Protein AF-0000000080729561 (afdb_homodimer)

pLDDT: mean 84.24, std 13.9, range [23.64, 97.88]

Foldseek 3Di:
DPPPPDPPDQVVQLVVLLVVLVVLVVLLVVLLVVLLCLQPPVCVVVDVQSWFVPDDPDQHPLNVLVVSLVSNLVSLLVNLLQLLLQLLLLLFDFDPDPDFAFPQQSVLSQCLSPDLVSLCVCLVVNDAPLSNQLSVLSVVSVVLSVLQVVQKDKDKDKDKDKDWDAFPDAQCVLQDDPLLVCVPPQPGASVLLVVLLLCLLVVHFFAFAPPFAFQLKKKKWKGKFKFKAKDKDKDFPPQLWQAQARDDPPPDDWDKDWDAAPQDRVRIDIWTYHFWTWFKFKAKAWGCQQPPPPDDDPDSCRSQPDAFFFIKMKMKGAFCRAPHLAHSGMIMMMIMTITIFIWMWMDGHRDGIDTDSVRGDRDPDGCVVTPDVVVSNSVCRHDSNVCSDLRGDIWIDGNVGDICLVVRSSNCSQLPDRNRDHRVSSSVSVRVSRVSSRSNSCSVRVSNIIMMMMGIDITMTMRGDSVSSVSVVSSVSSSCSSNPVSSRGGGCLSRVRPDPVSVCQQDDEAPADPVCCVVPPVSVVVSRRWGKHWDWDFDQPPVVRHTDIGIHIYTHD/DPPPPDPPDLVVQLVVLLVLLVVLVVLLVVLLVVLLCLQPPVCVVVDVQSWFVPDDPDQHPLNVLVVSLVSNLVSLLVNLLQLLLQLLLLLFDFDPDPDFAFPQQSVLSQCLSPDLVSLCVCLVVNDAPLSNQLSVLSVVSVVLSVLQVVQKDKDKDKDKDKDWDAFPDAQCVLQDDPLLQCCPPLPGFSVLLVVLLLCLLVVHFFAFAPPFAFQLKKKKWKGKFKFKAKDKDKDFPPQLWQAQARDDPPPDDWDKDWDAAPQDRVRIDIWTYHFWTWFKFKAKAWGCQQVPPPDDDADSCRSQPDAFFQIKMKMKGAFCRAPHLAHSRMIMMMIMTITIFIWMWMDGHRDGIDTDSVRGDGGPDGCVVGPDVVVSNSVCRDDSNVCSDLRGDIWIDGNVDDICLVVRSSNCSQLPDRSRDHRVSSSVSVRSSRVSSRSNSCSVRVSNIIMMMMGIDITMTMRGDSVSSVSVVSSVSSSCSSNPVRSRGGGCLSRVRPDPVSVCQQDDEAPADPVCCVVPPVSVVVSRRWGKHWDWDFDQPPVVRDTDIGIHIYTHD

Nearest PDB structures (foldseek):
  7y1j-assembly1_A  TM=2.095E-01  e=8.546E+00  Rattus norvegicus

Radius of gyration: 50.87 Å; Cα contacts (8 Å, |Δi|>4): 2476; chains: 2; bounding box: 65×160×119 Å

Structure (mmCIF, N/CA/C/O backbone):
data_AF-0000000080729561-model_v1
#
loop_
_entity.id
_entity.type
_entity.pdbx_description
1 polymer 'Uncharacterized protein'
#
loop_
_atom_site.group_PDB
_atom_site.id
_atom_site.type_symbol
_atom_site.label_atom_id
_atom_site.label_alt_id
_atom_site.label_comp_id
_atom_site.label_asym_id
_atom_site.label_entity_id
_atom_site.label_seq_id
_atom_site.pdbx_PDB_ins_code
_atom_site.Cartn_x
_atom_site.Cartn_y
_atom_site.Cartn_z
_atom_site.occupancy
_atom_site.B_iso_or_equiv
_atom_site.auth_seq_id
_atom_site.auth_comp_id
_atom_site.auth_asym_id
_atom_site.auth_atom_id
_atom_site.pdbx_PDB_model_num
ATOM 1 N N . MET A 1 1 ? 15.859 -61.969 -61.75 1 23.81 1 MET A N 1
ATOM 2 C CA . MET A 1 1 ? 16.828 -61.875 -60.656 1 23.81 1 MET A CA 1
ATOM 3 C C . MET A 1 1 ? 16.547 -60.625 -59.812 1 23.81 1 MET A C 1
ATOM 5 O O . MET A 1 1 ? 16.953 -59.531 -60.188 1 23.81 1 MET A O 1
ATOM 9 N N . THR A 1 2 ? 15.344 -60.594 -59.281 1 28 2 THR A N 1
ATOM 10 C CA . THR A 1 2 ? 14.859 -59.438 -58.5 1 28 2 THR A CA 1
ATOM 11 C C . THR A 1 2 ? 15.773 -59.188 -57.312 1 28 2 THR A C 1
ATOM 13 O O . THR A 1 2 ? 16.109 -60.094 -56.562 1 28 2 THR A O 1
ATOM 16 N N . ALA A 1 3 ? 16.531 -58.125 -57.438 1 35.28 3 ALA A N 1
ATOM 17 C CA . ALA A 1 3 ? 17.5 -57.594 -56.469 1 35.28 3 ALA A CA 1
ATOM 18 C C . ALA A 1 3 ? 16.953 -57.656 -55.062 1 35.28 3 ALA A C 1
ATOM 20 O O . ALA A 1 3 ? 15.781 -57.344 -54.844 1 35.28 3 ALA A O 1
ATOM 21 N N . LEU A 1 4 ? 17.5 -58.562 -54.312 1 34.62 4 LEU A N 1
ATOM 22 C CA . LEU A 1 4 ? 17.25 -58.75 -52.906 1 34.62 4 LEU A CA 1
ATOM 23 C C . LEU A 1 4 ? 17.266 -57.406 -52.188 1 34.62 4 LEU A C 1
ATOM 25 O O . LEU A 1 4 ? 18.234 -56.656 -52.281 1 34.62 4 LEU A O 1
ATOM 29 N N . PRO A 1 5 ? 16.172 -56.719 -52.062 1 40.34 5 PRO A N 1
ATOM 30 C CA . PRO A 1 5 ? 16.094 -55.406 -51.438 1 40.34 5 PRO A CA 1
ATOM 31 C C . PRO A 1 5 ? 16.984 -55.281 -50.188 1 40.34 5 PRO A C 1
ATOM 33 O O . PRO A 1 5 ? 17.25 -56.281 -49.531 1 40.34 5 PRO A O 1
ATOM 36 N N . GLN A 1 6 ? 17.891 -54.375 -50.062 1 39.25 6 GLN A N 1
ATOM 37 C CA . GLN A 1 6 ? 18.969 -54.062 -49.125 1 39.25 6 GLN A CA 1
ATOM 38 C C . GLN A 1 6 ? 18.484 -54.094 -47.688 1 39.25 6 GLN A C 1
ATOM 40 O O . GLN A 1 6 ? 17.578 -53.344 -47.312 1 39.25 6 GLN A O 1
ATOM 45 N N . VAL A 1 7 ? 18.562 -55.219 -46.969 1 45.75 7 VAL A N 1
ATOM 46 C CA . VAL A 1 7 ? 18.453 -55.406 -45.531 1 45.75 7 VAL A CA 1
ATOM 47 C C . VAL A 1 7 ? 19.188 -54.281 -44.781 1 45.75 7 VAL A C 1
ATOM 49 O O . VAL A 1 7 ? 20.391 -54.125 -45 1 45.75 7 VAL A O 1
ATOM 52 N N . VAL A 1 8 ? 18.672 -53.156 -44.688 1 54.72 8 VAL A N 1
ATOM 53 C CA . VAL A 1 8 ? 19.328 -52.156 -43.812 1 54.72 8 VAL A CA 1
ATOM 54 C C . VAL A 1 8 ? 19.969 -52.844 -42.625 1 54.72 8 VAL A C 1
ATOM 56 O O . VAL A 1 8 ? 19.281 -53.562 -41.875 1 54.72 8 VAL A O 1
ATOM 59 N N . PRO A 1 9 ? 21.266 -52.812 -42.5 1 60.25 9 PRO A N 1
ATOM 60 C CA . PRO A 1 9 ? 21.984 -53.656 -41.531 1 60.25 9 PRO A CA 1
ATOM 61 C C . PRO A 1 9 ? 21.531 -53.406 -40.094 1 60.25 9 PRO A C 1
ATOM 63 O O . PRO A 1 9 ? 21.141 -52.281 -39.75 1 60.25 9 PRO A O 1
ATOM 66 N N . ALA A 1 10 ? 21.188 -54.375 -39.312 1 71.38 10 ALA A N 1
ATOM 67 C CA . ALA A 1 10 ? 20.875 -54.438 -37.906 1 71.38 10 ALA A CA 1
ATOM 68 C C . ALA A 1 10 ? 21.688 -53.406 -37.125 1 71.38 10 ALA A C 1
ATOM 70 O O . ALA A 1 10 ? 21.188 -52.844 -36.125 1 71.38 10 ALA A O 1
ATOM 71 N N . SER A 1 11 ? 22.719 -52.906 -37.719 1 76.38 11 SER A N 1
ATOM 72 C CA . SER A 1 11 ? 23.594 -52 -37 1 76.38 11 SER A CA 1
ATOM 73 C C . SER A 1 11 ? 23.078 -50.562 -37.062 1 76.38 11 SER A C 1
ATOM 75 O O . SER A 1 11 ? 23.156 -49.844 -36.094 1 76.38 11 SER A O 1
ATOM 77 N N . ARG A 1 12 ? 22.547 -50.188 -38.188 1 80.12 12 ARG A N 1
ATOM 78 C CA . ARG A 1 12 ? 22.031 -48.844 -38.312 1 80.12 12 ARG A CA 1
ATOM 79 C C . ARG A 1 12 ? 20.812 -48.625 -37.438 1 80.12 12 ARG A C 1
ATOM 81 O O . ARG A 1 12 ? 20.656 -47.562 -36.812 1 80.12 12 ARG A O 1
ATOM 88 N N . ARG A 1 13 ? 20.031 -49.5 -37.312 1 85.31 13 ARG A N 1
ATOM 89 C CA . ARG A 1 13 ? 18.828 -49.406 -36.5 1 85.31 13 ARG A CA 1
ATOM 90 C C . ARG A 1 13 ? 19.188 -49.375 -35.031 1 85.31 13 ARG A C 1
ATOM 92 O O . ARG A 1 13 ? 18.531 -48.688 -34.219 1 85.31 13 ARG A O 1
ATOM 99 N N . ARG A 1 14 ? 20.172 -50.031 -34.688 1 90.19 14 ARG A N 1
ATOM 100 C CA . ARG A 1 14 ? 20.656 -50 -33.312 1 90.19 14 ARG A CA 1
ATOM 101 C C . ARG A 1 14 ? 21.188 -48.625 -32.969 1 90.19 14 ARG A C 1
ATOM 103 O O . ARG A 1 14 ? 20.938 -48.125 -31.859 1 90.19 14 ARG A O 1
ATOM 110 N N . LEU A 1 15 ? 21.906 -48 -33.906 1 91.5 15 LEU A N 1
ATOM 111 C CA . LEU A 1 15 ? 22.453 -46.656 -33.656 1 91.5 15 LEU A CA 1
ATOM 112 C C . LEU A 1 15 ? 21.328 -45.656 -33.5 1 91.5 15 LEU A C 1
ATOM 114 O O . LEU A 1 15 ? 21.438 -44.719 -32.688 1 91.5 15 LEU A O 1
ATOM 118 N N . LEU A 1 16 ? 20.297 -45.719 -34.188 1 89.81 16 LEU A N 1
ATOM 119 C CA . LEU A 1 16 ? 19.172 -44.812 -34.062 1 89.81 16 LEU A CA 1
ATOM 120 C C . LEU A 1 16 ? 18.516 -44.969 -32.688 1 89.81 16 LEU A C 1
ATOM 122 O O . LEU A 1 16 ? 18.125 -43.969 -32.094 1 89.81 16 LEU A O 1
ATOM 126 N N . ASN A 1 17 ? 18.406 -46.125 -32.188 1 91.94 17 ASN A N 1
ATOM 127 C CA . ASN A 1 17 ? 17.844 -46.312 -30.859 1 91.94 17 ASN A CA 1
ATOM 128 C C . ASN A 1 17 ? 18.734 -45.781 -29.766 1 91.94 17 ASN A C 1
ATOM 130 O O . ASN A 1 17 ? 18.25 -45.25 -28.766 1 91.94 17 ASN A O 1
ATOM 134 N N . ILE A 1 18 ? 20 -45.812 -29.984 1 92.81 18 ILE A N 1
ATOM 135 C CA . ILE A 1 18 ? 20.938 -45.25 -29.031 1 92.81 18 ILE A CA 1
ATOM 136 C C . ILE A 1 18 ? 20.812 -43.719 -29.031 1 92.81 18 ILE A C 1
ATOM 138 O O . ILE A 1 18 ? 20.797 -43.094 -27.984 1 92.81 18 ILE A O 1
ATOM 142 N N . LEU A 1 19 ? 20.656 -43.188 -30.219 1 93.06 19 LEU A N 1
ATOM 143 C CA . LEU A 1 19 ? 20.516 -41.719 -30.344 1 93.06 19 LEU A CA 1
ATOM 144 C C . LEU A 1 19 ? 19.219 -41.25 -29.688 1 93.06 19 LEU A C 1
ATOM 146 O O . LEU A 1 19 ? 19.203 -40.188 -29.062 1 93.06 19 LEU A O 1
ATOM 150 N N . PHE A 1 20 ? 18.188 -41.969 -29.781 1 91.56 20 PHE A N 1
ATOM 151 C CA . PHE A 1 20 ? 16.922 -41.594 -29.141 1 91.56 20 PHE A CA 1
ATOM 152 C C . PHE A 1 20 ? 17.031 -41.625 -27.625 1 91.56 20 PHE A C 1
ATOM 154 O O . PHE A 1 20 ? 16.547 -40.75 -26.938 1 91.56 20 PHE A O 1
ATOM 161 N N . THR A 1 21 ? 17.719 -42.594 -27.156 1 92.69 21 THR A N 1
ATOM 162 C CA . THR A 1 21 ? 17.875 -42.719 -25.719 1 92.69 21 THR A CA 1
ATOM 163 C C . THR A 1 21 ? 18.781 -41.594 -25.172 1 92.69 21 THR A C 1
ATOM 165 O O . THR A 1 21 ? 18.516 -41.031 -24.125 1 92.69 21 THR A O 1
ATOM 168 N N . ALA A 1 22 ? 19.766 -41.312 -25.938 1 94.44 22 ALA A N 1
ATOM 169 C CA . ALA A 1 22 ? 20.656 -40.219 -25.547 1 94.44 22 ALA A CA 1
ATOM 170 C C . ALA A 1 22 ? 19.953 -38.875 -25.594 1 94.44 22 ALA A C 1
ATOM 172 O O . ALA A 1 22 ? 20.188 -38 -24.734 1 94.44 22 ALA A O 1
ATOM 173 N N . SER A 1 23 ? 19.141 -38.688 -26.562 1 95.12 23 SER A N 1
ATOM 174 C CA . SER A 1 23 ? 18.391 -37.438 -26.672 1 95.12 23 SER A CA 1
ATOM 175 C C . SER A 1 23 ? 17.438 -37.281 -25.484 1 95.12 23 SER A C 1
ATOM 177 O O . SER A 1 23 ? 17.266 -36.156 -24.984 1 95.12 23 SER A O 1
ATOM 179 N N . LEU A 1 24 ? 16.828 -38.281 -25.078 1 94.88 24 LEU A N 1
ATOM 180 C CA . LEU A 1 24 ? 15.938 -38.219 -23.938 1 94.88 24 LEU A CA 1
ATOM 181 C C . LEU A 1 24 ? 16.703 -37.906 -22.656 1 94.88 24 LEU A C 1
ATOM 183 O O . LEU A 1 24 ? 16.25 -37.094 -21.844 1 94.88 24 LEU A O 1
ATOM 187 N N . ALA A 1 25 ? 17.859 -38.438 -22.547 1 95.56 25 ALA A N 1
ATOM 188 C CA . ALA A 1 25 ? 18.703 -38.125 -21.391 1 95.56 25 ALA A CA 1
ATOM 189 C C . ALA A 1 25 ? 19.125 -36.656 -21.406 1 95.56 25 ALA A C 1
ATOM 191 O O . ALA A 1 25 ? 19.141 -36.031 -20.344 1 95.56 25 ALA A O 1
ATOM 192 N N . LEU A 1 26 ? 19.359 -36.156 -22.547 1 96.5 26 LEU A N 1
ATOM 193 C CA . LEU A 1 26 ? 19.75 -34.75 -22.672 1 96.5 26 LEU A CA 1
ATOM 194 C C . LEU A 1 26 ? 18.578 -33.844 -22.344 1 96.5 26 LEU A C 1
ATOM 196 O O . LEU A 1 26 ? 18.766 -32.781 -21.734 1 96.5 26 LEU A O 1
ATOM 200 N N . VAL A 1 27 ? 17.406 -34.188 -22.734 1 96.25 27 VAL A N 1
ATOM 201 C CA . VAL A 1 27 ? 16.219 -33.375 -22.438 1 96.25 27 VAL A CA 1
ATOM 202 C C . VAL A 1 27 ? 15.992 -33.344 -20.922 1 96.25 27 VAL A C 1
ATOM 204 O O . VAL A 1 27 ? 15.664 -32.312 -20.359 1 96.25 27 VAL A O 1
ATOM 207 N N . ILE A 1 28 ? 16.219 -34.469 -20.281 1 96.75 28 ILE A N 1
ATOM 208 C CA . ILE A 1 28 ? 16.078 -34.531 -18.828 1 96.75 28 ILE A CA 1
ATOM 209 C C . ILE A 1 28 ? 17.094 -33.625 -18.156 1 96.75 28 ILE A C 1
ATOM 211 O O . ILE A 1 28 ? 16.75 -32.844 -17.266 1 96.75 28 ILE A O 1
ATOM 215 N N . LEU A 1 29 ? 18.328 -33.656 -18.672 1 96.81 29 LEU A N 1
ATOM 216 C CA . LEU A 1 29 ? 19.375 -32.812 -18.094 1 96.81 29 LEU A CA 1
ATOM 217 C C . LEU A 1 29 ? 19.078 -31.344 -18.328 1 96.81 29 LEU A C 1
ATOM 219 O O . LEU A 1 29 ? 19.328 -30.516 -17.438 1 96.81 29 LEU A O 1
ATOM 223 N N . ALA A 1 30 ? 18.562 -31.031 -19.422 1 97.12 30 ALA A N 1
ATOM 224 C CA . ALA A 1 30 ? 18.203 -29.656 -19.719 1 97.12 30 ALA A CA 1
ATOM 225 C C . ALA A 1 30 ? 17.109 -29.156 -18.781 1 97.12 30 ALA A C 1
ATOM 227 O O . ALA A 1 30 ? 17.141 -28.016 -18.312 1 97.12 30 ALA A O 1
ATOM 228 N N . CYS A 1 31 ? 16.141 -30.016 -18.516 1 97.12 31 CYS A N 1
ATOM 229 C CA . CYS A 1 31 ? 15.047 -29.625 -17.625 1 97.12 31 CYS A CA 1
ATOM 230 C C . CYS A 1 31 ? 15.562 -29.406 -16.203 1 97.12 31 CYS A C 1
ATOM 232 O O . CYS A 1 31 ? 15.156 -28.453 -15.547 1 97.12 31 CYS A O 1
ATOM 234 N N . TYR A 1 32 ? 16.516 -30.219 -15.781 1 97.25 32 TYR A N 1
ATOM 235 C CA . TYR A 1 32 ? 17.109 -30.031 -14.469 1 97.25 32 TYR A CA 1
ATOM 236 C C . TYR A 1 32 ? 17.844 -28.703 -14.383 1 97.25 32 TYR A C 1
ATOM 238 O O . TYR A 1 32 ? 17.672 -27.953 -13.43 1 97.25 32 TYR A O 1
ATOM 246 N N . THR A 1 33 ? 18.516 -28.422 -15.383 1 96.88 33 THR A N 1
ATOM 247 C CA . THR A 1 33 ? 19.312 -27.188 -15.391 1 96.88 33 THR A CA 1
ATOM 248 C C . THR A 1 33 ? 18.391 -25.969 -15.398 1 96.88 33 THR A C 1
ATOM 250 O O . THR A 1 33 ? 18.641 -25 -14.68 1 96.88 33 THR A O 1
ATOM 253 N N . LEU A 1 34 ? 17.406 -26.031 -16.172 1 97.12 34 LEU A N 1
ATOM 254 C CA . LEU A 1 34 ? 16.484 -24.906 -16.25 1 97.12 34 LEU A CA 1
ATOM 255 C C . LEU A 1 34 ? 15.781 -24.688 -14.914 1 97.12 34 LEU A C 1
ATOM 257 O O . LEU A 1 34 ? 15.641 -23.547 -14.469 1 97.12 34 LEU A O 1
ATOM 261 N N . LEU A 1 35 ? 15.398 -25.75 -14.266 1 97.25 35 LEU A N 1
ATOM 262 C CA . LEU A 1 35 ? 14.695 -25.625 -12.992 1 97.25 35 LEU A CA 1
ATOM 263 C C . LEU A 1 35 ? 15.641 -25.125 -11.898 1 97.25 35 LEU A C 1
ATOM 265 O O . LEU A 1 35 ? 15.273 -24.266 -11.102 1 97.25 35 LEU A O 1
ATOM 269 N N . ILE A 1 36 ? 16.828 -25.656 -11.891 1 96.56 36 ILE A N 1
ATOM 270 C CA . ILE A 1 36 ? 17.797 -25.266 -10.867 1 96.56 36 ILE A CA 1
ATOM 271 C C . ILE A 1 36 ? 18.156 -23.797 -11.039 1 96.56 36 ILE A C 1
ATOM 273 O O . ILE A 1 36 ? 18.188 -23.047 -10.062 1 96.56 36 ILE A O 1
ATOM 277 N N . ILE A 1 37 ? 18.328 -23.391 -12.219 1 95.94 37 ILE A N 1
ATOM 278 C CA . ILE A 1 37 ? 18.672 -22 -12.461 1 95.94 37 ILE A CA 1
ATOM 279 C C . ILE A 1 37 ? 17.5 -21.109 -12.047 1 95.94 37 ILE A C 1
ATOM 281 O O . ILE A 1 37 ? 17.703 -20.047 -11.453 1 95.94 37 ILE A O 1
ATOM 285 N N . LEU A 1 38 ? 16.312 -21.484 -12.281 1 95.75 38 LEU A N 1
ATOM 286 C CA . LEU A 1 38 ? 15.133 -20.688 -11.969 1 95.75 38 LEU A CA 1
ATOM 287 C C . LEU A 1 38 ? 15 -20.484 -10.461 1 95.75 38 LEU A C 1
ATOM 289 O O . LEU A 1 38 ? 14.68 -19.391 -10 1 95.75 38 LEU A O 1
ATOM 293 N N . TYR A 1 39 ? 15.273 -21.5 -9.664 1 96.38 39 TYR A N 1
ATOM 294 C CA . TYR A 1 39 ? 15.047 -21.438 -8.219 1 96.38 39 TYR A CA 1
ATOM 295 C C . TYR A 1 39 ? 16.25 -20.844 -7.508 1 96.38 39 TYR A C 1
ATOM 297 O O . TYR A 1 39 ? 16.125 -20.297 -6.406 1 96.38 39 TYR A O 1
ATOM 305 N N . VAL A 1 40 ? 17.453 -20.891 -8.094 1 94.19 40 VAL A N 1
ATOM 306 C CA . VAL A 1 40 ? 18.656 -20.375 -7.43 1 94.19 40 VAL A CA 1
ATOM 307 C C . VAL A 1 40 ? 18.938 -18.953 -7.906 1 94.19 40 VAL A C 1
ATOM 309 O O . VAL A 1 40 ? 19.172 -18.062 -7.094 1 94.19 40 VAL A O 1
ATOM 312 N N . GLN A 1 41 ? 18.922 -18.781 -9.203 1 95.25 41 GLN A N 1
ATOM 313 C CA . GLN A 1 41 ? 19.219 -17.469 -9.758 1 95.25 41 GLN A CA 1
ATOM 314 C C . GLN A 1 41 ? 18.297 -17.141 -10.938 1 95.25 41 GLN A C 1
ATOM 316 O O . GLN A 1 41 ? 18.734 -17.156 -12.086 1 95.25 41 GLN A O 1
ATOM 321 N N . PRO A 1 42 ? 17.094 -16.734 -10.594 1 91.5 42 PRO A N 1
ATOM 322 C CA . PRO A 1 42 ? 16.156 -16.438 -11.672 1 91.5 42 PRO A CA 1
ATOM 323 C C . PRO A 1 42 ? 16.578 -15.242 -12.523 1 91.5 42 PRO A C 1
ATOM 325 O O . PRO A 1 42 ? 16.156 -15.125 -13.68 1 91.5 42 PRO A O 1
ATOM 328 N N . LYS A 1 43 ? 17.469 -14.406 -12.094 1 89.69 43 LYS A N 1
ATOM 329 C CA . LYS A 1 43 ? 17.891 -13.211 -12.812 1 89.69 43 LYS A CA 1
ATOM 330 C C . LYS A 1 43 ? 18.734 -13.578 -14.031 1 89.69 43 LYS A C 1
ATOM 332 O O . LYS A 1 43 ? 18.875 -12.773 -14.953 1 89.69 43 LYS A O 1
ATOM 337 N N . LEU A 1 44 ? 19.234 -14.727 -14.055 1 91.19 44 LEU A N 1
ATOM 338 C CA . LEU A 1 44 ? 20.078 -15.164 -15.148 1 91.19 44 LEU A CA 1
ATOM 339 C C . LEU A 1 44 ? 19.281 -15.305 -16.438 1 91.19 44 LEU A C 1
ATOM 341 O O . LEU A 1 44 ? 19.828 -15.172 -17.531 1 91.19 44 LEU A O 1
ATOM 345 N N . TYR A 1 45 ? 18 -15.539 -16.375 1 90 45 TYR A N 1
ATOM 346 C CA . TYR A 1 45 ? 17.156 -15.664 -17.562 1 90 45 TYR A CA 1
ATOM 347 C C . TYR A 1 45 ? 16.875 -14.305 -18.172 1 90 45 TYR A C 1
ATOM 349 O O . TYR A 1 45 ? 16.484 -14.203 -19.344 1 90 45 TYR A O 1
ATOM 357 N N . ARG A 1 46 ? 17 -13.141 -17.547 1 85.06 46 ARG A N 1
ATOM 358 C CA . ARG A 1 46 ? 16.75 -11.773 -17.984 1 85.06 46 ARG A CA 1
ATOM 359 C C . ARG A 1 46 ? 15.297 -11.578 -18.406 1 85.06 46 ARG A C 1
ATOM 361 O O . ARG A 1 46 ? 15.016 -10.914 -19.406 1 85.06 46 ARG A O 1
ATOM 368 N N . ILE A 1 47 ? 14.469 -12.359 -17.875 1 86.88 47 ILE A N 1
ATOM 369 C CA . ILE A 1 47 ? 13.031 -12.195 -18.047 1 86.88 47 ILE A CA 1
ATOM 370 C C . ILE A 1 47 ? 12.43 -11.594 -16.781 1 86.88 47 ILE A C 1
ATOM 372 O O . ILE A 1 47 ? 12.406 -12.234 -15.719 1 86.88 47 ILE A O 1
ATOM 376 N N . SER A 1 48 ? 11.875 -10.383 -16.828 1 87.44 48 SER A N 1
ATOM 377 C CA . SER A 1 48 ? 11.414 -9.633 -15.664 1 87.44 48 SER A CA 1
ATOM 378 C C . SER A 1 48 ? 10.172 -10.273 -15.039 1 87.44 48 SER A C 1
ATOM 380 O O . SER A 1 48 ? 9.945 -10.164 -13.836 1 87.44 48 SER A O 1
ATOM 382 N N . SER A 1 49 ? 9.445 -11.031 -15.875 1 87.44 49 SER A N 1
ATOM 383 C CA . SER A 1 49 ? 8.211 -11.625 -15.375 1 87.44 49 SER A CA 1
ATOM 384 C C . SER A 1 49 ? 8.5 -12.805 -14.445 1 87.44 49 SER A C 1
ATOM 386 O O . SER A 1 49 ? 7.621 -13.25 -13.703 1 87.44 49 SER A O 1
ATOM 388 N N . LEU A 1 50 ? 9.68 -13.273 -14.461 1 91.31 50 LEU A N 1
ATOM 389 C CA . LEU A 1 50 ? 10.047 -14.391 -13.602 1 91.31 50 LEU A CA 1
ATOM 390 C C . LEU A 1 50 ? 10.531 -13.891 -12.242 1 91.31 50 LEU A C 1
ATOM 392 O O . LEU A 1 50 ? 10.617 -14.664 -11.289 1 91.31 50 LEU A O 1
ATOM 396 N N . VAL A 1 51 ? 10.75 -12.562 -12.18 1 89.12 51 VAL A N 1
ATOM 397 C CA . VAL A 1 51 ? 11.297 -12 -10.953 1 89.12 51 VAL A CA 1
ATOM 398 C C . VAL A 1 51 ? 10.266 -11.086 -10.297 1 89.12 51 VAL A C 1
ATOM 400 O O . VAL A 1 51 ? 10.07 -11.133 -9.078 1 89.12 51 VAL A O 1
ATOM 403 N N . TYR A 1 52 ? 9.578 -10.297 -11.086 1 86.38 52 TYR A N 1
ATOM 404 C CA . TYR A 1 52 ? 8.656 -9.305 -10.547 1 86.38 52 TYR A CA 1
ATOM 405 C C . TYR A 1 52 ? 7.215 -9.648 -10.906 1 86.38 52 TYR A C 1
ATOM 407 O O . TYR A 1 52 ? 6.945 -10.133 -12.016 1 86.38 52 TYR A O 1
ATOM 415 N N . VAL A 1 53 ? 6.352 -9.398 -9.812 1 79.75 53 VAL A N 1
ATOM 416 C CA . VAL A 1 53 ? 4.938 -9.703 -10.008 1 79.75 53 VAL A CA 1
ATOM 417 C C . VAL A 1 53 ? 4.301 -8.672 -10.93 1 79.75 53 VAL A C 1
ATOM 419 O O . VAL A 1 53 ? 3.488 -9.008 -11.789 1 79.75 53 VAL A O 1
ATOM 422 N N . ASP A 1 54 ? 4.594 -7.285 -10.484 1 68.88 54 ASP A N 1
ATOM 423 C CA . ASP A 1 54 ? 3.955 -6.168 -11.18 1 68.88 54 ASP A CA 1
ATOM 424 C C . ASP A 1 54 ? 4.641 -5.891 -12.516 1 68.88 54 ASP A C 1
ATOM 426 O O . ASP A 1 54 ? 5.867 -5.898 -12.602 1 68.88 54 ASP A O 1
ATOM 430 N N . GLY A 1 55 ? 3.965 -6.082 -13.648 1 59.28 55 GLY A N 1
ATOM 431 C CA . GLY A 1 55 ? 4.473 -5.719 -14.961 1 59.28 55 GLY A CA 1
ATOM 432 C C . GLY A 1 55 ? 3.832 -6.508 -16.094 1 59.28 55 GLY A C 1
ATOM 433 O O . GLY A 1 55 ? 2.857 -7.23 -15.867 1 59.28 55 GLY A O 1
ATOM 434 N N . SER A 1 56 ? 4.836 -6.961 -17.078 1 56.12 56 SER A N 1
ATOM 435 C CA . SER A 1 56 ? 4.566 -7.309 -18.469 1 56.12 56 SER A CA 1
ATOM 436 C C . SER A 1 56 ? 3.904 -8.68 -18.578 1 56.12 56 SER A C 1
ATOM 438 O O . SER A 1 56 ? 3.945 -9.469 -17.641 1 56.12 56 SER A O 1
ATOM 440 N N . SER A 1 57 ? 3.049 -8.828 -19.578 1 61.75 57 SER A N 1
ATOM 441 C CA . SER A 1 57 ? 2.271 -9.844 -20.266 1 61.75 57 SER A CA 1
ATOM 442 C C . SER A 1 57 ? 3.098 -11.102 -20.516 1 61.75 57 SER A C 1
ATOM 444 O O . SER A 1 57 ? 2.641 -12.031 -21.188 1 61.75 57 SER A O 1
ATOM 446 N N . SER A 1 58 ? 4.219 -11.133 -19.688 1 72.81 58 SER A N 1
ATOM 447 C CA . SER A 1 58 ? 5.02 -12.266 -20.141 1 72.81 58 SER A CA 1
ATOM 448 C C . SER A 1 58 ? 4.73 -13.516 -19.328 1 72.81 58 SER A C 1
ATOM 450 O O . SER A 1 58 ? 3.713 -13.594 -18.641 1 72.81 58 SER A O 1
ATOM 452 N N . ILE A 1 59 ? 5.523 -14.633 -19.484 1 84.94 59 ILE A N 1
ATOM 453 C CA . ILE A 1 59 ? 5.375 -15.969 -18.922 1 84.94 59 ILE A CA 1
ATOM 454 C C . ILE A 1 59 ? 5.598 -15.914 -17.406 1 84.94 59 ILE A C 1
ATOM 456 O O . ILE A 1 59 ? 6.66 -15.484 -16.953 1 84.94 59 ILE A O 1
ATOM 460 N N . LYS A 1 60 ? 4.605 -16.234 -16.641 1 89.44 60 LYS A N 1
ATOM 461 C CA . LYS A 1 60 ? 4.676 -16.281 -15.18 1 89.44 60 LYS A CA 1
ATOM 462 C C . LYS A 1 60 ? 5.484 -17.5 -14.719 1 89.44 60 LYS A C 1
ATOM 464 O O . LYS A 1 60 ? 5.605 -18.484 -15.445 1 89.44 60 LYS A O 1
ATOM 469 N N . PRO A 1 61 ? 6.074 -17.422 -13.602 1 91.25 61 PRO A N 1
ATOM 470 C CA . PRO A 1 61 ? 6.855 -18.547 -13.102 1 91.25 61 PRO A CA 1
ATOM 471 C C . PRO A 1 61 ? 6.027 -19.828 -12.977 1 91.25 61 PRO A C 1
ATOM 473 O O . PRO A 1 61 ? 6.531 -20.922 -13.234 1 91.25 61 PRO A O 1
ATOM 476 N N . SER A 1 62 ? 4.734 -19.734 -12.609 1 91.06 62 SER A N 1
ATOM 477 C CA . SER A 1 62 ? 3.896 -20.922 -12.484 1 91.06 62 SER A CA 1
ATOM 478 C C . SER A 1 62 ? 3.707 -21.609 -13.828 1 91.06 62 SER A C 1
ATOM 480 O O . SER A 1 62 ? 3.697 -22.844 -13.906 1 91.06 62 SER A O 1
ATOM 482 N N . VAL A 1 63 ? 3.633 -20.844 -14.844 1 91.44 63 VAL A N 1
ATOM 483 C CA . VAL A 1 63 ? 3.48 -21.391 -16.188 1 91.44 63 VAL A CA 1
ATOM 484 C C . VAL A 1 63 ? 4.785 -22.047 -16.641 1 91.44 63 VAL A C 1
ATOM 486 O O . VAL A 1 63 ? 4.781 -23.156 -17.172 1 91.44 63 VAL A O 1
ATOM 489 N N . ALA A 1 64 ? 5.855 -21.391 -16.406 1 93.81 64 ALA A N 1
ATOM 490 C CA . ALA A 1 64 ? 7.168 -21.906 -16.797 1 93.81 64 ALA A CA 1
ATOM 49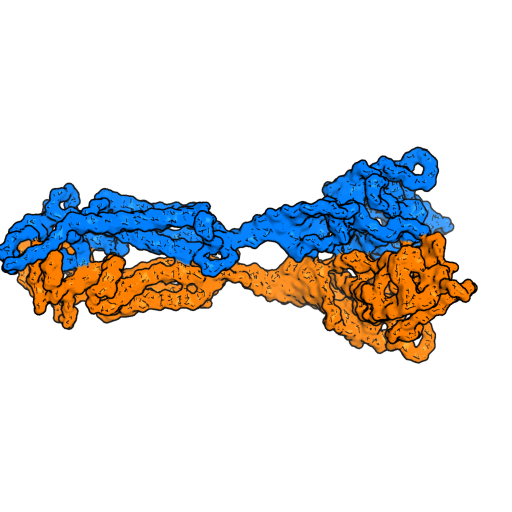1 C C . ALA A 1 64 ? 7.469 -23.219 -16.078 1 93.81 64 ALA A C 1
ATOM 493 O O . ALA A 1 64 ? 7.875 -24.203 -16.719 1 93.81 64 ALA A O 1
ATOM 494 N N . VAL A 1 65 ? 7.258 -23.25 -14.805 1 94.69 65 VAL A N 1
ATOM 495 C CA . VAL A 1 65 ? 7.539 -24.453 -14.016 1 94.69 65 VAL A CA 1
ATOM 496 C C . VAL A 1 65 ? 6.637 -25.594 -14.477 1 94.69 65 VAL A C 1
ATOM 498 O O . VAL A 1 65 ? 7.09 -26.734 -14.633 1 94.69 65 VAL A O 1
ATOM 501 N N . SER A 1 66 ? 5.371 -25.297 -14.734 1 93 66 SER A N 1
ATOM 502 C CA . SER A 1 66 ? 4.449 -26.328 -15.188 1 93 66 SER A CA 1
ATOM 503 C C . SER A 1 66 ? 4.859 -26.891 -16.547 1 93 66 SER A C 1
ATOM 505 O O . SER A 1 66 ? 4.801 -28.094 -16.766 1 93 66 SER A O 1
ATOM 507 N N . LEU A 1 67 ? 5.312 -26.078 -17.422 1 93.19 67 LEU A N 1
ATOM 508 C CA . LEU A 1 67 ? 5.746 -26.531 -18.75 1 93.19 67 LEU A CA 1
ATOM 509 C C . LEU A 1 67 ? 6.996 -27.391 -18.641 1 93.19 67 LEU A C 1
ATOM 511 O O . LEU A 1 67 ? 7.059 -28.469 -19.234 1 93.19 67 LEU A O 1
ATOM 515 N N . ILE A 1 68 ? 7.949 -26.984 -17.875 1 95.31 68 ILE A N 1
ATOM 516 C CA . ILE A 1 68 ? 9.219 -27.703 -17.766 1 95.31 68 ILE A CA 1
ATOM 517 C C . ILE A 1 68 ? 9.008 -29.031 -17.047 1 95.31 68 ILE A C 1
ATOM 519 O O . ILE A 1 68 ? 9.562 -30.062 -17.453 1 95.31 68 ILE A O 1
ATOM 523 N N . THR A 1 69 ? 8.18 -29 -16.031 1 94.75 69 THR A N 1
ATOM 524 C CA . THR A 1 69 ? 7.98 -30.234 -15.266 1 94.75 69 THR A CA 1
ATOM 525 C C . THR A 1 69 ? 7.172 -31.25 -16.078 1 94.75 69 THR A C 1
ATOM 527 O O . THR A 1 69 ? 7.348 -32.469 -15.914 1 94.75 69 THR A O 1
ATOM 530 N N . THR A 1 70 ? 6.305 -30.75 -16.891 1 91.56 70 THR A N 1
ATOM 531 C CA . THR A 1 70 ? 5.586 -31.656 -17.781 1 91.56 70 THR A CA 1
ATOM 532 C C . THR A 1 70 ? 6.543 -32.344 -18.734 1 91.56 70 THR A C 1
ATOM 534 O O . THR A 1 70 ? 6.449 -33.562 -18.953 1 91.56 70 THR A O 1
ATOM 537 N N . VAL A 1 71 ? 7.434 -31.641 -19.25 1 92.69 71 VAL A N 1
ATOM 538 C CA . VAL A 1 71 ? 8.422 -32.188 -20.172 1 92.69 71 VAL A CA 1
ATOM 539 C C . VAL A 1 71 ? 9.352 -33.125 -19.406 1 92.69 71 VAL A C 1
ATOM 541 O O . VAL A 1 71 ? 9.695 -34.219 -19.891 1 92.69 71 VAL A O 1
ATOM 544 N N . LEU A 1 72 ? 9.742 -32.75 -18.234 1 95.12 72 LEU A N 1
ATOM 545 C CA . LEU A 1 72 ? 10.617 -33.562 -17.406 1 95.12 72 LEU A CA 1
ATOM 546 C C . LEU A 1 72 ? 9.953 -34.906 -17.078 1 95.12 72 LEU A C 1
ATOM 548 O O . LEU A 1 72 ? 10.578 -35.969 -17.219 1 95.12 72 LEU A O 1
ATOM 552 N N . ALA A 1 73 ? 8.703 -34.844 -16.703 1 93.12 73 ALA A N 1
ATOM 553 C CA . ALA A 1 73 ? 7.977 -36.062 -16.359 1 93.12 73 ALA A CA 1
ATOM 554 C C . ALA A 1 73 ? 7.82 -36.969 -17.578 1 93.12 73 ALA A C 1
ATOM 556 O O . ALA A 1 73 ? 8.039 -38.188 -17.5 1 93.12 73 ALA A O 1
ATOM 557 N N . ALA A 1 74 ? 7.477 -36.375 -18.719 1 90.5 74 ALA A N 1
ATOM 558 C CA . ALA A 1 74 ? 7.297 -37.156 -19.953 1 90.5 74 ALA A CA 1
ATOM 559 C C . ALA A 1 74 ? 8.609 -37.781 -20.406 1 90.5 74 ALA A C 1
ATOM 561 O O . ALA A 1 74 ? 8.656 -38.938 -20.766 1 90.5 74 ALA A O 1
ATOM 562 N N . ALA A 1 75 ? 9.641 -37 -20.375 1 93.94 75 ALA A N 1
ATOM 563 C CA . ALA A 1 75 ? 10.945 -37.5 -20.828 1 93.94 75 ALA A CA 1
ATOM 564 C C . ALA A 1 75 ? 11.477 -38.562 -19.891 1 93.94 75 ALA A C 1
ATOM 566 O O . ALA A 1 75 ? 12.047 -39.562 -20.344 1 93.94 75 ALA A O 1
ATOM 567 N N . THR A 1 76 ? 11.344 -38.375 -18.594 1 95.06 76 THR A N 1
ATOM 568 C CA . THR A 1 76 ? 11.812 -39.375 -17.625 1 95.06 76 THR A CA 1
ATOM 569 C C . THR A 1 76 ? 11.07 -40.688 -17.797 1 95.06 76 THR A C 1
ATOM 571 O O . THR A 1 76 ? 11.68 -41.75 -17.812 1 95.06 76 THR A O 1
ATOM 574 N N . SER A 1 77 ? 9.773 -40.594 -17.922 1 92.69 77 SER A N 1
ATOM 575 C CA . SER A 1 77 ? 8.977 -41.812 -18.109 1 92.69 77 SER A CA 1
ATOM 576 C C . SER A 1 77 ? 9.367 -42.5 -19.406 1 92.69 77 SER A C 1
ATOM 578 O O . SER A 1 77 ? 9.562 -43.719 -19.406 1 92.69 77 SER A O 1
ATOM 580 N N . ALA A 1 78 ? 9.484 -41.781 -20.453 1 92.81 78 ALA A N 1
ATOM 581 C CA . ALA A 1 78 ? 9.852 -42.375 -21.734 1 92.81 78 ALA A CA 1
ATOM 582 C C . ALA A 1 78 ? 11.242 -43 -21.672 1 92.81 78 ALA A C 1
ATOM 584 O O . ALA A 1 78 ? 11.469 -44.094 -22.219 1 92.81 78 ALA A O 1
ATOM 585 N N . PHE A 1 79 ? 12.156 -42.406 -20.984 1 94.62 79 PHE A N 1
ATOM 586 C CA . PHE A 1 79 ? 13.539 -42.875 -20.859 1 94.62 79 PHE A CA 1
ATOM 587 C C . PHE A 1 79 ? 13.609 -44.188 -20.109 1 94.62 79 PHE A C 1
ATOM 589 O O . PHE A 1 79 ? 14.188 -45.156 -20.594 1 94.62 79 PHE A O 1
ATOM 596 N N . ILE A 1 80 ? 12.984 -44.219 -18.984 1 95.19 80 ILE A N 1
ATOM 597 C CA . ILE A 1 80 ? 13.055 -45.406 -18.125 1 95.19 80 ILE A CA 1
ATOM 598 C C . ILE A 1 80 ? 12.328 -46.562 -18.781 1 95.19 80 ILE A C 1
ATOM 600 O O . ILE A 1 80 ? 12.852 -47.688 -18.844 1 95.19 80 ILE A O 1
ATOM 604 N N . THR A 1 81 ? 11.117 -46.344 -19.281 1 94.12 81 THR A N 1
ATOM 605 C CA . THR A 1 81 ? 10.344 -47.406 -19.875 1 94.12 81 THR A CA 1
ATOM 606 C C . THR A 1 81 ? 11.047 -47.969 -21.109 1 94.12 81 THR A C 1
ATOM 608 O O . THR A 1 81 ? 11 -49.188 -21.375 1 94.12 81 THR A O 1
ATOM 611 N N . ARG A 1 82 ? 11.68 -47.125 -21.859 1 93.5 82 ARG A N 1
ATOM 612 C CA . ARG A 1 82 ? 12.43 -47.562 -23.016 1 93.5 82 ARG A CA 1
ATOM 613 C C . ARG A 1 82 ? 13.586 -48.469 -22.609 1 93.5 82 ARG A C 1
ATOM 615 O O . ARG A 1 82 ? 13.805 -49.531 -23.203 1 93.5 82 ARG A O 1
ATOM 622 N N . CYS A 1 83 ? 14.289 -48.094 -21.625 1 94.81 83 CYS A N 1
ATOM 623 C CA . CYS A 1 83 ? 15.422 -48.906 -21.156 1 94.81 83 CYS A CA 1
ATOM 624 C C . CYS A 1 83 ? 14.961 -50.25 -20.641 1 94.81 83 CYS A C 1
ATOM 626 O O . CYS A 1 83 ? 15.586 -51.281 -20.922 1 94.81 83 CYS A O 1
ATOM 628 N N . VAL A 1 84 ? 13.898 -50.281 -19.891 1 94.88 84 VAL A N 1
ATOM 629 C CA . VAL A 1 84 ? 13.391 -51.531 -19.344 1 94.88 84 VAL A CA 1
ATOM 630 C C . VAL A 1 84 ? 12.883 -52.438 -20.469 1 94.88 84 VAL A C 1
ATOM 632 O O . VAL A 1 84 ? 13.141 -53.656 -20.469 1 94.88 84 VAL A O 1
ATOM 635 N N . GLU A 1 85 ? 12.195 -51.844 -21.438 1 94.81 85 GLU A N 1
ATOM 636 C CA . GLU A 1 85 ? 11.68 -52.625 -22.562 1 94.81 85 GLU A CA 1
ATOM 637 C C . GLU A 1 85 ? 12.82 -53.219 -23.375 1 94.81 85 GLU A C 1
ATOM 639 O O . GLU A 1 85 ? 12.766 -54.406 -23.75 1 94.81 85 GLU A O 1
ATOM 644 N N . HIS A 1 86 ? 13.82 -52.469 -23.656 1 93.94 86 HIS A N 1
ATOM 645 C CA . HIS A 1 86 ? 14.969 -53 -24.391 1 93.94 86 HIS A CA 1
ATOM 646 C C . HIS A 1 86 ? 15.648 -54.125 -23.625 1 93.94 86 HIS A C 1
ATOM 648 O O . HIS A 1 86 ? 16.016 -55.156 -24.203 1 93.94 86 HIS A O 1
ATOM 654 N N . SER A 1 87 ? 15.789 -53.938 -22.328 1 92.94 87 SER A N 1
ATOM 655 C CA . SER A 1 87 ? 16.422 -54.969 -21.516 1 92.94 87 SER A CA 1
ATOM 656 C C . SER A 1 87 ? 15.594 -56.25 -21.516 1 92.94 87 SER A C 1
ATOM 658 O O . SER A 1 87 ? 16.156 -57.344 -21.562 1 92.94 87 SER A O 1
ATOM 660 N N . LEU A 1 88 ? 14.273 -56.094 -21.469 1 93.94 88 LEU A N 1
ATOM 661 C CA . LEU A 1 88 ? 13.375 -57.25 -21.5 1 93.94 88 LEU A CA 1
ATOM 662 C C . LEU A 1 88 ? 13.57 -58.062 -22.781 1 93.94 88 LEU A C 1
ATOM 664 O O . LEU A 1 88 ? 13.805 -59.25 -22.734 1 93.94 88 LEU A O 1
ATOM 668 N N . TRP A 1 89 ? 13.578 -57.438 -23.906 1 93.81 89 TRP A N 1
ATOM 669 C CA . TRP A 1 89 ? 13.641 -58.125 -25.188 1 93.81 89 TRP A CA 1
ATOM 670 C C . TRP A 1 89 ? 15.039 -58.656 -25.453 1 93.81 89 TRP A C 1
ATOM 672 O O . TRP A 1 89 ? 15.195 -59.719 -26.078 1 93.81 89 TRP A O 1
ATOM 682 N N . LEU A 1 90 ? 16.031 -58 -24.984 1 92.06 90 LEU A N 1
ATOM 683 C CA . LEU A 1 90 ? 17.391 -58.469 -25.188 1 92.06 90 LEU A CA 1
ATOM 684 C C . LEU A 1 90 ? 17.641 -59.75 -24.406 1 92.06 90 LEU A C 1
ATOM 686 O O . LEU A 1 90 ? 18.516 -60.562 -24.766 1 92.06 90 LEU A O 1
ATOM 690 N N . LYS A 1 91 ? 16.906 -60 -23.406 1 91.19 91 LYS A N 1
ATOM 691 C CA . LYS A 1 91 ? 17.031 -61.25 -22.625 1 91.19 91 LYS A CA 1
ATOM 692 C C . LYS A 1 91 ? 16.266 -62.375 -23.281 1 91.19 91 LYS A C 1
ATOM 694 O O . LYS A 1 91 ? 16.438 -63.562 -22.906 1 91.19 91 LYS A O 1
ATOM 699 N N . LEU A 1 92 ? 15.406 -62.062 -24.266 1 91.5 92 LEU A N 1
ATOM 700 C CA . LEU A 1 92 ? 14.617 -63.062 -24.953 1 91.5 92 LEU A CA 1
ATOM 701 C C . LEU A 1 92 ? 15.234 -63.438 -26.297 1 91.5 92 LEU A C 1
ATOM 703 O O . LEU A 1 92 ? 14.695 -64.25 -27.031 1 91.5 92 LEU A O 1
ATOM 707 N N . VAL A 1 93 ? 16.312 -62.812 -26.656 1 86.62 93 VAL A N 1
ATOM 708 C CA . VAL A 1 93 ? 17.031 -63.125 -27.891 1 86.62 93 VAL A CA 1
ATOM 709 C C . VAL A 1 93 ? 17.859 -64.375 -27.703 1 86.62 93 VAL A C 1
ATOM 711 O O . VAL A 1 93 ? 18.312 -64.688 -26.578 1 86.62 93 VAL A O 1
ATOM 714 N N . PRO A 1 94 ? 18.016 -65.062 -28.844 1 85.94 94 PRO A N 1
ATOM 715 C CA . PRO A 1 94 ? 18.781 -66.312 -28.734 1 85.94 94 PRO A CA 1
ATOM 716 C C . PRO A 1 94 ? 20.266 -66.062 -28.422 1 85.94 94 PRO A C 1
ATOM 718 O O . PRO A 1 94 ? 21.094 -66.062 -29.328 1 85.94 94 PRO A O 1
ATOM 721 N N . ARG A 1 95 ? 20.531 -65.75 -27.359 1 78.12 95 ARG A N 1
ATOM 722 C CA . ARG A 1 95 ? 21.906 -65.562 -26.906 1 78.12 95 ARG A CA 1
ATOM 723 C C . ARG A 1 95 ? 22.078 -66.062 -25.484 1 78.12 95 ARG A C 1
ATOM 725 O O . ARG A 1 95 ? 21.094 -66.375 -24.797 1 78.12 95 ARG A O 1
ATOM 732 N N . LEU A 1 96 ? 23.328 -66.375 -25.188 1 77.38 96 LEU A N 1
ATOM 733 C CA . LEU A 1 96 ? 23.625 -66.812 -23.844 1 77.38 96 LEU A CA 1
ATOM 734 C C . LEU A 1 96 ? 23.359 -65.688 -22.828 1 77.38 96 LEU A C 1
ATOM 736 O O . LEU A 1 96 ? 24.062 -64.688 -22.797 1 77.38 96 LEU A O 1
ATOM 740 N N . VAL A 1 97 ? 22.141 -65.812 -22.297 1 76.31 97 VAL A N 1
ATOM 741 C CA . VAL A 1 97 ? 21.781 -64.75 -21.328 1 76.31 97 VAL A CA 1
ATOM 742 C C . VAL A 1 97 ? 22.094 -65.25 -19.922 1 76.31 97 VAL A C 1
ATOM 744 O O . VAL A 1 97 ? 21.828 -66.438 -19.594 1 76.31 97 VAL A O 1
ATOM 747 N N . GLY A 1 98 ? 22.875 -64.625 -19.188 1 69.5 98 GLY A N 1
ATOM 748 C CA . GLY A 1 98 ? 23.266 -65 -17.844 1 69.5 98 GLY A CA 1
ATOM 749 C C . GLY A 1 98 ? 22.094 -65.25 -16.922 1 69.5 98 GLY A C 1
ATOM 750 O O . GLY A 1 98 ? 22.062 -66.188 -16.156 1 69.5 98 GLY A O 1
ATOM 751 N N . SER A 1 99 ? 21.109 -64.375 -16.922 1 80.75 99 SER A N 1
ATOM 752 C CA . SER A 1 99 ? 19.953 -64.5 -16.062 1 80.75 99 SER A CA 1
ATOM 753 C C . SER A 1 99 ? 18.656 -64.5 -16.859 1 80.75 99 SER A C 1
ATOM 755 O O . SER A 1 99 ? 18.078 -63.438 -17.109 1 80.75 99 SER A O 1
ATOM 757 N N . PRO A 1 100 ? 18.266 -65.688 -17.219 1 87.5 100 PRO A N 1
ATOM 758 C CA . PRO A 1 100 ? 17.047 -65.75 -18.016 1 87.5 100 PRO A CA 1
ATOM 759 C C . PRO A 1 100 ? 15.805 -65.312 -17.234 1 87.5 100 PRO A C 1
ATOM 761 O O . PRO A 1 100 ? 15.789 -65.438 -16 1 87.5 100 PRO A O 1
ATOM 764 N N . LEU A 1 101 ? 14.852 -64.812 -17.938 1 93.06 101 LEU A N 1
ATOM 765 C CA . LEU A 1 101 ? 13.609 -64.375 -17.328 1 93.06 101 LEU A CA 1
ATOM 766 C C . LEU A 1 101 ? 12.602 -65.5 -17.234 1 93.06 101 LEU A C 1
ATOM 768 O O . LEU A 1 101 ? 12.594 -66.438 -18.078 1 93.06 101 LEU A O 1
ATOM 772 N N . THR A 1 102 ? 11.883 -65.5 -16.188 1 93.81 102 THR A N 1
ATOM 773 C CA . THR A 1 102 ? 10.789 -66.438 -16.062 1 93.81 102 THR A CA 1
ATOM 774 C C . THR A 1 102 ? 9.57 -66 -16.859 1 93.81 102 THR A C 1
ATOM 776 O O . THR A 1 102 ? 9.5 -64.812 -17.266 1 93.81 102 THR A O 1
ATOM 779 N N . VAL A 1 103 ? 8.641 -66.875 -17.141 1 93.94 103 VAL A N 1
ATOM 780 C CA . VAL A 1 103 ? 7.41 -66.5 -17.859 1 93.94 103 VAL A CA 1
ATOM 781 C C . VAL A 1 103 ? 6.668 -65.438 -17.109 1 93.94 103 VAL A C 1
ATOM 783 O O . VAL A 1 103 ? 6.234 -64.438 -17.719 1 93.94 103 VAL A O 1
ATOM 786 N N . ARG A 1 104 ? 6.594 -65.5 -15.828 1 93.06 104 ARG A N 1
ATOM 787 C CA . ARG A 1 104 ? 5.918 -64.5 -15.008 1 93.06 104 ARG A CA 1
ATOM 788 C C . ARG A 1 104 ? 6.613 -63.156 -15.117 1 93.06 104 ARG A C 1
ATOM 790 O O . ARG A 1 104 ? 5.957 -62.125 -15.297 1 93.06 104 ARG A O 1
ATOM 797 N N . GLU A 1 105 ? 7.914 -63.125 -15.008 1 94.38 105 GLU A N 1
ATOM 798 C CA . GLU A 1 105 ? 8.68 -61.906 -15.039 1 94.38 105 GLU A CA 1
ATOM 799 C C . GLU A 1 105 ? 8.602 -61.25 -16.422 1 94.38 105 GLU A C 1
ATOM 801 O O . GLU A 1 105 ? 8.578 -60 -16.531 1 94.38 105 GLU A O 1
ATOM 806 N N . THR A 1 106 ? 8.547 -62.031 -17.422 1 94.81 106 THR A N 1
ATOM 807 C CA . THR A 1 106 ? 8.43 -61.5 -18.766 1 94.81 106 THR A CA 1
ATOM 808 C C . THR A 1 106 ? 7.082 -60.812 -18.953 1 94.81 106 THR A C 1
ATOM 810 O O . THR A 1 106 ? 7.023 -59.688 -19.469 1 94.81 106 THR A O 1
ATOM 813 N N . ARG A 1 107 ? 6.109 -61.375 -18.484 1 94 107 ARG A N 1
ATOM 814 C CA . ARG A 1 107 ? 4.773 -60.781 -18.578 1 94 107 ARG A CA 1
ATOM 815 C C . ARG A 1 107 ? 4.668 -59.5 -17.719 1 94 107 ARG A C 1
ATOM 817 O O . ARG A 1 107 ? 4.172 -58.5 -18.188 1 94 107 ARG A O 1
ATOM 824 N N . SER A 1 108 ? 5.145 -59.625 -16.547 1 94.12 108 SER A N 1
ATOM 825 C CA . SER A 1 108 ? 5.039 -58.5 -15.617 1 94.12 108 SER A CA 1
ATOM 826 C C . SER A 1 108 ? 5.875 -57.312 -16.078 1 94.12 108 SER A C 1
ATOM 828 O O . SER A 1 108 ? 5.441 -56.156 -15.961 1 94.12 108 SER A O 1
ATOM 830 N N . LEU A 1 109 ? 7.059 -57.562 -16.594 1 94.94 109 LEU A N 1
ATOM 831 C CA . LEU A 1 109 ? 7.926 -56.469 -17.047 1 94.94 109 LEU A CA 1
ATOM 832 C C . LEU A 1 109 ? 7.355 -55.781 -18.297 1 94.94 109 LEU A C 1
ATOM 834 O O . LEU A 1 109 ? 7.461 -54.562 -18.453 1 94.94 109 LEU A O 1
ATOM 838 N N . ALA A 1 110 ? 6.801 -56.562 -19.188 1 95.31 110 ALA A N 1
ATOM 839 C CA . ALA A 1 110 ? 6.172 -56 -20.375 1 95.31 110 ALA A CA 1
ATOM 840 C C . ALA A 1 110 ? 5.016 -55.094 -19.984 1 95.31 110 ALA A C 1
ATOM 842 O O . ALA A 1 110 ? 4.93 -53.938 -20.469 1 95.31 110 ALA A O 1
ATOM 843 N N . GLN A 1 111 ? 4.195 -55.531 -19.078 1 93.69 111 GLN A N 1
ATOM 844 C CA . GLN A 1 111 ? 3.074 -54.719 -18.625 1 93.69 111 GLN A CA 1
ATOM 845 C C . GLN A 1 111 ? 3.559 -53.5 -17.812 1 93.69 111 GLN A C 1
ATOM 847 O O . GLN A 1 111 ? 2.965 -52.438 -17.891 1 93.69 111 GLN A O 1
ATOM 852 N N . TRP A 1 112 ? 4.605 -53.688 -17.078 1 94.56 112 TRP A N 1
ATOM 853 C CA . TRP A 1 112 ? 5.203 -52.625 -16.297 1 94.56 112 TRP A CA 1
ATOM 854 C C . TRP A 1 112 ? 5.578 -51.438 -17.203 1 94.56 112 TRP A C 1
ATOM 856 O O . TRP A 1 112 ? 5.43 -50.281 -16.812 1 94.56 112 TRP A O 1
ATOM 866 N N . THR A 1 113 ? 5.98 -51.625 -18.406 1 93.81 113 THR A N 1
ATOM 867 C CA . THR A 1 113 ? 6.469 -50.562 -19.281 1 93.81 113 THR A CA 1
ATOM 868 C C . THR A 1 113 ? 5.309 -49.75 -19.875 1 93.81 113 THR A C 1
ATOM 870 O O . THR A 1 113 ? 5.492 -48.625 -20.328 1 93.81 113 THR A O 1
ATOM 873 N N . VAL A 1 114 ? 4.09 -50.281 -19.766 1 89.81 114 VAL A N 1
ATOM 874 C CA . VAL A 1 114 ? 3.033 -49.625 -20.516 1 89.81 114 VAL A CA 1
ATOM 875 C C . VAL A 1 114 ? 1.945 -49.125 -19.562 1 89.81 114 VAL A C 1
ATOM 877 O O . VAL A 1 114 ? 1.239 -48.156 -19.859 1 89.81 114 VAL A O 1
ATOM 880 N N . SER A 1 115 ? 1.747 -49.75 -18.391 1 88.62 115 SER A N 1
ATOM 881 C CA . SER A 1 115 ? 0.616 -49.438 -17.531 1 88.62 115 SER A CA 1
ATOM 882 C C . SER A 1 115 ? 1.084 -48.969 -16.141 1 88.62 115 SER A C 1
ATOM 884 O O . SER A 1 115 ? 1.859 -49.688 -15.492 1 88.62 115 SER A O 1
ATOM 886 N N . PRO A 1 116 ? 0.493 -47.844 -15.773 1 86.88 116 PRO A N 1
ATOM 887 C CA . PRO A 1 116 ? 0.812 -47.406 -14.414 1 86.88 116 PRO A CA 1
ATOM 888 C C . PRO A 1 116 ? 0.275 -48.375 -13.344 1 86.88 116 PRO A C 1
ATOM 890 O O . PRO A 1 116 ? 0.908 -48.562 -12.305 1 86.88 116 PRO A O 1
ATOM 893 N N . LEU A 1 117 ? -0.845 -48.969 -13.57 1 86.38 117 LEU A N 1
ATOM 894 C CA . LEU A 1 117 ? -1.388 -49.906 -12.617 1 86.38 117 LEU A CA 1
ATOM 895 C C . LEU A 1 117 ? -0.481 -51.125 -12.5 1 86.38 117 LEU A C 1
ATOM 897 O O . LEU A 1 117 ? -0.309 -51.688 -11.414 1 86.38 117 LEU A O 1
ATOM 901 N N . ALA A 1 118 ? 0.031 -51.562 -13.641 1 91.88 118 ALA A N 1
ATOM 902 C CA . ALA A 1 118 ? 0.956 -52.688 -13.625 1 91.88 118 ALA A CA 1
ATOM 903 C C . ALA A 1 118 ? 2.229 -52.344 -12.852 1 91.88 118 ALA A C 1
ATOM 905 O O . ALA A 1 118 ? 2.844 -53.219 -12.234 1 91.88 118 ALA A O 1
ATOM 906 N N . ARG A 1 119 ? 2.568 -51.125 -12.836 1 93.19 119 ARG A N 1
ATOM 907 C CA . ARG A 1 119 ? 3.729 -50.688 -12.07 1 93.19 119 ARG A CA 1
ATOM 908 C C . ARG A 1 119 ? 3.465 -50.781 -10.57 1 93.19 119 ARG A C 1
ATOM 910 O O . ARG A 1 119 ? 4.355 -51.156 -9.805 1 93.19 119 ARG A O 1
ATOM 917 N N . LEU A 1 120 ? 2.23 -50.469 -10.203 1 90.94 120 LEU A N 1
ATOM 918 C CA . LEU A 1 120 ? 1.854 -50.625 -8.797 1 90.94 120 LEU A CA 1
ATOM 919 C C . LEU A 1 120 ? 1.805 -52.094 -8.398 1 90.94 120 LEU A C 1
ATOM 921 O O . LEU A 1 120 ? 2.264 -52.469 -7.316 1 90.94 120 LEU A O 1
ATOM 925 N N . ALA A 1 121 ? 1.279 -52.906 -9.312 1 91.62 121 ALA A N 1
ATOM 926 C CA . ALA A 1 121 ? 1.188 -54.344 -9.039 1 91.62 121 ALA A CA 1
ATOM 927 C C . ALA A 1 121 ? 2.574 -54.969 -8.969 1 91.62 121 ALA A C 1
ATOM 929 O O . ALA A 1 121 ? 2.812 -55.875 -8.164 1 91.62 121 ALA A O 1
ATOM 930 N N . TYR A 1 122 ? 3.455 -54.469 -9.836 1 94.5 122 TYR A N 1
ATOM 931 C CA . TYR A 1 122 ? 4.812 -55 -9.852 1 94.5 122 TYR A CA 1
ATOM 932 C C . TYR A 1 122 ? 5.535 -54.688 -8.547 1 94.5 122 TYR A C 1
ATOM 934 O O . TYR A 1 122 ? 6.438 -55.438 -8.148 1 94.5 122 TYR A O 1
ATOM 942 N N . ALA A 1 123 ? 5.16 -53.656 -7.867 1 92.94 123 ALA A N 1
ATOM 943 C CA . ALA A 1 123 ? 5.785 -53.312 -6.598 1 92.94 123 ALA A CA 1
ATOM 944 C C . ALA A 1 123 ? 5.535 -54.375 -5.539 1 92.94 123 ALA A C 1
ATOM 946 O O . ALA A 1 123 ? 6.359 -54.562 -4.645 1 92.94 123 ALA A O 1
ATOM 947 N N . VAL A 1 124 ? 4.449 -55.094 -5.613 1 90.56 124 VAL A N 1
ATOM 948 C CA . VAL A 1 124 ? 4.078 -56.094 -4.613 1 90.56 124 VAL A CA 1
ATOM 949 C C . VAL A 1 124 ? 4.617 -57.469 -5.027 1 90.56 124 VAL A C 1
ATOM 951 O O . VAL A 1 124 ? 5.152 -58.188 -4.195 1 90.56 124 VAL A O 1
ATOM 954 N N . SER A 1 125 ? 4.598 -57.844 -6.414 1 86.88 125 SER A N 1
ATOM 955 C CA . SER A 1 125 ? 4.855 -59.188 -6.832 1 86.88 125 SER A CA 1
ATOM 956 C C . SER A 1 125 ? 6.059 -59.281 -7.77 1 86.88 125 SER A C 1
ATOM 958 O O . SER A 1 125 ? 6.438 -60.375 -8.211 1 86.88 125 SER A O 1
ATOM 960 N N . GLY A 1 126 ? 6.75 -58.219 -7.961 1 88.56 126 GLY A N 1
ATOM 961 C CA . GLY A 1 126 ? 7.809 -58.25 -8.961 1 88.56 126 GLY A CA 1
ATOM 962 C C . GLY A 1 126 ? 9.102 -58.844 -8.438 1 88.56 126 GLY A C 1
ATOM 963 O O . GLY A 1 126 ? 9.328 -58.906 -7.23 1 88.56 126 GLY A O 1
ATOM 964 N N . GLY A 1 127 ? 9.883 -59.375 -9.305 1 89.12 127 GLY A N 1
ATOM 965 C CA . GLY A 1 127 ? 11.102 -60.062 -8.938 1 89.12 127 GLY A CA 1
ATOM 966 C C . GLY A 1 127 ? 12.297 -59.156 -8.812 1 89.12 127 GLY A C 1
ATOM 967 O O . GLY A 1 127 ? 13.227 -59.406 -8.047 1 89.12 127 GLY A O 1
ATOM 968 N N . PHE A 1 128 ? 12.375 -58.062 -9.531 1 92.31 128 PHE A N 1
ATOM 969 C CA . PHE A 1 128 ? 13.516 -57.156 -9.508 1 92.31 128 PHE A CA 1
ATOM 970 C C . PHE A 1 128 ? 13.258 -56 -8.562 1 92.31 128 PHE A C 1
ATOM 972 O O . PHE A 1 128 ? 12.414 -55.125 -8.844 1 92.31 128 PHE A O 1
ATOM 979 N N . TRP A 1 129 ? 14.016 -55.875 -7.586 1 93.44 129 TRP A N 1
ATOM 980 C CA . TRP A 1 129 ? 13.797 -54.875 -6.547 1 93.44 129 TRP A CA 1
ATOM 981 C C . TRP A 1 129 ? 14 -53.469 -7.09 1 93.44 129 TRP A C 1
ATOM 983 O O . TRP A 1 129 ? 13.242 -52.562 -6.758 1 93.44 129 TRP A O 1
ATOM 993 N N . LEU A 1 130 ? 14.953 -53.188 -7.945 1 95 130 LEU A N 1
ATOM 994 C CA . LEU A 1 130 ? 15.227 -51.875 -8.477 1 95 130 LEU A CA 1
ATOM 995 C C . LEU A 1 130 ? 14.078 -51.375 -9.367 1 95 130 LEU A C 1
ATOM 997 O O . LEU A 1 130 ? 13.719 -50.219 -9.344 1 95 130 LEU A O 1
ATOM 1001 N N . ILE A 1 131 ? 13.469 -52.281 -10.055 1 95.62 131 ILE A N 1
ATOM 1002 C CA . ILE A 1 131 ? 12.359 -51.938 -10.93 1 95.62 131 ILE A CA 1
ATOM 1003 C C . ILE A 1 131 ? 11.102 -51.688 -10.102 1 95.62 131 ILE A C 1
ATOM 1005 O O . ILE A 1 131 ? 10.273 -50.844 -10.453 1 95.62 131 ILE A O 1
ATOM 1009 N N . ARG A 1 132 ? 11.008 -52.375 -8.953 1 95.94 132 ARG A N 1
ATOM 1010 C CA . ARG A 1 132 ? 9.906 -52.125 -8.031 1 95.94 132 ARG A CA 1
ATOM 1011 C C . ARG A 1 132 ? 9.945 -50.688 -7.531 1 95.94 132 ARG A C 1
ATOM 1013 O O . ARG A 1 132 ? 8.93 -49.969 -7.578 1 95.94 132 ARG A O 1
ATOM 1020 N N . MET A 1 133 ? 11.062 -50.312 -7.191 1 95.12 133 MET A N 1
ATOM 1021 C CA . MET A 1 133 ? 11.242 -48.938 -6.668 1 95.12 133 MET A CA 1
ATOM 1022 C C . MET A 1 133 ? 11.07 -47.906 -7.773 1 95.12 133 MET A C 1
ATOM 1024 O O . MET A 1 133 ? 10.422 -46.875 -7.57 1 95.12 133 MET A O 1
ATOM 1028 N N . SER A 1 134 ? 11.57 -48.188 -8.867 1 95.94 134 SER A N 1
ATOM 1029 C CA . SER A 1 134 ? 11.469 -47.25 -9.977 1 95.94 134 SER A CA 1
ATOM 1030 C C . SER A 1 134 ? 10.016 -47.062 -10.391 1 95.94 134 SER A C 1
ATOM 1032 O O . SER A 1 134 ? 9.617 -45.938 -10.727 1 95.94 134 SER A O 1
ATOM 1034 N N . GLY A 1 135 ? 9.266 -48.125 -10.375 1 94.88 135 GLY A N 1
ATOM 1035 C CA . GLY A 1 135 ? 7.855 -47.969 -10.711 1 94.88 135 GLY A CA 1
ATOM 1036 C C . GLY A 1 135 ? 7.105 -47.062 -9.773 1 94.88 135 GLY A C 1
ATOM 1037 O O . GLY A 1 135 ? 6.32 -46.219 -10.219 1 94.88 135 GLY A O 1
ATOM 1038 N N . LEU A 1 136 ? 7.379 -47.125 -8.539 1 94.62 136 LEU A N 1
ATOM 1039 C CA . LEU A 1 136 ? 6.75 -46.25 -7.559 1 94.62 136 LEU A CA 1
ATOM 1040 C C . LEU A 1 136 ? 7.234 -44.812 -7.723 1 94.62 136 LEU A C 1
ATOM 1042 O O . LEU A 1 136 ? 6.438 -43.875 -7.648 1 94.62 136 LEU A O 1
ATOM 1046 N N . LEU A 1 137 ? 8.445 -44.688 -8.008 1 95.56 137 LEU A N 1
ATOM 1047 C CA . LEU A 1 137 ? 9.016 -43.344 -8.172 1 95.56 137 LEU A CA 1
ATOM 1048 C C . LEU A 1 137 ? 8.5 -42.688 -9.445 1 95.56 137 LEU A C 1
ATOM 1050 O O . LEU A 1 137 ? 8.328 -41.469 -9.484 1 95.56 137 LEU A O 1
ATOM 1054 N N . LEU A 1 138 ? 8.258 -43.469 -10.406 1 94.56 138 LEU A N 1
ATOM 1055 C CA . LEU A 1 138 ? 7.715 -42.938 -11.648 1 94.56 138 LEU A CA 1
ATOM 1056 C C . LEU A 1 138 ? 6.324 -42.344 -11.422 1 94.56 138 LEU A C 1
ATOM 1058 O O . LEU A 1 138 ? 5.961 -41.344 -12.047 1 94.56 138 LEU A O 1
ATOM 1062 N N . LEU A 1 139 ? 5.605 -42.938 -10.508 1 91.19 139 LEU A N 1
ATOM 1063 C CA . LEU A 1 139 ? 4.309 -42.375 -10.148 1 91.19 139 LEU A CA 1
ATOM 1064 C C . LEU A 1 139 ? 4.473 -41.062 -9.344 1 91.19 139 LEU A C 1
ATOM 1066 O O . LEU A 1 139 ? 3.709 -40.125 -9.523 1 91.19 139 LEU A O 1
ATOM 1070 N N . ALA A 1 140 ? 5.496 -41.031 -8.641 1 92.88 140 ALA A N 1
ATOM 1071 C CA . ALA A 1 140 ? 5.758 -39.875 -7.781 1 92.88 140 ALA A CA 1
ATOM 1072 C C . ALA A 1 140 ? 6.293 -38.719 -8.586 1 92.88 140 ALA A C 1
ATOM 1074 O O . ALA A 1 140 ? 6.254 -37.562 -8.125 1 92.88 140 ALA A O 1
ATOM 1075 N N . VAL A 1 141 ? 6.754 -38.875 -9.789 1 92.81 141 VAL A N 1
ATOM 1076 C CA . VAL A 1 141 ? 7.305 -37.812 -10.625 1 92.81 141 VAL A CA 1
ATOM 1077 C C . VAL A 1 141 ? 6.219 -36.781 -10.922 1 92.81 141 VAL A C 1
ATOM 1079 O O . VAL A 1 141 ? 6.512 -35.594 -11.086 1 92.81 141 VAL A O 1
ATOM 1082 N N . TYR A 1 142 ? 5.012 -37.219 -10.859 1 88.5 142 TYR A N 1
ATOM 1083 C CA . TYR A 1 142 ? 3.926 -36.312 -11.211 1 88.5 142 TYR A CA 1
ATOM 1084 C C . TYR A 1 142 ? 3.613 -35.344 -10.062 1 88.5 142 TYR A C 1
ATOM 1086 O O . TYR A 1 142 ? 2.902 -34.375 -10.242 1 88.5 142 TYR A O 1
ATOM 1094 N N . ILE A 1 143 ? 4.207 -35.562 -8.938 1 89.94 143 ILE A N 1
ATOM 1095 C CA . ILE A 1 143 ? 4.02 -34.688 -7.793 1 89.94 143 ILE A CA 1
ATOM 1096 C C . ILE A 1 143 ? 5.086 -33.594 -7.805 1 89.94 143 ILE A C 1
ATOM 1098 O O . ILE A 1 143 ? 4.984 -32.594 -7.059 1 89.94 143 ILE A O 1
ATOM 1102 N N . VAL A 1 144 ? 6.004 -33.656 -8.68 1 93.5 144 VAL A N 1
ATOM 1103 C CA . VAL A 1 144 ? 7.098 -32.688 -8.734 1 93.5 144 VAL A CA 1
ATOM 1104 C C . VAL A 1 144 ? 6.551 -31.297 -9.07 1 93.5 144 VAL A C 1
ATOM 1106 O O . VAL A 1 144 ? 6.941 -30.312 -8.445 1 93.5 144 VAL A O 1
ATOM 1109 N N . SER A 1 145 ? 5.57 -31.266 -9.891 1 92.81 145 SER A N 1
ATOM 1110 C CA . SER A 1 145 ? 5.047 -29.969 -10.32 1 92.81 145 SER A CA 1
ATOM 1111 C C . SER A 1 145 ? 4.344 -29.25 -9.18 1 92.81 145 SER A C 1
ATOM 1113 O O . SER A 1 145 ? 4.688 -28.109 -8.859 1 92.81 145 SER A O 1
ATOM 1115 N N . PRO A 1 146 ? 3.416 -29.891 -8.469 1 91.31 146 PRO A N 1
ATOM 1116 C CA . PRO A 1 146 ? 2.762 -29.188 -7.367 1 91.31 146 PRO A CA 1
ATOM 1117 C C . PRO A 1 146 ? 3.73 -28.812 -6.25 1 91.31 146 PRO A C 1
ATOM 1119 O O . PRO A 1 146 ? 3.576 -27.766 -5.617 1 91.31 146 PRO A O 1
ATOM 1122 N N . VAL A 1 147 ? 4.715 -29.594 -6.02 1 93.44 147 VAL A N 1
ATOM 1123 C CA . VAL A 1 147 ? 5.652 -29.312 -4.941 1 93.44 147 VAL A CA 1
ATOM 1124 C C . VAL A 1 147 ? 6.512 -28.094 -5.32 1 93.44 147 VAL A C 1
ATOM 1126 O O . VAL A 1 147 ? 6.746 -27.219 -4.496 1 93.44 147 VAL A O 1
ATOM 1129 N N . LEU A 1 148 ? 6.949 -28.094 -6.539 1 95.75 148 LEU A N 1
ATOM 1130 C CA . LEU A 1 148 ? 7.75 -26.953 -6.98 1 95.75 148 LEU A CA 1
ATOM 1131 C C . LEU A 1 148 ? 6.914 -25.672 -6.996 1 95.75 148 LEU A C 1
ATOM 1133 O O . LEU A 1 148 ? 7.41 -24.594 -6.656 1 95.75 148 LEU A O 1
ATOM 1137 N N . LEU A 1 149 ? 5.684 -25.766 -7.328 1 93.56 149 LEU A N 1
ATOM 1138 C CA . LEU A 1 149 ? 4.805 -24.609 -7.367 1 93.56 149 LEU A CA 1
ATOM 1139 C C . LEU A 1 149 ? 4.5 -24.109 -5.957 1 93.56 149 LEU A C 1
ATOM 1141 O O . LEU A 1 149 ? 4.316 -22.906 -5.746 1 93.56 149 LEU A O 1
ATOM 1145 N N . ALA A 1 150 ? 4.477 -25.016 -5.051 1 90.75 150 ALA A N 1
ATOM 1146 C CA . ALA A 1 150 ? 4.266 -24.641 -3.656 1 90.75 150 ALA A CA 1
ATOM 1147 C C . ALA A 1 150 ? 5.43 -23.797 -3.131 1 90.75 150 ALA A C 1
ATOM 1149 O O . ALA A 1 150 ? 5.273 -23.047 -2.172 1 90.75 150 ALA A O 1
ATOM 1150 N N . GLY A 1 151 ? 6.551 -23.891 -3.787 1 92.06 151 GLY A N 1
ATOM 1151 C CA . GLY A 1 151 ? 7.734 -23.172 -3.338 1 92.06 151 GLY A CA 1
ATOM 1152 C C . GLY A 1 151 ? 7.812 -21.75 -3.881 1 92.06 151 GLY A C 1
ATOM 1153 O O . GLY A 1 151 ? 8.758 -21.016 -3.586 1 92.06 151 GLY A O 1
ATOM 1154 N N . ILE A 1 152 ? 6.902 -21.391 -4.621 1 90.25 152 ILE A N 1
ATOM 1155 C CA . ILE A 1 152 ? 6.91 -20.031 -5.18 1 90.25 152 ILE A CA 1
ATOM 1156 C C . ILE A 1 152 ? 5.977 -19.141 -4.371 1 90.25 152 ILE A C 1
ATOM 1158 O O . ILE A 1 152 ? 4.789 -19.422 -4.234 1 90.25 152 ILE A O 1
ATOM 1162 N N . SER A 1 153 ? 6.57 -18.156 -3.752 1 86.56 153 SER A N 1
ATOM 1163 C CA . SER A 1 153 ? 5.805 -17.172 -2.99 1 86.56 153 SER A CA 1
ATOM 1164 C C . SER A 1 153 ? 6.125 -15.758 -3.445 1 86.56 153 SER A C 1
ATOM 1166 O O . SER A 1 153 ? 6.891 -15.562 -4.391 1 86.56 153 SER A O 1
ATOM 1168 N N . GLN A 1 154 ? 5.43 -14.812 -2.906 1 82.75 154 GLN A N 1
ATOM 1169 C CA . GLN A 1 154 ? 5.656 -13.414 -3.254 1 82.75 154 GLN A CA 1
ATOM 1170 C C . GLN A 1 154 ? 6 -12.594 -2.018 1 82.75 154 GLN A C 1
ATOM 1172 O O . GLN A 1 154 ? 5.535 -12.891 -0.915 1 82.75 154 GLN A O 1
ATOM 1177 N N . THR A 1 155 ? 6.984 -11.688 -2.23 1 80.62 155 THR A N 1
ATOM 1178 C CA . THR A 1 155 ? 7.344 -10.773 -1.154 1 80.62 155 THR A CA 1
ATOM 1179 C C . THR A 1 155 ? 7.5 -9.352 -1.685 1 80.62 155 THR A C 1
ATOM 1181 O O . THR A 1 155 ? 7.68 -9.148 -2.887 1 80.62 155 THR A O 1
ATOM 1184 N N . ASP A 1 156 ? 7.266 -8.469 -0.782 1 79.38 156 ASP A N 1
ATOM 1185 C CA . ASP A 1 156 ? 7.484 -7.07 -1.146 1 79.38 156 ASP A CA 1
ATOM 1186 C C . ASP A 1 156 ? 8.93 -6.656 -0.89 1 79.38 156 ASP A C 1
ATOM 1188 O O . ASP A 1 156 ? 9.438 -6.801 0.226 1 79.38 156 ASP A O 1
ATOM 1192 N N . LEU A 1 157 ? 9.633 -6.309 -1.978 1 81.12 157 LEU A N 1
ATOM 1193 C CA . LEU A 1 157 ? 10.984 -5.777 -1.866 1 81.12 157 LEU A CA 1
ATOM 1194 C C . LEU A 1 157 ? 10.969 -4.254 -1.777 1 81.12 157 LEU A C 1
ATOM 1196 O O . LEU A 1 157 ? 10.398 -3.584 -2.641 1 81.12 157 LEU A O 1
ATOM 1200 N N . VAL A 1 158 ? 11.555 -3.785 -0.65 1 82.19 158 VAL A N 1
ATOM 1201 C CA . VAL A 1 158 ? 11.586 -2.34 -0.442 1 82.19 158 VAL A CA 1
ATOM 1202 C C . VAL A 1 158 ? 12.969 -1.795 -0.804 1 82.19 158 VAL A C 1
ATOM 1204 O O . VAL A 1 158 ? 13.977 -2.229 -0.249 1 82.19 158 VAL A O 1
ATOM 1207 N N . LYS A 1 159 ? 13.07 -1.116 -1.86 1 80.5 159 LYS A N 1
ATOM 1208 C CA . LYS A 1 159 ? 14.297 -0.401 -2.205 1 80.5 159 LYS A CA 1
ATOM 1209 C C . LYS A 1 159 ? 14.305 1.003 -1.608 1 80.5 159 LYS A C 1
ATOM 1211 O O . LYS A 1 159 ? 13.352 1.767 -1.799 1 80.5 159 LYS A O 1
ATOM 1216 N N . VAL A 1 160 ? 15.391 1.337 -0.795 1 86.31 160 VAL A N 1
ATOM 1217 C CA . VAL A 1 160 ? 15.516 2.637 -0.146 1 86.31 160 VAL A CA 1
ATOM 1218 C C . VAL A 1 160 ? 16.594 3.465 -0.846 1 86.31 160 VAL A C 1
ATOM 1220 O O . VAL A 1 160 ? 17.703 2.982 -1.069 1 86.31 160 VAL A O 1
ATOM 1223 N N . SER A 1 161 ? 16.281 4.426 -1.498 1 85.94 161 SER A N 1
ATOM 1224 C CA . SER A 1 161 ? 17.234 5.379 -2.055 1 85.94 161 SER A CA 1
ATOM 1225 C C . SER A 1 161 ? 17.25 6.676 -1.255 1 85.94 161 SER A C 1
ATOM 1227 O O . SER A 1 161 ? 16.203 7.152 -0.813 1 85.94 161 SER A O 1
ATOM 1229 N N . SER A 1 162 ? 18.531 7.137 -0.895 1 89.31 162 SER A N 1
ATOM 1230 C CA . SER A 1 162 ? 18.656 8.375 -0.126 1 89.31 162 SER A CA 1
ATOM 1231 C C . SER A 1 162 ? 19.375 9.453 -0.931 1 89.31 162 SER A C 1
ATOM 1233 O O . SER A 1 162 ? 20.344 9.164 -1.641 1 89.31 162 SER A O 1
ATOM 1235 N N . THR A 1 163 ? 18.844 10.562 -1.014 1 88.19 163 THR A N 1
ATOM 1236 C CA . THR A 1 163 ? 19.484 11.727 -1.626 1 88.19 163 THR A CA 1
ATOM 1237 C C . THR A 1 163 ? 19.688 12.828 -0.596 1 88.19 163 THR A C 1
ATOM 1239 O O . THR A 1 163 ? 18.828 13.07 0.25 1 88.19 163 THR A O 1
ATOM 1242 N N . THR A 1 164 ? 20.969 13.438 -0.607 1 88.88 164 THR A N 1
ATOM 1243 C CA . THR A 1 164 ? 21.281 14.523 0.311 1 88.88 164 THR A CA 1
ATOM 1244 C C . THR A 1 164 ? 21.359 15.859 -0.433 1 88.88 164 THR A C 1
ATOM 1246 O O . THR A 1 164 ? 22.016 15.953 -1.478 1 88.88 164 THR A O 1
ATOM 1249 N N . SER A 1 165 ? 20.609 16.75 -0.018 1 86.38 165 SER A N 1
ATOM 1250 C CA . SER A 1 165 ? 20.703 18.109 -0.535 1 86.38 165 SER A CA 1
ATOM 1251 C C . SER A 1 165 ? 21.234 19.062 0.523 1 86.38 165 SER A C 1
ATOM 1253 O O . SER A 1 165 ? 20.75 19.078 1.659 1 86.38 165 SER A O 1
ATOM 1255 N N . SER A 1 166 ? 22.25 19.812 0.145 1 88.81 166 SER A N 1
ATOM 1256 C CA . SER A 1 166 ? 22.828 20.781 1.07 1 88.81 166 SER A CA 1
ATOM 1257 C C . SER A 1 166 ? 22.016 22.078 1.088 1 88.81 166 SER A C 1
ATOM 1259 O O . SER A 1 166 ? 21.344 22.406 0.111 1 88.81 166 SER A O 1
ATOM 1261 N N . HIS A 1 167 ? 22.203 22.766 2.238 1 89.62 167 HIS A N 1
ATOM 1262 C CA . HIS A 1 167 ? 21.469 24.031 2.383 1 89.62 167 HIS A CA 1
ATOM 1263 C C . HIS A 1 167 ? 21.906 25.047 1.339 1 89.62 167 HIS A C 1
ATOM 1265 O O . HIS A 1 167 ? 23.094 25.109 0.994 1 89.62 167 HIS A O 1
ATOM 1271 N N . ALA A 1 168 ? 20.938 25.75 0.861 1 85 168 ALA A N 1
ATOM 1272 C CA . ALA A 1 168 ? 21.188 26.797 -0.127 1 85 168 ALA A CA 1
ATOM 1273 C C . ALA A 1 168 ? 21.031 28.188 0.486 1 85 168 ALA A C 1
ATOM 1275 O O . ALA A 1 168 ? 21.562 29.172 -0.035 1 85 168 ALA A O 1
ATOM 1276 N N . ALA A 1 169 ? 20.312 28.297 1.589 1 82.94 169 ALA A N 1
ATOM 1277 C CA . ALA A 1 169 ? 20.078 29.562 2.295 1 82.94 169 ALA A CA 1
ATOM 1278 C C . ALA A 1 169 ? 20.688 29.531 3.689 1 82.94 169 ALA A C 1
ATOM 1280 O O . ALA A 1 169 ? 21.094 28.469 4.172 1 82.94 169 ALA A O 1
ATOM 1281 N N . ASP A 1 170 ? 20.766 30.766 4.234 1 86.94 170 ASP A N 1
ATOM 1282 C CA . ASP A 1 170 ? 21.281 30.859 5.594 1 86.94 170 ASP A CA 1
ATOM 1283 C C . ASP A 1 170 ? 20.422 30.047 6.562 1 86.94 170 ASP A C 1
ATOM 1285 O O . ASP A 1 170 ? 19.188 30.047 6.449 1 86.94 170 ASP A O 1
ATOM 1289 N N . TYR A 1 171 ? 21.078 29.438 7.574 1 88.38 171 TYR A N 1
ATOM 1290 C CA . TYR A 1 171 ? 20.422 28.531 8.516 1 88.38 171 TYR A CA 1
ATOM 1291 C C . TYR A 1 171 ? 19.312 29.25 9.281 1 88.38 171 TYR A C 1
ATOM 1293 O O . TYR A 1 171 ? 18.344 28.625 9.703 1 88.38 171 TYR A O 1
ATOM 1301 N N . TRP A 1 172 ? 19.453 30.5 9.477 1 90.12 172 TRP A N 1
ATOM 1302 C CA . TRP A 1 172 ? 18.516 31.219 10.336 1 90.12 172 TRP A CA 1
ATOM 1303 C C . TRP A 1 172 ? 17.562 32.062 9.5 1 90.12 172 TRP A C 1
ATOM 1305 O O . TRP A 1 172 ? 16.703 32.781 10.047 1 90.12 172 TRP A O 1
ATOM 1315 N N . ALA A 1 173 ? 17.641 32 8.18 1 84.12 173 ALA A N 1
ATOM 1316 C CA . ALA A 1 173 ? 16.812 32.812 7.281 1 84.12 173 ALA A CA 1
ATOM 1317 C C . ALA A 1 173 ? 15.328 32.562 7.539 1 84.12 173 ALA A C 1
ATOM 1319 O O . ALA A 1 173 ? 14.523 33.5 7.488 1 84.12 173 ALA A O 1
ATOM 1320 N N . PRO A 1 174 ? 14.984 31.312 7.891 1 86.06 174 PRO A N 1
ATOM 1321 C CA . PRO A 1 174 ? 13.547 31.062 8.07 1 86.06 174 PRO A CA 1
ATOM 1322 C C . PRO A 1 174 ? 12.984 31.734 9.312 1 86.06 174 PRO A C 1
ATOM 1324 O O . PRO A 1 174 ? 11.766 31.906 9.438 1 86.06 174 PRO A O 1
ATOM 1327 N N . TRP A 1 175 ? 13.789 32.125 10.25 1 85 175 TRP A N 1
ATOM 1328 C CA . TRP A 1 175 ? 13.359 32.75 11.492 1 85 175 TRP A CA 1
ATOM 1329 C C . TRP A 1 175 ? 13.227 34.25 11.328 1 85 175 TRP A C 1
ATOM 1331 O O . TRP A 1 175 ? 12.75 34.938 12.234 1 85 175 TRP A O 1
ATOM 1341 N N . ILE A 1 176 ? 13.711 34.719 10.234 1 74.44 176 ILE A N 1
ATOM 1342 C CA . ILE A 1 176 ? 13.789 36.156 10.031 1 74.44 176 ILE A CA 1
ATOM 1343 C C . ILE A 1 176 ? 12.727 36.594 9.023 1 74.44 176 ILE A C 1
ATOM 1345 O O . ILE A 1 176 ? 12.508 35.938 8.008 1 74.44 176 ILE A O 1
ATOM 1349 N N . ASN A 1 177 ? 12.031 37.531 9.5 1 65.38 177 ASN A N 1
ATOM 1350 C CA . ASN A 1 177 ? 11.133 38.219 8.586 1 65.38 177 ASN A CA 1
ATOM 1351 C C . ASN A 1 177 ? 11.469 39.688 8.5 1 65.38 177 ASN A C 1
ATOM 1353 O O . ASN A 1 177 ? 12.391 40.188 9.164 1 65.38 177 ASN A O 1
ATOM 1357 N N . ARG A 1 178 ? 10.945 40.375 7.684 1 56.16 178 ARG A N 1
ATOM 1358 C CA . ARG A 1 178 ? 11.273 41.781 7.488 1 56.16 178 ARG A CA 1
ATOM 1359 C C . ARG A 1 178 ? 10.969 42.594 8.742 1 56.16 178 ARG A C 1
ATOM 1361 O O . ARG A 1 178 ? 11.641 43.594 9.023 1 56.16 178 ARG A O 1
ATOM 1368 N N . GLY A 1 179 ? 9.961 42.156 9.445 1 59.06 179 GLY A N 1
ATOM 1369 C CA . GLY A 1 179 ? 9.641 42.875 10.68 1 59.06 179 GLY A CA 1
ATOM 1370 C C . GLY A 1 179 ? 10.742 42.781 11.711 1 59.06 179 GLY A C 1
ATOM 1371 O O . GLY A 1 179 ? 11.086 43.812 12.336 1 59.06 179 GLY A O 1
ATOM 1372 N N . ASN A 1 180 ? 11.227 41.625 11.812 1 64.38 180 ASN A N 1
ATOM 1373 C CA . ASN A 1 180 ? 12.234 41.5 12.859 1 64.38 180 ASN A CA 1
ATOM 1374 C C . ASN A 1 180 ? 13.625 41.844 12.344 1 64.38 180 ASN A C 1
ATOM 1376 O O . ASN A 1 180 ? 14.562 42 13.125 1 64.38 180 ASN A O 1
ATOM 1380 N N . TYR A 1 181 ? 13.719 41.969 11.055 1 61.5 181 TYR A N 1
ATOM 1381 C CA . TYR A 1 181 ? 15.008 42.375 10.516 1 61.5 181 TYR A CA 1
ATOM 1382 C C . TYR A 1 181 ? 15.234 43.875 10.742 1 61.5 181 TYR A C 1
ATOM 1384 O O . TYR A 1 181 ? 16.328 44.281 11.109 1 61.5 181 TYR A O 1
ATOM 1392 N N . ARG A 1 182 ? 14.383 44.594 10.352 1 54.78 182 ARG A N 1
ATOM 1393 C CA . ARG A 1 182 ? 14.641 46.031 10.32 1 54.78 182 ARG A CA 1
ATOM 1394 C C . ARG A 1 182 ? 14.281 46.656 11.656 1 54.78 182 ARG A C 1
ATOM 1396 O O . ARG A 1 182 ? 14.68 47.812 11.93 1 54.78 182 ARG A O 1
ATOM 1403 N N . SER A 1 183 ? 14.391 45.906 12.758 1 52.41 183 SER A N 1
ATOM 1404 C CA . SER A 1 183 ? 14.07 46.562 14.031 1 52.41 183 SER A CA 1
ATOM 1405 C C . SER A 1 183 ? 13.656 48 13.844 1 52.41 183 SER A C 1
ATOM 1407 O O . SER A 1 183 ? 14.492 48.906 13.961 1 52.41 183 SER A O 1
ATOM 1409 N N . ARG A 1 184 ? 12.984 48.344 12.812 1 49.25 184 ARG A N 1
ATOM 1410 C CA . ARG A 1 184 ? 12.742 49.781 12.602 1 49.25 184 ARG A CA 1
ATOM 1411 C C . ARG A 1 184 ? 11.914 50.344 13.742 1 49.25 184 ARG A C 1
ATOM 1413 O O . ARG A 1 184 ? 10.688 50.219 13.758 1 49.25 184 ARG A O 1
ATOM 1420 N N . GLY A 1 185 ? 12.469 51.031 14.703 1 46.66 185 GLY A N 1
ATOM 1421 C CA . GLY A 1 185 ? 11.914 52 15.617 1 46.66 185 GLY A CA 1
ATOM 1422 C C . GLY A 1 185 ? 11.008 51.406 16.672 1 46.66 185 GLY A C 1
ATOM 1423 O O . GLY A 1 185 ? 10.133 52.094 17.203 1 46.66 185 GLY A O 1
ATOM 1424 N N . GLY A 1 186 ? 11.266 50.344 17.219 1 50.12 186 GLY A N 1
ATOM 1425 C CA . GLY A 1 186 ? 10.672 49.969 18.484 1 50.12 186 GLY A CA 1
ATOM 1426 C C . GLY A 1 186 ? 9.453 49.062 18.344 1 50.12 186 GLY A C 1
ATOM 1427 O O . GLY A 1 186 ? 8.969 48.5 19.312 1 50.12 186 GLY A O 1
ATOM 1428 N N . SER A 1 187 ? 8.758 49.344 17.203 1 51.81 187 SER A N 1
ATOM 1429 C CA . SER A 1 187 ? 7.457 48.656 17.234 1 51.81 187 SER A CA 1
ATOM 1430 C C . SER A 1 187 ? 7.527 47.312 16.547 1 51.81 187 SER A C 1
ATOM 1432 O O . SER A 1 187 ? 6.5 46.656 16.359 1 51.81 187 SER A O 1
ATOM 1434 N N . ALA A 1 188 ? 8.734 46.875 16.312 1 59.41 188 ALA A N 1
ATOM 1435 C CA . ALA A 1 188 ? 8.789 45.625 15.602 1 59.41 188 ALA A CA 1
ATOM 1436 C C . ALA A 1 188 ? 8.688 44.438 16.562 1 59.41 188 ALA A C 1
ATOM 1438 O O . ALA A 1 188 ? 9.023 44.562 17.75 1 59.41 188 ALA A O 1
ATOM 1439 N N . GLY A 1 189 ? 7.918 43.5 16.359 1 65.69 189 GLY A N 1
ATOM 1440 C CA . GLY A 1 189 ? 7.832 42.25 17.125 1 65.69 189 GLY A CA 1
ATOM 1441 C C . GLY A 1 189 ? 8.18 41.031 16.312 1 65.69 189 GLY A C 1
ATOM 1442 O O . GLY A 1 189 ? 8.398 41.125 15.102 1 65.69 189 GLY A O 1
ATOM 1443 N N . ASP A 1 190 ? 8.516 40.031 16.984 1 72.88 190 ASP A N 1
ATOM 1444 C CA . ASP A 1 190 ? 8.781 38.781 16.328 1 72.88 190 ASP A CA 1
ATOM 1445 C C . ASP A 1 190 ? 7.48 38.125 15.859 1 72.88 190 ASP A C 1
ATOM 1447 O O . ASP A 1 190 ? 6.941 37.25 16.547 1 72.88 190 ASP A O 1
ATOM 1451 N N . LEU A 1 191 ? 7.117 38.5 14.742 1 69.88 191 LEU A N 1
ATOM 1452 C CA . LEU A 1 191 ? 5.836 38.062 14.211 1 69.88 191 LEU A CA 1
ATOM 1453 C C . LEU A 1 191 ? 5.883 36.562 13.875 1 69.88 191 LEU A C 1
ATOM 1455 O O . LEU A 1 191 ? 4.891 35.844 14.047 1 69.88 191 LEU A O 1
ATOM 1459 N N . VAL A 1 192 ? 7.039 36.125 13.383 1 73.94 192 VAL A N 1
ATOM 1460 C CA . VAL A 1 192 ? 7.18 34.75 12.984 1 73.94 192 VAL A CA 1
ATOM 1461 C C . VAL A 1 192 ? 6.996 33.844 14.203 1 73.94 192 VAL A C 1
ATOM 1463 O O . VAL A 1 192 ? 6.238 32.844 14.156 1 73.94 192 VAL A O 1
ATOM 1466 N N . PHE A 1 193 ? 7.566 34.188 15.219 1 81.12 193 PHE A N 1
ATOM 1467 C CA . PHE A 1 193 ? 7.449 33.375 16.438 1 81.12 193 PHE A CA 1
ATOM 1468 C C . PHE A 1 193 ? 6.059 33.531 17.047 1 81.12 193 PHE A C 1
ATOM 1470 O O . PHE A 1 193 ? 5.488 32.562 17.547 1 81.12 193 PHE A O 1
ATOM 1477 N N . GLY A 1 194 ? 5.582 34.688 17.016 1 79.06 194 GLY A N 1
ATOM 1478 C CA . GLY A 1 194 ? 4.238 34.906 17.516 1 79.06 194 GLY A CA 1
ATOM 1479 C C . GLY A 1 194 ? 3.188 34.062 16.828 1 79.06 194 GLY A C 1
ATOM 1480 O O . GLY A 1 194 ? 2.297 33.531 17.484 1 79.06 194 GLY A O 1
ATOM 1481 N N . MET A 1 195 ? 3.395 34.031 15.609 1 73.38 195 MET A N 1
ATOM 1482 C CA . MET A 1 195 ? 2.457 33.188 14.844 1 73.38 195 MET A CA 1
ATOM 1483 C C . MET A 1 195 ? 2.59 31.734 15.227 1 73.38 195 MET A C 1
ATOM 1485 O O . MET A 1 195 ? 1.589 31.016 15.336 1 73.38 195 MET A O 1
ATOM 1489 N N . ALA A 1 196 ? 3.771 31.297 15.32 1 80.69 196 ALA A N 1
ATOM 1490 C CA . ALA A 1 196 ? 4.012 29.906 15.688 1 80.69 196 ALA A CA 1
ATOM 1491 C C . ALA A 1 196 ? 3.414 29.578 17.062 1 80.69 196 ALA A C 1
ATOM 1493 O O . ALA A 1 196 ? 2.824 28.516 17.25 1 80.69 196 ALA A O 1
ATOM 1494 N N . VAL A 1 197 ? 3.557 30.5 17.953 1 84.44 197 VAL A N 1
ATOM 1495 C CA . VAL A 1 197 ? 3.049 30.312 19.312 1 84.44 197 VAL A CA 1
ATOM 1496 C C . VAL A 1 197 ? 1.524 30.203 19.281 1 84.44 197 VAL A C 1
ATOM 1498 O O . VAL A 1 197 ? 0.94 29.344 19.922 1 84.44 197 VAL A O 1
ATOM 1501 N N . GLN A 1 198 ? 1 31.016 18.609 1 76.88 198 GLN A N 1
ATOM 1502 C CA . GLN A 1 198 ? -0.458 31.016 18.547 1 76.88 198 GLN A CA 1
ATOM 1503 C C . GLN A 1 198 ? -0.975 29.734 17.906 1 76.88 198 GLN A C 1
ATOM 1505 O O . GLN A 1 198 ? -1.979 29.172 18.344 1 76.88 198 GLN A O 1
ATOM 1510 N N . ALA A 1 199 ? -0.308 29.375 16.906 1 73.5 199 ALA A N 1
ATOM 1511 C CA . ALA A 1 199 ? -0.708 28.141 16.234 1 73.5 199 ALA A CA 1
ATOM 1512 C C . ALA A 1 199 ? -0.553 26.938 17.156 1 73.5 199 ALA A C 1
ATOM 1514 O O . ALA A 1 199 ? -1.431 26.078 17.219 1 73.5 199 ALA A O 1
ATOM 1515 N N . SER A 1 200 ? 0.49 26.859 17.797 1 83.44 200 SER A N 1
ATOM 1516 C CA . SER A 1 200 ? 0.748 25.766 18.734 1 83.44 200 SER A CA 1
ATOM 1517 C C . SER A 1 200 ? -0.271 25.75 19.875 1 83.44 200 SER A C 1
ATOM 1519 O O . SER A 1 200 ? -0.786 24.688 20.234 1 83.44 200 SER A O 1
ATOM 1521 N N . ASN A 1 201 ? -0.53 26.953 20.375 1 80.06 201 ASN A N 1
ATOM 1522 C CA . ASN A 1 201 ? -1.517 27.062 21.453 1 80.06 201 ASN A CA 1
ATOM 1523 C C . ASN A 1 201 ? -2.895 26.594 20.984 1 80.06 201 ASN A C 1
ATOM 1525 O O . ASN A 1 201 ? -3.705 26.141 21.797 1 80.06 201 ASN A O 1
ATOM 1529 N N . GLY A 1 202 ? -3.09 26.812 19.797 1 70.69 202 GLY A N 1
ATOM 1530 C CA . GLY A 1 202 ? -4.352 26.375 19.219 1 70.69 202 GLY A CA 1
ATOM 1531 C C . GLY A 1 202 ? -4.359 24.891 18.875 1 70.69 202 GLY A C 1
ATOM 1532 O O . GLY A 1 202 ? -5.332 24.391 18.328 1 70.69 202 GLY A O 1
ATOM 1533 N N . ASN A 1 203 ? -3.268 24.203 19.156 1 71.12 203 ASN A N 1
ATOM 1534 C CA . ASN A 1 203 ? -3.104 22.766 18.938 1 71.12 203 ASN A CA 1
ATOM 1535 C C . ASN A 1 203 ? -3.129 22.422 17.453 1 71.12 203 ASN A C 1
ATOM 1537 O O . ASN A 1 203 ? -3.711 21.422 17.047 1 71.12 203 ASN A O 1
ATOM 1541 N N . PHE A 1 204 ? -2.564 23.312 16.781 1 68.94 204 PHE A N 1
ATOM 1542 C CA . PHE A 1 204 ? -2.43 23.031 15.359 1 68.94 204 PHE A CA 1
ATOM 1543 C C . PHE A 1 204 ? -1.207 22.156 15.094 1 68.94 204 PHE A C 1
ATOM 1545 O O . PHE A 1 204 ? -0.186 22.297 15.773 1 68.94 204 PHE A O 1
ATOM 1552 N N . ALA A 1 205 ? -1.402 21.344 14.07 1 71.75 205 ALA A N 1
ATOM 1553 C CA . ALA A 1 205 ? -0.226 20.594 13.641 1 71.75 205 ALA A CA 1
ATOM 1554 C C . ALA A 1 205 ? 0.762 21.484 12.906 1 71.75 205 ALA A C 1
ATOM 1556 O O . ALA A 1 205 ? 0.363 22.453 12.258 1 71.75 205 ALA A O 1
ATOM 1557 N N . PRO A 1 206 ? 1.969 21.172 13.117 1 80.88 206 PRO A N 1
ATOM 1558 C CA . PRO A 1 206 ? 2.947 21.953 12.352 1 80.88 206 PRO A CA 1
ATOM 1559 C C . PRO A 1 206 ? 2.746 21.828 10.844 1 80.88 206 PRO A C 1
ATOM 1561 O O . PRO A 1 206 ? 2.275 20.797 10.359 1 80.88 206 PRO A O 1
ATOM 1564 N N . PRO A 1 207 ? 3.104 22.875 10.164 1 77.5 207 PRO A N 1
ATOM 1565 C CA . PRO A 1 207 ? 2.969 22.828 8.711 1 77.5 207 PRO A CA 1
ATOM 1566 C C . PRO A 1 207 ? 3.92 21.812 8.07 1 77.5 207 PRO A C 1
ATOM 1568 O O . PRO A 1 207 ? 5.035 21.609 8.555 1 77.5 207 PRO A O 1
ATOM 1571 N N . VAL A 1 208 ? 3.451 21.312 6.926 1 80.38 208 VAL A N 1
ATOM 1572 C CA . VAL A 1 208 ? 4.23 20.328 6.199 1 80.38 208 VAL A CA 1
ATOM 1573 C C . VAL A 1 208 ? 5.203 21.016 5.246 1 80.38 208 VAL A C 1
ATOM 1575 O O . VAL A 1 208 ? 4.84 22 4.586 1 80.38 208 VAL A O 1
ATOM 1578 N N . ALA A 1 209 ? 6.383 20.562 5.316 1 86.75 209 ALA A N 1
ATOM 1579 C CA . ALA A 1 209 ? 7.355 21.078 4.355 1 86.75 209 ALA A CA 1
ATOM 1580 C C . ALA A 1 209 ? 7.129 20.469 2.973 1 86.75 209 ALA A C 1
ATOM 1582 O O . ALA A 1 209 ? 6.859 19.266 2.85 1 86.75 209 ALA A O 1
ATOM 1583 N N . PRO A 1 210 ? 7.16 21.25 1.978 1 84.06 210 PRO A N 1
ATOM 1584 C CA . PRO A 1 210 ? 6.941 20.734 0.623 1 84.06 210 PRO A CA 1
ATOM 1585 C C . PRO A 1 210 ? 8.172 20.031 0.054 1 84.06 210 PRO A C 1
ATOM 1587 O O . PRO A 1 210 ? 8.688 20.422 -0.996 1 84.06 210 PRO A O 1
ATOM 1590 N N . VAL A 1 211 ? 8.594 19.062 0.668 1 85.81 211 VAL A N 1
ATOM 1591 C CA . VAL A 1 211 ? 9.773 18.328 0.225 1 85.81 211 VAL A CA 1
ATOM 1592 C C . VAL A 1 211 ? 9.352 16.969 -0.316 1 85.81 211 VAL A C 1
ATOM 1594 O O . VAL A 1 211 ? 9.945 16.469 -1.276 1 85.81 211 VAL A O 1
ATOM 1597 N N . CYS A 1 212 ? 8.383 16.375 0.335 1 85.88 212 CYS A N 1
ATOM 1598 C CA . CYS A 1 212 ? 7.895 15.055 -0.072 1 85.88 212 CYS A CA 1
ATOM 1599 C C . CYS A 1 212 ? 6.523 15.156 -0.729 1 85.88 212 CYS A C 1
ATOM 1601 O O . CYS A 1 212 ? 5.664 15.914 -0.268 1 85.88 212 CYS A O 1
ATOM 1603 N N . ALA A 1 213 ? 6.352 14.383 -1.826 1 74.56 213 ALA A N 1
ATOM 1604 C CA . ALA A 1 213 ? 5.09 14.422 -2.562 1 74.56 213 ALA A CA 1
ATOM 1605 C C . ALA A 1 213 ? 4.152 13.305 -2.111 1 74.56 213 ALA A C 1
ATOM 1607 O O . ALA A 1 213 ? 2.934 13.406 -2.279 1 74.56 213 ALA A O 1
ATOM 1608 N N . ASP A 1 214 ? 4.793 12.203 -1.714 1 76.31 214 ASP A N 1
ATOM 1609 C CA . ASP A 1 214 ? 3.955 11.07 -1.329 1 76.31 214 ASP A CA 1
ATOM 1610 C C . ASP A 1 214 ? 4.543 10.336 -0.126 1 76.31 214 ASP A C 1
ATOM 1612 O O . ASP A 1 214 ? 5.602 10.711 0.379 1 76.31 214 ASP A O 1
ATOM 1616 N N . ASP A 1 215 ? 3.801 9.328 0.305 1 76.06 215 ASP A N 1
ATOM 1617 C CA . ASP A 1 215 ? 4.148 8.625 1.534 1 76.06 215 ASP A CA 1
ATOM 1618 C C . ASP A 1 215 ? 5.391 7.758 1.34 1 76.06 215 ASP A C 1
ATOM 1620 O O . ASP A 1 215 ? 5.992 7.297 2.312 1 76.06 215 ASP A O 1
ATOM 1624 N N . SER A 1 216 ? 5.781 7.621 0.175 1 81.62 216 SER A N 1
ATOM 1625 C CA . SER A 1 216 ? 6.988 6.844 -0.079 1 81.62 216 SER A CA 1
ATOM 1626 C C . SER A 1 216 ? 8.242 7.664 0.189 1 81.62 216 SER A C 1
ATOM 1628 O O . SER A 1 216 ? 9.344 7.117 0.265 1 81.62 216 SER A O 1
ATOM 1630 N N . CYS A 1 217 ? 7.965 8.945 0.426 1 88.31 217 CYS A N 1
ATOM 1631 C CA . CYS A 1 217 ? 9.062 9.875 0.669 1 88.31 217 CYS A CA 1
ATOM 1632 C C . CYS A 1 217 ? 9.133 10.258 2.143 1 88.31 217 CYS A C 1
ATOM 1634 O O . CYS A 1 217 ? 8.102 10.461 2.789 1 88.31 217 CYS A O 1
ATOM 1636 N N . SER A 1 218 ? 10.383 10.125 2.699 1 89.56 218 SER A N 1
ATOM 1637 C CA . SER A 1 218 ? 10.633 10.625 4.047 1 89.56 218 SER A CA 1
ATOM 1638 C C . SER A 1 218 ? 11.82 11.578 4.066 1 89.56 218 SER A C 1
ATOM 1640 O O . SER A 1 218 ? 12.758 11.43 3.281 1 89.56 218 SER A O 1
ATOM 1642 N N . VAL A 1 219 ? 11.711 12.516 4.906 1 92.38 219 VAL A N 1
ATOM 1643 C CA . VAL A 1 219 ? 12.766 13.516 5.004 1 92.38 219 VAL A CA 1
ATOM 1644 C C . VAL A 1 219 ? 13.328 13.539 6.426 1 92.38 219 VAL A C 1
ATOM 1646 O O . VAL A 1 219 ? 12.578 13.398 7.395 1 92.38 219 VAL A O 1
ATOM 1649 N N . SER A 1 220 ? 14.68 13.555 6.516 1 92.31 220 SER A N 1
ATOM 1650 C CA . SER A 1 220 ? 15.398 13.812 7.762 1 92.31 220 SER A CA 1
ATOM 1651 C C . SER A 1 220 ? 16.375 14.977 7.609 1 92.31 220 SER A C 1
ATOM 1653 O O . SER A 1 220 ? 17.141 15.023 6.652 1 92.31 220 SER A O 1
ATOM 1655 N N . THR A 1 221 ? 16.203 15.93 8.477 1 94.19 221 THR A N 1
ATOM 1656 C CA . THR A 1 221 ? 17.047 17.109 8.344 1 94.19 221 THR A CA 1
ATOM 1657 C C . THR A 1 221 ? 17.531 17.578 9.711 1 94.19 221 THR A C 1
ATOM 1659 O O . THR A 1 221 ? 16.922 17.266 10.734 1 94.19 221 THR A O 1
ATOM 1662 N N . THR A 1 222 ? 18.719 18.234 9.688 1 91.75 222 THR A N 1
ATOM 1663 C CA . THR A 1 222 ? 19.219 19.016 10.82 1 91.75 222 THR A CA 1
ATOM 1664 C C . THR A 1 222 ? 18.969 20.5 10.609 1 91.75 222 THR A C 1
ATOM 1666 O O . THR A 1 222 ? 19.547 21.109 9.703 1 91.75 222 THR A O 1
ATOM 1669 N N . SER A 1 223 ? 18.062 20.969 11.414 1 92.94 223 SER A N 1
ATOM 1670 C CA . SER A 1 223 ? 17.656 22.359 11.234 1 92.94 223 SER A CA 1
ATOM 1671 C C . SER A 1 223 ? 18.031 23.203 12.445 1 92.94 223 SER A C 1
ATOM 1673 O O . SER A 1 223 ? 18.219 22.688 13.539 1 92.94 223 SER A O 1
ATOM 1675 N N . SER A 1 224 ? 18.266 24.547 12.125 1 93.25 224 SER A N 1
ATOM 1676 C CA . SER A 1 224 ? 18.422 25.5 13.227 1 93.25 224 SER A CA 1
ATOM 1677 C C . SER A 1 224 ? 17.156 25.562 14.07 1 93.25 224 SER A C 1
ATOM 1679 O O . SER A 1 224 ? 16.047 25.547 13.539 1 93.25 224 SER A O 1
ATOM 1681 N N . ALA A 1 225 ? 17.422 25.547 15.359 1 94.94 225 ALA A N 1
ATOM 1682 C CA . ALA A 1 225 ? 16.266 25.438 16.234 1 94.94 225 ALA A CA 1
ATOM 1683 C C . ALA A 1 225 ? 16.453 26.266 17.5 1 94.94 225 ALA A C 1
ATOM 1685 O O . ALA A 1 225 ? 17.578 26.516 17.922 1 94.94 225 ALA A O 1
ATOM 1686 N N . LEU A 1 226 ? 15.352 26.797 17.953 1 94.19 226 LEU A N 1
ATOM 1687 C CA . LEU A 1 226 ? 15.234 27.281 19.312 1 94.19 226 LEU A CA 1
ATOM 1688 C C . LEU A 1 226 ? 14.562 26.25 20.219 1 94.19 226 LEU A C 1
ATOM 1690 O O . LEU A 1 226 ? 13.469 25.766 19.906 1 94.19 226 LEU A O 1
ATOM 1694 N N . LEU A 1 227 ? 15.281 25.859 21.266 1 95.88 227 LEU A N 1
ATOM 1695 C CA . LEU A 1 227 ? 14.758 24.828 22.156 1 95.88 227 LEU A CA 1
ATOM 1696 C C . LEU A 1 227 ? 14.523 25.391 23.547 1 95.88 227 LEU A C 1
ATOM 1698 O O . LEU A 1 227 ? 15.438 25.953 24.156 1 95.88 227 LEU A O 1
ATOM 1702 N N . ALA A 1 228 ? 13.297 25.219 23.984 1 96.38 228 ALA A N 1
ATOM 1703 C CA . ALA A 1 228 ? 12.961 25.641 25.344 1 96.38 228 ALA A CA 1
ATOM 1704 C C . ALA A 1 228 ? 12.875 24.438 26.281 1 96.38 228 ALA A C 1
ATOM 1706 O O . ALA A 1 228 ? 12.32 23.391 25.922 1 96.38 228 ALA A O 1
ATOM 1707 N N . THR A 1 229 ? 13.555 24.469 27.344 1 95.44 229 THR A N 1
ATOM 1708 C CA . THR A 1 229 ? 13.398 23.516 28.453 1 95.44 229 THR A CA 1
ATOM 1709 C C . THR A 1 229 ? 12.812 24.203 29.672 1 95.44 229 THR A C 1
ATOM 1711 O O . THR A 1 229 ? 13.375 25.203 30.156 1 95.44 229 THR A O 1
ATOM 1714 N N . CYS A 1 230 ? 11.68 23.703 30.125 1 96.56 230 CYS A N 1
ATOM 1715 C CA . CYS A 1 230 ? 10.953 24.438 31.156 1 96.56 230 CYS A CA 1
ATOM 1716 C C . CYS A 1 230 ? 10.828 23.594 32.406 1 96.56 230 CYS A C 1
ATOM 1718 O O . CYS A 1 230 ? 10.711 22.375 32.344 1 96.56 230 CYS A O 1
ATOM 1720 N N . ASP A 1 231 ? 10.898 24.25 33.5 1 95.38 231 ASP A N 1
ATOM 1721 C CA . ASP A 1 231 ? 10.625 23.688 34.812 1 95.38 231 ASP A CA 1
ATOM 1722 C C . ASP A 1 231 ? 9.352 24.281 35.406 1 95.38 231 ASP A C 1
ATOM 1724 O O . ASP A 1 231 ? 9.164 25.5 35.406 1 95.38 231 ASP A O 1
ATOM 1728 N N . ALA A 1 232 ? 8.461 23.375 35.781 1 96.69 232 ALA A N 1
ATOM 1729 C CA . ALA A 1 232 ? 7.184 23.781 36.344 1 96.69 232 ALA A CA 1
ATOM 1730 C C . ALA A 1 232 ? 7.164 23.578 37.875 1 96.69 232 ALA A C 1
ATOM 1732 O O . ALA A 1 232 ? 7.672 22.562 38.344 1 96.69 232 ALA A O 1
ATOM 1733 N N . ARG A 1 233 ? 6.633 24.578 38.594 1 96.25 233 ARG A N 1
ATOM 1734 C CA . ARG A 1 233 ? 6.488 24.469 40.062 1 96.25 233 ARG A CA 1
ATOM 1735 C C . ARG A 1 233 ? 5.141 25.016 40.531 1 96.25 233 ARG A C 1
ATOM 1737 O O . ARG A 1 233 ? 4.555 25.875 39.844 1 96.25 233 ARG A O 1
ATOM 1744 N N . THR A 1 234 ? 4.672 24.422 41.531 1 95.81 234 THR A N 1
ATOM 1745 C CA . THR A 1 234 ? 3.443 24.891 42.156 1 95.81 234 THR A CA 1
ATOM 1746 C C . THR A 1 234 ? 3.656 25.125 43.656 1 95.81 234 THR A C 1
ATOM 1748 O O . THR A 1 234 ? 4.414 24.406 44.312 1 95.81 234 THR A O 1
ATOM 1751 N N . MET A 1 235 ? 3.088 26.188 44.219 1 94.88 235 MET A N 1
ATOM 1752 C CA . MET A 1 235 ? 3.133 26.469 45.625 1 94.88 235 MET A CA 1
ATOM 1753 C C . MET A 1 235 ? 1.763 26.906 46.156 1 94.88 235 MET A C 1
ATOM 1755 O O . MET A 1 235 ? 0.901 27.297 45.375 1 94.88 235 MET A O 1
ATOM 1759 N N . ALA A 1 236 ? 1.571 26.766 47.469 1 94.88 236 ALA A N 1
ATOM 1760 C CA . ALA A 1 236 ? 0.296 27.141 48.062 1 94.88 236 ALA A CA 1
ATOM 1761 C C . ALA A 1 236 ? 0.11 28.656 48.031 1 94.88 236 ALA A C 1
ATOM 1763 O O . ALA A 1 236 ? 1.057 29.406 48.281 1 94.88 236 ALA A O 1
ATOM 1764 N N . ASN A 1 237 ? -1.051 29.078 47.594 1 94.31 237 ASN A N 1
ATOM 1765 C CA . ASN A 1 237 ? -1.406 30.484 47.625 1 94.31 237 ASN A CA 1
ATOM 1766 C C . ASN A 1 237 ? -1.993 30.906 48.969 1 94.31 237 ASN A C 1
ATOM 1768 O O . ASN A 1 237 ? -3.17 31.266 49.031 1 94.31 237 ASN A O 1
ATOM 1772 N N . THR A 1 238 ? -1.24 31.109 49.906 1 88.81 238 THR A N 1
ATOM 1773 C CA . THR A 1 238 ? -1.7 31.359 51.25 1 88.81 238 THR A CA 1
ATOM 1774 C C . THR A 1 238 ? -2.098 32.812 51.438 1 88.81 238 THR A C 1
ATOM 1776 O O . THR A 1 238 ? -2.85 33.156 52.344 1 88.81 238 THR A O 1
ATOM 1779 N N . LYS A 1 239 ? -1.66 33.719 50.594 1 88.62 239 LYS A N 1
ATOM 1780 C CA . LYS A 1 239 ? -1.905 35.125 50.781 1 88.62 239 LYS A CA 1
ATOM 1781 C C . LYS A 1 239 ? -2.947 35.625 49.781 1 88.62 239 LYS A C 1
ATOM 1783 O O . LYS A 1 239 ? -3.059 36.844 49.531 1 88.62 239 LYS A O 1
ATOM 1788 N N . ASN A 1 240 ? -3.627 34.781 49.094 1 91.5 240 ASN A N 1
ATOM 1789 C CA . ASN A 1 240 ? -4.699 35.094 48.156 1 91.5 240 ASN A CA 1
ATOM 1790 C C . ASN A 1 240 ? -4.207 35.969 47.031 1 91.5 240 ASN A C 1
ATOM 1792 O O . ASN A 1 240 ? -4.898 36.906 46.625 1 91.5 240 ASN A O 1
ATOM 1796 N N . MET A 1 241 ? -2.992 35.656 46.594 1 92.44 241 MET A N 1
ATOM 1797 C CA . MET A 1 241 ? -2.449 36.406 45.469 1 92.44 241 MET A CA 1
ATOM 1798 C C . MET A 1 241 ? -3.256 36.156 44.219 1 92.44 241 MET A C 1
ATOM 1800 O O . MET A 1 241 ? -3.729 35.031 44 1 92.44 241 MET A O 1
ATOM 1804 N N . GLY A 1 242 ? -3.395 37.188 43.375 1 92.5 242 GLY A N 1
ATOM 1805 C CA . GLY A 1 242 ? -4.098 37.094 42.094 1 92.5 242 GLY A CA 1
ATOM 1806 C C . GLY A 1 242 ? -5.605 37.188 42.25 1 92.5 242 GLY A C 1
ATOM 1807 O O . GLY A 1 242 ? -6.324 37.188 41.25 1 92.5 242 GLY A O 1
ATOM 1808 N N . LEU A 1 243 ? -6.055 37.344 43.5 1 90.19 243 LEU A N 1
ATOM 1809 C CA . LEU A 1 243 ? -7.496 37.406 43.719 1 90.19 243 LEU A CA 1
ATOM 1810 C C . LEU A 1 243 ? -7.93 38.812 44.062 1 90.19 243 LEU A C 1
ATOM 1812 O O . LEU A 1 243 ? -7.172 39.562 44.656 1 90.19 243 LEU A O 1
ATOM 1816 N N . PRO A 1 244 ? -9.109 39.094 43.625 1 85.62 244 PRO A N 1
ATOM 1817 C CA . PRO A 1 244 ? -9.586 40.469 43.875 1 85.62 244 PRO A CA 1
ATOM 1818 C C . PRO A 1 244 ? -9.797 40.75 45.344 1 85.62 244 PRO A C 1
ATOM 1820 O O . PRO A 1 244 ? -9.797 41.906 45.781 1 85.62 244 PRO A O 1
ATOM 1823 N N . SER A 1 245 ? -9.977 39.719 46.156 1 84.12 245 SER A N 1
ATOM 1824 C CA . SER A 1 245 ? -10.125 39.875 47.594 1 84.12 245 SER A CA 1
ATOM 1825 C C . SER A 1 245 ? -8.93 39.281 48.344 1 84.12 245 SER A C 1
ATOM 1827 O O . SER A 1 245 ? -8.609 38.125 48.188 1 84.12 245 SER A O 1
ATOM 1829 N N . CYS A 1 246 ? -8.234 40.125 49.125 1 84.12 246 CYS A N 1
ATOM 1830 C CA . CYS A 1 246 ? -7.043 39.688 49.844 1 84.12 246 CYS A CA 1
ATOM 1831 C C . CYS A 1 246 ? -7.414 38.906 51.094 1 84.12 246 CYS A C 1
ATOM 1833 O O . CYS A 1 246 ? -6.539 38.375 51.75 1 84.12 246 CYS A O 1
ATOM 1835 N N . GLY A 1 247 ? -8.664 38.375 51.375 1 71.06 247 GLY A N 1
ATOM 1836 C CA . GLY A 1 247 ? -9.141 37.688 52.562 1 71.06 247 GLY A CA 1
ATOM 1837 C C . GLY A 1 247 ? -9.328 38.594 53.75 1 71.06 247 GLY A C 1
ATOM 1838 O O . GLY A 1 247 ? -8.969 39.781 53.719 1 71.06 247 GLY A O 1
ATOM 1839 N N . ALA A 1 248 ? -10.039 37.906 54.875 1 59.19 248 ALA A N 1
ATOM 1840 C CA . ALA A 1 248 ? -10.414 38.531 56.125 1 59.19 248 ALA A CA 1
ATOM 1841 C C . ALA A 1 248 ? -9.172 38.906 56.938 1 59.19 248 ALA A C 1
ATOM 1843 O O . ALA A 1 248 ? -8.25 38.125 57.094 1 59.19 248 ALA A O 1
ATOM 1844 N N . GLY A 1 249 ? -8.859 40.25 57.219 1 55.56 249 GLY A N 1
ATOM 1845 C CA . GLY A 1 249 ? -7.926 40.906 58.125 1 55.56 249 GLY A CA 1
ATOM 1846 C C . GLY A 1 249 ? -6.93 41.781 57.406 1 55.56 249 GLY A C 1
ATOM 1847 O O . GLY A 1 249 ? -6.078 42.406 58.031 1 55.56 249 GLY A O 1
ATOM 1848 N N . THR A 1 250 ? -6.676 41.344 56.219 1 54 250 THR A N 1
ATOM 1849 C CA . THR A 1 250 ? -5.719 42.219 55.594 1 54 250 THR A CA 1
ATOM 1850 C C . THR A 1 250 ? -6.414 43.469 55.062 1 54 250 THR A C 1
ATOM 1852 O O . THR A 1 250 ? -7.27 43.375 54.188 1 54 250 THR A O 1
ATOM 1855 N N . THR A 1 251 ? -6.855 44.375 56 1 47.41 251 THR A N 1
ATOM 1856 C CA . THR A 1 251 ? -7.422 45.625 55.594 1 47.41 251 THR A CA 1
ATOM 1857 C C . THR A 1 251 ? -6.93 46 54.188 1 47.41 251 THR A C 1
ATOM 1859 O O . THR A 1 251 ? -7.73 46.281 53.312 1 47.41 251 THR A O 1
ATOM 1862 N N . GLY A 1 252 ? -6.215 47.25 54.188 1 43.16 252 GLY A N 1
ATOM 1863 C CA . GLY A 1 252 ? -5.895 48.219 53.156 1 43.16 252 GLY A CA 1
ATOM 1864 C C . GLY A 1 252 ? -5.199 47.625 51.938 1 43.16 252 GLY A C 1
ATOM 1865 O O . GLY A 1 252 ? -5.672 47.75 50.812 1 43.16 252 GLY A O 1
ATOM 1866 N N . SER A 1 253 ? -3.777 47.688 51.969 1 48.22 253 SER A N 1
ATOM 1867 C CA . SER A 1 253 ? -2.832 47.875 50.875 1 48.22 253 SER A CA 1
ATOM 1868 C C . SER A 1 253 ? -2.676 46.625 50.062 1 48.22 253 SER A C 1
ATOM 1870 O O . SER A 1 253 ? -2.688 45.5 50.594 1 48.22 253 SER A O 1
ATOM 1872 N N . ALA A 1 254 ? -2.879 46.625 48.781 1 61.28 254 ALA A N 1
ATOM 1873 C CA . ALA A 1 254 ? -2.562 45.75 47.656 1 61.28 254 ALA A CA 1
ATOM 1874 C C . ALA A 1 254 ? -1.278 44.969 47.906 1 61.28 254 ALA A C 1
ATOM 1876 O O . ALA A 1 254 ? -0.226 45.562 48.188 1 61.28 254 ALA A O 1
ATOM 1877 N N . GLY A 1 255 ? -1.411 43.688 48.625 1 79.5 255 GLY A N 1
ATOM 1878 C CA . GLY A 1 255 ? -0.215 42.875 48.812 1 79.5 255 GLY A CA 1
ATOM 1879 C C . GLY A 1 255 ? 0.452 42.5 47.5 1 79.5 255 GLY A C 1
ATOM 1880 O O . GLY A 1 255 ? -0.222 42.312 46.5 1 79.5 255 GLY A O 1
ATOM 1881 N N . VAL A 1 256 ? 1.724 42.75 47.5 1 88.56 256 VAL A N 1
ATOM 1882 C CA . VAL A 1 256 ? 2.545 42.375 46.375 1 88.56 256 VAL A CA 1
ATOM 1883 C C . VAL A 1 256 ? 3.486 41.25 46.781 1 88.56 256 VAL A C 1
ATOM 1885 O O . VAL A 1 256 ? 4.094 41.281 47.844 1 88.56 256 VAL A O 1
ATOM 1888 N N . THR A 1 257 ? 3.441 40.094 46.125 1 91.94 257 THR A N 1
ATOM 1889 C CA . THR A 1 257 ? 4.406 39 46.312 1 91.94 257 THR A CA 1
ATOM 1890 C C . THR A 1 257 ? 5.289 38.875 45.062 1 91.94 257 THR A C 1
ATOM 1892 O O . THR A 1 257 ? 4.781 38.781 43.938 1 91.94 257 THR A O 1
ATOM 1895 N N . ASP A 1 258 ? 6.578 38.875 45.312 1 94.12 258 ASP A N 1
ATOM 1896 C CA . ASP A 1 258 ? 7.527 38.688 44.25 1 94.12 258 ASP A CA 1
ATOM 1897 C C . ASP A 1 258 ? 7.945 37.219 44.125 1 94.12 258 ASP A C 1
ATOM 1899 O O . ASP A 1 258 ? 8.273 36.594 45.125 1 94.12 258 ASP A O 1
ATOM 1903 N N . LEU A 1 259 ? 7.758 36.75 43 1 95.25 259 LEU A N 1
ATOM 1904 C CA . LEU A 1 259 ? 8.227 35.406 42.656 1 95.25 259 LEU A CA 1
ATOM 1905 C C . LEU A 1 259 ? 9.375 35.469 41.656 1 95.25 259 LEU A C 1
ATOM 1907 O O . LEU A 1 259 ? 9.312 36.188 40.688 1 95.25 259 LEU A O 1
ATOM 1911 N N . CYS A 1 260 ? 10.398 34.688 41.906 1 91.81 260 CYS A N 1
ATOM 1912 C CA . CYS A 1 260 ? 11.586 34.781 41.062 1 91.81 260 CYS A CA 1
ATOM 1913 C C . CYS A 1 260 ? 11.922 33.438 40.438 1 91.81 260 CYS A C 1
ATOM 1915 O O . CYS A 1 260 ? 11.562 32.406 41 1 91.81 260 CYS A O 1
ATOM 1917 N N . SER A 1 261 ? 12.594 33.5 39.312 1 90.38 261 SER A N 1
ATOM 1918 C CA . SER A 1 261 ? 12.977 32.344 38.531 1 90.38 261 SER A CA 1
ATOM 1919 C C . SER A 1 261 ? 14.07 31.547 39.25 1 90.38 261 SER A C 1
ATOM 1921 O O . SER A 1 261 ? 14.945 32.125 39.906 1 90.38 261 SER A O 1
ATOM 1923 N N . ASN A 1 262 ? 14.047 30.25 39.094 1 81.5 262 ASN A N 1
ATOM 1924 C CA . ASN A 1 262 ? 15.094 29.391 39.656 1 81.5 262 ASN A CA 1
ATOM 1925 C C . ASN A 1 262 ? 16.312 29.344 38.75 1 81.5 262 ASN A C 1
ATOM 1927 O O . ASN A 1 262 ? 17.406 29 39.188 1 81.5 262 ASN A O 1
ATOM 1931 N N . ILE A 1 263 ? 16.156 29.656 37.469 1 81.75 263 ILE A N 1
ATOM 1932 C CA . ILE A 1 263 ? 17.234 29.641 36.5 1 81.75 263 ILE A CA 1
ATOM 1933 C C . ILE A 1 263 ? 18.031 30.938 36.594 1 81.75 263 ILE A C 1
ATOM 1935 O O . ILE A 1 263 ? 19.25 30.922 36.656 1 81.75 263 ILE A O 1
ATOM 1939 N N . VAL A 1 264 ? 17.234 32.031 36.562 1 83.25 264 VAL A N 1
ATOM 1940 C CA . VAL A 1 264 ? 17.812 33.375 36.719 1 83.25 264 VAL A CA 1
ATOM 1941 C C . VAL A 1 264 ? 17.172 34.062 37.906 1 83.25 264 VAL A C 1
ATOM 1943 O O . VAL A 1 264 ? 16.188 34.781 37.781 1 83.25 264 VAL A O 1
ATOM 1946 N N . PRO A 1 265 ? 17.781 34.062 39.031 1 83.88 265 PRO A N 1
ATOM 1947 C CA . PRO A 1 265 ? 17.172 34.562 40.25 1 83.88 265 PRO A CA 1
ATOM 1948 C C . PRO A 1 265 ? 16.859 36.062 40.188 1 83.88 265 PRO A C 1
ATOM 1950 O O . PRO A 1 265 ? 16.047 36.562 40.969 1 83.88 265 PRO A O 1
ATOM 1953 N N . SER A 1 266 ? 17.5 36.781 39.312 1 80.75 266 SER A N 1
ATOM 1954 C CA . SER A 1 266 ? 17.25 38.219 39.188 1 80.75 266 SER A CA 1
ATOM 1955 C C . SER A 1 266 ? 15.953 38.5 38.438 1 80.75 266 SER A C 1
ATOM 1957 O O . SER A 1 266 ? 15.414 39.594 38.5 1 80.75 266 SER A O 1
ATOM 1959 N N . MET A 1 267 ? 15.461 37.531 37.75 1 87.19 267 MET A N 1
ATOM 1960 C CA . MET A 1 267 ? 14.211 37.688 37 1 87.19 267 MET A CA 1
ATOM 1961 C C . MET A 1 267 ? 13.016 37.344 37.906 1 87.19 267 MET A C 1
ATOM 1963 O O . MET A 1 267 ? 12.734 36.156 38.156 1 87.19 267 MET A O 1
ATOM 1967 N N . CYS A 1 268 ? 12.344 38.438 38.25 1 91.62 268 CYS A N 1
ATOM 1968 C CA . CYS A 1 268 ? 11.211 38.25 39.156 1 91.62 268 CYS A CA 1
ATOM 1969 C C . CYS A 1 268 ? 9.938 38.844 38.562 1 91.62 268 CYS A C 1
ATOM 1971 O O . CYS A 1 268 ? 10.008 39.75 37.75 1 91.62 268 CYS A O 1
ATOM 1973 N N . VAL A 1 269 ? 8.852 38.25 38.875 1 94.81 269 VAL A N 1
ATOM 1974 C CA . VAL A 1 269 ? 7.535 38.781 38.531 1 94.81 269 VAL A CA 1
ATOM 1975 C C . VAL A 1 269 ? 6.684 38.906 39.781 1 94.81 269 VAL A C 1
ATOM 1977 O O . VAL A 1 269 ? 6.969 38.281 40.812 1 94.81 269 VAL A O 1
ATOM 1980 N N . ASN A 1 270 ? 5.699 39.781 39.656 1 94.69 270 ASN A N 1
ATOM 1981 C CA . ASN A 1 270 ? 4.898 40 40.844 1 94.69 270 ASN A CA 1
ATOM 1982 C C . ASN A 1 270 ? 3.436 39.625 40.625 1 94.69 270 ASN A C 1
ATOM 1984 O O . ASN A 1 270 ? 2.922 39.75 39.531 1 94.69 270 ASN A O 1
ATOM 1988 N N . LEU A 1 271 ? 2.861 39.156 41.688 1 95.88 271 LEU A N 1
ATOM 1989 C CA . LEU A 1 271 ? 1.417 38.969 41.781 1 95.88 271 LEU A CA 1
ATOM 1990 C C . LEU A 1 271 ? 0.844 39.844 42.906 1 95.88 271 LEU A C 1
ATOM 1992 O O . LEU A 1 271 ? 1.518 40.094 43.906 1 95.88 271 LEU A O 1
ATOM 1996 N N . THR A 1 272 ? -0.318 40.312 42.625 1 94.19 272 THR A N 1
ATOM 1997 C CA . THR A 1 272 ? -0.919 41.188 43.625 1 94.19 272 THR A CA 1
ATOM 1998 C C . THR A 1 272 ? -2.312 40.719 44 1 94.19 272 THR A C 1
ATOM 2000 O O . THR A 1 272 ? -2.979 40.031 43.188 1 94.19 272 THR A O 1
ATOM 2003 N N . CYS A 1 273 ? -2.643 41 45.281 1 90.5 273 CYS A N 1
ATOM 2004 C CA . CYS A 1 273 ? -4.02 40.781 45.719 1 90.5 273 CYS A CA 1
ATOM 2005 C C . CYS A 1 273 ? -4.77 42.125 45.781 1 90.5 273 CYS A C 1
ATOM 2007 O O . CYS A 1 273 ? -4.152 43.156 45.938 1 90.5 273 CYS A O 1
ATOM 2009 N N . GLY A 1 274 ? -6.098 42.094 45.438 1 86 274 GLY A N 1
ATOM 2010 C CA . GLY A 1 274 ? -6.914 43.312 45.469 1 86 274 GLY A CA 1
ATOM 2011 C C . GLY A 1 274 ? -7.449 43.688 44.125 1 86 274 GLY A C 1
ATOM 2012 O O . GLY A 1 274 ? -7.016 43.156 43.094 1 86 274 GLY A O 1
ATOM 2013 N N . ALA A 1 275 ? -8.406 44.625 44.188 1 77.06 275 ALA A N 1
ATOM 2014 C CA . ALA A 1 275 ? -9.016 45.062 42.906 1 77.06 275 ALA A CA 1
ATOM 2015 C C . ALA A 1 275 ? -8.367 46.344 42.406 1 77.06 275 ALA A C 1
ATOM 2017 O O . ALA A 1 275 ? -8.461 47.375 43.062 1 77.06 275 ALA A O 1
ATOM 2018 N N . PRO A 1 276 ? -7.523 46.281 41.312 1 84.56 276 PRO A N 1
ATOM 2019 C CA . PRO A 1 276 ? -7.234 45.188 40.406 1 84.56 276 PRO A CA 1
ATOM 2020 C C . PRO A 1 276 ? -6.125 44.25 40.906 1 84.56 276 PRO A C 1
ATOM 2022 O O . PRO A 1 276 ? -5.18 44.719 41.562 1 84.56 276 PRO A O 1
ATOM 2025 N N . SER A 1 277 ? -6.355 43.031 40.75 1 90.44 277 SER A N 1
ATOM 2026 C CA . SER A 1 277 ? -5.336 42.062 41.125 1 90.44 277 SER A CA 1
ATOM 2027 C C . SER A 1 277 ? -4.566 41.562 39.906 1 90.44 277 SER A C 1
ATOM 2029 O O . SER A 1 277 ? -5.148 41.344 38.844 1 90.44 277 SER A O 1
ATOM 2031 N N . VAL A 1 278 ? -3.256 41.469 40.031 1 93.88 278 VAL A N 1
ATOM 2032 C CA . VAL A 1 278 ? -2.43 40.812 39.031 1 93.88 278 VAL A CA 1
ATOM 2033 C C . VAL A 1 278 ? -2.383 39.312 39.281 1 93.88 278 VAL A C 1
ATOM 2035 O O . VAL A 1 278 ? -1.724 38.875 40.219 1 93.88 278 VAL A O 1
ATOM 2038 N N . TYR A 1 279 ? -3.045 38.531 38.469 1 94.25 279 TYR A N 1
ATOM 2039 C CA . TYR A 1 279 ? -3.129 37.094 38.75 1 94.25 279 TYR A CA 1
ATOM 2040 C C . TYR A 1 279 ? -2.189 36.312 37.844 1 94.25 279 TYR A C 1
ATOM 2042 O O . TYR A 1 279 ? -1.993 35.094 38.031 1 94.25 279 TYR A O 1
ATOM 2050 N N . ALA A 1 280 ? -1.672 36.938 36.844 1 96.06 280 ALA A N 1
ATOM 2051 C CA . ALA A 1 280 ? -0.653 36.312 36 1 96.06 280 ALA A CA 1
ATOM 2052 C C . ALA A 1 280 ? 0.378 37.344 35.531 1 96.06 280 ALA A C 1
ATOM 2054 O O . ALA A 1 280 ? 0.03 38.5 35.219 1 96.06 280 ALA A O 1
ATOM 2055 N N . ASN A 1 281 ? 1.567 37 35.5 1 96.75 281 ASN A N 1
ATOM 2056 C CA . ASN A 1 281 ? 2.68 37.844 35.094 1 96.75 281 ASN A CA 1
ATOM 2057 C C . ASN A 1 281 ? 3.809 37.031 34.469 1 96.75 281 ASN A C 1
ATOM 2059 O O . ASN A 1 281 ? 4.352 36.125 35.125 1 96.75 281 ASN A O 1
ATOM 2063 N N . PHE A 1 282 ? 4.039 37.281 33.219 1 95.62 282 PHE A N 1
ATOM 2064 C CA . PHE A 1 282 ? 5.098 36.594 32.5 1 95.62 282 PHE A CA 1
ATOM 2065 C C . PHE A 1 282 ? 6.129 37.625 32 1 95.62 282 PHE A C 1
ATOM 2067 O O . PHE A 1 282 ? 5.777 38.719 31.578 1 95.62 282 PHE A O 1
ATOM 2074 N N . LYS A 1 283 ? 7.324 37.219 32 1 91.62 283 LYS A N 1
ATOM 2075 C CA . LYS A 1 283 ? 8.422 38.062 31.531 1 91.62 283 LYS A CA 1
ATOM 2076 C C . LYS A 1 283 ? 9.477 37.219 30.797 1 91.62 283 LYS A C 1
ATOM 2078 O O . LYS A 1 283 ? 9.656 36.031 31.094 1 91.62 283 LYS A O 1
ATOM 2083 N N . THR A 1 284 ? 10.047 37.844 29.812 1 89.88 284 THR A N 1
ATOM 2084 C CA . THR A 1 284 ? 11.195 37.281 29.141 1 89.88 284 THR A CA 1
ATOM 2085 C C . THR A 1 284 ? 12.445 38.094 29.375 1 89.88 284 THR A C 1
ATOM 2087 O O . THR A 1 284 ? 12.359 39.312 29.594 1 89.88 284 THR A O 1
ATOM 2090 N N . GLY A 1 285 ? 13.508 37.438 29.469 1 82.69 285 GLY A N 1
ATOM 2091 C CA . GLY A 1 285 ? 14.781 38.125 29.672 1 82.69 285 GLY A CA 1
ATOM 2092 C C . GLY A 1 285 ? 15.961 37.312 29.188 1 82.69 285 GLY A C 1
ATOM 2093 O O . GLY A 1 285 ? 15.789 36.25 28.578 1 82.69 285 GLY A O 1
ATOM 2094 N N . LEU A 1 286 ? 17.094 37.906 29.359 1 77.38 286 LEU A N 1
ATOM 2095 C CA . LEU A 1 286 ? 18.312 37.219 28.922 1 77.38 286 LEU A CA 1
ATOM 2096 C C . LEU A 1 286 ? 18.766 36.219 29.969 1 77.38 286 LEU A C 1
ATOM 2098 O O . LEU A 1 286 ? 18.484 36.375 31.156 1 77.38 286 LEU A O 1
ATOM 2102 N N . ASP A 1 287 ? 19.375 35.094 29.484 1 66.75 287 ASP A N 1
ATOM 2103 C CA . ASP A 1 287 ? 19.922 34.062 30.375 1 66.75 287 ASP A CA 1
ATOM 2104 C C . ASP A 1 287 ? 21.062 34.625 31.219 1 66.75 287 ASP A C 1
ATOM 2106 O O . ASP A 1 287 ? 21.625 35.656 30.906 1 66.75 287 ASP A O 1
ATOM 2110 N N . TYR A 1 288 ? 21.25 33.938 32.469 1 55.53 288 TYR A N 1
ATOM 2111 C CA . TYR A 1 288 ? 22.234 34.344 33.469 1 55.53 288 TYR A CA 1
ATOM 2112 C C . TYR A 1 288 ? 23.594 34.562 32.844 1 55.53 288 TYR A C 1
ATOM 2114 O O . TYR A 1 288 ? 24.297 35.531 33.188 1 55.53 288 TYR A O 1
ATOM 2122 N N . ASN A 1 289 ? 23.922 33.562 32.125 1 52.31 289 ASN A N 1
ATOM 2123 C CA . ASN A 1 289 ? 25.281 33.688 31.625 1 52.31 289 ASN A CA 1
ATOM 2124 C C . ASN A 1 289 ? 25.438 34.938 30.734 1 52.31 289 ASN A C 1
ATOM 2126 O O . ASN A 1 289 ? 26.562 35.312 30.391 1 52.31 289 ASN A O 1
ATOM 2130 N N . CYS A 1 290 ? 24.344 35.344 30.25 1 52.41 290 CYS A N 1
ATOM 2131 C CA . CYS A 1 290 ? 24.328 36.594 29.5 1 52.41 290 CYS A CA 1
ATOM 2132 C C . CYS A 1 290 ? 24.328 37.781 30.453 1 52.41 290 CYS A C 1
ATOM 2134 O O . CYS A 1 290 ? 24.922 38.812 30.156 1 52.41 290 CYS A O 1
ATOM 2136 N N . GLU A 1 291 ? 23.422 37.688 31.5 1 46.25 291 GLU A N 1
ATOM 2137 C CA . GLU A 1 291 ? 23.281 38.812 32.406 1 46.25 291 GLU A CA 1
ATOM 2138 C C . GLU A 1 291 ? 24.516 38.969 33.281 1 46.25 291 GLU A C 1
ATOM 2140 O O . GLU A 1 291 ? 24.859 40.062 33.719 1 46.25 291 GLU A O 1
ATOM 2145 N N . SER A 1 292 ? 25.062 37.875 33.75 1 39.47 292 SER A N 1
ATOM 2146 C CA . SER A 1 292 ? 26.047 38.031 34.812 1 39.47 292 SER A CA 1
ATOM 2147 C C . SER A 1 292 ? 27.281 38.812 34.312 1 39.47 292 SER A C 1
ATOM 2149 O O . SER A 1 292 ? 28.297 38.875 35 1 39.47 292 SER A O 1
ATOM 2151 N N . GLY A 1 293 ? 27.672 38.938 33.094 1 36.59 293 GLY A N 1
ATOM 2152 C CA . GLY A 1 293 ? 28.953 39.625 33.188 1 36.59 293 GLY A CA 1
ATOM 2153 C C . GLY A 1 293 ? 28.875 40.875 34.031 1 36.59 293 GLY A C 1
ATOM 2154 O O . GLY A 1 293 ? 27.797 41.438 34.219 1 36.59 293 GLY A O 1
ATOM 2155 N N . SER A 1 294 ? 29.75 41.062 35.094 1 35.94 294 SER A N 1
ATOM 2156 C CA . SER A 1 294 ? 30.031 42.156 36.031 1 35.94 294 SER A CA 1
ATOM 2157 C C . SER A 1 294 ? 29.688 43.5 35.438 1 35.94 294 SER A C 1
ATOM 2159 O O . SER A 1 294 ? 29.75 44.531 36.125 1 35.94 294 SER A O 1
ATOM 2161 N N . ASP A 1 295 ? 30.266 43.875 34.25 1 35.34 295 ASP A N 1
ATOM 2162 C CA . ASP A 1 295 ? 30.234 45.312 34.031 1 35.34 295 ASP A CA 1
ATOM 2163 C C . ASP A 1 295 ? 28.812 45.844 34.031 1 35.34 295 ASP A C 1
ATOM 2165 O O . ASP A 1 295 ? 27.891 45.125 33.594 1 35.34 295 ASP A O 1
ATOM 2169 N N . SER A 1 296 ? 28.531 46.906 34.75 1 34.12 296 SER A N 1
ATOM 2170 C CA . SER A 1 296 ? 27.375 47.719 35.062 1 34.12 296 SER A CA 1
ATOM 2171 C C . SER A 1 296 ? 26.344 47.688 33.938 1 34.12 296 SER A C 1
ATOM 2173 O O . SER A 1 296 ? 25.203 48.125 34.125 1 34.12 296 SER A O 1
ATOM 2175 N N . SER A 1 297 ? 26.828 48.375 32.75 1 33.66 297 SER A N 1
ATOM 2176 C CA . SER A 1 297 ? 25.984 49.188 31.875 1 33.66 297 SER A CA 1
ATOM 2177 C C . SER A 1 297 ? 24.875 48.375 31.234 1 33.66 297 SER A C 1
ATOM 2179 O O . SER A 1 297 ? 25 47.156 31.094 1 33.66 297 SER A O 1
ATOM 2181 N N . SER A 1 298 ? 23.641 48.906 30.766 1 36.28 298 SER A N 1
ATOM 2182 C CA . SER A 1 298 ? 22.391 49 30.016 1 36.28 298 SER A CA 1
ATOM 2183 C C . SER A 1 298 ? 22.469 48.219 28.719 1 36.28 298 SER A C 1
ATOM 2185 O O . SER A 1 298 ? 21.516 48.219 27.922 1 36.28 298 SER A O 1
ATOM 2187 N N . LYS A 1 299 ? 23.688 47.969 28.094 1 41.22 299 LYS A N 1
ATOM 2188 C CA . LYS A 1 299 ? 23.75 47.562 26.688 1 41.22 299 LYS A CA 1
ATOM 2189 C C . LYS A 1 299 ? 23.672 46.062 26.531 1 41.22 299 LYS A C 1
ATOM 2191 O O . LYS A 1 299 ? 24.359 45.312 27.234 1 41.22 299 LYS A O 1
ATOM 2196 N N . PRO A 1 300 ? 22.703 45.406 25.844 1 43 300 PRO A N 1
ATOM 2197 C CA . PRO A 1 300 ? 22.391 44.062 25.391 1 43 300 PRO A CA 1
ATOM 2198 C C . PRO A 1 300 ? 23.656 43.25 25.047 1 43 300 PRO A C 1
ATOM 2200 O O . PRO A 1 300 ? 23.578 42.281 24.281 1 43 300 PRO A O 1
ATOM 2203 N N . THR A 1 301 ? 24.891 43.688 25.312 1 41.62 301 THR A N 1
ATOM 2204 C CA . THR A 1 301 ? 26.094 43.062 24.766 1 41.62 301 THR A CA 1
ATOM 2205 C C . THR A 1 301 ? 26.359 41.75 25.453 1 41.62 301 THR A C 1
ATOM 2207 O O . THR A 1 301 ? 27.266 41 25.062 1 41.62 301 THR A O 1
ATOM 2210 N N . ALA A 1 302 ? 26 41.469 26.562 1 42.53 302 ALA A N 1
ATOM 2211 C CA . ALA A 1 302 ? 26.484 40.344 27.375 1 42.53 302 ALA A CA 1
ATOM 2212 C C . ALA A 1 302 ? 26.031 39 26.812 1 42.53 302 ALA A C 1
ATOM 2214 O O . ALA A 1 302 ? 26.766 38.031 26.875 1 42.53 302 ALA A O 1
ATOM 2215 N N . CYS A 1 303 ? 24.734 38.844 26.547 1 50.44 303 CYS A N 1
ATOM 2216 C CA . CYS A 1 303 ? 24.312 37.562 25.984 1 50.44 303 CYS A CA 1
ATOM 2217 C C . CYS A 1 303 ? 25.203 37.156 24.828 1 50.44 303 CYS A C 1
ATOM 2219 O O . CYS A 1 303 ? 25.109 36.031 24.328 1 50.44 303 CYS A O 1
ATOM 2221 N N . ILE A 1 304 ? 26.141 38.031 24.422 1 51.88 304 ILE A N 1
ATOM 2222 C CA . ILE A 1 304 ? 26.984 37.906 23.234 1 51.88 304 ILE A CA 1
ATOM 2223 C C . ILE A 1 304 ? 28.156 36.969 23.516 1 51.88 304 ILE A C 1
ATOM 2225 O O . ILE A 1 304 ? 28.766 36.469 22.578 1 51.88 304 ILE A O 1
ATOM 2229 N N . LYS A 1 305 ? 28.297 36.562 24.859 1 58.03 305 LYS A N 1
ATOM 2230 C CA . LYS A 1 305 ? 29.547 35.812 24.984 1 58.03 305 LYS A CA 1
ATOM 2231 C C . LYS A 1 305 ? 29.266 34.312 25.219 1 58.03 305 LYS A C 1
ATOM 2233 O O . LYS A 1 305 ? 30.203 33.531 25.359 1 58.03 305 LYS A O 1
ATOM 2238 N N . SER A 1 306 ? 28.016 33.875 25.422 1 73.19 306 SER A N 1
ATOM 2239 C CA . SER A 1 306 ? 27.75 32.469 25.594 1 73.19 306 SER A CA 1
ATOM 2240 C C . SER A 1 306 ? 27.047 31.891 24.359 1 73.19 306 SER A C 1
ATOM 2242 O O . SER A 1 306 ? 25.844 32.062 24.188 1 73.19 306 SER A O 1
ATOM 2244 N N . PRO A 1 307 ? 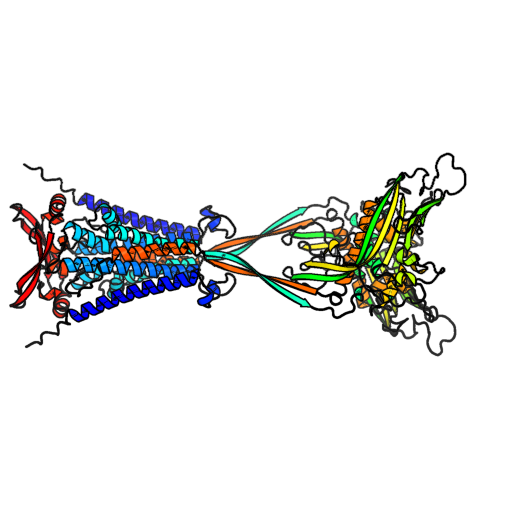27.812 31.141 23.703 1 83.56 307 PRO A N 1
ATOM 2245 C CA . PRO A 1 307 ? 27.188 30.562 22.5 1 83.56 307 PRO A CA 1
ATOM 2246 C C . PRO A 1 307 ? 26.062 29.609 22.828 1 83.56 307 PRO A C 1
ATOM 2248 O O . PRO A 1 307 ? 26.141 28.844 23.797 1 83.56 307 PRO A O 1
ATOM 2251 N N . GLY A 1 308 ? 24.953 29.75 22.219 1 88.31 308 GLY A N 1
ATOM 2252 C CA . GLY A 1 308 ? 23.828 28.828 22.359 1 88.31 308 GLY A CA 1
ATOM 2253 C C . GLY A 1 308 ? 22.75 29.344 23.281 1 88.31 308 GLY A C 1
ATOM 2254 O O . GLY A 1 308 ? 21.672 28.734 23.391 1 88.31 308 GLY A O 1
ATOM 2255 N N . SER A 1 309 ? 23.031 30.422 24 1 84.62 309 SER A N 1
ATOM 2256 C CA . SER A 1 309 ? 22.047 31 24.891 1 84.62 309 SER A CA 1
ATOM 2257 C C . SER A 1 309 ? 21.125 31.969 24.156 1 84.62 309 SER A C 1
ATOM 2259 O O . SER A 1 309 ? 21.594 32.781 23.344 1 84.62 309 SER A O 1
ATOM 2261 N N . TRP A 1 310 ? 19.812 31.828 24.406 1 88.12 310 TRP A N 1
ATOM 2262 C CA . TRP A 1 310 ? 18.859 32.719 23.719 1 88.12 310 TRP A CA 1
ATOM 2263 C C . TRP A 1 310 ? 18.125 33.594 24.703 1 88.12 310 TRP A C 1
ATOM 2265 O O . TRP A 1 310 ? 18.391 34.812 24.781 1 88.12 310 TRP A O 1
ATOM 2275 N N . SER A 1 311 ? 17.234 33 25.484 1 87.94 311 SER A N 1
ATOM 2276 C CA . SER A 1 311 ? 16.453 33.781 26.438 1 87.94 311 SER A CA 1
ATOM 2277 C C . SER A 1 311 ? 15.914 32.906 27.562 1 87.94 311 SER A C 1
ATOM 2279 O O . SER A 1 311 ? 16.062 31.688 27.547 1 87.94 311 SER A O 1
ATOM 2281 N N . VAL A 1 312 ? 15.438 33.625 28.578 1 90 312 VAL A N 1
ATOM 2282 C CA . VAL A 1 312 ? 14.742 32.969 29.688 1 90 312 VAL A CA 1
ATOM 2283 C C . VAL A 1 312 ? 13.312 33.5 29.781 1 90 312 VAL A C 1
ATOM 2285 O O . VAL A 1 312 ? 13.062 34.688 29.578 1 90 312 VAL A O 1
ATOM 2288 N N . ILE A 1 313 ? 12.445 32.594 29.984 1 92.75 313 ILE A N 1
ATOM 2289 C CA . ILE A 1 313 ? 11.039 32.938 30.172 1 92.75 313 ILE A CA 1
ATOM 2290 C C . ILE A 1 313 ? 10.617 32.531 31.594 1 92.75 313 ILE A C 1
ATOM 2292 O O . ILE A 1 313 ? 10.883 31.422 32.062 1 92.75 313 ILE A O 1
ATOM 2296 N N . PHE A 1 314 ? 10.07 33.5 32.312 1 95 314 PHE A N 1
ATOM 2297 C CA . PHE A 1 314 ? 9.539 33.219 33.656 1 95 314 PHE A CA 1
ATOM 2298 C C . PHE A 1 314 ? 8.109 33.75 33.781 1 95 314 PHE A C 1
ATOM 2300 O O . PHE A 1 314 ? 7.801 34.844 33.344 1 95 314 PHE A O 1
ATOM 2307 N N . GLY A 1 315 ? 7.293 32.906 34.281 1 97.31 315 GLY A N 1
ATOM 2308 C CA . GLY A 1 315 ? 5.906 33.281 34.469 1 97.31 315 GLY A CA 1
ATOM 2309 C C . GLY A 1 315 ? 5.312 32.719 35.75 1 97.31 315 GLY A C 1
ATOM 2310 O O . GLY A 1 315 ? 5.723 31.656 36.219 1 97.31 315 GLY A O 1
ATOM 2311 N N . ALA A 1 316 ? 4.438 33.5 36.344 1 97.81 316 ALA A N 1
ATOM 2312 C CA . ALA A 1 316 ? 3.645 33.094 37.5 1 97.81 316 ALA A CA 1
ATOM 2313 C C . ALA A 1 316 ? 2.17 33.438 37.312 1 97.81 316 ALA A C 1
ATOM 2315 O O . ALA A 1 316 ? 1.837 34.469 36.75 1 97.81 316 ALA A O 1
ATOM 2316 N N . TRP A 1 317 ? 1.332 32.531 37.781 1 97.56 317 TRP A N 1
ATOM 2317 C CA . TRP A 1 317 ? -0.089 32.844 37.625 1 97.56 317 TRP A CA 1
ATOM 2318 C C . TRP A 1 317 ? -0.922 32.062 38.656 1 97.56 317 TRP A C 1
ATOM 2320 O O . TRP A 1 317 ? -0.429 31.109 39.281 1 97.56 317 TRP A O 1
ATOM 2330 N N . VAL A 1 318 ? -2.113 32.469 38.875 1 95.81 318 VAL A N 1
ATOM 2331 C CA . VAL A 1 318 ? -3.131 31.844 39.688 1 95.81 318 VAL A CA 1
ATOM 2332 C C . VAL A 1 318 ? -4.395 31.594 38.875 1 95.81 318 VAL A C 1
ATOM 2334 O O . VAL A 1 318 ? -4.883 32.5 38.188 1 95.81 318 VAL A O 1
ATOM 2337 N N . GLY A 1 319 ? -4.773 30.359 38.906 1 92.25 319 GLY A N 1
ATOM 2338 C CA . GLY A 1 319 ? -5.98 30.016 38.156 1 92.25 319 GLY A CA 1
ATOM 2339 C C . GLY A 1 319 ? -7.25 30.297 38.938 1 92.25 319 GLY A C 1
ATOM 2340 O O . GLY A 1 319 ? -7.242 30.312 40.156 1 92.25 319 GLY A O 1
ATOM 2341 N N . GLY A 1 320 ? -8.375 30.609 38.156 1 87.5 320 GLY A N 1
ATOM 2342 C CA . GLY A 1 320 ? -9.695 30.75 38.75 1 87.5 320 GLY A CA 1
ATOM 2343 C C . GLY A 1 320 ? -9.93 32.094 39.406 1 87.5 320 GLY A C 1
ATOM 2344 O O . GLY A 1 320 ? -10.75 32.25 40.312 1 87.5 320 GLY A O 1
ATOM 2345 N N . ALA A 1 321 ? -9.203 33 39.031 1 84.06 321 ALA A N 1
ATOM 2346 C CA . ALA A 1 321 ? -9.297 34.344 39.656 1 84.06 321 ALA A CA 1
ATOM 2347 C C . ALA A 1 321 ? -10.594 35.031 39.25 1 84.06 321 ALA A C 1
ATOM 2349 O O . ALA A 1 321 ? -11.102 35.875 39.969 1 84.06 321 ALA A O 1
ATOM 2350 N N . ASP A 1 322 ? -11.117 34.594 38.156 1 79.69 322 ASP A N 1
ATOM 2351 C CA . ASP A 1 322 ? -12.297 35.312 37.656 1 79.69 322 ASP A CA 1
ATOM 2352 C C . ASP A 1 322 ? -13.57 34.5 37.906 1 79.69 322 ASP A C 1
ATOM 2354 O O . ASP A 1 322 ? -14.43 34.906 38.688 1 79.69 322 ASP A O 1
ATOM 2358 N N . PHE A 1 323 ? -13.641 33.25 37.312 1 75.19 323 PHE A N 1
ATOM 2359 C CA . PHE A 1 323 ? -14.867 32.469 37.344 1 75.19 323 PHE A CA 1
ATOM 2360 C C . PHE A 1 323 ? -14.695 31.234 38.219 1 75.19 323 PHE A C 1
ATOM 2362 O O . PHE A 1 323 ? -15.641 30.484 38.469 1 75.19 323 PHE A O 1
ATOM 2369 N N . GLY A 1 324 ? -13.617 31.141 38.625 1 77.62 324 GLY A N 1
ATOM 2370 C CA . GLY A 1 324 ? -13.406 30.016 39.531 1 77.62 324 GLY A CA 1
ATOM 2371 C C . GLY A 1 324 ? -13.117 28.719 38.812 1 77.62 324 GLY A C 1
ATOM 2372 O O . GLY A 1 324 ? -13.32 27.641 39.375 1 77.62 324 GLY A O 1
ATOM 2373 N N . VAL A 1 325 ? -12.805 28.891 37.5 1 79.38 325 VAL A N 1
ATOM 2374 C CA . VAL A 1 325 ? -12.414 27.703 36.75 1 79.38 325 VAL A CA 1
ATOM 2375 C C . VAL A 1 325 ? -10.914 27.469 36.906 1 79.38 325 VAL A C 1
ATOM 2377 O O . VAL A 1 325 ? -10.094 28.219 36.375 1 79.38 325 VAL A O 1
ATOM 2380 N N . GLY A 1 326 ? -10.359 27.062 37.844 1 85.44 326 GLY A N 1
ATOM 2381 C CA . GLY A 1 326 ? -8.977 26.797 38.219 1 85.44 326 GLY A CA 1
ATOM 2382 C C . GLY A 1 326 ? -8.758 26.719 39.719 1 85.44 326 GLY A C 1
ATOM 2383 O O . GLY A 1 326 ? -9.711 26.781 40.469 1 85.44 326 GLY A O 1
ATOM 2384 N N . ASN A 1 327 ? -7.609 26.547 40 1 89.81 327 ASN A N 1
ATOM 2385 C CA . ASN A 1 327 ? -7.293 26.406 41.406 1 89.81 327 ASN A CA 1
ATOM 2386 C C . ASN A 1 327 ? -6.695 27.688 42 1 89.81 327 ASN A C 1
ATOM 2388 O O . ASN A 1 327 ? -5.5 27.938 41.844 1 89.81 327 ASN A O 1
ATOM 2392 N N . LYS A 1 328 ? -7.516 28.375 42.656 1 91.81 328 LYS A N 1
ATOM 2393 C CA . LYS A 1 328 ? -7.102 29.656 43.219 1 91.81 328 LYS A CA 1
ATOM 2394 C C . LYS A 1 328 ? -6.164 29.484 44.406 1 91.81 328 LYS A C 1
ATOM 2396 O O . LYS A 1 328 ? -5.492 30.422 44.812 1 91.81 328 LYS A O 1
ATOM 2401 N N . ASN A 1 329 ? -6.094 28.328 44.906 1 92.56 329 ASN A N 1
ATOM 2402 C CA . ASN A 1 329 ? -5.312 28.078 46.094 1 92.56 329 ASN A CA 1
ATOM 2403 C C . ASN A 1 329 ? -3.859 27.75 45.781 1 92.56 329 ASN A C 1
ATOM 2405 O O . ASN A 1 329 ? -3.043 27.547 46.688 1 92.56 329 ASN A O 1
ATOM 2409 N N . LEU A 1 330 ? -3.566 27.719 44.531 1 95.5 330 LEU A N 1
ATOM 2410 C CA . LEU A 1 330 ? -2.207 27.375 44.125 1 95.5 330 LEU A CA 1
ATOM 2411 C C . LEU A 1 330 ? -1.615 28.469 43.25 1 95.5 330 LEU A C 1
ATOM 2413 O O . LEU A 1 330 ? -2.314 29.062 42.438 1 95.5 330 LEU A O 1
ATOM 2417 N N . ILE A 1 331 ? -0.363 28.797 43.5 1 96.38 331 ILE A N 1
ATOM 2418 C CA . ILE A 1 331 ? 0.417 29.641 42.594 1 96.38 331 ILE A CA 1
ATOM 2419 C C . ILE A 1 331 ? 1.281 28.766 41.688 1 96.38 331 ILE A C 1
ATOM 2421 O O . ILE A 1 331 ? 2.027 27.922 42.188 1 96.38 331 ILE A O 1
ATOM 2425 N N . ASN A 1 332 ? 1.102 28.938 40.469 1 97.56 332 ASN A N 1
ATOM 2426 C CA . ASN A 1 332 ? 1.895 28.203 39.469 1 97.56 332 ASN A CA 1
ATOM 2427 C C . ASN A 1 332 ? 3.057 29.047 38.969 1 97.56 332 ASN A C 1
ATOM 2429 O O . ASN A 1 332 ? 2.91 30.25 38.75 1 97.56 332 ASN A O 1
ATOM 2433 N N . THR A 1 333 ? 4.23 28.531 38.812 1 97.5 333 THR A N 1
ATOM 2434 C CA . THR A 1 333 ? 5.367 29.219 38.188 1 97.5 333 THR A CA 1
ATOM 2435 C C . THR A 1 333 ? 6.016 28.312 37.125 1 97.5 333 THR A C 1
ATOM 2437 O O . THR A 1 333 ? 5.949 27.094 37.219 1 97.5 333 THR A O 1
ATOM 2440 N N . VAL A 1 334 ? 6.484 28.891 36.125 1 97.5 334 VAL A N 1
ATOM 2441 C CA . VAL A 1 334 ? 7.23 28.203 35.094 1 97.5 334 VAL A CA 1
ATOM 2442 C C . VAL A 1 334 ? 8.516 28.969 34.781 1 97.5 334 VAL A C 1
ATOM 2444 O O . VAL A 1 334 ? 8.508 30.203 34.719 1 97.5 334 VAL A O 1
ATOM 2447 N N . SER A 1 335 ? 9.594 28.297 34.719 1 95.19 335 SER A N 1
ATOM 2448 C CA . SER A 1 335 ? 10.891 28.844 34.312 1 95.19 335 SER A CA 1
ATOM 2449 C C . SER A 1 335 ? 11.469 28.062 33.156 1 95.19 335 SER A C 1
ATOM 2451 O O . SER A 1 335 ? 11.672 26.859 33.219 1 95.19 335 SER A O 1
ATOM 2453 N N . CYS A 1 336 ? 11.648 28.812 32.062 1 95.25 336 CYS A N 1
ATOM 2454 C CA . CYS A 1 336 ? 12.117 28.156 30.844 1 95.25 336 CYS A CA 1
ATOM 2455 C C . CYS A 1 336 ? 13.461 28.734 30.406 1 95.25 336 CYS A C 1
ATOM 2457 O O . CYS A 1 336 ? 13.695 29.938 30.516 1 95.25 336 CYS A O 1
ATOM 2459 N N . LEU A 1 337 ? 14.336 27.906 29.984 1 92.31 337 LEU A N 1
ATOM 2460 C CA . LEU A 1 337 ? 15.586 28.266 29.328 1 92.31 337 LEU A CA 1
ATOM 2461 C C . LEU A 1 337 ? 15.516 27.969 27.844 1 92.31 337 LEU A C 1
ATOM 2463 O O . LEU A 1 337 ? 15.234 26.844 27.422 1 92.31 337 LEU A O 1
ATOM 2467 N N . VAL A 1 338 ? 15.672 29.047 27.078 1 92.75 338 VAL A N 1
ATOM 2468 C CA . VAL A 1 338 ? 15.641 28.891 25.625 1 92.75 338 VAL A CA 1
ATOM 2469 C C . VAL A 1 338 ? 17.062 28.938 25.062 1 92.75 338 VAL A C 1
ATOM 2471 O O . VAL A 1 338 ? 17.828 29.875 25.359 1 92.75 338 VAL A O 1
ATOM 2474 N N . GLN A 1 339 ? 17.391 27.984 24.312 1 91.56 339 GLN A N 1
ATOM 2475 C CA . GLN A 1 339 ? 18.703 27.891 23.688 1 91.56 339 GLN A CA 1
ATOM 2476 C C . GLN A 1 339 ? 18.578 27.734 22.172 1 91.56 339 GLN A C 1
ATOM 2478 O O . GLN A 1 339 ? 17.516 27.344 21.656 1 91.56 339 GLN A O 1
ATOM 2483 N N . TYR A 1 340 ? 19.625 28.219 21.5 1 92.44 340 TYR A N 1
ATOM 2484 C CA . TYR A 1 340 ? 19.609 28.031 20.047 1 92.44 340 TYR A CA 1
ATOM 2485 C C . TYR A 1 340 ? 20.672 27.016 19.625 1 92.44 340 TYR A C 1
ATOM 2487 O O . TYR A 1 340 ? 21.719 26.891 20.281 1 92.44 340 TYR A O 1
ATOM 2495 N N . GLY A 1 341 ? 20.391 26.266 18.625 1 94.25 341 GLY A N 1
ATOM 2496 C CA . GLY A 1 341 ? 21.234 25.203 18.094 1 94.25 341 GLY A CA 1
ATOM 2497 C C . GLY A 1 341 ? 20.609 24.484 16.906 1 94.25 341 GLY A C 1
ATOM 2498 O O . GLY A 1 341 ? 19.984 25.125 16.062 1 94.25 341 GLY A O 1
ATOM 2499 N N . ASN A 1 342 ? 21.016 23.234 16.875 1 94.69 342 ASN A N 1
ATOM 2500 C CA . ASN A 1 342 ? 20.469 22.406 15.805 1 94.69 342 ASN A CA 1
ATOM 2501 C C . ASN A 1 342 ? 19.656 21.234 16.359 1 94.69 342 ASN A C 1
ATOM 2503 O O . ASN A 1 342 ? 19.953 20.734 17.453 1 94.69 342 ASN A O 1
ATOM 2507 N N . VAL A 1 343 ? 18.641 20.906 15.633 1 96.06 343 VAL A N 1
ATOM 2508 C CA . VAL A 1 343 ? 17.781 19.781 16.016 1 96.06 343 VAL A CA 1
ATOM 2509 C C . VAL A 1 343 ? 17.438 18.953 14.789 1 96.06 343 VAL A C 1
ATOM 2511 O O . VAL A 1 343 ? 17.531 19.438 13.656 1 96.06 343 VAL A O 1
ATOM 2514 N N . THR A 1 344 ? 17.109 17.734 15.031 1 95.75 344 THR A N 1
ATOM 2515 C CA . THR A 1 344 ? 16.734 16.875 13.922 1 95.75 344 THR A CA 1
ATOM 2516 C C . THR A 1 344 ? 15.219 16.875 13.734 1 95.75 344 THR A C 1
ATOM 2518 O O . THR A 1 344 ? 14.469 16.734 14.695 1 95.75 344 THR A O 1
ATOM 2521 N N . ILE A 1 345 ? 14.789 17.094 12.555 1 95.12 345 ILE A N 1
ATOM 2522 C CA . ILE A 1 345 ? 13.383 17.047 12.156 1 95.12 345 ILE A CA 1
ATOM 2523 C C . ILE A 1 345 ? 13.18 15.922 11.141 1 95.12 345 ILE A C 1
ATOM 2525 O O . ILE A 1 345 ? 14.016 15.719 10.258 1 95.12 345 ILE A O 1
ATOM 2529 N N . THR A 1 346 ? 12.148 15.148 11.352 1 93.62 346 THR A N 1
ATOM 2530 C CA . THR A 1 346 ? 11.781 14.109 10.391 1 93.62 346 THR A CA 1
ATOM 2531 C C . THR A 1 346 ? 10.359 14.32 9.883 1 93.62 346 THR A C 1
ATOM 2533 O O . THR A 1 346 ? 9.492 14.781 10.625 1 93.62 346 THR A O 1
ATOM 2536 N N . GLN A 1 347 ? 10.141 14.094 8.617 1 89.75 347 GLN A N 1
ATOM 2537 C CA . GLN A 1 347 ? 8.836 14.195 7.977 1 89.75 347 GLN A CA 1
ATOM 2538 C C . GLN A 1 347 ? 8.609 13.031 7.012 1 89.75 347 GLN A C 1
ATOM 2540 O O . GLN A 1 347 ? 9.5 12.688 6.23 1 89.75 347 GLN A O 1
ATOM 2545 N N . ARG A 1 348 ? 7.414 12.422 7.09 1 84.31 348 ARG A N 1
ATOM 2546 C CA . ARG A 1 348 ? 7.043 11.344 6.18 1 84.31 348 ARG A CA 1
ATOM 2547 C C . ARG A 1 348 ? 5.902 11.766 5.266 1 84.31 348 ARG A C 1
ATOM 2549 O O . ARG A 1 348 ? 4.785 12.016 5.727 1 84.31 348 ARG A O 1
ATOM 2556 N N . GLY A 1 349 ? 6.23 11.719 4.027 1 81.75 349 GLY A N 1
ATOM 2557 C CA . GLY A 1 349 ? 5.191 12.102 3.082 1 81.75 349 GLY A CA 1
ATOM 2558 C C . GLY A 1 349 ? 4.637 13.492 3.342 1 81.75 349 GLY A C 1
ATOM 2559 O O . GLY A 1 349 ? 5.395 14.453 3.492 1 81.75 349 GLY A O 1
ATOM 2560 N N . GLU A 1 350 ? 3.275 13.523 3.393 1 75.06 350 GLU A N 1
ATOM 2561 C CA . GLU A 1 350 ? 2.609 14.805 3.613 1 75.06 350 GLU A CA 1
ATOM 2562 C C . GLU A 1 350 ? 2.123 14.93 5.055 1 75.06 350 GLU A C 1
ATOM 2564 O O . GLU A 1 350 ? 1.239 15.734 5.348 1 75.06 350 GLU A O 1
ATOM 2569 N N . ASN A 1 351 ? 2.764 14.086 5.875 1 75.62 351 ASN A N 1
ATOM 2570 C CA . ASN A 1 351 ? 2.477 14.203 7.301 1 75.62 351 ASN A CA 1
ATOM 2571 C C . ASN A 1 351 ? 3.252 15.352 7.938 1 75.62 351 ASN A C 1
ATOM 2573 O O . ASN A 1 351 ? 4.316 15.734 7.449 1 75.62 351 ASN A O 1
ATOM 2577 N N . PRO A 1 352 ? 2.697 15.844 8.977 1 80.81 352 PRO A N 1
ATOM 2578 C CA . PRO A 1 352 ? 3.432 16.906 9.672 1 80.81 352 PRO A CA 1
ATOM 2579 C C . PRO A 1 352 ? 4.785 16.438 10.203 1 80.81 352 PRO A C 1
ATOM 2581 O O . PRO A 1 352 ? 4.926 15.281 10.617 1 80.81 352 PRO A O 1
ATOM 2584 N N . PRO A 1 353 ? 5.707 17.297 10.125 1 89.12 353 PRO A N 1
ATOM 2585 C CA . PRO A 1 353 ? 7.031 16.938 10.633 1 89.12 353 PRO A CA 1
ATOM 2586 C C . PRO A 1 353 ? 7.039 16.688 12.141 1 89.12 353 PRO A C 1
ATOM 2588 O O . PRO A 1 353 ? 6.148 17.141 12.852 1 89.12 353 PRO A O 1
ATOM 2591 N N . GLN A 1 354 ? 8.055 15.883 12.508 1 90.5 354 GLN A N 1
ATOM 2592 C CA . GLN A 1 354 ? 8.281 15.578 13.922 1 90.5 354 GLN A CA 1
ATOM 2593 C C . GLN A 1 354 ? 9.688 15.984 14.352 1 90.5 354 GLN A C 1
ATOM 2595 O O . GLN A 1 354 ? 10.641 15.812 13.594 1 90.5 354 GLN A O 1
ATOM 2600 N N . LEU A 1 355 ? 9.648 16.641 15.469 1 95.19 355 LEU A N 1
ATOM 2601 C CA . LEU A 1 355 ? 10.914 17.109 16.016 1 95.19 355 LEU A CA 1
ATOM 2602 C C . LEU A 1 355 ? 11.391 16.188 17.141 1 95.19 355 LEU A C 1
ATOM 2604 O O . LEU A 1 355 ? 10.602 15.828 18.031 1 95.19 355 LEU A O 1
ATOM 2608 N N . ASP A 1 356 ? 12.711 15.766 17.062 1 94.88 356 ASP A N 1
ATOM 2609 C CA . ASP A 1 356 ? 13.336 14.984 18.125 1 94.88 356 ASP A CA 1
ATOM 2610 C C . ASP A 1 356 ? 14.102 15.883 19.094 1 94.88 356 ASP A C 1
ATOM 2612 O O . ASP A 1 356 ? 15.266 16.219 18.844 1 94.88 356 ASP A O 1
ATOM 2616 N N . ARG A 1 357 ? 13.516 16.156 20.188 1 95.12 357 ARG A N 1
ATOM 2617 C CA . ARG A 1 357 ? 14.102 17.078 21.156 1 95.12 357 ARG A CA 1
ATOM 2618 C C . ARG A 1 357 ? 15.422 16.547 21.703 1 95.12 357 ARG A C 1
ATOM 2620 O O . ARG A 1 357 ? 16.312 17.328 22.047 1 95.12 357 ARG A O 1
ATOM 2627 N N . SER A 1 358 ? 15.578 15.25 21.719 1 93.69 358 SER A N 1
ATOM 2628 C CA . SER A 1 358 ? 16.781 14.633 22.297 1 93.69 358 SER A CA 1
ATOM 2629 C C . SER A 1 358 ? 17.984 14.812 21.375 1 93.69 358 SER A C 1
ATOM 2631 O O . SER A 1 358 ? 19.125 14.672 21.812 1 93.69 358 SER A O 1
ATOM 2633 N N . SER A 1 359 ? 17.797 15.172 20.172 1 94.69 359 SER A N 1
ATOM 2634 C CA . SER A 1 359 ? 18.891 15.328 19.219 1 94.69 359 SER A CA 1
ATOM 2635 C C . SER A 1 359 ? 19.469 16.734 19.266 1 94.69 359 SER A C 1
ATOM 2637 O O . SER A 1 359 ? 20.422 17.047 18.547 1 94.69 359 SER A O 1
ATOM 2639 N N . PHE A 1 360 ? 18.875 17.594 20.125 1 96.56 360 PHE A N 1
ATOM 2640 C CA . PHE A 1 360 ? 19.281 19 20.141 1 96.56 360 PHE A CA 1
ATOM 2641 C C . PHE A 1 360 ? 20.75 19.125 20.516 1 96.56 360 PHE A C 1
ATOM 2643 O O . PHE A 1 360 ? 21.203 18.516 21.484 1 96.56 360 PHE A O 1
ATOM 2650 N N . LYS A 1 361 ? 21.453 19.922 19.688 1 94.69 361 LYS A N 1
ATOM 2651 C CA . LYS A 1 361 ? 22.828 20.297 19.969 1 94.69 361 LYS A CA 1
ATOM 2652 C C . LYS A 1 361 ? 23 21.812 20.047 1 94.69 361 LYS A C 1
ATOM 2654 O O . LYS A 1 361 ? 22.812 22.516 19.047 1 94.69 361 LYS A O 1
ATOM 2659 N N . ARG A 1 362 ? 23.328 22.281 21.219 1 93.75 362 ARG A N 1
ATOM 2660 C CA . ARG A 1 362 ? 23.547 23.703 21.453 1 93.75 362 ARG A CA 1
ATOM 2661 C C . ARG A 1 362 ? 24.625 24.234 20.531 1 93.75 362 ARG A C 1
ATOM 2663 O O . ARG A 1 362 ? 25.641 23.562 20.281 1 93.75 362 ARG A O 1
ATOM 2670 N N . SER A 1 363 ? 24.297 25.422 20.016 1 91.12 363 SER A N 1
ATOM 2671 C CA . SER A 1 363 ? 25.266 26 19.078 1 91.12 363 SER A CA 1
ATOM 2672 C C . SER A 1 363 ? 26.562 26.359 19.797 1 91.12 363 SER A C 1
ATOM 2674 O O . SER A 1 363 ? 26.547 26.828 20.938 1 91.12 363 SER A O 1
ATOM 2676 N N . ARG A 1 364 ? 27.719 26.156 19.062 1 87.19 364 ARG A N 1
ATOM 2677 C CA . ARG A 1 364 ? 29.031 26.531 19.578 1 87.19 364 ARG A CA 1
ATOM 2678 C C . ARG A 1 364 ? 29.453 27.906 19.062 1 87.19 364 ARG A C 1
ATOM 2680 O O . ARG A 1 364 ? 30.5 28.438 19.484 1 87.19 364 ARG A O 1
ATOM 2687 N N . TYR A 1 365 ? 28.609 28.484 18.297 1 84.56 365 TYR A N 1
ATOM 2688 C CA . TYR A 1 365 ? 28.938 29.766 17.688 1 84.56 365 TYR A CA 1
ATOM 2689 C C . TYR A 1 365 ? 28.094 30.875 18.281 1 84.56 365 TYR A C 1
ATOM 2691 O O . TYR A 1 365 ? 26.922 30.672 18.625 1 84.56 365 TYR A O 1
ATOM 2699 N N . LEU A 1 366 ? 28.703 32.031 18.297 1 82 366 LEU A N 1
ATOM 2700 C CA . LEU A 1 366 ? 27.969 33.219 18.734 1 82 366 LEU A CA 1
ATOM 2701 C C . LEU A 1 366 ? 26.984 33.656 17.656 1 82 366 LEU A C 1
ATOM 2703 O O . LEU A 1 366 ? 27.234 33.469 16.469 1 82 366 LEU A O 1
ATOM 2707 N N . LEU A 1 367 ? 25.875 34.344 18.031 1 80.56 367 LEU A N 1
ATOM 2708 C CA . LEU A 1 367 ? 24.844 34.781 17.094 1 80.56 367 LEU A CA 1
ATOM 2709 C C . LEU A 1 367 ? 25.422 35.719 16.047 1 80.56 367 LEU A C 1
ATOM 2711 O O . LEU A 1 367 ? 24.953 35.75 14.914 1 80.56 367 LEU A O 1
ATOM 2715 N N . GLY A 1 368 ? 26.406 36.5 16.5 1 73.44 368 GLY A N 1
ATOM 2716 C CA . GLY A 1 368 ? 27.031 37.438 15.578 1 73.44 368 GLY A CA 1
ATOM 2717 C C . GLY A 1 368 ? 27.812 36.781 14.477 1 73.44 368 GLY A C 1
ATOM 2718 O O . GLY A 1 368 ? 28.125 37.406 13.461 1 73.44 368 GLY A O 1
ATOM 2719 N N . ASN A 1 369 ? 28.047 35.562 14.656 1 78.31 369 ASN A N 1
ATOM 2720 C CA . ASN A 1 369 ? 28.859 34.844 13.672 1 78.31 369 ASN A CA 1
ATOM 2721 C C . ASN A 1 369 ? 28.016 34.375 12.492 1 78.31 369 ASN A C 1
ATOM 2723 O O . ASN A 1 369 ? 28.547 33.969 11.461 1 78.31 369 ASN A O 1
ATOM 2727 N N . TYR A 1 370 ? 26.781 34.469 12.656 1 79.75 370 TYR A N 1
ATOM 2728 C CA . TYR A 1 370 ? 25.906 34.031 11.562 1 79.75 370 TYR A CA 1
ATOM 2729 C C . TYR A 1 370 ? 25.688 35.188 10.57 1 79.75 370 TYR A C 1
ATOM 2731 O O . TYR A 1 370 ? 25.672 36.344 10.953 1 79.75 370 TYR A O 1
ATOM 2739 N N . SER A 1 371 ? 25.594 34.875 9.312 1 77.69 371 SER A N 1
ATOM 2740 C CA . SER A 1 371 ? 25.375 35.844 8.266 1 77.69 371 SER A CA 1
ATOM 2741 C C . SER A 1 371 ? 23.984 36.469 8.359 1 77.69 371 SER A C 1
ATOM 2743 O O . SER A 1 371 ? 23.781 37.625 8.039 1 77.69 371 SER A O 1
ATOM 2745 N N . SER A 1 372 ? 23.109 35.656 8.828 1 76.94 372 SER A N 1
ATOM 2746 C CA . SER A 1 372 ? 21.734 36.125 8.984 1 76.94 372 SER A CA 1
ATOM 2747 C C . SER A 1 372 ? 21.594 37.031 10.219 1 76.94 372 SER A C 1
ATOM 2749 O O . SER A 1 372 ? 22.266 36.781 11.234 1 76.94 372 SER A O 1
ATOM 2751 N N . PRO A 1 373 ? 20.812 38.062 10.086 1 74.44 373 PRO A N 1
ATOM 2752 C CA . PRO A 1 373 ? 20.656 38.969 11.227 1 74.44 373 PRO A CA 1
ATOM 2753 C C . PRO A 1 373 ? 19.781 38.375 12.328 1 74.44 373 PRO A C 1
ATOM 2755 O O . PRO A 1 373 ? 18.922 39.062 12.867 1 74.44 373 PRO A O 1
ATOM 2758 N N . ILE A 1 374 ? 20.125 37.156 12.781 1 78.25 374 ILE A N 1
ATOM 2759 C CA . ILE A 1 374 ? 19.328 36.469 13.789 1 78.25 374 ILE A CA 1
ATOM 2760 C C . ILE A 1 374 ? 19.516 37.125 15.148 1 78.25 374 ILE A C 1
ATOM 2762 O O . ILE A 1 374 ? 18.625 37.062 16 1 78.25 374 ILE A O 1
ATOM 2766 N N . SER A 1 375 ? 20.547 37.906 15.234 1 74.12 375 SER A N 1
ATOM 2767 C CA . SER A 1 375 ? 20.766 38.656 16.469 1 74.12 375 SER A CA 1
ATOM 2768 C C . SER A 1 375 ? 19.703 39.719 16.672 1 74.12 375 SER A C 1
ATOM 2770 O O . SER A 1 375 ? 19.328 40.031 17.812 1 74.12 375 SER A O 1
ATOM 2772 N N . GLY A 1 376 ? 19.188 40.156 15.633 1 72.31 376 GLY A N 1
ATOM 2773 C CA . GLY A 1 376 ? 18.141 41.188 15.703 1 72.31 376 GLY A CA 1
ATOM 2774 C C . GLY A 1 376 ? 16.812 40.625 16.188 1 72.31 376 GLY A C 1
ATOM 2775 O O . GLY A 1 376 ? 16.016 41.344 16.797 1 72.31 376 GLY A O 1
ATOM 2776 N N . VAL A 1 377 ? 16.672 39.375 15.977 1 76.19 377 VAL A N 1
ATOM 2777 C CA . VAL A 1 377 ? 15.422 38.719 16.391 1 76.19 377 VAL A CA 1
ATOM 2778 C C . VAL A 1 377 ? 15.422 38.531 17.906 1 76.19 377 VAL A C 1
ATOM 2780 O O . VAL A 1 377 ? 14.375 38.625 18.547 1 76.19 377 VAL A O 1
ATOM 2783 N N . ARG A 1 378 ? 16.531 38.312 18.422 1 76.5 378 ARG A N 1
ATOM 2784 C CA . ARG A 1 378 ? 16.641 38.094 19.859 1 76.5 378 ARG A CA 1
ATOM 2785 C C . ARG A 1 378 ? 16.312 39.344 20.641 1 76.5 378 ARG A C 1
ATOM 2787 O O . ARG A 1 378 ? 15.953 39.281 21.812 1 76.5 378 ARG A O 1
ATOM 2794 N N . THR A 1 379 ? 16.391 40.469 19.969 1 67.75 379 THR A N 1
ATOM 2795 C CA . THR A 1 379 ? 16.172 41.719 20.672 1 67.75 379 THR A CA 1
ATOM 2796 C C . THR A 1 379 ? 14.758 41.812 21.219 1 67.75 379 THR A C 1
ATOM 2798 O O . THR A 1 379 ? 14.484 42.562 22.141 1 67.75 379 THR A O 1
ATOM 2801 N N . TYR A 1 380 ? 13.977 40.938 20.734 1 71.12 380 TYR A N 1
ATOM 2802 C CA . TYR A 1 380 ? 12.578 41 21.156 1 71.12 380 TYR A CA 1
ATOM 2803 C C . TYR A 1 380 ? 12.359 40.219 22.438 1 71.12 380 TYR A C 1
ATOM 2805 O O . TYR A 1 380 ? 11.258 40.188 22.984 1 71.12 380 TYR A O 1
ATOM 2813 N N . THR A 1 381 ? 13.445 39.75 22.969 1 74 381 THR A N 1
ATOM 2814 C CA . THR A 1 381 ? 13.297 38.938 24.156 1 74 381 THR A CA 1
ATOM 2815 C C . THR A 1 381 ? 13.781 39.688 25.391 1 74 381 THR A C 1
ATOM 2817 O O . THR A 1 381 ? 13.711 39.188 26.516 1 74 381 THR A O 1
ATOM 2820 N N . TRP A 1 382 ? 14.289 40.938 25.156 1 69.06 382 TRP A N 1
ATOM 2821 C CA . TRP A 1 382 ? 14.766 41.625 26.344 1 69.06 382 TRP A CA 1
ATOM 2822 C C . TRP A 1 382 ? 14.664 43.156 26.156 1 69.06 382 TRP A C 1
ATOM 2824 O O . TRP A 1 382 ? 14.438 43.625 25.047 1 69.06 382 TRP A O 1
ATOM 2834 N N . GLY A 1 383 ? 14.812 43.75 27.234 1 64.94 383 GLY A N 1
ATOM 2835 C CA . GLY A 1 383 ? 14.836 45.188 27.219 1 64.94 383 GLY A CA 1
ATOM 2836 C C . GLY A 1 383 ? 13.484 45.812 26.922 1 64.94 383 GLY A C 1
ATOM 2837 O O . GLY A 1 383 ? 12.453 45.344 27.422 1 64.94 383 GLY A O 1
ATOM 2838 N N . GLU A 1 384 ? 13.555 46.875 26.141 1 63.62 384 GLU A N 1
ATOM 2839 C CA . GLU A 1 384 ? 12.344 47.656 25.828 1 63.62 384 GLU A CA 1
ATOM 2840 C C . GLU A 1 384 ? 11.461 46.875 24.844 1 63.62 384 GLU A C 1
ATOM 2842 O O . GLU A 1 384 ? 10.242 47.031 24.844 1 63.62 384 GLU A O 1
ATOM 2847 N N . ASN A 1 385 ? 12.164 46 24.203 1 70.19 385 ASN A N 1
ATOM 2848 C CA . ASN A 1 385 ? 11.422 45.281 23.172 1 70.19 385 ASN A CA 1
ATOM 2849 C C . ASN A 1 385 ? 10.766 44.031 23.719 1 70.19 385 ASN A C 1
ATOM 2851 O O . ASN A 1 385 ? 10.055 43.312 22.984 1 70.19 385 ASN A O 1
ATOM 2855 N N . ASN A 1 386 ? 11.008 43.781 24.984 1 73.75 386 ASN A N 1
ATOM 2856 C CA . ASN A 1 386 ? 10.445 42.594 25.594 1 73.75 386 ASN A CA 1
ATOM 2857 C C . ASN A 1 386 ? 8.914 42.625 25.609 1 73.75 386 ASN A C 1
ATOM 2859 O O . ASN A 1 386 ? 8.258 41.594 25.672 1 73.75 386 ASN A O 1
ATOM 2863 N N . ALA A 1 387 ? 8.438 43.844 25.5 1 72.19 387 ALA A N 1
ATOM 2864 C CA . ALA A 1 387 ? 6.992 44 25.578 1 72.19 387 ALA A CA 1
ATOM 2865 C C . ALA A 1 387 ? 6.309 43.406 24.359 1 72.19 387 ALA A C 1
ATOM 2867 O O . ALA A 1 387 ? 5.121 43.062 24.406 1 72.19 387 ALA A O 1
ATOM 2868 N N . THR A 1 388 ? 7.105 43.156 23.359 1 72.25 388 THR A N 1
ATOM 2869 C CA . THR A 1 388 ? 6.508 42.625 22.141 1 72.25 388 THR A CA 1
ATOM 2870 C C . THR A 1 388 ? 6.645 41.094 22.062 1 72.25 388 THR A C 1
ATOM 2872 O O . THR A 1 388 ? 6.156 40.469 21.125 1 72.25 388 THR A O 1
ATOM 2875 N N . SER A 1 389 ? 7.266 40.531 23.062 1 80.81 389 SER A N 1
ATOM 2876 C CA . SER A 1 389 ? 7.348 39.094 23.141 1 80.81 389 SER A CA 1
ATOM 2877 C C . SER A 1 389 ? 6.012 38.469 23.547 1 80.81 389 SER A C 1
ATOM 2879 O O . SER A 1 389 ? 5.312 39.031 24.406 1 80.81 389 SER A O 1
ATOM 2881 N N . PRO A 1 390 ? 5.672 37.406 22.938 1 83.19 390 PRO A N 1
ATOM 2882 C CA . PRO A 1 390 ? 4.426 36.75 23.328 1 83.19 390 PRO A CA 1
ATOM 2883 C C . PRO A 1 390 ? 4.426 36.344 24.797 1 83.19 390 PRO A C 1
ATOM 2885 O O . PRO A 1 390 ? 3.363 36.094 25.375 1 83.19 390 PRO A O 1
ATOM 2888 N N . TYR A 1 391 ? 5.605 36.219 25.312 1 91.12 391 TYR A N 1
ATOM 2889 C CA . TYR A 1 391 ? 5.684 35.781 26.703 1 91.12 391 TYR A CA 1
ATOM 2890 C C . TYR A 1 391 ? 5.941 36.938 27.641 1 91.12 391 TYR A C 1
ATOM 2892 O O . TYR A 1 391 ? 6.52 36.75 28.719 1 91.12 391 TYR A O 1
ATOM 2900 N N . SER A 1 392 ? 5.609 38.062 27.203 1 89.25 392 SER A N 1
ATOM 2901 C CA . SER A 1 392 ? 5.625 39.25 28.062 1 89.25 392 SER A CA 1
ATOM 2902 C C . SER A 1 392 ? 4.23 39.844 28.219 1 89.25 392 SER A C 1
ATOM 2904 O O . SER A 1 392 ? 3.803 40.656 27.406 1 89.25 392 SER A O 1
ATOM 2906 N N . PHE A 1 393 ? 3.619 39.469 29.375 1 89.44 393 PHE A N 1
ATOM 2907 C CA . PHE A 1 393 ? 2.277 40 29.609 1 89.44 393 PHE A CA 1
ATOM 2908 C C . PHE A 1 393 ? 1.946 40 31.094 1 89.44 393 PHE A C 1
ATOM 2910 O O . PHE A 1 393 ? 2.543 39.281 31.875 1 89.44 393 PHE A O 1
ATOM 2917 N N . THR A 1 394 ? 1.104 40.906 31.422 1 91.94 394 THR A N 1
ATOM 2918 C CA . THR A 1 394 ? 0.516 41 32.75 1 91.94 394 THR A CA 1
ATOM 2919 C C . THR A 1 394 ? -1.008 40.969 32.656 1 91.94 394 THR A C 1
ATOM 2921 O O . THR A 1 394 ? -1.611 41.75 31.922 1 91.94 394 THR A O 1
ATOM 2924 N N . LEU A 1 395 ? -1.551 40.094 33.469 1 91.31 395 LEU A N 1
ATOM 2925 C CA . LEU A 1 395 ? -3.006 39.969 33.438 1 91.31 395 LEU A CA 1
ATOM 2926 C C . LEU A 1 395 ? -3.596 40.406 34.781 1 91.31 395 LEU A C 1
ATOM 2928 O O . LEU A 1 395 ? -3.189 39.938 35.844 1 91.31 395 LEU A O 1
ATOM 2932 N N . ARG A 1 396 ? -4.57 41.25 34.656 1 90.81 396 ARG A N 1
ATOM 2933 C CA . ARG A 1 396 ? -5.25 41.781 35.844 1 90.81 396 ARG A CA 1
ATOM 2934 C C . ARG A 1 396 ? -6.746 41.5 35.781 1 90.81 396 ARG A C 1
ATOM 2936 O O . ARG A 1 396 ? -7.324 41.375 34.719 1 90.81 396 ARG A O 1
ATOM 2943 N N . VAL A 1 397 ? -7.254 41.281 36.906 1 85.19 397 VAL A N 1
ATOM 2944 C CA . VAL A 1 397 ? -8.703 41.125 37 1 85.19 397 VAL A CA 1
ATOM 2945 C C . VAL A 1 397 ? -9.273 42.094 38.031 1 85.19 397 VAL A C 1
ATOM 2947 O O . VAL A 1 397 ? -8.648 42.344 39.062 1 85.19 397 VAL A O 1
ATOM 2950 N N . VAL A 1 398 ? -10.383 42.75 37.438 1 78.38 398 VAL A N 1
ATOM 2951 C CA . VAL A 1 398 ? -11.094 43.656 38.344 1 78.38 398 VAL A CA 1
ATOM 2952 C C . VAL A 1 398 ? -12.414 43 38.781 1 78.38 398 VAL A C 1
ATOM 2954 O O . VAL A 1 398 ? -12.984 42.188 38.031 1 78.38 398 VAL A O 1
ATOM 2957 N N . GLY A 1 399 ? -12.75 42.969 40.125 1 62.5 399 GLY A N 1
ATOM 2958 C CA . GLY A 1 399 ? -13.977 42.406 40.656 1 62.5 399 GLY A CA 1
ATOM 2959 C C . GLY A 1 399 ? -15.195 42.75 39.812 1 62.5 399 GLY A C 1
ATOM 2960 O O . GLY A 1 399 ? -16.172 42 39.781 1 62.5 399 GLY A O 1
ATOM 2961 N N . THR A 1 400 ? -15.219 43.875 39.031 1 62.25 400 THR A N 1
ATOM 2962 C CA . THR A 1 400 ? -16.422 44.312 38.344 1 62.25 400 THR A CA 1
ATOM 2963 C C . THR A 1 400 ? -16.406 43.875 36.875 1 62.25 400 THR A C 1
ATOM 2965 O O . THR A 1 400 ? -17.109 44.438 36.062 1 62.25 400 THR A O 1
ATOM 2968 N N . GLY A 1 401 ? -15.523 42.906 36.625 1 64.88 401 GLY A N 1
ATOM 2969 C CA . GLY A 1 401 ? -15.742 42.281 35.312 1 64.88 401 GLY A CA 1
ATOM 2970 C C . GLY A 1 401 ? -14.586 42.469 34.375 1 64.88 401 GLY A C 1
ATOM 2971 O O . GLY A 1 401 ? -14.547 41.875 33.281 1 64.88 401 GLY A O 1
ATOM 2972 N N . PHE A 1 402 ? -13.727 43.406 34.594 1 71.31 402 PHE A N 1
ATOM 2973 C CA . PHE A 1 402 ? -12.609 43.594 33.688 1 71.31 402 PHE A CA 1
ATOM 2974 C C . PHE A 1 402 ? -11.547 42.531 33.906 1 71.31 402 PHE A C 1
ATOM 2976 O O . PHE A 1 402 ? -11.227 42.156 35.031 1 71.31 402 PHE A O 1
ATOM 2983 N N . ASN A 1 403 ? -11.102 41.906 32.719 1 79.62 403 ASN A N 1
ATOM 2984 C CA . ASN A 1 403 ? -10.039 40.906 32.75 1 79.62 403 ASN A CA 1
ATOM 2985 C C . ASN A 1 403 ? -9.141 41 31.516 1 79.62 403 ASN A C 1
ATOM 2987 O O . ASN A 1 403 ? -9.609 40.906 30.391 1 79.62 403 ASN A O 1
ATOM 2991 N N . ASP A 1 404 ? -7.809 41.188 31.734 1 78.06 404 ASP A N 1
ATOM 2992 C CA . ASP A 1 404 ? -6.828 41.406 30.672 1 78.06 404 ASP A CA 1
ATOM 2993 C C . ASP A 1 404 ? -6.676 40.156 29.812 1 78.06 404 ASP A C 1
ATOM 2995 O O . ASP A 1 404 ? -6.203 40.219 28.672 1 78.06 404 ASP A O 1
ATOM 2999 N N . MET A 1 405 ? -7.012 39 30.25 1 78.5 405 MET A N 1
ATOM 3000 C CA . MET A 1 405 ? -6.773 37.75 29.562 1 78.5 405 MET A CA 1
ATOM 3001 C C . MET A 1 405 ? -7.449 37.75 28.188 1 78.5 405 MET A C 1
ATOM 3003 O O . MET A 1 405 ? -6.914 37.188 27.234 1 78.5 405 MET A O 1
ATOM 3007 N N . TYR A 1 406 ? -8.453 38.406 28.078 1 67.69 406 TYR A N 1
ATOM 3008 C CA . TYR A 1 406 ? -9.273 38.344 26.875 1 67.69 406 TYR A CA 1
ATOM 3009 C C . TYR A 1 406 ? -8.797 39.312 25.812 1 67.69 406 TYR A C 1
ATOM 3011 O O . TYR A 1 406 ? -9.289 39.312 24.688 1 67.69 406 TYR A O 1
ATOM 3019 N N . ARG A 1 407 ? -7.758 40.062 26.156 1 68.94 407 ARG A N 1
ATOM 3020 C CA . ARG A 1 407 ? -7.121 40.938 25.203 1 68.94 407 ARG A CA 1
ATOM 3021 C C . ARG A 1 407 ? -5.758 40.406 24.781 1 68.94 407 ARG A C 1
ATOM 3023 O O . ARG A 1 407 ? -5.113 40.969 23.891 1 68.94 407 ARG A O 1
ATOM 3030 N N . GLU A 1 408 ? -5.41 39.438 25.438 1 74.12 408 GLU A N 1
ATOM 3031 C CA . GLU A 1 408 ? -4.102 38.844 25.172 1 74.12 408 GLU A CA 1
ATOM 3032 C C . GLU A 1 408 ? -4.234 37.406 24.625 1 74.12 408 GLU A C 1
ATOM 3034 O O . GLU A 1 408 ? -4.156 36.438 25.375 1 74.12 408 GLU A O 1
ATOM 3039 N N . PRO A 1 409 ? -4.25 37.344 23.297 1 70.94 409 PRO A N 1
ATOM 3040 C CA . PRO A 1 409 ? -4.496 36.031 22.719 1 70.94 409 PRO A CA 1
ATOM 3041 C C . PRO A 1 409 ? -3.414 35 23.078 1 70.94 409 PRO A C 1
ATOM 3043 O O . PRO A 1 409 ? -3.709 33.844 23.266 1 70.94 409 PRO A O 1
ATOM 3046 N N . PHE A 1 410 ? -2.23 35.406 23.234 1 79.31 410 PHE A N 1
ATOM 3047 C CA . PHE A 1 410 ? -1.15 34.5 23.547 1 79.31 410 PHE A CA 1
ATOM 3048 C C . PHE A 1 410 ? -1.318 33.938 24.953 1 79.31 410 PHE A C 1
ATOM 3050 O O . PHE A 1 410 ? -1.149 32.719 25.172 1 79.31 410 PHE A O 1
ATOM 3057 N N . ALA A 1 411 ? -1.712 34.812 25.797 1 85.56 411 ALA A N 1
ATOM 3058 C CA . ALA A 1 411 ? -1.896 34.375 27.188 1 85.56 411 ALA A CA 1
ATOM 3059 C C . ALA A 1 411 ? -3.09 33.438 27.312 1 85.56 411 ALA A C 1
ATOM 3061 O O . ALA A 1 411 ? -3.037 32.469 28.062 1 85.56 411 ALA A O 1
ATOM 3062 N N . SER A 1 412 ? -4.062 33.781 26.672 1 78.19 412 SER A N 1
ATOM 3063 C CA . SER A 1 412 ? -5.25 32.938 26.734 1 78.19 412 SER A CA 1
ATOM 3064 C C . SER A 1 412 ? -4.965 31.531 26.172 1 78.19 412 SER A C 1
ATOM 3066 O O . SER A 1 412 ? -5.484 30.531 26.688 1 78.19 412 SER A O 1
ATOM 3068 N N . GLY A 1 413 ? -4.246 31.516 25.125 1 79.06 413 GLY A N 1
ATOM 3069 C CA . GLY A 1 413 ? -3.895 30.234 24.531 1 79.06 413 GLY A CA 1
ATOM 3070 C C . GLY A 1 413 ? -2.969 29.406 25.422 1 79.06 413 GLY A C 1
ATOM 3071 O O . GLY A 1 413 ? -3.051 28.188 25.438 1 79.06 413 GLY A O 1
ATOM 3072 N N . LEU A 1 414 ? -2.201 30.062 26.094 1 89.62 414 LEU A N 1
ATOM 3073 C CA . LEU A 1 414 ? -1.196 29.406 26.922 1 89.62 414 LEU A CA 1
ATOM 3074 C C . LEU A 1 414 ? -1.799 28.938 28.25 1 89.62 414 LEU A C 1
ATOM 3076 O O . LEU A 1 414 ? -1.563 27.797 28.672 1 89.62 414 LEU A O 1
ATOM 3080 N N . LEU A 1 415 ? -2.613 29.844 28.891 1 91 415 LEU A N 1
ATOM 3081 C CA . LEU A 1 415 ? -3.062 29.594 30.25 1 91 415 LEU A CA 1
ATOM 3082 C C . LEU A 1 415 ? -4.445 28.953 30.266 1 91 415 LEU A C 1
ATOM 3084 O O . LEU A 1 415 ? -4.871 28.391 31.281 1 91 415 LEU A O 1
ATOM 3088 N N . GLY A 1 416 ? -5.051 28.984 29.125 1 79.25 416 GLY A N 1
ATOM 3089 C CA . GLY A 1 416 ? -6.379 28.391 29.062 1 79.25 416 GLY A CA 1
ATOM 3090 C C . GLY A 1 416 ? -7.457 29.281 29.656 1 79.25 416 GLY A C 1
ATOM 3091 O O . GLY A 1 416 ? -7.172 30.391 30.109 1 79.25 416 GLY A O 1
ATOM 3092 N N . ASP A 1 417 ? -8.609 28.688 29.812 1 73.62 417 ASP A N 1
ATOM 3093 C CA . ASP A 1 417 ? -9.758 29.422 30.328 1 73.62 417 ASP A CA 1
ATOM 3094 C C . ASP A 1 417 ? -9.586 29.734 31.812 1 73.62 417 ASP A C 1
ATOM 3096 O O . ASP A 1 417 ? -9.352 28.844 32.625 1 73.62 417 ASP A O 1
ATOM 3100 N N . ASP A 1 418 ? -9.625 31 32.156 1 80.12 418 ASP A N 1
ATOM 3101 C CA . ASP A 1 418 ? -9.461 31.469 33.531 1 80.12 418 ASP A CA 1
ATOM 3102 C C . ASP A 1 418 ? -8.125 31 34.094 1 80.12 418 ASP A C 1
ATOM 3104 O O . ASP A 1 418 ? -8.039 30.656 35.281 1 80.12 418 ASP A O 1
ATOM 3108 N N . ALA A 1 419 ? -7.184 30.891 33.156 1 89.31 419 ALA A N 1
ATOM 3109 C CA . ALA A 1 419 ? -5.84 30.469 33.531 1 89.31 419 ALA A CA 1
ATOM 3110 C C . ALA A 1 419 ? -5.875 29.141 34.312 1 89.31 419 ALA A C 1
ATOM 3112 O O . ALA A 1 419 ? -5.23 28.984 35.344 1 89.31 419 ALA A O 1
ATOM 3113 N N . SER A 1 420 ? -6.645 28.266 33.875 1 90.12 420 SER A N 1
ATOM 3114 C CA . SER A 1 420 ? -6.875 27.016 34.594 1 90.12 420 SER A CA 1
ATOM 3115 C C . SER A 1 420 ? -5.762 26.016 34.312 1 90.12 420 SER A C 1
ATOM 3117 O O . SER A 1 420 ? -5.629 25.016 35.031 1 90.12 420 SER A O 1
ATOM 3119 N N . ASN A 1 421 ? -4.953 26.234 33.312 1 92.25 421 ASN A N 1
ATOM 3120 C CA . ASN A 1 421 ? -3.887 25.281 33.031 1 92.25 421 ASN A CA 1
ATOM 3121 C C . ASN A 1 421 ? -2.863 25.219 34.156 1 92.25 421 ASN A C 1
ATOM 3123 O O . ASN A 1 421 ? -2.49 26.25 34.719 1 92.25 421 ASN A O 1
ATOM 3127 N N . ASP A 1 422 ? -2.48 24.078 34.469 1 94.5 422 ASP A N 1
ATOM 3128 C CA . ASP A 1 422 ? -1.516 23.922 35.562 1 94.5 422 ASP A CA 1
ATOM 3129 C C . ASP A 1 422 ? -0.096 24.219 35.062 1 94.5 422 ASP A C 1
ATOM 3131 O O . ASP A 1 422 ? 0.127 24.438 33.875 1 94.5 422 ASP A O 1
ATOM 3135 N N . ALA A 1 423 ? 0.799 24.219 36 1 96.62 423 ALA A N 1
ATOM 3136 C CA . ALA A 1 423 ? 2.178 24.609 35.688 1 96.62 423 ALA A CA 1
ATOM 3137 C C . ALA A 1 423 ? 2.826 23.641 34.719 1 96.62 423 ALA A C 1
ATOM 3139 O O . ALA A 1 423 ? 3.555 24.062 33.812 1 96.62 423 ALA A O 1
ATOM 3140 N N . GLN A 1 424 ? 2.541 22.375 34.906 1 96.5 424 GLN A N 1
ATOM 3141 C CA . GLN A 1 424 ? 3.15 21.375 34.031 1 96.5 424 GLN A CA 1
ATOM 3142 C C . GLN A 1 424 ? 2.637 21.516 32.625 1 96.5 424 GLN A C 1
ATOM 3144 O O . GLN A 1 424 ? 3.412 21.422 31.656 1 96.5 424 GLN A O 1
ATOM 3149 N N . HIS A 1 425 ? 1.406 21.703 32.5 1 95.62 425 HIS A N 1
ATOM 3150 C CA . HIS A 1 425 ? 0.821 21.891 31.188 1 95.62 425 HIS A CA 1
ATOM 3151 C C . HIS A 1 425 ? 1.408 23.109 30.484 1 95.62 425 HIS A C 1
ATOM 3153 O O . HIS A 1 425 ? 1.754 23.031 29.297 1 95.62 425 HIS A O 1
ATOM 3159 N N . VAL A 1 426 ? 1.466 24.188 31.188 1 96.56 426 VAL A N 1
ATOM 3160 C CA . VAL A 1 426 ? 1.988 25.422 30.609 1 96.56 426 VAL A CA 1
ATOM 3161 C C . VAL A 1 426 ? 3.459 25.234 30.234 1 96.56 426 VAL A C 1
ATOM 3163 O O . VAL A 1 426 ? 3.904 25.703 29.188 1 96.56 426 VAL A O 1
ATOM 3166 N N . ALA A 1 427 ? 4.195 24.578 31.031 1 97.5 427 ALA A N 1
ATOM 3167 C CA . ALA A 1 427 ? 5.598 24.312 30.734 1 97.5 427 ALA A CA 1
ATOM 3168 C C . ALA A 1 427 ? 5.746 23.531 29.438 1 97.5 427 ALA A C 1
ATOM 3170 O O . ALA A 1 427 ? 6.551 23.891 28.578 1 97.5 427 ALA A O 1
ATOM 3171 N N . ARG A 1 428 ? 4.996 22.516 29.375 1 96.25 428 ARG A N 1
ATOM 3172 C CA . ARG A 1 428 ? 5.062 21.672 28.172 1 96.25 428 ARG A CA 1
ATOM 3173 C C . ARG A 1 428 ? 4.566 22.438 26.953 1 96.25 428 ARG A C 1
ATOM 3175 O O . ARG A 1 428 ? 5.086 22.266 25.844 1 96.25 428 ARG A O 1
ATOM 3182 N N . GLN A 1 429 ? 3.605 23.25 27.188 1 95.06 429 GLN A N 1
ATOM 3183 C CA . GLN A 1 429 ? 3.092 24.047 26.062 1 95.06 429 GLN A CA 1
ATOM 3184 C C . GLN A 1 429 ? 4.148 25.016 25.547 1 95.06 429 GLN A C 1
ATOM 3186 O O . GLN A 1 429 ? 4.262 25.234 24.344 1 95.06 429 GLN A O 1
ATOM 3191 N N . ILE A 1 430 ? 4.82 25.656 26.406 1 96.19 430 ILE A N 1
ATOM 3192 C CA . ILE A 1 430 ? 5.875 26.562 25.984 1 96.19 430 ILE A CA 1
ATOM 3193 C C . ILE A 1 430 ? 6.938 25.797 25.188 1 96.19 430 ILE A C 1
ATOM 3195 O O . ILE A 1 430 ? 7.426 26.281 24.172 1 96.19 430 ILE A O 1
ATOM 3199 N N . GLU A 1 431 ? 7.285 24.641 25.719 1 97 431 GLU A N 1
ATOM 3200 C CA . GLU A 1 431 ? 8.234 23.797 24.984 1 97 431 GLU A CA 1
ATOM 3201 C C . GLU A 1 431 ? 7.711 23.469 23.594 1 97 431 GLU A C 1
ATOM 3203 O O . GLU A 1 431 ? 8.438 23.578 22.594 1 97 431 GLU A O 1
ATOM 3208 N N . GLN A 1 432 ? 6.523 23.141 23.547 1 94.38 432 GLN A N 1
ATOM 3209 C CA . GLN A 1 432 ? 5.902 22.781 22.281 1 94.38 432 GLN A CA 1
ATOM 3210 C C . GLN A 1 432 ? 5.84 23.984 21.344 1 94.38 432 GLN A C 1
ATOM 3212 O O . GLN A 1 432 ? 5.93 23.828 20.125 1 94.38 432 GLN A O 1
ATOM 3217 N N . ASN A 1 433 ? 5.594 25.141 21.906 1 93.62 433 ASN A N 1
ATOM 3218 C CA . ASN A 1 433 ? 5.566 26.344 21.078 1 93.62 433 ASN A CA 1
ATOM 3219 C C . ASN A 1 433 ? 6.875 26.531 20.328 1 93.62 433 ASN A C 1
ATOM 3221 O O . ASN A 1 433 ? 6.867 26.875 19.141 1 93.62 433 ASN A O 1
ATOM 3225 N N . PHE A 1 434 ? 7.922 26.344 21.016 1 95.69 434 PHE A N 1
ATOM 3226 C CA . PHE A 1 434 ? 9.219 26.516 20.375 1 95.69 434 PHE A CA 1
ATOM 3227 C C . PHE A 1 434 ? 9.484 25.391 19.375 1 95.69 434 PHE A C 1
ATOM 3229 O O . PHE A 1 434 ? 10.109 25.609 18.328 1 95.69 434 PHE A O 1
ATOM 3236 N N . ASP A 1 435 ? 9.078 24.188 19.75 1 95.38 435 ASP A N 1
ATOM 3237 C CA . ASP A 1 435 ? 9.18 23.094 18.797 1 95.38 435 ASP A CA 1
ATOM 3238 C C . ASP A 1 435 ? 8.398 23.391 17.516 1 95.38 435 ASP A C 1
ATOM 3240 O O . ASP A 1 435 ? 8.898 23.188 16.406 1 95.38 435 ASP A O 1
ATOM 3244 N N . TRP A 1 436 ? 7.207 23.828 17.75 1 90.56 436 TRP A N 1
ATOM 3245 C CA . TRP A 1 436 ? 6.355 24.203 16.625 1 90.56 436 TRP A CA 1
ATOM 3246 C C . TRP A 1 436 ? 7.023 25.266 15.766 1 90.56 436 TRP A C 1
ATOM 3248 O O . TRP A 1 436 ? 6.953 25.234 14.539 1 90.56 436 TRP A O 1
ATOM 3258 N N . ALA A 1 437 ? 7.566 26.266 16.391 1 91.25 437 ALA A N 1
ATOM 3259 C CA . ALA A 1 437 ? 8.227 27.359 15.664 1 91.25 437 ALA A CA 1
ATOM 3260 C C . ALA A 1 437 ? 9.383 26.812 14.812 1 91.25 437 ALA A C 1
ATOM 3262 O O . ALA A 1 437 ? 9.602 27.281 13.695 1 91.25 437 ALA A O 1
ATOM 3263 N N . THR A 1 438 ? 10.102 25.906 15.367 1 93.94 438 THR A N 1
ATOM 3264 C CA . THR A 1 438 ? 11.203 25.297 14.633 1 93.94 438 THR A CA 1
ATOM 3265 C C . THR A 1 438 ? 10.688 24.516 13.43 1 93.94 438 THR A C 1
ATOM 3267 O O . THR A 1 438 ? 11.227 24.641 12.328 1 93.94 438 THR A O 1
ATOM 3270 N N . MET A 1 439 ? 9.734 23.75 13.695 1 91.5 439 MET A N 1
ATOM 3271 C CA . MET A 1 439 ? 9.148 22.984 12.594 1 91.5 439 MET A CA 1
ATOM 3272 C C . MET A 1 439 ? 8.531 23.922 11.555 1 91.5 439 MET A C 1
ATOM 3274 O O . MET A 1 439 ? 8.602 23.641 10.359 1 91.5 439 MET A O 1
ATOM 3278 N N . GLY A 1 440 ? 7.91 24.953 12.055 1 87.06 440 GLY A N 1
ATOM 3279 C CA . GLY A 1 440 ? 7.383 25.953 11.133 1 87.06 440 GLY A CA 1
ATOM 3280 C C . GLY A 1 440 ? 8.453 26.609 10.297 1 87.06 440 GLY A C 1
ATOM 3281 O O . GLY A 1 440 ? 8.242 26.891 9.117 1 87.06 440 GLY A O 1
ATOM 3282 N N . ALA A 1 441 ? 9.508 26.922 10.93 1 88.81 441 ALA A N 1
ATOM 3283 C CA . ALA A 1 441 ? 10.625 27.516 10.203 1 88.81 441 ALA A CA 1
ATOM 3284 C C . ALA A 1 441 ? 11.133 26.578 9.109 1 88.81 441 ALA A C 1
ATOM 3286 O O . ALA A 1 441 ? 11.422 27.016 7.996 1 88.81 441 ALA A O 1
ATOM 3287 N N . PHE A 1 442 ? 11.242 25.297 9.438 1 90.69 442 PHE A N 1
ATOM 3288 C CA . PHE A 1 442 ? 11.656 24.312 8.453 1 90.69 442 PHE A CA 1
ATOM 3289 C C . PHE A 1 442 ? 10.68 24.266 7.285 1 90.69 442 PHE A C 1
ATOM 3291 O O . PHE A 1 442 ? 11.094 24.203 6.125 1 90.69 442 PHE A O 1
ATOM 3298 N N . ALA A 1 443 ? 9.492 24.203 7.633 1 86 443 ALA A N 1
ATOM 3299 C CA . ALA A 1 443 ? 8.469 24.094 6.598 1 86 443 ALA A CA 1
ATOM 3300 C C . ALA A 1 443 ? 8.492 25.312 5.676 1 86 443 ALA A C 1
ATOM 3302 O O . ALA A 1 443 ? 8.211 25.203 4.48 1 86 443 ALA A O 1
ATOM 3303 N N . ARG A 1 444 ? 8.789 26.438 6.18 1 81.12 444 ARG A N 1
ATOM 3304 C CA . ARG A 1 444 ? 8.797 27.672 5.41 1 81.12 444 ARG A CA 1
ATOM 3305 C C . ARG A 1 444 ? 9.953 27.688 4.414 1 81.12 444 ARG A C 1
ATOM 3307 O O . ARG A 1 444 ? 9.805 28.188 3.293 1 81.12 444 ARG A O 1
ATOM 3314 N N . MET A 1 445 ? 11.039 27.281 4.883 1 86.5 445 MET A N 1
ATOM 3315 C CA . MET A 1 445 ? 12.227 27.297 4.027 1 86.5 445 MET A CA 1
ATOM 3316 C C . MET A 1 445 ? 13.07 26.047 4.258 1 86.5 445 MET A C 1
ATOM 3318 O O . MET A 1 445 ? 14.172 26.141 4.801 1 86.5 445 MET A O 1
ATOM 3322 N N . PRO A 1 446 ? 12.648 25 3.602 1 88.94 446 PRO A N 1
ATOM 3323 C CA . PRO A 1 446 ? 13.398 23.75 3.809 1 88.94 446 PRO A CA 1
ATOM 3324 C C . PRO A 1 446 ? 14.812 23.812 3.238 1 88.94 446 PRO A C 1
ATOM 3326 O O . PRO A 1 446 ? 15.695 23.078 3.678 1 88.94 446 PRO A O 1
ATOM 3329 N N . ASN A 1 447 ? 15.062 24.703 2.342 1 89.25 447 ASN A N 1
ATOM 3330 C CA . ASN A 1 447 ? 16.359 24.781 1.7 1 89.25 447 ASN A CA 1
ATOM 3331 C C . ASN A 1 447 ? 17.391 25.469 2.607 1 89.25 447 ASN A C 1
ATOM 3333 O O . ASN A 1 447 ? 18.562 25.609 2.229 1 89.25 447 ASN A O 1
ATOM 3337 N N . ALA A 1 448 ? 16.984 25.922 3.803 1 90.94 448 ALA A N 1
ATOM 3338 C CA . ALA A 1 448 ? 17.906 26.484 4.777 1 90.94 448 ALA A CA 1
ATOM 3339 C C . ALA A 1 448 ? 18.531 25.406 5.648 1 90.94 448 ALA A C 1
ATOM 3341 O O . ALA A 1 448 ? 19.344 25.688 6.527 1 90.94 448 ALA A O 1
ATOM 3342 N N . SER A 1 449 ? 18.125 24.219 5.41 1 90.56 449 SER A N 1
ATOM 3343 C CA . SER A 1 449 ? 18.672 23.062 6.145 1 90.56 449 SER A CA 1
ATOM 3344 C C . SER A 1 449 ? 19.203 22.016 5.191 1 90.56 449 SER A C 1
ATOM 3346 O O . SER A 1 449 ? 18.891 22.016 4 1 90.56 449 SER A O 1
ATOM 3348 N N . ASP A 1 450 ? 20.109 21.188 5.742 1 89.19 450 ASP A N 1
ATOM 3349 C CA . ASP A 1 450 ? 20.531 20 5 1 89.19 450 ASP A CA 1
ATOM 3350 C C . ASP A 1 450 ? 19.469 18.906 5.047 1 89.19 450 ASP A C 1
ATOM 3352 O O . ASP A 1 450 ? 19.109 18.438 6.125 1 89.19 450 ASP A O 1
ATOM 3356 N N . VAL A 1 451 ? 19 18.656 3.908 1 91.75 451 VAL A N 1
ATOM 3357 C CA . VAL A 1 451 ? 17.859 17.75 3.861 1 91.75 451 VAL A CA 1
ATOM 3358 C C . VAL A 1 451 ? 18.297 16.406 3.264 1 91.75 451 VAL A C 1
ATOM 3360 O O . VAL A 1 451 ? 18.969 16.375 2.234 1 91.75 451 VAL A O 1
ATOM 3363 N N . VAL A 1 452 ? 18.062 15.359 3.996 1 91.69 452 VAL A N 1
ATOM 3364 C CA . VAL A 1 452 ? 18.234 14.008 3.488 1 91.69 452 VAL A CA 1
ATOM 3365 C C . VAL A 1 452 ? 16.875 13.398 3.154 1 91.69 452 VAL A C 1
ATOM 3367 O O . VAL A 1 452 ? 16.031 13.219 4.039 1 91.69 452 VAL A O 1
ATOM 3370 N N . THR A 1 453 ? 16.609 13.188 1.973 1 90.75 453 THR A N 1
ATOM 3371 C CA . THR A 1 453 ? 15.359 12.586 1.521 1 90.75 453 THR A CA 1
ATOM 3372 C C . THR A 1 453 ? 15.547 11.094 1.241 1 90.75 453 THR A C 1
ATOM 3374 O O . THR A 1 453 ? 16.5 10.703 0.557 1 90.75 453 THR A O 1
ATOM 3377 N N . THR A 1 454 ? 14.719 10.32 1.857 1 90.19 454 THR A N 1
ATOM 3378 C CA . THR A 1 454 ? 14.734 8.875 1.641 1 90.19 454 THR A CA 1
ATOM 3379 C C . THR A 1 454 ? 13.469 8.422 0.925 1 90.19 454 THR A C 1
ATOM 3381 O O . THR A 1 454 ? 12.359 8.695 1.384 1 90.19 454 THR A O 1
ATOM 3384 N N . ASN A 1 455 ? 13.547 7.84 -0.162 1 88.75 455 ASN A N 1
ATOM 3385 C CA . ASN A 1 455 ? 12.43 7.293 -0.925 1 88.75 455 ASN A CA 1
ATOM 3386 C C . ASN A 1 455 ? 12.391 5.77 -0.846 1 88.75 455 ASN A C 1
ATOM 3388 O O . ASN A 1 455 ? 13.414 5.105 -1.04 1 88.75 455 ASN A O 1
ATOM 3392 N N . ARG A 1 456 ? 11.164 5.289 -0.507 1 84 456 ARG A N 1
ATOM 3393 C CA . ARG A 1 456 ? 10.961 3.85 -0.418 1 84 456 ARG A CA 1
ATOM 3394 C C . ARG A 1 456 ? 10.07 3.352 -1.554 1 84 456 ARG A C 1
ATOM 3396 O O . ARG A 1 456 ? 8.898 3.725 -1.642 1 84 456 ARG A O 1
ATOM 3403 N N . THR A 1 457 ? 10.586 2.604 -2.457 1 80.12 457 THR A N 1
ATOM 3404 C CA . THR A 1 457 ? 9.812 1.976 -3.521 1 80.12 457 THR A CA 1
ATOM 3405 C C . THR A 1 457 ? 9.602 0.491 -3.234 1 80.12 457 THR A C 1
ATOM 3407 O O . THR A 1 457 ? 10.562 -0.242 -2.992 1 80.12 457 THR A O 1
ATOM 3410 N N . THR A 1 458 ? 8.305 0.175 -3.117 1 78.38 458 THR A N 1
ATOM 3411 C CA . THR A 1 458 ? 7.984 -1.224 -2.854 1 78.38 458 THR A CA 1
ATOM 3412 C C . THR A 1 458 ? 7.668 -1.961 -4.152 1 78.38 458 THR A C 1
ATOM 3414 O O . THR A 1 458 ? 6.816 -1.523 -4.926 1 78.38 458 THR A O 1
ATOM 3417 N N . THR A 1 459 ? 8.508 -2.904 -4.547 1 78.62 459 THR A N 1
ATOM 3418 C CA . THR A 1 459 ? 8.258 -3.77 -5.695 1 78.62 459 THR A CA 1
ATOM 3419 C C . THR A 1 459 ? 7.984 -5.203 -5.246 1 78.62 459 THR A C 1
ATOM 3421 O O . THR A 1 459 ? 8.672 -5.719 -4.359 1 78.62 459 THR A O 1
ATOM 3424 N N . ARG A 1 460 ? 6.93 -5.812 -5.875 1 84.5 460 ARG A N 1
ATOM 3425 C CA . ARG A 1 460 ? 6.613 -7.195 -5.535 1 84.5 460 ARG A CA 1
ATOM 3426 C C . ARG A 1 460 ? 7.445 -8.164 -6.363 1 84.5 460 ARG A C 1
ATOM 3428 O O . ARG A 1 460 ? 7.473 -8.078 -7.594 1 84.5 460 ARG A O 1
ATOM 3435 N N . ALA A 1 461 ? 8.125 -8.922 -5.621 1 85.44 461 ALA A N 1
ATOM 3436 C CA . ALA A 1 461 ? 9 -9.883 -6.289 1 85.44 461 ALA A CA 1
ATOM 3437 C C . ALA A 1 461 ? 8.648 -11.312 -5.887 1 85.44 461 ALA A C 1
ATOM 3439 O O . ALA A 1 461 ? 8.078 -11.547 -4.82 1 85.44 461 ALA A O 1
ATOM 3440 N N . TYR A 1 462 ? 8.93 -12.32 -6.852 1 89.06 462 TYR A N 1
ATOM 3441 C CA . TYR A 1 462 ? 8.766 -13.742 -6.555 1 89.06 462 TYR A CA 1
ATOM 3442 C C . TYR A 1 462 ? 9.93 -14.258 -5.715 1 89.06 462 TYR A C 1
ATOM 3444 O O . TYR A 1 462 ? 11.07 -13.836 -5.898 1 89.06 462 TYR A O 1
ATOM 3452 N N . VAL A 1 463 ? 9.586 -15.055 -4.746 1 89.5 463 VAL A N 1
ATOM 3453 C CA . VAL A 1 463 ? 10.602 -15.711 -3.932 1 89.5 463 VAL A CA 1
ATOM 3454 C C . VAL A 1 463 ? 10.539 -17.219 -4.148 1 89.5 463 VAL A C 1
ATOM 3456 O O . VAL A 1 463 ? 9.469 -17.828 -4.023 1 89.5 463 VAL A O 1
ATOM 3459 N N . TYR A 1 464 ? 11.711 -17.844 -4.492 1 93.5 464 TYR A N 1
ATOM 3460 C CA . TYR A 1 464 ? 11.805 -19.281 -4.754 1 93.5 464 TYR A CA 1
ATOM 3461 C C . TYR A 1 464 ? 12.445 -20 -3.578 1 93.5 464 TYR A C 1
ATOM 3463 O O . TYR A 1 464 ? 13.586 -19.719 -3.209 1 93.5 464 TYR A O 1
ATOM 3471 N N . ASN A 1 465 ? 11.672 -20.859 -3.004 1 93.44 465 ASN A N 1
ATOM 3472 C CA . ASN A 1 465 ? 12.227 -21.688 -1.946 1 93.44 465 ASN A CA 1
ATOM 3473 C C . ASN A 1 465 ? 13.125 -22.781 -2.512 1 93.44 465 ASN A C 1
ATOM 3475 O O . ASN A 1 465 ? 12.633 -23.734 -3.135 1 93.44 465 ASN A O 1
ATOM 3479 N N . GLN A 1 466 ? 14.383 -22.828 -2.219 1 94.06 466 GLN A N 1
ATOM 3480 C CA . GLN A 1 466 ? 15.359 -23.766 -2.791 1 94.06 466 GLN A CA 1
ATOM 3481 C C . GLN A 1 466 ? 15.203 -25.156 -2.195 1 94.06 466 GLN A C 1
ATOM 3483 O O . GLN A 1 466 ? 15.625 -26.141 -2.799 1 94.06 466 GLN A O 1
ATOM 3488 N N . LEU A 1 467 ? 14.586 -25.25 -1.068 1 94.44 467 LEU A N 1
ATOM 3489 C CA . LEU A 1 467 ? 14.422 -26.531 -0.408 1 94.44 467 LEU A CA 1
ATOM 3490 C C . LEU A 1 467 ? 13.516 -27.453 -1.226 1 94.44 467 LEU A C 1
ATOM 3492 O O . LEU A 1 467 ? 13.672 -28.672 -1.188 1 94.44 467 LEU A O 1
ATOM 3496 N N . VAL A 1 468 ? 12.617 -26.828 -1.954 1 94.94 468 VAL A N 1
ATOM 3497 C CA . VAL A 1 468 ? 11.664 -27.625 -2.711 1 94.94 468 VAL A CA 1
ATOM 3498 C C . VAL A 1 468 ? 12.375 -28.328 -3.867 1 94.94 468 VAL A C 1
ATOM 3500 O O . VAL A 1 468 ? 11.844 -29.281 -4.445 1 94.94 468 VAL A O 1
ATOM 3503 N N . LEU A 1 469 ? 13.602 -27.875 -4.207 1 95.75 469 LEU A N 1
ATOM 3504 C CA . LEU A 1 469 ? 14.375 -28.5 -5.277 1 95.75 469 LEU A CA 1
ATOM 3505 C C . LEU A 1 469 ? 14.773 -29.922 -4.902 1 95.75 469 LEU A C 1
ATOM 3507 O O . LEU A 1 469 ? 15.125 -30.719 -5.773 1 95.75 469 LEU A O 1
ATOM 3511 N N . LEU A 1 470 ? 14.641 -30.312 -3.676 1 96.06 470 LEU A N 1
ATOM 3512 C CA . LEU A 1 470 ? 14.945 -31.672 -3.23 1 96.06 470 LEU A CA 1
ATOM 3513 C C . LEU A 1 470 ? 14.016 -32.688 -3.889 1 96.06 470 LEU A C 1
ATOM 3515 O O . LEU A 1 470 ? 14.367 -33.844 -4.039 1 96.06 470 LEU A O 1
ATOM 3519 N N . ILE A 1 471 ? 12.867 -32.188 -4.312 1 95.56 471 ILE A N 1
ATOM 3520 C CA . ILE A 1 471 ? 11.891 -33.062 -4.93 1 95.56 471 ILE A CA 1
ATOM 3521 C C . ILE A 1 471 ? 12.43 -33.594 -6.266 1 95.56 471 ILE A C 1
ATOM 3523 O O . ILE A 1 471 ? 11.961 -34.594 -6.789 1 95.56 471 ILE A O 1
ATOM 3527 N N . LEU A 1 472 ? 13.422 -32.844 -6.805 1 96.25 472 LEU A N 1
ATOM 3528 C CA . LEU A 1 472 ? 14.008 -33.25 -8.078 1 96.25 472 LEU A CA 1
ATOM 3529 C C . LEU A 1 472 ? 14.805 -34.562 -7.914 1 96.25 472 LEU A C 1
ATOM 3531 O O . LEU A 1 472 ? 15.148 -35.188 -8.906 1 96.25 472 LEU A O 1
ATOM 3535 N N . LEU A 1 473 ? 15.008 -34.969 -6.734 1 96.69 473 LEU A N 1
ATOM 3536 C CA . LEU A 1 473 ? 15.672 -36.25 -6.477 1 96.69 473 LEU A CA 1
ATOM 3537 C C . LEU A 1 473 ? 14.781 -37.406 -6.855 1 96.69 473 LEU A C 1
ATOM 3539 O O . LEU A 1 473 ? 15.266 -38.5 -7.16 1 96.69 473 LEU A O 1
ATOM 3543 N N . VAL A 1 474 ? 13.508 -37.156 -6.887 1 96 474 VAL A N 1
ATOM 3544 C CA . VAL A 1 474 ? 12.555 -38.25 -7.191 1 96 474 VAL A CA 1
ATOM 3545 C C . VAL A 1 474 ? 12.75 -38.719 -8.625 1 96 474 VAL A C 1
ATOM 3547 O O . VAL A 1 474 ? 13.023 -39.906 -8.867 1 96 474 VAL A O 1
ATOM 3550 N N . PRO A 1 475 ? 12.656 -37.844 -9.617 1 96.44 475 PRO A N 1
ATOM 3551 C CA . PRO A 1 475 ? 12.906 -38.312 -10.977 1 96.44 475 PRO A CA 1
ATOM 3552 C C . PRO A 1 475 ? 14.344 -38.812 -11.172 1 96.44 475 PRO A C 1
ATOM 3554 O O . PRO A 1 475 ? 14.578 -39.75 -11.953 1 96.44 475 PRO A O 1
ATOM 3557 N N . LEU A 1 476 ? 15.32 -38.281 -10.461 1 96.44 476 LEU A N 1
ATOM 3558 C CA . LEU A 1 476 ? 16.703 -38.719 -10.562 1 96.44 476 LEU A CA 1
ATOM 3559 C C . LEU A 1 476 ? 16.844 -40.156 -10.047 1 96.44 476 LEU A C 1
ATOM 3561 O O . LEU A 1 476 ? 17.438 -41 -10.711 1 96.44 476 LEU A O 1
ATOM 3565 N N . LEU A 1 477 ? 16.25 -40.406 -8.914 1 96.81 477 LEU A N 1
ATOM 3566 C CA . LEU A 1 477 ? 16.312 -41.719 -8.336 1 96.81 477 LEU A CA 1
ATOM 3567 C C . LEU A 1 477 ? 15.547 -42.719 -9.195 1 96.81 477 LEU A C 1
ATOM 3569 O O . LEU A 1 477 ? 15.953 -43.875 -9.344 1 96.81 477 LEU A O 1
ATOM 3573 N N . ALA A 1 478 ? 14.43 -42.25 -9.664 1 96.69 478 ALA A N 1
ATOM 3574 C CA . ALA A 1 478 ? 13.672 -43.125 -10.57 1 96.69 478 ALA A CA 1
ATOM 3575 C C . ALA A 1 478 ? 14.516 -43.531 -11.773 1 96.69 478 ALA A C 1
ATOM 3577 O O . ALA A 1 478 ? 14.531 -44.688 -12.156 1 96.69 478 ALA A O 1
ATOM 3578 N N . SER A 1 479 ? 15.234 -42.594 -12.312 1 95.62 479 SER A N 1
ATOM 3579 C CA . SER A 1 479 ? 16.078 -42.844 -13.477 1 95.62 479 SER A CA 1
ATOM 3580 C C . SER A 1 479 ? 17.234 -43.781 -13.125 1 95.62 479 SER A C 1
ATOM 3582 O O . SER A 1 479 ? 17.562 -44.719 -13.867 1 95.62 479 SER A O 1
ATOM 3584 N N . MET A 1 480 ? 17.781 -43.625 -12.039 1 95.19 480 MET A N 1
ATOM 3585 C CA . MET A 1 480 ? 18.938 -44.406 -11.625 1 95.19 480 MET A CA 1
ATOM 3586 C C . MET A 1 480 ? 18.516 -45.844 -11.352 1 95.19 480 MET A C 1
ATOM 3588 O O . MET A 1 480 ? 19.188 -46.781 -11.797 1 95.19 480 MET A O 1
ATOM 3592 N N . THR A 1 481 ? 17.453 -46 -10.695 1 96.06 481 THR A N 1
ATOM 3593 C CA . THR A 1 481 ? 17.016 -47.344 -10.344 1 96.06 481 THR A CA 1
ATOM 3594 C C . THR A 1 481 ? 16.438 -48.062 -11.562 1 96.06 481 THR A C 1
ATOM 3596 O O . THR A 1 481 ? 16.625 -49.281 -11.727 1 96.06 481 THR A O 1
ATOM 3599 N N . GLY A 1 482 ? 15.789 -47.344 -12.367 1 94.38 482 GLY A N 1
ATOM 3600 C CA . GLY A 1 482 ? 15.148 -47.969 -13.523 1 94.38 482 GLY A CA 1
ATOM 3601 C C . GLY A 1 482 ? 16.125 -48.344 -14.617 1 94.38 482 GLY A C 1
ATOM 3602 O O . GLY A 1 482 ? 15.898 -49.281 -15.359 1 94.38 482 GLY A O 1
ATOM 3603 N N . THR A 1 483 ? 17.203 -47.625 -14.75 1 94.31 483 THR A N 1
ATOM 3604 C CA . THR A 1 483 ? 18.125 -47.875 -15.859 1 94.31 483 THR A CA 1
ATOM 3605 C C . THR A 1 483 ? 19.375 -48.594 -15.375 1 94.31 483 THR A C 1
ATOM 3607 O O . THR A 1 483 ? 20.266 -48.906 -16.172 1 94.31 483 THR A O 1
ATOM 3610 N N . TRP A 1 484 ? 19.344 -48.938 -14.148 1 93.31 484 TRP A N 1
ATOM 3611 C CA . TRP A 1 484 ? 20.531 -49.562 -13.602 1 93.31 484 TRP A CA 1
ATOM 3612 C C . TRP A 1 484 ? 20.859 -50.844 -14.367 1 93.31 484 TRP A C 1
ATOM 3614 O O . TRP A 1 484 ? 20.062 -51.781 -14.406 1 93.31 484 TRP A O 1
ATOM 3624 N N . ARG A 1 485 ? 21.938 -50.969 -15.07 1 89.25 485 ARG A N 1
ATOM 3625 C CA . ARG A 1 485 ? 22.453 -52.094 -15.852 1 89.25 485 ARG A CA 1
ATOM 3626 C C . ARG A 1 485 ? 21.547 -52.375 -17.047 1 89.25 485 ARG A C 1
ATOM 3628 O O . ARG A 1 485 ? 21.422 -53.531 -17.484 1 89.25 485 ARG A O 1
ATOM 3635 N N . ARG A 1 486 ? 20.859 -51.469 -17.438 1 92.19 486 ARG A N 1
ATOM 3636 C CA . ARG A 1 486 ? 19.938 -51.656 -18.562 1 92.19 486 ARG A CA 1
ATOM 3637 C C . ARG A 1 486 ? 20.141 -50.594 -19.641 1 92.19 486 ARG A C 1
ATOM 3639 O O . ARG A 1 486 ? 19.172 -50.094 -20.203 1 92.19 486 ARG A O 1
ATOM 3646 N N . TRP A 1 487 ? 21.297 -50.281 -19.953 1 90.06 487 TRP A N 1
ATOM 3647 C CA . TRP A 1 487 ? 21.625 -49.219 -20.891 1 90.06 487 TRP A CA 1
ATOM 3648 C C . TRP A 1 487 ? 21.844 -49.75 -22.297 1 90.06 487 TRP A C 1
ATOM 3650 O O . TRP A 1 487 ? 21.969 -49 -23.25 1 90.06 487 TRP A O 1
ATOM 3660 N N . LYS A 1 488 ? 21.812 -51.062 -22.406 1 88.12 488 LYS A N 1
ATOM 3661 C CA . LYS A 1 488 ? 22.078 -51.625 -23.719 1 88.12 488 LYS A CA 1
ATOM 3662 C C . LYS A 1 488 ? 20.859 -51.5 -24.641 1 88.12 488 LYS A C 1
ATOM 3664 O O . LYS A 1 488 ? 19.734 -51.781 -24.219 1 88.12 488 LYS A O 1
ATOM 3669 N N . ALA A 1 489 ? 21.047 -50.938 -25.766 1 89.81 489 ALA A N 1
ATOM 3670 C CA . ALA A 1 489 ? 20 -50.781 -26.766 1 89.81 489 ALA A CA 1
ATOM 3671 C C . ALA A 1 489 ? 20.125 -51.844 -27.875 1 89.81 489 ALA A C 1
ATOM 3673 O O . ALA A 1 489 ? 21.234 -52.156 -28.312 1 89.81 489 ALA A O 1
ATOM 3674 N N . GLY A 1 490 ? 19.016 -52.5 -28.156 1 89.44 490 GLY A N 1
ATOM 3675 C CA . GLY A 1 490 ? 19 -53.469 -29.219 1 89.44 490 GLY A CA 1
ATOM 3676 C C . GLY A 1 490 ? 18.5 -52.938 -30.547 1 89.44 490 GLY A C 1
ATOM 3677 O O . GLY A 1 490 ? 18.047 -51.781 -30.609 1 89.44 490 GLY A O 1
ATOM 3678 N N . SER A 1 491 ? 18.75 -53.75 -31.531 1 88.38 491 SER A N 1
ATOM 3679 C CA . SER A 1 491 ? 18.219 -53.406 -32.844 1 88.38 491 SER A CA 1
ATOM 3680 C C . SER A 1 491 ? 16.719 -53.719 -32.938 1 88.38 491 SER A C 1
ATOM 3682 O O . SER A 1 491 ? 16.156 -54.344 -32.031 1 88.38 491 SER A O 1
ATOM 3684 N N . ASP A 1 492 ? 16 -53.281 -33.969 1 84.88 492 ASP A N 1
ATOM 3685 C CA . ASP A 1 492 ? 14.57 -53.469 -34.125 1 84.88 492 ASP A CA 1
ATOM 3686 C C . ASP A 1 492 ? 14.242 -54.969 -34.312 1 84.88 492 ASP A C 1
ATOM 3688 O O . ASP A 1 492 ? 13.109 -55.375 -34.062 1 84.88 492 ASP A O 1
ATOM 3692 N N . ASP A 1 493 ? 15.234 -55.75 -34.625 1 83.75 493 ASP A N 1
ATOM 3693 C CA . ASP A 1 493 ? 15.031 -57.188 -34.781 1 83.75 493 ASP A CA 1
ATOM 3694 C C . ASP A 1 493 ? 15.062 -57.875 -33.438 1 83.75 493 ASP A C 1
ATOM 3696 O O . ASP A 1 493 ? 14.43 -58.938 -33.25 1 83.75 493 ASP A O 1
ATOM 3700 N N . ASP A 1 494 ? 15.797 -57.281 -32.531 1 87.38 494 ASP A N 1
ATOM 3701 C CA . ASP A 1 494 ? 15.93 -57.844 -31.203 1 87.38 494 ASP A CA 1
ATOM 3702 C C . ASP A 1 494 ? 14.805 -57.375 -30.281 1 87.38 494 ASP A C 1
ATOM 3704 O O . ASP A 1 494 ? 14.32 -58.125 -29.438 1 87.38 494 ASP A O 1
ATOM 3708 N N . VAL A 1 495 ? 14.43 -56.125 -30.516 1 91.19 495 VAL A N 1
ATOM 3709 C CA . VAL A 1 495 ? 13.43 -55.5 -29.656 1 91.19 495 VAL A CA 1
ATOM 3710 C C . VAL A 1 495 ? 12.125 -55.312 -30.438 1 91.19 495 VAL A C 1
ATOM 3712 O O . VAL A 1 495 ? 11.945 -54.312 -31.109 1 91.19 495 VAL A O 1
ATOM 3715 N N . LEU A 1 496 ? 11.242 -56.188 -30.312 1 90.94 496 LEU A N 1
ATOM 3716 C CA . LEU A 1 496 ? 10.008 -56.188 -31.094 1 90.94 496 LEU A CA 1
ATOM 3717 C C . LEU A 1 496 ? 9.023 -55.156 -30.562 1 90.94 496 LEU A C 1
ATOM 3719 O O . LEU A 1 496 ? 8.195 -54.656 -31.312 1 90.94 496 LEU A O 1
ATOM 3723 N N . GLY A 1 497 ? 9.133 -54.844 -29.266 1 91.44 497 GLY A N 1
ATOM 3724 C CA . GLY A 1 497 ? 8.133 -53.969 -28.688 1 91.44 497 GLY A CA 1
ATOM 3725 C C . GLY A 1 497 ? 6.734 -54.562 -28.688 1 91.44 497 GLY A C 1
ATOM 3726 O O . GLY A 1 497 ? 6.578 -55.781 -28.812 1 91.44 497 GLY A O 1
ATOM 3727 N N . TYR A 1 498 ? 5.758 -53.719 -28.438 1 93.25 498 TYR A N 1
ATOM 3728 C CA . TYR A 1 498 ? 4.375 -54.188 -28.422 1 93.25 498 TYR A CA 1
ATOM 3729 C C . TYR A 1 498 ? 3.834 -54.344 -29.844 1 93.25 498 TYR A C 1
ATOM 3731 O O . TYR A 1 498 ? 3.018 -53.531 -30.297 1 93.25 498 TYR A O 1
ATOM 3739 N N . ASP A 1 499 ? 4.305 -55.281 -30.484 1 93.31 499 ASP A N 1
ATOM 3740 C CA . ASP A 1 499 ? 3.871 -55.688 -31.812 1 93.31 499 ASP A CA 1
ATOM 3741 C C . ASP A 1 499 ? 3.293 -57.094 -31.797 1 93.31 499 ASP A C 1
ATOM 3743 O O . ASP A 1 499 ? 4.027 -58.094 -31.938 1 93.31 499 ASP A O 1
ATOM 3747 N N . PRO A 1 500 ? 1.981 -57.219 -31.75 1 93.69 500 PRO A N 1
ATOM 3748 C CA . PRO A 1 500 ? 1.347 -58.531 -31.594 1 93.69 500 PRO A CA 1
ATOM 3749 C C . PRO A 1 500 ? 1.693 -59.469 -32.719 1 93.69 500 PRO A C 1
ATOM 3751 O O . PRO A 1 500 ? 1.85 -60.688 -32.5 1 93.69 500 PRO A O 1
ATOM 3754 N N . VAL A 1 501 ? 1.914 -59.031 -33.938 1 93 501 VAL A N 1
ATOM 3755 C CA . VAL A 1 501 ? 2.193 -59.906 -35.062 1 93 501 VAL A CA 1
ATOM 3756 C C . VAL A 1 501 ? 3.617 -60.438 -34.969 1 93 501 VAL A C 1
ATOM 3758 O O . VAL A 1 501 ? 3.838 -61.656 -35.094 1 93 501 VAL A O 1
ATOM 3761 N N . ALA A 1 502 ? 4.48 -59.562 -34.75 1 92.25 502 ALA A N 1
ATOM 3762 C CA . ALA A 1 502 ? 5.875 -59.969 -34.625 1 92.25 502 ALA A CA 1
ATOM 3763 C C . ALA A 1 502 ? 6.07 -60.938 -33.469 1 92.25 502 ALA A C 1
ATOM 3765 O O . ALA A 1 502 ? 6.832 -61.906 -33.562 1 92.25 502 ALA A O 1
ATOM 3766 N N . ILE A 1 503 ? 5.395 -60.688 -32.375 1 93.5 503 ILE A N 1
ATOM 3767 C CA . ILE A 1 503 ? 5.527 -61.531 -31.188 1 93.5 503 ILE A CA 1
ATOM 3768 C C . ILE A 1 503 ? 4.918 -62.906 -31.469 1 93.5 503 ILE A C 1
ATOM 3770 O O . ILE A 1 503 ? 5.488 -63.938 -31.094 1 93.5 503 ILE A O 1
ATOM 3774 N N . ALA A 1 504 ? 3.832 -62.906 -32.156 1 93.25 504 ALA A N 1
ATOM 3775 C CA . ALA A 1 504 ? 3.145 -64.188 -32.469 1 93.25 504 ALA A CA 1
ATOM 3776 C C . ALA A 1 504 ? 3.973 -65 -33.438 1 93.25 504 ALA A C 1
ATOM 3778 O O . ALA A 1 504 ? 3.875 -66.25 -33.406 1 93.25 504 ALA A O 1
ATOM 3779 N N . THR A 1 505 ? 4.781 -64.438 -34.25 1 90.69 505 THR A N 1
ATOM 3780 C CA . THR A 1 505 ? 5.605 -65.188 -35.188 1 90.69 505 THR A CA 1
ATOM 3781 C C . THR A 1 505 ? 6.68 -66 -34.438 1 90.69 505 THR A C 1
ATOM 3783 O O . THR A 1 505 ? 7.285 -66.875 -35 1 90.69 505 THR A O 1
ATOM 3786 N N . ARG A 1 506 ? 6.852 -65.688 -33.25 1 89.75 506 ARG A N 1
ATOM 3787 C CA . ARG A 1 506 ? 7.84 -66.375 -32.438 1 89.75 506 ARG A CA 1
ATOM 3788 C C . ARG A 1 506 ? 7.203 -67.562 -31.688 1 89.75 506 ARG A C 1
ATOM 3790 O O . ARG A 1 506 ? 7.844 -68.188 -30.844 1 89.75 506 ARG A O 1
ATOM 3797 N N . GLY A 1 507 ? 5.969 -67.75 -31.969 1 87.38 507 GLY A N 1
ATOM 3798 C CA . GLY A 1 507 ? 5.238 -68.812 -31.344 1 87.38 507 GLY A CA 1
ATOM 3799 C C . GLY A 1 507 ? 5.121 -70.062 -32.219 1 87.38 507 GLY A C 1
ATOM 3800 O O . GLY A 1 507 ? 5.562 -70.062 -33.375 1 87.38 507 GLY A O 1
ATOM 3801 N N . PRO A 1 508 ? 4.613 -71.188 -31.828 1 87.06 508 PRO A N 1
ATOM 3802 C CA . PRO A 1 508 ? 4.117 -71.438 -30.484 1 87.06 508 PRO A CA 1
ATOM 3803 C C . PRO A 1 508 ? 5.242 -71.5 -29.453 1 87.06 508 PRO A C 1
ATOM 3805 O O . PRO A 1 508 ? 6.395 -71.75 -29.812 1 87.06 508 PRO A O 1
ATOM 3808 N N . VAL A 1 509 ? 4.871 -71.312 -28.266 1 90.31 509 VAL A N 1
ATOM 3809 C CA . VAL A 1 509 ? 5.852 -71.375 -27.188 1 90.31 509 VAL A CA 1
ATOM 3810 C C . VAL A 1 509 ? 6.023 -72.875 -26.75 1 90.31 509 VAL A C 1
ATOM 3812 O O . VAL A 1 509 ? 5.078 -73.5 -26.266 1 90.31 509 VAL A O 1
ATOM 3815 N N . GLU A 1 510 ? 7.223 -73.312 -26.984 1 88.81 510 GLU A N 1
ATOM 3816 C CA . GLU A 1 510 ? 7.488 -74.688 -26.594 1 88.81 510 GLU A CA 1
ATOM 3817 C C . GLU A 1 510 ? 7.496 -74.812 -25.078 1 88.81 510 GLU A C 1
ATOM 3819 O O . GLU A 1 510 ? 8.102 -74.062 -24.375 1 88.81 510 GLU A O 1
ATOM 3824 N N . GLY A 1 511 ? 6.742 -75.812 -24.562 1 86.56 511 GLY A N 1
ATOM 3825 C CA . GLY A 1 511 ? 6.711 -76.062 -23.125 1 86.56 511 GLY A CA 1
ATOM 3826 C C . GLY A 1 511 ? 5.449 -75.562 -22.453 1 86.56 511 GLY A C 1
ATOM 3827 O O . GLY A 1 511 ? 5.23 -75.812 -21.266 1 86.56 511 GLY A O 1
ATOM 3828 N N . VAL A 1 512 ? 4.676 -74.812 -23.203 1 89.25 512 VAL A N 1
ATOM 3829 C CA . VAL A 1 512 ? 3.438 -74.25 -22.656 1 89.25 512 VAL A CA 1
ATOM 3830 C C . VAL A 1 512 ? 2.264 -74.625 -23.547 1 89.25 512 VAL A C 1
ATOM 3832 O O . VAL A 1 512 ? 2.385 -74.625 -24.781 1 89.25 512 VAL A O 1
ATOM 3835 N N . SER A 1 513 ? 1.191 -75.062 -22.891 1 85.5 513 SER A N 1
ATOM 3836 C CA . SER A 1 513 ? -0.016 -75.375 -23.656 1 85.5 513 SER A CA 1
ATOM 3837 C C . SER A 1 513 ? -0.691 -74.125 -24.172 1 85.5 513 SER A C 1
ATOM 3839 O O . SER A 1 513 ? -1.076 -73.25 -23.375 1 85.5 513 SER A O 1
ATOM 3841 N N . PRO A 1 514 ? -0.81 -74 -25.453 1 82.44 514 PRO A N 1
ATOM 3842 C CA . PRO A 1 514 ? -1.409 -72.75 -26 1 82.44 514 PRO A CA 1
ATOM 3843 C C . PRO A 1 514 ? -2.871 -72.562 -25.594 1 82.44 514 PRO A C 1
ATOM 3845 O O . PRO A 1 514 ? -3.365 -71.438 -25.516 1 82.44 514 PRO A O 1
ATOM 3848 N N . THR A 1 515 ? -3.574 -73.625 -25.328 1 78.62 515 THR A N 1
ATOM 3849 C CA . THR A 1 515 ? -4.988 -73.562 -24.984 1 78.62 515 THR A CA 1
ATOM 3850 C C . THR A 1 515 ? -5.168 -73.25 -23.5 1 78.62 515 THR A C 1
ATOM 3852 O O . THR A 1 515 ? -5.98 -72.438 -23.141 1 78.62 515 THR A O 1
ATOM 3855 N N . ALA A 1 516 ? -4.344 -73.812 -22.766 1 80.56 516 ALA A N 1
ATOM 3856 C CA . ALA A 1 516 ? -4.535 -73.688 -21.328 1 80.56 516 ALA A CA 1
ATOM 3857 C C . ALA A 1 516 ? -3.91 -72.438 -20.766 1 80.56 516 ALA A C 1
ATOM 3859 O O . ALA A 1 516 ? -4.367 -71.875 -19.75 1 80.56 516 ALA A O 1
ATOM 3860 N N . PHE A 1 517 ? -2.949 -71.875 -21.438 1 84.88 517 PHE A N 1
ATOM 3861 C CA . PHE A 1 517 ? -2.203 -70.75 -20.906 1 84.88 517 PHE A CA 1
ATOM 3862 C C . PHE A 1 517 ? -3.086 -69.5 -20.812 1 84.88 517 PHE A C 1
ATOM 3864 O O . PHE A 1 517 ? -3.006 -68.75 -19.859 1 84.88 517 PHE A O 1
ATOM 3871 N N . VAL A 1 518 ? -3.93 -69.312 -21.812 1 81.12 518 VAL A N 1
ATOM 3872 C CA . VAL A 1 518 ? -4.734 -68.062 -21.859 1 81.12 518 VAL A CA 1
ATOM 3873 C C . VAL A 1 518 ? -6.039 -68.312 -21.094 1 81.12 518 VAL A C 1
ATOM 3875 O O . VAL A 1 518 ? -6.484 -67.438 -20.359 1 81.12 518 VAL A O 1
ATOM 3878 N N . ALA A 1 519 ? -6.625 -69.5 -21.156 1 77.94 519 ALA A N 1
ATOM 3879 C CA . ALA A 1 519 ? -7.969 -69.75 -20.656 1 77.94 519 ALA A CA 1
ATOM 3880 C C . ALA A 1 519 ? -7.934 -70.125 -19.172 1 77.94 519 ALA A C 1
ATOM 3882 O O . ALA A 1 519 ? -8.852 -69.812 -18.422 1 77.94 519 ALA A O 1
ATOM 3883 N N . ASP A 1 520 ? -6.84 -70.75 -18.766 1 80.81 520 ASP A N 1
ATOM 3884 C CA . ASP A 1 520 ? -6.801 -71.312 -17.406 1 80.81 520 ASP A CA 1
ATOM 3885 C C . ASP A 1 520 ? -5.797 -70.562 -16.547 1 80.81 520 ASP A C 1
ATOM 3887 O O . ASP A 1 520 ? -4.582 -70.688 -16.719 1 80.81 520 ASP A O 1
ATOM 3891 N N . HIS A 1 521 ? -6.293 -70 -15.555 1 83.19 521 HIS A N 1
ATOM 3892 C CA . HIS A 1 521 ? -5.465 -69.188 -14.672 1 83.19 521 HIS A CA 1
ATOM 3893 C C . HIS A 1 521 ? -4.555 -70 -13.812 1 83.19 521 HIS A C 1
ATOM 3895 O O . HIS A 1 521 ? -3.414 -69.625 -13.531 1 83.19 521 HIS A O 1
ATOM 3901 N N . GLU A 1 522 ? -5.086 -71.188 -13.398 1 83.19 522 GLU A N 1
ATOM 3902 C CA . GLU A 1 522 ? -4.289 -72.062 -12.547 1 83.19 522 GLU A CA 1
ATOM 3903 C C . GLU A 1 522 ? -3.123 -72.688 -13.328 1 83.19 522 GLU A C 1
ATOM 3905 O O . GLU A 1 522 ? -2.016 -72.812 -12.797 1 83.19 522 GLU A O 1
ATOM 3910 N N . TYR A 1 523 ? -3.416 -73 -14.508 1 86.25 523 TYR A N 1
ATOM 3911 C CA . TYR A 1 523 ? -2.334 -73.5 -15.352 1 86.25 523 TYR A CA 1
ATOM 3912 C C . TYR A 1 523 ? -1.282 -72.438 -15.578 1 86.25 523 TYR A C 1
ATOM 3914 O O . TYR A 1 523 ? -0.081 -72.688 -15.516 1 86.25 523 TYR A O 1
ATOM 3922 N N . ARG A 1 524 ? -1.717 -71.312 -15.852 1 87.5 524 ARG A N 1
ATOM 3923 C CA . ARG A 1 524 ? -0.804 -70.188 -16.062 1 87.5 524 ARG A CA 1
ATOM 3924 C C . ARG A 1 524 ? 0.082 -69.938 -14.844 1 87.5 524 ARG A C 1
ATOM 3926 O O . ARG A 1 524 ? 1.275 -69.688 -14.977 1 87.5 524 ARG A O 1
ATOM 3933 N N . LYS A 1 525 ? -0.518 -70.062 -13.719 1 86.75 525 LYS A N 1
ATOM 3934 C CA . LYS A 1 525 ? 0.247 -69.875 -12.484 1 86.75 525 LYS A CA 1
ATOM 3935 C C . LYS A 1 525 ? 1.32 -71 -12.367 1 86.75 525 LYS A C 1
ATOM 3937 O O . LYS A 1 525 ? 2.418 -70.688 -11.867 1 86.75 525 LYS A O 1
ATOM 3942 N N . GLY A 1 526 ? 0.982 -72.062 -12.797 1 86.62 526 GLY A N 1
ATOM 3943 C CA . GLY A 1 526 ? 1.955 -73.188 -12.797 1 86.62 526 GLY A CA 1
ATOM 3944 C C . GLY A 1 526 ? 3.113 -72.938 -13.742 1 86.62 526 GLY A C 1
ATOM 3945 O O . GLY A 1 526 ? 4.242 -73.375 -13.477 1 86.62 526 GLY A O 1
ATOM 3946 N N . CYS A 1 527 ? 2.855 -72.188 -14.82 1 91.06 527 CYS A N 1
ATOM 3947 C CA . CYS A 1 527 ? 3.877 -71.875 -15.828 1 91.06 527 CYS A CA 1
ATOM 3948 C C . CYS A 1 527 ? 4.727 -70.688 -15.43 1 91.06 527 CYS A C 1
ATOM 3950 O O . CYS A 1 527 ? 5.73 -70.375 -16.078 1 91.06 527 CYS A O 1
ATOM 3952 N N . ASP A 1 528 ? 4.43 -70.125 -14.383 1 90.5 528 ASP A N 1
ATOM 3953 C CA . ASP A 1 528 ? 5.051 -68.812 -14 1 90.5 528 ASP A CA 1
ATOM 3954 C C . ASP A 1 528 ? 6.523 -69 -13.648 1 90.5 528 ASP A C 1
ATOM 3956 O O . ASP A 1 528 ? 7.344 -68.125 -13.891 1 90.5 528 ASP A O 1
ATOM 3960 N N . LYS A 1 529 ? 6.859 -70.188 -13.258 1 90.69 529 LYS A N 1
ATOM 3961 C CA . LYS A 1 529 ? 8.227 -70.375 -12.781 1 90.69 529 LYS A CA 1
ATOM 3962 C C . LYS A 1 529 ? 9.117 -70.938 -13.906 1 90.69 529 LYS A C 1
ATOM 3964 O O . LYS A 1 529 ? 10.336 -71 -13.758 1 90.69 529 LYS A O 1
ATOM 3969 N N . LEU A 1 530 ? 8.562 -71.125 -15.016 1 94.31 530 LEU A N 1
ATOM 3970 C CA . LEU A 1 530 ? 9.359 -71.625 -16.141 1 94.31 530 LEU A CA 1
ATOM 3971 C C . LEU A 1 530 ? 10.219 -70.5 -16.719 1 94.31 530 LEU A C 1
ATOM 3973 O O . LEU A 1 530 ? 9.805 -69.375 -16.75 1 94.31 530 LEU A O 1
ATOM 3977 N N . ARG A 1 531 ? 11.43 -70.938 -17.141 1 93.31 531 ARG A N 1
ATOM 3978 C CA . ARG A 1 531 ? 12.32 -70 -17.781 1 93.31 531 ARG A CA 1
ATOM 3979 C C . ARG A 1 531 ? 12.016 -69.875 -19.266 1 93.31 531 ARG A C 1
ATOM 3981 O O . ARG A 1 531 ? 11.828 -70.875 -19.953 1 93.31 531 ARG A O 1
ATOM 3988 N N . LEU A 1 532 ? 11.836 -68.562 -19.703 1 93.5 532 LEU A N 1
ATOM 3989 C CA . LEU A 1 532 ? 11.547 -68.312 -21.109 1 93.5 532 LEU A CA 1
ATOM 3990 C C . LEU A 1 532 ? 12.805 -67.938 -21.859 1 93.5 532 LEU A C 1
ATOM 3992 O O . LEU A 1 532 ? 13.484 -66.938 -21.453 1 93.5 532 LEU A O 1
ATOM 3996 N N . THR A 1 533 ? 13.195 -68.625 -22.906 1 90.69 533 THR A N 1
ATOM 3997 C CA . THR A 1 533 ? 14.367 -68.312 -23.703 1 90.69 533 THR A CA 1
ATOM 3998 C C . THR A 1 533 ? 14.039 -68.312 -25.203 1 90.69 533 THR A C 1
ATOM 4000 O O . THR A 1 533 ? 13.055 -68.938 -25.609 1 90.69 533 THR A O 1
ATOM 4003 N N . GLY A 1 534 ? 14.789 -67.5 -25.922 1 89.56 534 GLY A N 1
ATOM 4004 C CA . GLY A 1 534 ? 14.688 -67.562 -27.375 1 89.56 534 GLY A CA 1
ATOM 4005 C C . GLY A 1 534 ? 15.672 -68.5 -28 1 89.56 534 GLY A C 1
ATOM 4006 O O . GLY A 1 534 ? 16.844 -68.562 -27.625 1 89.56 534 GLY A O 1
ATOM 4007 N N . LEU A 1 535 ? 15.125 -69.438 -28.859 1 89.06 535 LEU A N 1
ATOM 4008 C CA . LEU A 1 535 ? 15.953 -70.375 -29.562 1 89.06 535 LEU A CA 1
ATOM 4009 C C . LEU A 1 535 ? 15.945 -70.125 -31.078 1 89.06 535 LEU A C 1
ATOM 4011 O O . LEU A 1 535 ? 14.891 -69.875 -31.641 1 89.06 535 LEU A O 1
ATOM 4015 N N . GLU A 1 536 ? 17.109 -70.188 -31.562 1 88.25 536 GLU A N 1
ATOM 4016 C CA . GLU A 1 536 ? 17.219 -70 -33 1 88.25 536 GLU A CA 1
ATOM 4017 C C . GLU A 1 536 ? 17.109 -71.312 -33.719 1 88.25 536 GLU A C 1
ATOM 4019 O O . GLU A 1 536 ? 17.75 -72.312 -33.344 1 88.25 536 GLU A O 1
ATOM 4024 N N . GLU A 1 537 ? 16.125 -71.375 -34.562 1 84.56 537 GLU A N 1
ATOM 4025 C CA . GLU A 1 537 ? 15.93 -72.625 -35.344 1 84.56 537 GLU A CA 1
ATOM 4026 C C . GLU A 1 537 ? 15.977 -72.312 -36.844 1 84.56 537 GLU A C 1
ATOM 4028 O O . GLU A 1 537 ? 15.531 -71.25 -37.281 1 84.56 537 GLU A O 1
ATOM 4033 N N . SER A 1 538 ? 16.672 -73.188 -37.562 1 81 538 SER A N 1
ATOM 4034 C CA . SER A 1 538 ? 16.719 -73.062 -39 1 81 538 SER A CA 1
ATOM 4035 C C . SER A 1 538 ? 15.477 -73.625 -39.656 1 81 538 SER A C 1
ATOM 4037 O O . SER A 1 538 ? 15.094 -74.812 -39.375 1 81 538 SER A O 1
ATOM 4039 N N . VAL A 1 539 ? 14.703 -72.812 -40.188 1 77.38 539 VAL A N 1
ATOM 4040 C CA . VAL A 1 539 ? 13.484 -73.25 -40.844 1 77.38 539 VAL A CA 1
ATOM 4041 C C . VAL A 1 539 ? 13.5 -72.938 -42.312 1 77.38 539 VAL A C 1
ATOM 4043 O O . VAL A 1 539 ? 14.094 -71.938 -42.719 1 77.38 539 VAL A O 1
ATOM 4046 N N . VAL A 1 540 ? 13.117 -73.875 -43.125 1 74.69 540 VAL A N 1
ATOM 4047 C CA . VAL A 1 540 ? 12.93 -73.625 -44.531 1 74.69 540 VAL A CA 1
ATOM 4048 C C . VAL A 1 540 ? 11.586 -72.875 -44.75 1 74.69 540 VAL A C 1
ATOM 4050 O O . VAL A 1 540 ? 10.539 -73.438 -44.344 1 74.69 540 VAL A O 1
ATOM 4053 N N . ASP A 1 541 ? 11.555 -71.688 -45.094 1 66.56 541 ASP A N 1
ATOM 4054 C CA . ASP A 1 541 ? 10.352 -70.875 -45.312 1 66.56 541 ASP A CA 1
ATOM 4055 C C . ASP A 1 541 ? 9.516 -71.5 -46.469 1 66.56 541 ASP A C 1
ATOM 4057 O O . ASP A 1 541 ? 9.992 -71.562 -47.594 1 66.56 541 ASP A O 1
ATOM 4061 N N . PRO A 1 542 ? 8.406 -72 -46.125 1 62.66 542 PRO A N 1
ATOM 4062 C CA . PRO A 1 542 ? 7.633 -72.625 -47.188 1 62.66 542 PRO A CA 1
ATOM 4063 C C . PRO A 1 542 ? 7.223 -71.688 -48.281 1 62.66 542 PRO A C 1
ATOM 4065 O O . PRO A 1 542 ? 6.914 -72.062 -49.406 1 62.66 542 PRO A O 1
ATOM 4068 N N . TYR A 1 543 ? 7.227 -70.375 -48.031 1 61.12 543 TYR A N 1
ATOM 4069 C CA . TYR A 1 543 ? 6.738 -69.438 -49 1 61.12 543 TYR A CA 1
ATOM 4070 C C . TYR A 1 543 ? 7.863 -68.938 -49.906 1 61.12 543 TYR A C 1
ATOM 4072 O O . TYR A 1 543 ? 7.672 -68.812 -51.125 1 61.12 543 TYR A O 1
ATOM 4080 N N . THR A 1 544 ? 9.055 -68.812 -49.312 1 62.56 544 THR A N 1
ATOM 4081 C CA . THR A 1 544 ? 10.148 -68.312 -50.156 1 62.56 544 THR A CA 1
ATOM 4082 C C . THR A 1 544 ? 11.117 -69.438 -50.5 1 62.56 544 THR A C 1
ATOM 4084 O O . THR A 1 544 ? 11.906 -69.25 -51.438 1 62.56 544 THR A O 1
ATOM 4087 N N . GLY A 1 545 ? 10.953 -70.562 -50 1 63.69 545 GLY A N 1
ATOM 4088 C CA . GLY A 1 545 ? 11.844 -71.688 -50.25 1 63.69 545 GLY A CA 1
ATOM 4089 C C . GLY A 1 545 ? 13.242 -71.5 -49.719 1 63.69 545 GLY A C 1
ATOM 4090 O O . GLY A 1 545 ? 14.117 -72.375 -49.875 1 63.69 545 GLY A O 1
ATOM 4091 N N . GLN A 1 546 ? 13.477 -70.438 -49.156 1 65.62 546 GLN A N 1
ATOM 4092 C CA . GLN A 1 546 ? 14.828 -70.125 -48.688 1 65.62 546 GLN A CA 1
ATOM 4093 C C . GLN A 1 546 ? 14.992 -70.5 -47.219 1 65.62 546 GLN A C 1
ATOM 4095 O O . GLN A 1 546 ? 14.031 -70.438 -46.438 1 65.62 546 GLN A O 1
ATOM 4100 N N . SER A 1 547 ? 16.125 -71.062 -46.875 1 72.69 547 SER A N 1
ATOM 4101 C CA . SER A 1 547 ? 16.438 -71.438 -45.5 1 72.69 547 SER A CA 1
ATOM 4102 C C . SER A 1 547 ? 16.75 -70.188 -44.656 1 72.69 547 SER A C 1
ATOM 4104 O O . SER A 1 547 ? 17.484 -69.312 -45.094 1 72.69 547 SER A O 1
ATOM 4106 N N . GLY A 1 548 ? 15.844 -69.875 -43.719 1 74.25 548 GLY A N 1
ATOM 4107 C CA . GLY A 1 548 ? 16.125 -68.75 -42.844 1 74.25 548 GLY A CA 1
ATOM 4108 C C . GLY A 1 548 ? 16.094 -69.125 -41.375 1 74.25 548 GLY A C 1
ATOM 4109 O O . GLY A 1 548 ? 15.891 -70.312 -41.031 1 74.25 548 GLY A O 1
ATOM 4110 N N . THR A 1 549 ? 16.625 -68.25 -40.531 1 79.25 549 THR A N 1
ATOM 4111 C CA . THR A 1 549 ? 16.672 -68.5 -39.125 1 79.25 549 THR A CA 1
ATOM 4112 C C . THR A 1 549 ? 15.5 -67.812 -38.406 1 79.25 549 THR A C 1
ATOM 4114 O O . THR A 1 549 ? 15.164 -66.688 -38.688 1 79.25 549 THR A O 1
ATOM 4117 N N . ARG A 1 550 ? 14.688 -68.625 -37.75 1 83.12 550 ARG A N 1
ATOM 4118 C CA . ARG A 1 550 ? 13.602 -68.062 -36.969 1 83.12 550 ARG A CA 1
ATOM 4119 C C . ARG A 1 550 ? 13.875 -68.188 -35.469 1 83.12 550 ARG A C 1
ATOM 4121 O O . ARG A 1 550 ? 14.555 -69.125 -35.031 1 83.12 550 ARG A O 1
ATOM 4128 N N . VAL A 1 551 ? 13.445 -67.188 -34.719 1 86.5 551 VAL A N 1
ATOM 4129 C CA . VAL A 1 551 ? 13.555 -67.25 -33.281 1 86.5 551 VAL A CA 1
ATOM 4130 C C . VAL A 1 551 ? 12.242 -67.75 -32.688 1 86.5 551 VAL A C 1
ATOM 4132 O O . VAL A 1 551 ? 11.172 -67.25 -33 1 86.5 551 VAL A O 1
ATOM 4135 N N . ARG A 1 552 ? 12.281 -68.812 -31.953 1 90.38 552 ARG A N 1
ATOM 4136 C CA . ARG A 1 552 ? 11.109 -69.375 -31.281 1 90.38 552 ARG A CA 1
ATOM 4137 C C . ARG A 1 552 ? 11.281 -69.312 -29.766 1 90.38 552 ARG A C 1
ATOM 4139 O O . ARG A 1 552 ? 12.391 -69.5 -29.266 1 90.38 552 ARG A O 1
ATOM 4146 N N . PHE A 1 553 ? 10.18 -69.125 -29.047 1 91.88 553 PHE A N 1
ATOM 4147 C CA . PHE A 1 553 ? 10.219 -69.062 -27.594 1 91.88 553 PHE A CA 1
ATOM 4148 C C . PHE A 1 553 ? 10.117 -70.5 -27.031 1 91.88 553 PHE A C 1
ATOM 4150 O O . PHE A 1 553 ? 9.352 -71.312 -27.531 1 91.88 553 PHE A O 1
ATOM 4157 N N . VAL A 1 554 ? 10.93 -70.688 -26.062 1 91.69 554 VAL A N 1
ATOM 4158 C CA . VAL A 1 554 ? 10.922 -72 -25.375 1 91.69 554 VAL A CA 1
ATOM 4159 C C . VAL A 1 554 ? 10.836 -71.75 -23.875 1 91.69 554 VAL A C 1
ATOM 4161 O O . VAL A 1 554 ? 11.602 -71 -23.312 1 91.69 554 VAL A O 1
ATOM 4164 N N . ALA A 1 555 ? 9.812 -72.375 -23.266 1 92.31 555 ALA A N 1
ATOM 4165 C CA . ALA A 1 555 ? 9.664 -72.312 -21.812 1 92.31 555 ALA A CA 1
ATOM 4166 C C . ALA A 1 555 ? 10.164 -73.625 -21.188 1 92.31 555 ALA A C 1
ATOM 4168 O O . ALA A 1 555 ? 9.664 -74.75 -21.484 1 92.31 555 ALA A O 1
ATOM 4169 N N . GLN A 1 556 ? 11.203 -73.562 -20.359 1 89.94 556 GLN A N 1
ATOM 4170 C CA . GLN A 1 556 ? 11.789 -74.75 -19.766 1 89.94 556 GLN A CA 1
ATOM 4171 C C . GLN A 1 556 ? 12.039 -74.562 -18.281 1 89.94 556 GLN A C 1
ATOM 4173 O O . GLN A 1 556 ? 12.094 -73.375 -17.797 1 89.94 556 GLN A O 1
ATOM 4178 N N . GLN A 1 557 ? 12.141 -75.75 -17.5 1 85.25 557 GLN A N 1
ATOM 4179 C CA . GLN A 1 557 ? 12.414 -75.688 -16.062 1 85.25 557 GLN A CA 1
ATOM 4180 C C . GLN A 1 557 ? 13.875 -75.312 -15.797 1 85.25 557 GLN A C 1
ATOM 4182 O O . GLN A 1 557 ? 14.773 -75.75 -16.516 1 85.25 557 GLN A O 1
ATOM 4187 N N . MET B 1 1 ? -8.484 -87.875 -8.836 1 23.64 1 MET B N 1
ATOM 4188 C CA . MET B 1 1 ? -9.461 -87.062 -9.562 1 23.64 1 MET B CA 1
ATOM 4189 C C . MET B 1 1 ? -9.383 -85.625 -9.141 1 23.64 1 MET B C 1
ATOM 4191 O O . MET B 1 1 ? -9.93 -85.188 -8.109 1 23.64 1 MET B O 1
ATOM 4195 N N . THR B 1 2 ? -8.188 -85 -9.352 1 28.8 2 THR B N 1
ATOM 4196 C CA . THR B 1 2 ? -7.867 -83.688 -8.93 1 28.8 2 THR B CA 1
ATOM 4197 C C . THR B 1 2 ? -8.82 -82.625 -9.562 1 28.8 2 THR B C 1
ATOM 4199 O O . THR B 1 2 ? -9.039 -82.688 -10.773 1 28.8 2 THR B O 1
ATOM 4202 N N . ALA B 1 3 ? -9.727 -82.188 -8.758 1 35.16 3 ALA B N 1
ATOM 4203 C CA . ALA B 1 3 ? -10.773 -81.25 -9.047 1 35.16 3 ALA B CA 1
ATOM 4204 C C . ALA B 1 3 ? -10.227 -80.125 -9.914 1 35.16 3 ALA B C 1
ATOM 4206 O O . ALA B 1 3 ? -9.117 -79.625 -9.688 1 35.16 3 ALA B O 1
ATOM 4207 N N . LEU B 1 4 ? -10.641 -80.125 -11.133 1 35.5 4 LEU B N 1
ATOM 4208 C CA . LEU B 1 4 ? -10.375 -79.062 -12.117 1 35.5 4 LEU B CA 1
ATOM 4209 C C . LEU B 1 4 ? -10.609 -77.688 -11.516 1 35.5 4 LEU B C 1
ATOM 4211 O O . LEU B 1 4 ? -11.68 -77.438 -10.977 1 35.5 4 LEU B O 1
ATOM 4215 N N . PRO B 1 5 ? -9.617 -77.125 -10.891 1 40.16 5 PRO B N 1
ATOM 4216 C CA . PRO B 1 5 ? -9.758 -75.812 -10.25 1 40.16 5 PRO B CA 1
ATOM 4217 C C . PRO B 1 5 ? -10.648 -74.875 -11.047 1 40.16 5 PRO B C 1
ATOM 4219 O O . PRO B 1 5 ? -10.758 -75 -12.266 1 40.16 5 PRO B O 1
ATOM 4222 N N . GLN B 1 6 ? -11.656 -74.188 -10.508 1 39.38 6 GLN B N 1
ATOM 4223 C CA . GLN B 1 6 ? -12.773 -73.375 -10.961 1 39.38 6 GLN B CA 1
ATOM 4224 C C . GLN B 1 6 ? -12.305 -72.25 -11.867 1 39.38 6 GLN B C 1
ATOM 4226 O O . GLN B 1 6 ? -11.477 -71.438 -11.469 1 39.38 6 GLN B O 1
ATOM 4231 N N . VAL B 1 7 ? -12.297 -72.438 -13.211 1 45.75 7 VAL B N 1
ATOM 4232 C CA . VAL B 1 7 ? -12.195 -71.438 -14.273 1 45.75 7 VAL B CA 1
ATOM 4233 C C . VAL B 1 7 ? -13.039 -70.188 -13.906 1 45.75 7 VAL B C 1
ATOM 4235 O O . VAL B 1 7 ? -14.25 -70.312 -13.719 1 45.75 7 VAL B O 1
ATOM 4238 N N . VAL B 1 8 ? -12.602 -69.312 -13.094 1 54.72 8 VAL B N 1
ATOM 4239 C CA . VAL B 1 8 ? -13.359 -68.125 -12.914 1 54.72 8 VAL B CA 1
ATOM 4240 C C . VAL B 1 8 ? -13.969 -67.688 -14.242 1 54.72 8 VAL B C 1
ATOM 4242 O O . VAL B 1 8 ? -13.25 -67.5 -15.234 1 54.72 8 VAL B O 1
ATOM 4245 N N . PRO B 1 9 ? -15.273 -67.625 -14.336 1 59.91 9 PRO B N 1
ATOM 4246 C CA . PRO B 1 9 ? -15.953 -67.5 -15.625 1 59.91 9 PRO B CA 1
ATOM 4247 C C . PRO B 1 9 ? -15.578 -66.188 -16.344 1 59.91 9 PRO B C 1
ATOM 4249 O O . PRO B 1 9 ? -15.281 -65.188 -15.695 1 59.91 9 PRO B O 1
ATOM 4252 N N . ALA B 1 10 ? -15.172 -66.188 -17.578 1 71.06 10 ALA B N 1
ATOM 4253 C CA . ALA B 1 10 ? -14.914 -65.125 -18.531 1 71.06 10 ALA B CA 1
ATOM 4254 C C . ALA B 1 10 ? -15.82 -63.906 -18.266 1 71.06 10 ALA B C 1
ATOM 4256 O O . ALA B 1 10 ? -15.414 -62.75 -18.453 1 71.06 10 ALA B O 1
ATOM 4257 N N . SER B 1 11 ? -16.859 -64.125 -17.516 1 75.69 11 SER B N 1
ATOM 4258 C CA . SER B 1 11 ? -17.844 -63.094 -17.312 1 75.69 11 SER B CA 1
ATOM 4259 C C . SER B 1 11 ? -17.422 -62.188 -16.156 1 75.69 11 SER B C 1
ATOM 4261 O O . SER B 1 11 ? -17.609 -60.969 -16.234 1 75.69 11 SER B O 1
ATOM 4263 N N . ARG B 1 12 ? -16.875 -62.75 -15.141 1 79.69 12 ARG B N 1
ATOM 4264 C CA . ARG B 1 12 ? -16.469 -61.938 -14 1 79.69 12 ARG B CA 1
ATOM 4265 C C . ARG B 1 12 ? -15.297 -61.031 -14.352 1 79.69 12 ARG B C 1
ATOM 4267 O O . ARG B 1 12 ? -15.258 -59.844 -13.938 1 79.69 12 ARG B O 1
ATOM 4274 N N . ARG B 1 13 ? -14.438 -61.438 -15.086 1 85.31 13 ARG B N 1
ATOM 4275 C CA . ARG B 1 13 ? -13.281 -60.625 -15.484 1 85.31 13 ARG B CA 1
ATOM 4276 C C . ARG B 1 13 ? -13.703 -59.531 -16.438 1 85.31 13 ARG B C 1
ATOM 4278 O O . ARG B 1 13 ? -13.133 -58.406 -16.406 1 85.31 13 ARG B O 1
ATOM 4285 N N . ARG B 1 14 ? -14.656 -59.781 -17.203 1 90.06 14 ARG B N 1
ATOM 4286 C CA . ARG B 1 14 ? -15.188 -58.75 -18.078 1 90.06 14 ARG B CA 1
ATOM 4287 C C . ARG B 1 14 ? -15.844 -57.625 -17.266 1 90.06 14 ARG B C 1
ATOM 4289 O O . ARG B 1 14 ? -15.672 -56.438 -17.562 1 90.06 14 ARG B O 1
ATOM 4296 N N . LEU B 1 15 ? -16.578 -58.031 -16.203 1 91.44 15 LEU B N 1
ATOM 4297 C CA . LEU B 1 15 ? -17.234 -57.031 -15.344 1 91.44 15 LEU B CA 1
ATOM 4298 C C . LEU B 1 15 ? -16.203 -56.156 -14.641 1 91.44 15 LEU B C 1
ATOM 4300 O O . LEU B 1 15 ? -16.406 -54.969 -14.469 1 91.44 15 LEU B O 1
ATOM 4304 N N . LEU B 1 16 ? -15.133 -56.656 -14.219 1 90.06 16 LEU B N 1
ATOM 4305 C CA . LEU B 1 16 ? -14.07 -55.906 -13.57 1 90.06 16 LEU B CA 1
ATOM 4306 C C . LEU B 1 16 ? -13.477 -54.875 -14.531 1 90.06 16 LEU B C 1
ATOM 4308 O O . LEU B 1 16 ? -13.188 -53.75 -14.148 1 90.06 16 LEU B O 1
ATOM 4312 N N . ASN B 1 17 ? -13.297 -55.25 -15.75 1 91.94 17 ASN B N 1
ATOM 4313 C CA . ASN B 1 17 ? -12.766 -54.312 -16.734 1 91.94 17 ASN B CA 1
ATOM 4314 C C . ASN B 1 17 ? -13.742 -53.188 -17.047 1 91.94 17 ASN B C 1
ATOM 4316 O O . ASN B 1 17 ? -13.336 -52.031 -17.266 1 91.94 17 ASN B O 1
ATOM 4320 N N . ILE B 1 18 ? -14.992 -53.469 -16.984 1 92.88 18 ILE B N 1
ATOM 4321 C CA . ILE B 1 18 ? -16.016 -52.469 -17.188 1 92.88 18 ILE B CA 1
ATOM 4322 C C . ILE B 1 18 ? -16 -51.469 -16.016 1 92.88 18 ILE B C 1
ATOM 4324 O O . ILE B 1 18 ? -16.078 -50.25 -16.203 1 92.88 18 ILE B O 1
ATOM 4328 N N . LEU B 1 19 ? -15.844 -52.031 -14.844 1 93.12 19 LEU B N 1
ATOM 4329 C CA . LEU B 1 19 ? -15.812 -51.188 -13.648 1 93.12 19 LEU B CA 1
ATOM 4330 C C . LEU B 1 19 ? -14.586 -50.281 -13.656 1 93.12 19 LEU B C 1
ATOM 4332 O O . LEU B 1 19 ? -14.664 -49.125 -13.25 1 93.12 19 LEU B O 1
ATOM 4336 N N . PHE B 1 20 ? -13.484 -50.719 -14.117 1 91.69 20 PHE B N 1
ATOM 4337 C CA . PHE B 1 20 ? -12.273 -49.906 -14.195 1 91.69 20 PHE B CA 1
ATOM 4338 C C . PHE B 1 20 ? -12.445 -48.781 -15.211 1 91.69 20 PHE B C 1
ATOM 4340 O O . PHE B 1 20 ? -12.055 -47.625 -14.961 1 91.69 20 PHE B O 1
ATOM 4347 N N . THR B 1 21 ? -13.062 -49.062 -16.266 1 92.56 21 THR B N 1
ATOM 4348 C CA . THR B 1 21 ? -13.281 -48.062 -17.297 1 92.56 21 THR B CA 1
ATOM 4349 C C . THR B 1 21 ? -14.281 -47 -16.828 1 92.56 21 THR B C 1
ATOM 4351 O O . THR B 1 21 ? -14.086 -45.812 -17.031 1 92.56 21 THR B O 1
ATOM 4354 N N . ALA B 1 22 ? -15.242 -47.469 -16.125 1 94.5 22 ALA B N 1
ATOM 4355 C CA . ALA B 1 22 ? -16.234 -46.562 -15.578 1 94.5 22 ALA B CA 1
ATOM 4356 C C . ALA B 1 22 ? -15.625 -45.656 -14.492 1 94.5 22 ALA B C 1
ATOM 4358 O O . ALA B 1 22 ? -15.953 -44.5 -14.391 1 94.5 22 ALA B O 1
ATOM 4359 N N . SER B 1 23 ? -14.812 -46.25 -13.703 1 95.12 23 SER B N 1
ATOM 4360 C CA . SER B 1 23 ? -14.148 -45.469 -12.656 1 95.12 23 SER B CA 1
ATOM 4361 C C . SER B 1 23 ? -13.258 -44.375 -13.25 1 95.12 23 SER B C 1
ATOM 4363 O O . SER B 1 23 ? -13.18 -43.281 -12.719 1 95.12 23 SER B O 1
ATOM 4365 N N . LEU B 1 24 ? -12.578 -44.688 -14.281 1 94.94 24 LEU B N 1
ATOM 4366 C CA . LEU B 1 24 ? -11.727 -43.688 -14.93 1 94.94 24 LEU B CA 1
ATOM 4367 C C . LEU B 1 24 ? -12.562 -42.562 -15.516 1 94.94 24 LEU B C 1
ATOM 4369 O O . LEU B 1 24 ? -12.195 -41.406 -15.414 1 94.94 24 LEU B O 1
ATOM 4373 N N . ALA B 1 25 ? -13.68 -42.906 -16.062 1 95.44 25 ALA B N 1
ATOM 4374 C CA . ALA B 1 25 ? -14.586 -41.875 -16.594 1 95.44 25 ALA B CA 1
ATOM 4375 C C . ALA B 1 25 ? -15.109 -40.969 -15.477 1 95.44 25 ALA B C 1
ATOM 4377 O O . ALA B 1 25 ? -15.227 -39.75 -15.656 1 95.44 25 ALA B O 1
ATOM 4378 N N . LEU B 1 26 ? -15.336 -41.562 -14.359 1 96.5 26 LEU B N 1
ATOM 4379 C CA . LEU B 1 26 ? -15.828 -40.781 -13.227 1 96.5 26 LEU B CA 1
ATOM 4380 C C . LEU B 1 26 ? -14.75 -39.875 -12.688 1 96.5 26 LEU B C 1
ATOM 4382 O O . LEU B 1 26 ? -15.039 -38.75 -12.273 1 96.5 26 LEU B O 1
ATOM 4386 N N . VAL B 1 27 ? -13.531 -40.312 -12.648 1 96.38 27 VAL B N 1
ATOM 4387 C CA . VAL B 1 27 ? -12.422 -39.469 -12.195 1 96.38 27 VAL B CA 1
ATOM 4388 C C . VAL B 1 27 ? -12.25 -38.281 -13.141 1 96.38 27 VAL B C 1
ATOM 4390 O O . VAL B 1 27 ? -12.016 -37.156 -12.695 1 96.38 27 VAL B O 1
ATOM 4393 N N . ILE B 1 28 ? -12.414 -38.5 -14.406 1 96.88 28 ILE B N 1
ATOM 4394 C CA . ILE B 1 28 ? -12.305 -37.438 -15.383 1 96.88 28 ILE B CA 1
ATOM 4395 C C . ILE B 1 28 ? -13.422 -36.406 -15.156 1 96.88 28 ILE B C 1
ATOM 4397 O O . ILE B 1 28 ? -13.164 -35.188 -15.109 1 96.88 28 ILE B O 1
ATOM 4401 N N . LEU B 1 29 ? -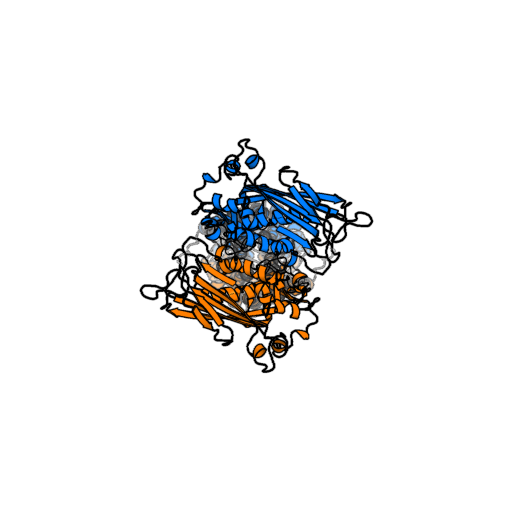14.625 -36.906 -14.898 1 96.94 29 LEU B N 1
ATOM 4402 C CA . LEU B 1 29 ? -15.758 -36.031 -14.664 1 96.94 29 LEU B CA 1
ATOM 4403 C C . LEU B 1 29 ? -15.562 -35.25 -13.375 1 96.94 29 LEU B C 1
ATOM 4405 O O . LEU B 1 29 ? -15.906 -34.062 -13.312 1 96.94 29 LEU B O 1
ATOM 4409 N N . ALA B 1 30 ? -15.055 -35.875 -12.414 1 97.19 30 ALA B N 1
ATOM 4410 C CA . ALA B 1 30 ? -14.789 -35.188 -11.148 1 97.19 30 ALA B CA 1
ATOM 4411 C C . ALA B 1 30 ? -13.758 -34.062 -11.328 1 97.19 30 ALA B C 1
ATOM 4413 O O . ALA B 1 30 ? -13.898 -33 -10.758 1 97.19 30 ALA B O 1
ATOM 4414 N N . CYS B 1 31 ? -12.719 -34.312 -12.109 1 97.19 31 CYS B N 1
ATOM 4415 C CA . CYS B 1 31 ? -11.695 -33.312 -12.352 1 97.19 31 CYS B CA 1
ATOM 4416 C C . CYS B 1 31 ? -12.273 -32.125 -13.102 1 97.19 31 CYS B C 1
ATOM 4418 O O . CYS B 1 31 ? -11.961 -30.969 -12.781 1 97.19 31 CYS B O 1
ATOM 4420 N N . TYR B 1 32 ? -13.172 -32.375 -14.039 1 97.19 32 TYR B N 1
ATOM 4421 C CA . TYR B 1 32 ? -13.836 -31.297 -14.758 1 97.19 32 TYR B CA 1
ATOM 4422 C C . TYR B 1 32 ? -14.664 -30.438 -13.812 1 97.19 32 TYR B C 1
ATOM 4424 O O . TYR B 1 32 ? -14.578 -29.219 -13.836 1 97.19 32 TYR B O 1
ATOM 4432 N N . THR B 1 33 ? -15.344 -31.094 -12.977 1 97 33 THR B N 1
ATOM 4433 C CA . THR B 1 33 ? -16.219 -30.375 -12.055 1 97 33 THR B CA 1
ATOM 4434 C C . THR B 1 33 ? -15.398 -29.531 -11.078 1 97 33 THR B C 1
ATOM 4436 O O . THR B 1 33 ? -15.742 -28.375 -10.805 1 97 33 THR B O 1
ATOM 4439 N N . LEU B 1 34 ? -14.383 -30.094 -10.602 1 97.19 34 LEU B N 1
ATOM 4440 C CA . LEU B 1 34 ? -13.539 -29.359 -9.656 1 97.19 34 LEU B CA 1
ATOM 4441 C C . LEU B 1 34 ? -12.906 -28.141 -10.312 1 97.19 34 LEU B C 1
ATOM 4443 O O . LEU B 1 34 ? -12.859 -27.062 -9.711 1 97.19 34 LEU B O 1
ATOM 4447 N N . LEU B 1 35 ? -12.469 -28.281 -11.539 1 97.25 35 LEU B N 1
ATOM 4448 C CA . LEU B 1 35 ? -11.82 -27.172 -12.227 1 97.25 35 LEU B CA 1
ATOM 4449 C C . LEU B 1 35 ? -12.836 -26.094 -12.586 1 97.25 35 LEU B C 1
ATOM 4451 O O . LEU B 1 35 ? -12.562 -24.906 -12.414 1 97.25 35 LEU B O 1
ATOM 4455 N N . ILE B 1 36 ? -13.977 -26.516 -13.055 1 96.62 36 ILE B N 1
ATOM 4456 C CA . ILE B 1 36 ? -15 -25.562 -13.438 1 96.62 36 ILE B CA 1
ATOM 4457 C C . ILE B 1 36 ? -15.469 -24.781 -12.211 1 96.62 36 ILE B C 1
ATOM 4459 O O . ILE B 1 36 ? -15.594 -23.562 -12.25 1 96.62 36 ILE B O 1
ATOM 4463 N N . ILE B 1 37 ? -15.633 -25.438 -11.141 1 95.88 37 ILE B N 1
ATOM 4464 C CA . ILE B 1 37 ? -16.062 -24.75 -9.922 1 95.88 37 ILE B CA 1
ATOM 4465 C C . ILE B 1 37 ? -14.977 -23.781 -9.461 1 95.88 37 ILE B C 1
ATOM 4467 O O . ILE B 1 37 ? -15.273 -22.672 -9.031 1 95.88 37 ILE B O 1
ATOM 4471 N N . LEU B 1 38 ? -13.766 -24.125 -9.555 1 95.75 38 LEU B N 1
ATOM 4472 C CA . LEU B 1 38 ? -12.664 -23.281 -9.102 1 95.75 38 LEU B CA 1
ATOM 4473 C C . LEU B 1 38 ? -12.602 -21.984 -9.914 1 95.75 38 LEU B C 1
ATOM 4475 O O . LEU B 1 38 ? -12.367 -20.906 -9.352 1 95.75 38 LEU B O 1
ATOM 4479 N N . TYR B 1 39 ? -12.828 -22.047 -11.211 1 96.44 39 TYR B N 1
ATOM 4480 C CA . TYR B 1 39 ? -12.664 -20.875 -12.07 1 96.44 39 TYR B CA 1
ATOM 4481 C C . TYR B 1 39 ? -13.938 -20.047 -12.102 1 96.44 39 TYR B C 1
ATOM 4483 O O . TYR B 1 39 ? -13.898 -18.844 -12.391 1 96.44 39 TYR B O 1
ATOM 4491 N N . VAL B 1 40 ? -15.102 -20.625 -11.805 1 94.12 40 VAL B N 1
ATOM 4492 C CA . VAL B 1 40 ? -16.359 -19.875 -11.867 1 94.12 40 VAL B CA 1
ATOM 4493 C C . VAL B 1 40 ? -16.734 -19.359 -10.484 1 94.12 40 VAL B C 1
ATOM 4495 O O . VAL B 1 40 ? -17.062 -18.188 -10.32 1 94.12 40 VAL B O 1
ATOM 4498 N N . GLN B 1 41 ? -16.688 -20.266 -9.531 1 95.38 41 GLN B N 1
ATOM 4499 C CA . GLN B 1 41 ? -17.062 -19.875 -8.172 1 95.38 41 GLN B CA 1
ATOM 4500 C C . GLN B 1 41 ? -16.125 -20.516 -7.141 1 95.38 41 GLN B C 1
ATOM 4502 O O . GLN B 1 41 ? -16.531 -21.438 -6.426 1 95.38 41 GLN B O 1
ATOM 4507 N N . PRO B 1 42 ? -14.977 -19.891 -6.996 1 91.44 42 PRO B N 1
ATOM 4508 C CA . PRO B 1 42 ? -14.023 -20.469 -6.051 1 91.44 42 PRO B CA 1
ATOM 4509 C C . PRO B 1 42 ? -14.508 -20.391 -4.605 1 91.44 42 PRO B C 1
ATOM 4511 O O . PRO B 1 42 ? -14.062 -21.172 -3.76 1 91.44 42 PRO B O 1
ATOM 4514 N N . LYS B 1 43 ? -15.469 -19.609 -4.27 1 89.56 43 LYS B N 1
ATOM 4515 C CA . LYS B 1 43 ? -15.961 -19.438 -2.906 1 89.56 43 LYS B CA 1
ATOM 4516 C C . LYS B 1 43 ? -16.719 -20.688 -2.438 1 89.56 43 LYS B C 1
ATOM 4518 O O . LYS B 1 43 ? -16.906 -20.891 -1.235 1 89.56 43 LYS B O 1
ATOM 4523 N N . LEU B 1 44 ? -17.125 -21.453 -3.324 1 91.19 44 LEU B N 1
ATOM 4524 C CA . LEU B 1 44 ? -17.906 -22.641 -2.988 1 91.19 44 LEU B CA 1
ATOM 4525 C C . LEU B 1 44 ? -17.047 -23.656 -2.242 1 91.19 44 LEU B C 1
ATOM 4527 O O . LEU B 1 44 ? -17.578 -24.469 -1.467 1 91.19 44 LEU B O 1
ATOM 4531 N N . TYR B 1 45 ? -15.75 -23.656 -2.422 1 89.94 45 TYR B N 1
ATOM 4532 C CA . TYR B 1 45 ? -14.859 -24.594 -1.731 1 89.94 45 TYR B CA 1
ATOM 4533 C C . TYR B 1 45 ? -14.656 -24.172 -0.281 1 89.94 45 TYR B C 1
ATOM 4535 O O . TYR B 1 45 ? -14.234 -24.969 0.552 1 89.94 45 TYR B O 1
ATOM 4543 N N . ARG B 1 46 ? -14.891 -22.953 0.186 1 85.31 46 ARG B N 1
ATOM 4544 C CA . ARG B 1 46 ? -14.742 -22.406 1.53 1 85.31 46 ARG B CA 1
ATOM 4545 C C . ARG B 1 46 ? -13.289 -22.5 1.991 1 85.31 46 ARG B C 1
ATOM 4547 O O . ARG B 1 46 ? -13.016 -22.828 3.148 1 85.31 46 ARG B O 1
ATOM 4554 N N . ILE B 1 47 ? -12.414 -22.5 1.078 1 86.75 47 ILE B N 1
ATOM 4555 C CA . ILE B 1 47 ? -10.984 -22.406 1.354 1 86.75 47 ILE B CA 1
ATOM 4556 C C . ILE B 1 47 ? -10.477 -21.016 1.031 1 86.75 47 ILE B C 1
ATOM 4558 O O . ILE B 1 47 ? -10.445 -20.609 -0.134 1 86.75 47 ILE B O 1
ATOM 4562 N N . SER B 1 48 ? -10.016 -20.234 2.012 1 87.44 48 SER B N 1
ATOM 4563 C CA . SER B 1 48 ? -9.656 -18.828 1.865 1 87.44 48 SER B CA 1
ATOM 4564 C C . SER B 1 48 ? -8.391 -18.656 1.021 1 87.44 48 SER B C 1
ATOM 4566 O O . SER B 1 48 ? -8.219 -17.641 0.348 1 87.44 48 SER B O 1
ATOM 4568 N N . SER B 1 49 ? -7.578 -19.734 0.98 1 87.31 49 SER B N 1
ATOM 4569 C CA . SER B 1 49 ? -6.32 -19.625 0.246 1 87.31 49 SER B CA 1
ATOM 4570 C C . SER B 1 49 ? -6.555 -19.672 -1.261 1 87.31 49 SER B C 1
ATOM 4572 O O . SER B 1 49 ? -5.672 -19.328 -2.043 1 87.31 49 SER B O 1
ATOM 4574 N N . LEU B 1 50 ? -7.699 -20.062 -1.65 1 91.25 50 LEU B N 1
ATOM 4575 C CA . LEU B 1 50 ? -8.008 -20.125 -3.074 1 91.25 50 LEU B CA 1
ATOM 4576 C C . LEU B 1 50 ? -8.578 -18.812 -3.566 1 91.25 50 LEU B C 1
ATOM 4578 O O . LEU B 1 50 ? -8.641 -18.562 -4.773 1 91.25 50 LEU B O 1
ATOM 4582 N N . VAL B 1 51 ? -8.914 -17.938 -2.582 1 89.31 51 VAL B N 1
ATOM 4583 C CA . VAL B 1 51 ? -9.547 -16.672 -2.949 1 89.31 51 VAL B CA 1
ATOM 4584 C C . VAL B 1 51 ? -8.602 -15.516 -2.623 1 89.31 51 VAL B C 1
ATOM 4586 O O . VAL B 1 51 ? -8.438 -14.602 -3.428 1 89.31 51 VAL B O 1
ATOM 4589 N N . TYR B 1 52 ? -7.965 -15.586 -1.49 1 86.38 52 TYR B N 1
ATOM 4590 C CA . TYR B 1 52 ? -7.133 -14.477 -1.032 1 86.38 52 TYR B CA 1
ATOM 4591 C C . TYR B 1 52 ? -5.66 -14.867 -1.021 1 86.38 52 TYR B C 1
ATOM 4593 O O . TYR B 1 52 ? -5.316 -16 -0.682 1 86.38 52 TYR B O 1
ATOM 4601 N N . VAL B 1 53 ? -4.844 -13.805 -1.498 1 79.62 53 VAL B N 1
ATOM 4602 C CA . VAL B 1 53 ? -3.406 -14.055 -1.569 1 79.62 53 VAL B CA 1
ATOM 4603 C C . VAL B 1 53 ? -2.812 -14.062 -0.162 1 79.62 53 VAL B C 1
ATOM 4605 O O . VAL B 1 53 ? -1.952 -14.883 0.152 1 79.62 53 VAL B O 1
ATOM 4608 N N . ASP B 1 54 ? -3.209 -12.867 0.613 1 68.94 54 ASP B N 1
ATOM 4609 C CA . ASP B 1 54 ? -2.619 -12.641 1.928 1 68.94 54 ASP B CA 1
ATOM 4610 C C . ASP B 1 54 ? -3.273 -13.523 2.984 1 68.94 54 ASP B C 1
ATOM 4612 O O . ASP B 1 54 ? -4.496 -13.68 3.004 1 68.94 54 ASP B O 1
ATOM 4616 N N . GLY B 1 55 ? -2.549 -14.461 3.578 1 59.31 55 GLY B N 1
ATOM 4617 C CA . GLY B 1 55 ? -3.027 -15.25 4.699 1 59.31 55 GLY B CA 1
ATOM 4618 C C . GLY B 1 55 ? -2.316 -16.594 4.836 1 59.31 55 GLY B C 1
ATOM 4619 O O . GLY B 1 55 ? -1.29 -16.812 4.195 1 59.31 55 GLY B O 1
ATOM 4620 N N . SER B 1 56 ? -3.266 -17.719 4.961 1 56 56 SER B N 1
ATOM 4621 C CA . SER B 1 56 ? -2.969 -19 5.598 1 56 56 SER B CA 1
ATOM 4622 C C . SER B 1 56 ? -2.158 -19.906 4.676 1 56 56 SER B C 1
ATOM 4624 O O . SER B 1 56 ? -2.125 -19.688 3.461 1 56 56 SER B O 1
ATOM 4626 N N . SER B 1 57 ? -1.248 -20.641 5.266 1 61.62 57 SER B N 1
ATOM 4627 C CA . SER B 1 57 ? -0.373 -21.766 4.957 1 61.62 57 SER B CA 1
ATOM 4628 C C . SER B 1 57 ? -1.1 -22.828 4.129 1 61.62 57 SER B C 1
ATOM 4630 O O . SER B 1 57 ? -0.546 -23.891 3.848 1 61.62 57 SER B O 1
ATOM 4632 N N . SER B 1 58 ? -2.238 -22.312 3.545 1 73.12 58 SER B N 1
ATOM 4633 C CA . SER B 1 58 ? -2.955 -23.422 2.939 1 73.12 58 SER B CA 1
ATOM 4634 C C . SER B 1 58 ? -2.592 -23.578 1.466 1 73.12 58 SER B C 1
ATOM 4636 O O . SER B 1 58 ? -1.58 -23.047 1.011 1 73.12 58 SER B O 1
ATOM 4638 N N . ILE B 1 59 ? -3.275 -24.484 0.7 1 85.25 59 ILE B N 1
ATOM 4639 C CA . ILE B 1 59 ? -3.041 -24.891 -0.682 1 85.25 59 ILE B CA 1
ATOM 4640 C C . ILE B 1 59 ? -3.318 -23.719 -1.618 1 85.25 59 ILE B C 1
ATOM 4642 O O . ILE B 1 59 ? -4.422 -23.156 -1.621 1 85.25 59 ILE B O 1
ATOM 4646 N N . LYS B 1 60 ? -2.324 -23.266 -2.328 1 89.19 60 LYS B N 1
ATOM 4647 C CA . LYS B 1 60 ? -2.438 -22.188 -3.309 1 89.19 60 LYS B CA 1
ATOM 4648 C C . LYS B 1 60 ? -3.172 -22.656 -4.562 1 89.19 60 LYS B C 1
ATOM 4650 O O . LYS B 1 60 ? -3.195 -23.859 -4.855 1 89.19 60 LYS B O 1
ATOM 4655 N N . PRO B 1 61 ? -3.795 -21.781 -5.238 1 91.31 61 PRO B N 1
ATOM 4656 C CA . PRO B 1 61 ? -4.508 -22.188 -6.457 1 91.31 61 PRO B CA 1
ATOM 4657 C C . PRO B 1 61 ? -3.596 -22.844 -7.484 1 91.31 61 PRO B C 1
ATOM 4659 O O . PRO B 1 61 ? -4.012 -23.781 -8.18 1 91.31 61 PRO B O 1
ATOM 4662 N N . SER B 1 62 ? -2.334 -22.406 -7.598 1 91 62 SER B N 1
ATOM 4663 C CA . SER B 1 62 ? -1.415 -23 -8.562 1 91 62 SER B CA 1
ATOM 4664 C C . SER B 1 62 ? -1.132 -24.453 -8.227 1 91 62 SER B C 1
ATOM 4666 O O . SER B 1 62 ? -1.03 -25.297 -9.125 1 91 62 SER B O 1
ATOM 4668 N N . VAL B 1 63 ? -1.078 -24.75 -6.98 1 91.5 63 VAL B N 1
ATOM 4669 C CA . VAL B 1 63 ? -0.841 -26.125 -6.539 1 91.5 63 VAL B CA 1
ATOM 4670 C C . VAL B 1 63 ? -2.082 -26.969 -6.801 1 91.5 63 VAL B C 1
ATOM 4672 O O . VAL B 1 63 ? -1.98 -28.078 -7.316 1 91.5 63 VAL B O 1
ATOM 4675 N N . ALA B 1 64 ? -3.209 -26.469 -6.477 1 93.81 64 ALA B N 1
ATOM 4676 C CA . ALA B 1 64 ? -4.465 -27.172 -6.672 1 93.81 64 ALA B CA 1
ATOM 4677 C C . ALA B 1 64 ? -4.691 -27.484 -8.1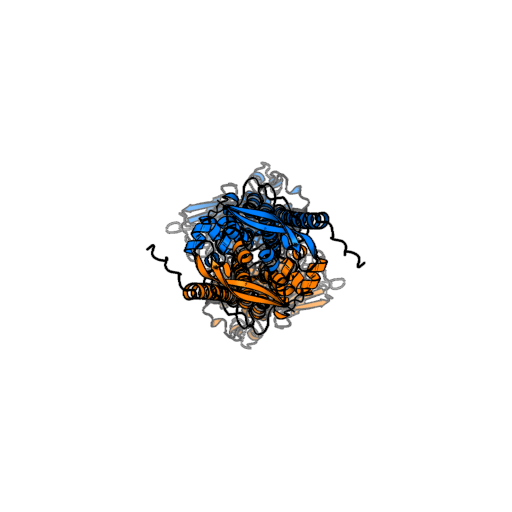48 1 93.81 64 ALA B C 1
ATOM 4679 O O . ALA B 1 64 ? -5.004 -28.625 -8.508 1 93.81 64 ALA B O 1
ATOM 4680 N N . VAL B 1 65 ? -4.523 -26.516 -8.984 1 94.62 65 VAL B N 1
ATOM 4681 C CA . VAL B 1 65 ? -4.738 -26.688 -10.422 1 94.62 65 VAL B CA 1
ATOM 4682 C C . VAL B 1 65 ? -3.742 -27.703 -10.969 1 94.62 65 VAL B C 1
ATOM 4684 O O . VAL B 1 65 ? -4.109 -28.578 -11.758 1 94.62 65 VAL B O 1
ATOM 4687 N N . SER B 1 66 ? -2.49 -27.625 -10.531 1 92.94 66 SER B N 1
ATOM 4688 C CA . SER B 1 66 ? -1.477 -28.562 -11 1 92.94 66 SER B CA 1
ATOM 4689 C C . SER B 1 66 ? -1.802 -29.984 -10.578 1 92.94 66 SER B C 1
ATOM 4691 O O . SER B 1 66 ? -1.642 -30.922 -11.359 1 92.94 66 SER B O 1
ATOM 4693 N N . LEU B 1 67 ? -2.283 -30.172 -9.414 1 93.25 67 LEU B N 1
ATOM 4694 C CA . LEU B 1 67 ? -2.637 -31.5 -8.93 1 93.25 67 LEU B CA 1
ATOM 4695 C C . LEU B 1 67 ? -3.824 -32.062 -9.695 1 93.25 67 LEU B C 1
ATOM 4697 O O . LEU B 1 67 ? -3.787 -33.219 -10.148 1 93.25 67 LEU B O 1
ATOM 4701 N N . ILE B 1 68 ? -4.828 -31.297 -9.906 1 95.31 68 ILE B N 1
ATOM 4702 C CA . ILE B 1 68 ? -6.043 -31.75 -10.57 1 95.31 68 ILE B CA 1
ATOM 4703 C C . ILE B 1 68 ? -5.754 -32.031 -12.047 1 95.31 68 ILE B C 1
ATOM 4705 O O . ILE B 1 68 ? -6.219 -33.031 -12.594 1 95.31 68 ILE B O 1
ATOM 4709 N N . THR B 1 69 ? -4.961 -31.188 -12.648 1 94.69 69 THR B N 1
ATOM 4710 C CA . THR B 1 69 ? -4.695 -31.375 -14.07 1 94.69 69 THR B CA 1
ATOM 4711 C C . THR B 1 69 ? -3.787 -32.562 -14.297 1 94.69 69 THR B C 1
ATOM 4713 O O . THR B 1 69 ? -3.871 -33.25 -15.336 1 94.69 69 THR B O 1
ATOM 4716 N N . THR B 1 70 ? -2.924 -32.844 -13.359 1 91.5 70 THR B N 1
ATOM 4717 C CA . THR B 1 70 ? -2.107 -34.031 -13.461 1 91.5 70 THR B CA 1
ATOM 4718 C C . THR B 1 70 ? -2.98 -35.281 -13.414 1 91.5 70 THR B C 1
ATOM 4720 O O . THR B 1 70 ? -2.785 -36.219 -14.203 1 91.5 70 THR B O 1
ATOM 4723 N N . VAL B 1 71 ? -3.912 -35.281 -12.562 1 92.88 71 VAL B N 1
ATOM 4724 C CA . VAL B 1 71 ? -4.828 -36.406 -12.445 1 92.88 71 VAL B CA 1
ATOM 4725 C C . VAL B 1 71 ? -5.707 -36.5 -13.695 1 92.88 71 VAL B C 1
ATOM 4727 O O . VAL B 1 71 ? -5.949 -37.594 -14.219 1 92.88 71 VAL B O 1
ATOM 4730 N N . LEU B 1 72 ? -6.152 -35.375 -14.164 1 95.12 72 LEU B N 1
ATOM 4731 C CA . LEU B 1 72 ? -6.988 -35.344 -15.359 1 95.12 72 LEU B CA 1
ATOM 4732 C C . LEU B 1 72 ? -6.238 -35.906 -16.562 1 95.12 72 LEU B C 1
ATOM 4734 O O . LEU B 1 72 ? -6.773 -36.719 -17.312 1 95.12 72 LEU B O 1
ATOM 4738 N N . ALA B 1 73 ? -5.02 -35.469 -16.703 1 93 73 ALA B N 1
ATOM 4739 C CA . ALA B 1 73 ? -4.215 -35.938 -17.844 1 93 73 ALA B CA 1
ATOM 4740 C C . ALA B 1 73 ? -3.955 -37.438 -17.75 1 93 73 ALA B C 1
ATOM 4742 O O . ALA B 1 73 ? -4.082 -38.156 -18.734 1 93 73 ALA B O 1
ATOM 4743 N N . ALA B 1 74 ? -3.615 -37.906 -16.547 1 90.44 74 ALA B N 1
ATOM 4744 C CA . ALA B 1 74 ? -3.34 -39.344 -16.344 1 90.44 74 ALA B CA 1
ATOM 4745 C C . ALA B 1 74 ? -4.59 -40.188 -16.578 1 90.44 74 ALA B C 1
ATOM 4747 O O . ALA B 1 74 ? -4.539 -41.219 -17.25 1 90.44 74 ALA B O 1
ATOM 4748 N N . ALA B 1 75 ? -5.668 -39.719 -16.047 1 94 75 ALA B N 1
ATOM 4749 C CA . ALA B 1 75 ? -6.922 -40.469 -16.172 1 94 75 ALA B CA 1
ATOM 4750 C C . ALA B 1 75 ? -7.402 -40.5 -17.625 1 94 75 ALA B C 1
ATOM 4752 O O . ALA B 1 75 ? -7.875 -41.5 -18.109 1 94 75 ALA B O 1
ATOM 4753 N N . THR B 1 76 ? -7.328 -39.344 -18.297 1 95.06 76 THR B N 1
ATOM 4754 C CA . THR B 1 76 ? -7.754 -39.281 -19.688 1 95.06 76 THR B CA 1
ATOM 4755 C C . THR B 1 76 ? -6.906 -40.219 -20.562 1 95.06 76 THR B C 1
ATOM 4757 O O . THR B 1 76 ? -7.438 -40.938 -21.391 1 95.06 76 THR B O 1
ATOM 4760 N N . SER B 1 77 ? -5.617 -40.156 -20.359 1 92.81 77 SER B N 1
ATOM 4761 C CA . SER B 1 77 ? -4.73 -41 -21.125 1 92.81 77 SER B CA 1
ATOM 4762 C C . SER B 1 77 ? -5.023 -42.5 -20.859 1 92.81 77 SER B C 1
ATOM 4764 O O . SER B 1 77 ? -5.129 -43.281 -21.797 1 92.81 77 SER B O 1
ATOM 4766 N N . ALA B 1 78 ? -5.152 -42.844 -19.641 1 92.69 78 ALA B N 1
ATOM 4767 C CA . ALA B 1 78 ? -5.441 -44.219 -19.281 1 92.69 78 ALA B CA 1
ATOM 4768 C C . ALA B 1 78 ? -6.781 -44.656 -19.859 1 92.69 78 ALA B C 1
ATOM 4770 O O . ALA B 1 78 ? -6.902 -45.781 -20.359 1 92.69 78 ALA B O 1
ATOM 4771 N N . PHE B 1 79 ? -7.754 -43.812 -19.875 1 94.75 79 PHE B N 1
ATOM 4772 C CA . PHE B 1 79 ? -9.102 -44.125 -20.359 1 94.75 79 PHE B CA 1
ATOM 4773 C C . PHE B 1 79 ? -9.094 -44.406 -21.859 1 94.75 79 PHE B C 1
ATOM 4775 O O . PHE B 1 79 ? -9.586 -45.438 -22.312 1 94.75 79 PHE B O 1
ATOM 4782 N N . ILE B 1 80 ? -8.5 -43.5 -22.578 1 95.25 80 ILE B N 1
ATOM 4783 C CA . ILE B 1 80 ? -8.508 -43.594 -24.031 1 95.25 80 ILE B CA 1
ATOM 4784 C C . ILE B 1 80 ? -7.672 -44.812 -24.484 1 95.25 80 ILE B C 1
ATOM 4786 O O . ILE B 1 80 ? -8.109 -45.594 -25.312 1 95.25 80 ILE B O 1
ATOM 4790 N N . THR B 1 81 ? -6.469 -44.938 -23.922 1 94.12 81 THR B N 1
ATOM 4791 C CA . THR B 1 81 ? -5.594 -46.031 -24.344 1 94.12 81 THR B CA 1
ATOM 4792 C C . THR B 1 81 ? -6.203 -47.375 -24 1 94.12 81 THR B C 1
ATOM 4794 O O . THR B 1 81 ? -6.062 -48.344 -24.75 1 94.12 81 THR B O 1
ATOM 4797 N N . ARG B 1 82 ? -6.871 -47.469 -22.906 1 93.5 82 ARG B N 1
ATOM 4798 C CA . ARG B 1 82 ? -7.539 -48.719 -22.531 1 93.5 82 ARG B CA 1
ATOM 4799 C C . ARG B 1 82 ? -8.641 -49.062 -23.531 1 93.5 82 ARG B C 1
ATOM 4801 O O . ARG B 1 82 ? -8.758 -50.219 -23.969 1 93.5 82 ARG B O 1
ATOM 4808 N N . CYS B 1 83 ? -9.406 -48.094 -23.906 1 94.75 83 CYS B N 1
ATOM 4809 C CA . CYS B 1 83 ? -10.492 -48.344 -24.844 1 94.75 83 CYS B CA 1
ATOM 4810 C C . CYS B 1 83 ? -9.953 -48.781 -26.203 1 94.75 83 CYS B C 1
ATOM 4812 O O . CYS B 1 83 ? -10.484 -49.688 -26.828 1 94.75 83 CYS B O 1
ATOM 4814 N N . VAL B 1 84 ? -8.906 -48.156 -26.656 1 94.81 84 VAL B N 1
ATOM 4815 C CA . VAL B 1 84 ? -8.32 -48.5 -27.953 1 94.81 84 VAL B CA 1
ATOM 4816 C C . VAL B 1 84 ? -7.711 -49.875 -27.906 1 94.81 84 VAL B C 1
ATOM 4818 O O . VAL B 1 84 ? -7.875 -50.688 -28.844 1 94.81 84 VAL B O 1
ATOM 4821 N N . GLU B 1 85 ? -7.035 -50.219 -26.812 1 94.75 85 GLU B N 1
ATOM 4822 C CA . GLU B 1 85 ? -6.43 -51.531 -26.656 1 94.75 85 GLU B CA 1
ATOM 4823 C C . GLU B 1 85 ? -7.492 -52.625 -26.641 1 94.75 85 GLU B C 1
ATOM 4825 O O . GLU B 1 85 ? -7.336 -53.656 -27.297 1 94.75 85 GLU B O 1
ATOM 4830 N N . HIS B 1 86 ? -8.531 -52.438 -25.922 1 93.88 86 HIS B N 1
ATOM 4831 C CA . HIS B 1 86 ? -9.609 -53.406 -25.891 1 93.88 86 HIS B CA 1
ATOM 4832 C C . HIS B 1 86 ? -10.234 -53.594 -27.266 1 93.88 86 HIS B C 1
ATOM 4834 O O . HIS B 1 86 ? -10.5 -54.719 -27.688 1 93.88 86 HIS B O 1
ATOM 4840 N N . SER B 1 87 ? -10.43 -52.5 -27.953 1 93 87 SER B N 1
ATOM 4841 C CA . SER B 1 87 ? -11.016 -52.562 -29.297 1 93 87 SER B CA 1
ATOM 4842 C C . SER B 1 87 ? -10.102 -53.312 -30.25 1 93 87 SER B C 1
ATOM 4844 O O . SER B 1 87 ? -10.578 -54.094 -31.078 1 93 87 SER B O 1
ATOM 4846 N N . LEU B 1 88 ? -8.805 -53.094 -30.125 1 93.94 88 LEU B N 1
ATOM 4847 C CA . LEU B 1 88 ? -7.828 -53.781 -30.953 1 93.94 88 LEU B CA 1
ATOM 4848 C C . LEU B 1 88 ? -7.91 -55.281 -30.75 1 93.94 88 LEU B C 1
ATOM 4850 O O . LEU B 1 88 ? -8.055 -56.062 -31.719 1 93.94 88 LEU B O 1
ATOM 4854 N N . TRP B 1 89 ? -7.906 -55.75 -29.547 1 93.75 89 TRP B N 1
ATOM 4855 C CA . TRP B 1 89 ? -7.867 -57.188 -29.25 1 93.75 89 TRP B CA 1
ATOM 4856 C C . TRP B 1 89 ? -9.211 -57.844 -29.531 1 93.75 89 TRP B C 1
ATOM 4858 O O . TRP B 1 89 ? -9.266 -59 -29.953 1 93.75 89 TRP B O 1
ATOM 4868 N N . LEU B 1 90 ? -10.273 -57.125 -29.359 1 91.94 90 LEU B N 1
ATOM 4869 C CA . LEU B 1 90 ? -11.594 -57.688 -29.641 1 91.94 90 LEU B CA 1
ATOM 4870 C C . LEU B 1 90 ? -11.773 -57.938 -31.141 1 91.94 90 LEU B C 1
ATOM 4872 O O . LEU B 1 90 ? -12.57 -58.781 -31.547 1 91.94 90 LEU B O 1
ATOM 4876 N N . LYS B 1 91 ? -11.055 -57.281 -31.953 1 91.12 91 LYS B N 1
ATOM 4877 C CA . LYS B 1 91 ? -11.125 -57.5 -33.406 1 91.12 91 LYS B CA 1
ATOM 4878 C C . LYS B 1 91 ? -10.25 -58.688 -33.812 1 91.12 91 LYS B C 1
ATOM 4880 O O . LYS B 1 91 ? -10.352 -59.156 -34.938 1 91.12 91 LYS B O 1
ATOM 4885 N N . LEU B 1 92 ? -9.383 -59.156 -32.906 1 91.44 92 LEU B N 1
ATOM 4886 C CA . LEU B 1 92 ? -8.484 -60.25 -33.219 1 91.44 92 LEU B CA 1
ATOM 4887 C C . LEU B 1 92 ? -9.031 -61.562 -32.656 1 91.44 92 LEU B C 1
ATOM 4889 O O . LEU B 1 92 ? -8.414 -62.625 -32.781 1 91.44 92 LEU B O 1
ATOM 4893 N N . VAL B 1 93 ? -10.125 -61.5 -31.969 1 86.5 93 VAL B N 1
ATOM 4894 C CA . VAL B 1 93 ? -10.766 -62.719 -31.438 1 86.5 93 VAL B CA 1
ATOM 4895 C C . VAL B 1 93 ? -11.523 -63.438 -32.562 1 86.5 93 VAL B C 1
ATOM 4897 O O . VAL B 1 93 ? -11.992 -62.781 -33.5 1 86.5 93 VAL B O 1
ATOM 4900 N N . PRO B 1 94 ? -11.586 -64.75 -32.375 1 86.06 94 PRO B N 1
ATOM 4901 C CA . PRO B 1 94 ? -12.266 -65.5 -33.406 1 86.06 94 PRO B CA 1
ATOM 4902 C C . PRO B 1 94 ? -13.766 -65.25 -33.469 1 86.06 94 PRO B C 1
ATOM 4904 O O . PRO B 1 94 ? -14.555 -66 -32.875 1 86.06 94 PRO B O 1
ATOM 4907 N N . ARG B 1 95 ? -14.102 -64.25 -33.938 1 78.12 95 ARG B N 1
ATOM 4908 C CA . ARG B 1 95 ? -15.508 -63.906 -34.125 1 78.12 95 ARG B CA 1
ATOM 4909 C C . ARG B 1 95 ? -15.703 -63.156 -35.438 1 78.12 95 ARG B C 1
ATOM 4911 O O . ARG B 1 95 ? -14.734 -62.75 -36.094 1 78.12 95 ARG B O 1
ATOM 4918 N N . LEU B 1 96 ? -16.938 -63.188 -35.844 1 77.44 96 LEU B N 1
ATOM 4919 C CA . LEU B 1 96 ? -17.25 -62.469 -37.094 1 77.44 96 LEU B CA 1
ATOM 4920 C C . LEU B 1 96 ? -17.109 -60.969 -36.906 1 77.44 96 LEU B C 1
ATOM 4922 O O . LEU B 1 96 ? -17.906 -60.344 -36.188 1 77.44 96 LEU B O 1
ATOM 4926 N N . VAL B 1 97 ? -15.891 -60.562 -37.25 1 75.94 97 VAL B N 1
ATOM 4927 C CA . VAL B 1 97 ? -15.641 -59.125 -37.125 1 75.94 97 VAL B CA 1
ATOM 4928 C C . VAL B 1 97 ? -15.953 -58.406 -38.438 1 75.94 97 VAL B C 1
ATOM 4930 O O . VAL B 1 97 ? -15.617 -58.906 -39.5 1 75.94 97 VAL B O 1
ATOM 4933 N N . GLY B 1 98 ? -16.828 -57.5 -38.438 1 69.06 98 GLY B N 1
ATOM 4934 C CA . GLY B 1 98 ? -17.234 -56.75 -39.625 1 69.06 98 GLY B CA 1
ATOM 4935 C C . GLY B 1 98 ? -16.062 -56.094 -40.344 1 69.06 98 GLY B C 1
ATOM 4936 O O . GLY B 1 98 ? -15.984 -56.125 -41.594 1 69.06 98 GLY B O 1
ATOM 4937 N N . SER B 1 99 ? -15.141 -55.5 -39.625 1 80.69 99 SER B N 1
ATOM 4938 C CA . SER B 1 99 ? -14 -54.812 -40.25 1 80.69 99 SER B CA 1
ATOM 4939 C C . SER B 1 99 ? -12.68 -55.312 -39.656 1 80.69 99 SER B C 1
ATOM 4941 O O . SER B 1 99 ? -12.188 -54.781 -38.688 1 80.69 99 SER B O 1
ATOM 4943 N N . PRO B 1 100 ? -12.188 -56.344 -40.344 1 87.69 100 PRO B N 1
ATOM 4944 C CA . PRO B 1 100 ? -10.938 -56.875 -39.812 1 87.69 100 PRO B CA 1
ATOM 4945 C C . PRO B 1 100 ? -9.766 -55.906 -39.969 1 87.69 100 PRO B C 1
ATOM 4947 O O . PRO B 1 100 ? -9.781 -55.062 -40.844 1 87.69 100 PRO B O 1
ATOM 4950 N N . LEU B 1 101 ? -8.836 -56.031 -39.062 1 93.06 101 LEU B N 1
ATOM 4951 C CA . LEU B 1 101 ? -7.656 -55.156 -39.094 1 93.06 101 LEU B CA 1
ATOM 4952 C C . LEU B 1 101 ? -6.566 -55.75 -39.969 1 93.06 101 LEU B C 1
ATOM 4954 O O . LEU B 1 101 ? -6.461 -56.969 -40.125 1 93.06 101 LEU B O 1
ATOM 4958 N N . THR B 1 102 ? -5.898 -54.875 -40.625 1 93.81 102 THR B N 1
ATOM 4959 C CA . THR B 1 102 ? -4.734 -55.312 -41.375 1 93.81 102 THR B CA 1
ATOM 4960 C C . THR B 1 102 ? -3.531 -55.531 -40.469 1 93.81 102 THR B C 1
ATOM 4962 O O . THR B 1 102 ? -3.535 -55.094 -39.312 1 93.81 102 THR B O 1
ATOM 4965 N N . VAL B 1 103 ? -2.537 -56.219 -40.906 1 94.12 103 VAL B N 1
ATOM 4966 C CA . VAL B 1 103 ? -1.311 -56.469 -40.156 1 94.12 103 VAL B CA 1
ATOM 4967 C C . VAL B 1 103 ? -0.676 -55.156 -39.781 1 94.12 103 VAL B C 1
ATOM 4969 O O . VAL B 1 103 ? -0.296 -54.969 -38.625 1 94.12 103 VAL B O 1
ATOM 4972 N N . ARG B 1 104 ? -0.641 -54.219 -40.688 1 93.19 104 ARG B N 1
ATOM 4973 C CA . ARG B 1 104 ? -0.066 -52.906 -40.406 1 93.19 104 ARG B CA 1
ATOM 4974 C C . ARG B 1 104 ? -0.856 -52.188 -39.312 1 93.19 104 ARG B C 1
ATOM 4976 O O . ARG B 1 104 ? -0.274 -51.625 -38.406 1 93.19 104 ARG B O 1
ATOM 4983 N N . GLU B 1 105 ? -2.158 -52.156 -39.406 1 94.56 105 GLU B N 1
ATOM 4984 C CA . GLU B 1 105 ? -3.012 -51.469 -38.469 1 94.56 105 GLU B CA 1
ATOM 4985 C C . GLU B 1 105 ? -2.938 -52.094 -37.094 1 94.56 105 GLU B C 1
ATOM 4987 O O . GLU B 1 105 ? -2.996 -51.375 -36.062 1 94.56 105 GLU B O 1
ATOM 4992 N N . THR B 1 106 ? -2.799 -53.344 -37.031 1 94.88 106 THR B N 1
ATOM 4993 C CA . THR B 1 106 ? -2.674 -54.031 -35.75 1 94.88 106 THR B CA 1
ATOM 4994 C C . THR B 1 106 ? -1.379 -53.625 -35.062 1 94.88 106 THR B C 1
ATOM 4996 O O . THR B 1 106 ? -1.385 -53.312 -33.875 1 94.88 106 THR B O 1
ATOM 4999 N N . ARG B 1 107 ? -0.373 -53.562 -35.781 1 93.94 107 ARG B N 1
ATOM 5000 C CA . ARG B 1 107 ? 0.915 -53.156 -35.219 1 93.94 107 ARG B CA 1
ATOM 5001 C C . ARG B 1 107 ? 0.895 -51.688 -34.781 1 93.94 107 ARG B C 1
ATOM 5003 O O . ARG B 1 107 ? 1.325 -51.344 -33.688 1 93.94 107 ARG B O 1
ATOM 5010 N N . SER B 1 108 ? 0.391 -50.906 -35.625 1 94.19 108 SER B N 1
ATOM 5011 C CA . SER B 1 108 ? 0.382 -49.469 -35.375 1 94.19 108 SER B CA 1
ATOM 5012 C C . SER B 1 108 ? -0.526 -49.094 -34.219 1 94.19 108 SER B C 1
ATOM 5014 O O . SER B 1 108 ? -0.187 -48.25 -33.375 1 94.19 108 SER B O 1
ATOM 5016 N N . LEU B 1 109 ? -1.665 -49.75 -34.094 1 95.06 109 LEU B N 1
ATOM 5017 C CA . LEU B 1 109 ? -2.592 -49.469 -33 1 95.06 109 LEU B CA 1
ATOM 5018 C C . LEU B 1 109 ? -2.033 -49.938 -31.672 1 95.06 109 LEU B C 1
ATOM 5020 O O . LEU B 1 109 ? -2.227 -49.312 -30.641 1 95.06 109 LEU B O 1
ATOM 5024 N N . ALA B 1 110 ? -1.397 -51.094 -31.672 1 95.38 110 ALA B N 1
ATOM 5025 C CA . ALA B 1 110 ? -0.774 -51.562 -30.453 1 95.38 110 ALA B CA 1
ATOM 5026 C C . ALA B 1 110 ? 0.297 -50.625 -29.953 1 95.38 110 ALA B C 1
ATOM 5028 O O . ALA B 1 110 ? 0.31 -50.25 -28.781 1 95.38 110 ALA B O 1
ATOM 5029 N N . GLN B 1 111 ? 1.117 -50.125 -30.859 1 93.69 111 GLN B N 1
ATOM 5030 C CA . GLN B 1 111 ? 2.156 -49.188 -30.484 1 93.69 111 GLN B CA 1
ATOM 5031 C C . GLN B 1 111 ? 1.554 -47.844 -30.094 1 93.69 111 GLN B C 1
ATOM 5033 O O . GLN B 1 111 ? 2.066 -47.156 -29.188 1 93.69 111 GLN B O 1
ATOM 5038 N N . TRP B 1 112 ? 0.501 -47.469 -30.734 1 94.75 112 TRP B N 1
ATOM 5039 C CA . TRP B 1 112 ? -0.204 -46.219 -30.438 1 94.75 112 TRP B CA 1
ATOM 5040 C C . TRP B 1 112 ? -0.639 -46.188 -28.969 1 94.75 112 TRP B C 1
ATOM 5042 O O . TRP B 1 112 ? -0.592 -45.125 -28.328 1 94.75 112 TRP B O 1
ATOM 5052 N N . THR B 1 113 ? -0.983 -47.25 -28.344 1 93.88 113 THR B N 1
ATOM 5053 C CA . THR B 1 113 ? -1.522 -47.312 -27 1 93.88 113 THR B CA 1
ATOM 5054 C C . THR B 1 113 ? -0.407 -47.156 -25.969 1 93.88 113 THR B C 1
ATOM 5056 O O . THR B 1 113 ? -0.665 -46.781 -24.812 1 93.88 113 THR B O 1
ATOM 5059 N N . VAL B 1 114 ? 0.852 -47.281 -26.391 1 89.81 114 VAL B N 1
ATOM 5060 C CA . VAL B 1 114 ? 1.879 -47.375 -25.359 1 89.81 114 VAL B CA 1
ATOM 5061 C C . VAL B 1 114 ? 2.893 -46.25 -25.547 1 89.81 114 VAL B C 1
ATOM 5063 O O . VAL B 1 114 ? 3.533 -45.812 -24.594 1 89.81 114 VAL B O 1
ATOM 5066 N N . SER B 1 115 ? 3.105 -45.719 -26.766 1 88.75 115 SER B N 1
ATOM 5067 C CA . SER B 1 115 ? 4.18 -44.781 -27.031 1 88.75 115 SER B CA 1
ATOM 5068 C C . SER B 1 115 ? 3.631 -43.469 -27.594 1 88.75 115 SER B C 1
ATOM 5070 O O . SER B 1 115 ? 2.9 -43.469 -28.594 1 88.75 115 SER B O 1
ATOM 5072 N N . PRO B 1 116 ? 4.109 -42.406 -26.953 1 87.06 116 PRO B N 1
ATOM 5073 C CA . PRO B 1 116 ? 3.711 -41.125 -27.5 1 87.06 116 PRO B CA 1
ATOM 5074 C C . PRO B 1 116 ? 4.281 -40.875 -28.891 1 87.06 116 PRO B C 1
ATOM 5076 O O . PRO B 1 116 ? 3.625 -40.25 -29.719 1 87.06 116 PRO B O 1
ATOM 5079 N N . LEU B 1 117 ? 5.457 -41.344 -29.156 1 86.5 117 LEU B N 1
ATOM 5080 C CA . LEU B 1 117 ? 6.039 -41.188 -30.484 1 86.5 117 LEU B CA 1
ATOM 5081 C C . LEU B 1 117 ? 5.223 -41.938 -31.516 1 86.5 117 LEU B C 1
ATOM 5083 O O . LEU B 1 117 ? 5.055 -41.469 -32.656 1 86.5 117 LEU B O 1
ATOM 5087 N N . ALA B 1 118 ? 4.777 -43.094 -31.125 1 91.94 118 ALA B N 1
ATOM 5088 C CA . ALA B 1 118 ? 3.943 -43.875 -32.031 1 91.94 118 ALA B CA 1
ATOM 5089 C C . ALA B 1 118 ? 2.621 -43.188 -32.312 1 91.94 118 ALA B C 1
ATOM 5091 O O . ALA B 1 118 ? 2.055 -43.312 -33.406 1 91.94 118 ALA B O 1
ATOM 5092 N N . ARG B 1 119 ? 2.195 -42.406 -31.422 1 93.25 119 ARG B N 1
ATOM 5093 C CA . ARG B 1 119 ? 0.978 -41.625 -31.625 1 93.25 119 ARG B CA 1
ATOM 5094 C C . ARG B 1 119 ? 1.198 -40.531 -32.656 1 93.25 119 ARG B C 1
ATOM 5096 O O . ARG B 1 119 ? 0.313 -40.25 -33.469 1 93.25 119 ARG B O 1
ATOM 5103 N N . LEU B 1 120 ? 2.385 -39.938 -32.625 1 91.12 120 LEU B N 1
ATOM 5104 C CA . LEU B 1 120 ? 2.725 -38.938 -33.594 1 91.12 120 LEU B CA 1
ATOM 5105 C C . LEU B 1 120 ? 2.871 -39.562 -35 1 91.12 120 LEU B C 1
ATOM 5107 O O . LEU B 1 120 ? 2.406 -39 -36 1 91.12 120 LEU B O 1
ATOM 5111 N N . ALA B 1 121 ? 3.484 -40.75 -35 1 91.81 121 ALA B N 1
ATOM 5112 C CA . ALA B 1 121 ? 3.672 -41.438 -36.281 1 91.81 121 ALA B CA 1
ATOM 5113 C C . ALA B 1 121 ? 2.336 -41.906 -36.844 1 91.81 121 ALA B C 1
ATOM 5115 O O . ALA B 1 121 ? 2.137 -41.875 -38.062 1 91.81 121 ALA B O 1
ATOM 5116 N N . TYR B 1 122 ? 1.443 -42.312 -35.938 1 94.69 122 TYR B N 1
ATOM 5117 C CA . TYR B 1 122 ? 0.13 -42.75 -36.375 1 94.69 122 TYR B CA 1
ATOM 5118 C C . TYR B 1 122 ? -0.656 -41.625 -37 1 94.69 122 TYR B C 1
ATOM 5120 O O . TYR B 1 122 ? -1.513 -41.875 -37.875 1 94.69 122 TYR B O 1
ATOM 5128 N N . ALA B 1 123 ? -0.381 -40.406 -36.656 1 93.06 123 ALA B N 1
ATOM 5129 C CA . ALA B 1 123 ? -1.074 -39.25 -37.219 1 93.06 123 ALA B CA 1
ATOM 5130 C C . ALA B 1 123 ? -0.788 -39.125 -38.688 1 93.06 123 ALA B C 1
ATOM 5132 O O . ALA B 1 123 ? -1.63 -38.625 -39.469 1 93.06 123 ALA B O 1
ATOM 5133 N N . VAL B 1 124 ? 0.346 -39.562 -39.188 1 90.62 124 VAL B N 1
ATOM 5134 C CA . VAL B 1 124 ? 0.754 -39.406 -40.562 1 90.62 124 VAL B CA 1
ATOM 5135 C C . VAL B 1 124 ? 0.33 -40.656 -41.375 1 90.62 124 VAL B C 1
ATOM 5137 O O . VAL B 1 124 ? -0.177 -40.531 -42.5 1 90.62 124 VAL B O 1
ATOM 5140 N N . SER B 1 125 ? 0.424 -41.938 -40.75 1 87 125 SER B N 1
ATOM 5141 C CA . SER B 1 125 ? 0.281 -43.156 -41.562 1 87 125 SER B CA 1
ATOM 5142 C C . SER B 1 125 ? -0.872 -44 -41.031 1 87 125 SER B C 1
ATOM 5144 O O . SER B 1 125 ? -1.145 -45.094 -41.594 1 87 125 SER B O 1
ATOM 5146 N N . GLY B 1 126 ? -1.627 -43.531 -40.125 1 88.88 126 GLY B N 1
ATOM 5147 C CA . GLY B 1 126 ? -2.643 -44.406 -39.531 1 88.88 126 GLY B CA 1
ATOM 5148 C C . GLY B 1 126 ? -3.9 -44.5 -40.375 1 88.88 126 GLY B C 1
ATOM 5149 O O . GLY B 1 126 ? -4.172 -43.625 -41.188 1 88.88 126 GLY B O 1
ATOM 5150 N N . GLY B 1 127 ? -4.609 -45.531 -40.25 1 89.38 127 GLY B N 1
ATOM 5151 C CA . GLY B 1 127 ? -5.789 -45.812 -41.062 1 89.38 127 GLY B CA 1
ATOM 5152 C C . GLY B 1 127 ? -7.055 -45.188 -40.5 1 89.38 127 GLY B C 1
ATOM 5153 O O . GLY B 1 127 ? -7.98 -44.875 -41.219 1 89.38 127 GLY B O 1
ATOM 5154 N N . PHE B 1 128 ? -7.164 -45.062 -39.219 1 92.56 128 PHE B N 1
ATOM 5155 C CA . PHE B 1 128 ? -8.367 -44.531 -38.562 1 92.56 128 PHE B CA 1
ATOM 5156 C C . PHE B 1 128 ? -8.227 -43.062 -38.281 1 92.56 128 PHE B C 1
ATOM 5158 O O . PHE B 1 128 ? -7.445 -42.656 -37.406 1 92.56 128 PHE B O 1
ATOM 5165 N N . TRP B 1 129 ? -9.031 -42.281 -38.844 1 93.56 129 TRP B N 1
ATOM 5166 C CA . TRP B 1 129 ? -8.922 -40.844 -38.719 1 93.56 129 TRP B CA 1
ATOM 5167 C C . TRP B 1 129 ? -9.211 -40.375 -37.312 1 93.56 129 TRP B C 1
ATOM 5169 O O . TRP B 1 129 ? -8.531 -39.469 -36.781 1 93.56 129 TRP B O 1
ATOM 5179 N N . LEU B 1 130 ? -10.164 -40.906 -36.594 1 95.06 130 LEU B N 1
ATOM 5180 C CA . LEU B 1 130 ? -10.516 -40.5 -35.25 1 95.06 130 LEU B CA 1
ATOM 5181 C C . LEU B 1 130 ? -9.375 -40.781 -34.25 1 95.06 130 LEU B C 1
ATOM 5183 O O . LEU B 1 130 ? -9.117 -39.969 -33.344 1 95.06 130 LEU B O 1
ATOM 5187 N N . ILE B 1 131 ? -8.68 -41.812 -34.5 1 95.69 131 ILE B N 1
ATOM 5188 C CA . ILE B 1 131 ? -7.574 -42.188 -33.594 1 95.69 131 ILE B CA 1
ATOM 5189 C C . ILE B 1 131 ? -6.363 -41.312 -33.906 1 95.69 131 ILE B C 1
ATOM 5191 O O . ILE B 1 131 ? -5.594 -40.969 -33 1 95.69 131 ILE B O 1
ATOM 5195 N N . ARG B 1 132 ? -6.25 -40.875 -35.156 1 96 132 ARG B N 1
ATOM 5196 C CA . ARG B 1 132 ? -5.207 -39.906 -35.531 1 96 132 ARG B CA 1
ATOM 5197 C C . ARG B 1 132 ? -5.367 -38.625 -34.75 1 96 132 ARG B C 1
ATOM 5199 O O . ARG B 1 132 ? -4.406 -38.125 -34.125 1 96 132 ARG B O 1
ATOM 5206 N N . MET B 1 133 ? -6.527 -38.188 -34.688 1 95.19 133 MET B N 1
ATOM 5207 C CA . MET B 1 133 ? -6.828 -36.938 -34 1 95.19 133 MET B CA 1
ATOM 5208 C C . MET B 1 133 ? -6.695 -37.125 -32.5 1 95.19 133 MET B C 1
ATOM 5210 O O . MET B 1 133 ? -6.141 -36.25 -31.812 1 95.19 133 MET B O 1
ATOM 5214 N N . SER B 1 134 ? -7.137 -38.156 -32.031 1 96 134 SER B N 1
ATOM 5215 C CA . SER B 1 134 ? -7.062 -38.406 -30.609 1 96 134 SER B CA 1
ATOM 5216 C C . SER B 1 134 ? -5.617 -38.5 -30.125 1 96 134 SER B C 1
ATOM 5218 O O . SER B 1 134 ? -5.293 -38 -29.047 1 96 134 SER B O 1
ATOM 5220 N N . GLY B 1 135 ? -4.789 -39.094 -30.938 1 94.88 135 GLY B N 1
ATOM 5221 C CA . GLY B 1 135 ? -3.385 -39.188 -30.562 1 94.88 135 GLY B CA 1
ATOM 5222 C C . GLY B 1 135 ? -2.742 -37.812 -30.422 1 94.88 135 GLY B C 1
ATOM 5223 O O . GLY B 1 135 ? -2 -37.562 -29.469 1 94.88 135 GLY B O 1
ATOM 5224 N N . LEU B 1 136 ? -3.057 -36.938 -31.281 1 94.75 136 LEU B N 1
ATOM 5225 C CA . LEU B 1 136 ? -2.529 -35.594 -31.219 1 94.75 136 LEU B CA 1
ATOM 5226 C C . LEU B 1 136 ? -3.113 -34.812 -30.031 1 94.75 136 LEU B C 1
ATOM 5228 O O . LEU B 1 136 ? -2.393 -34.125 -29.328 1 94.75 136 LEU B O 1
ATOM 5232 N N . LEU B 1 137 ? -4.32 -35.031 -29.766 1 95.62 137 LEU B N 1
ATOM 5233 C CA . LEU B 1 137 ? -4.988 -34.344 -28.672 1 95.62 137 LEU B CA 1
ATOM 5234 C C . LEU B 1 137 ? -4.477 -34.875 -27.328 1 95.62 137 LEU B C 1
ATOM 5236 O O . LEU B 1 137 ? -4.398 -34.125 -26.359 1 95.62 137 LEU B O 1
ATOM 5240 N N . LEU B 1 138 ? -4.141 -36.094 -27.312 1 94.56 138 LEU B N 1
ATOM 5241 C CA . LEU B 1 138 ? -3.598 -36.656 -26.078 1 94.56 138 LEU B CA 1
ATOM 5242 C C . LEU B 1 138 ? -2.264 -36 -25.734 1 94.56 138 LEU B C 1
ATOM 5244 O O . LEU B 1 138 ? -1.95 -35.812 -24.547 1 94.56 138 LEU B O 1
ATOM 5248 N N . LEU B 1 139 ? -1.538 -35.625 -26.719 1 91.25 139 LEU B N 1
ATOM 5249 C CA . LEU B 1 139 ? -0.3 -34.875 -26.484 1 91.25 139 LEU B CA 1
ATOM 5250 C C . LEU B 1 139 ? -0.591 -33.469 -26.016 1 91.25 139 LEU B C 1
ATOM 5252 O O . LEU B 1 139 ? 0.104 -32.938 -25.156 1 91.25 139 LEU B O 1
ATOM 5256 N N . ALA B 1 140 ? -1.632 -32.969 -26.484 1 93 140 ALA B N 1
ATOM 5257 C CA . ALA B 1 140 ? -2.008 -31.594 -26.172 1 93 140 ALA B CA 1
ATOM 5258 C C . ALA B 1 140 ? -2.602 -31.5 -24.766 1 93 140 ALA B C 1
ATOM 5260 O O . ALA B 1 140 ? -2.664 -30.406 -24.188 1 93 140 ALA B O 1
ATOM 5261 N N . VAL B 1 141 ? -3.008 -32.562 -24.141 1 92.94 141 VAL B N 1
ATOM 5262 C CA . VAL B 1 141 ? -3.607 -32.562 -22.812 1 92.94 141 VAL B CA 1
ATOM 5263 C C . VAL B 1 141 ? -2.594 -32.062 -21.797 1 92.94 141 VAL B C 1
ATOM 5265 O O . VAL B 1 141 ? -2.967 -31.438 -20.797 1 92.94 141 VAL B O 1
ATOM 5268 N N . TYR B 1 142 ? -1.357 -32.188 -22.141 1 88.56 142 TYR B N 1
ATOM 5269 C CA . TYR B 1 142 ? -0.328 -31.797 -21.172 1 88.56 142 TYR B CA 1
ATOM 5270 C C . TYR B 1 142 ? -0.132 -30.281 -21.172 1 88.56 142 TYR B C 1
ATOM 5272 O O . TYR B 1 142 ? 0.503 -29.734 -20.266 1 88.56 142 TYR B O 1
ATOM 5280 N N . ILE B 1 143 ? -0.741 -29.594 -22.078 1 89.81 143 ILE B N 1
ATOM 5281 C CA . ILE B 1 143 ? -0.659 -28.141 -22.141 1 89.81 143 ILE B CA 1
ATOM 5282 C C . ILE B 1 143 ? -1.803 -27.531 -21.328 1 89.81 143 ILE B C 1
ATOM 5284 O O . ILE B 1 143 ? -1.802 -26.328 -21.047 1 89.81 143 ILE B O 1
ATOM 5288 N N . VAL B 1 144 ? -2.68 -28.297 -20.859 1 93.44 144 VAL B N 1
ATOM 5289 C CA . VAL B 1 144 ? -3.842 -27.812 -20.125 1 93.44 144 VAL B CA 1
ATOM 5290 C C . VAL B 1 144 ? -3.395 -27.156 -18.828 1 93.44 144 VAL B C 1
ATOM 5292 O O . VAL B 1 144 ? -3.883 -26.078 -18.469 1 93.44 144 VAL B O 1
ATOM 5295 N N . SER B 1 145 ? -2.402 -27.688 -18.219 1 92.62 145 SER B N 1
ATOM 5296 C CA . SER B 1 145 ? -1.961 -27.172 -16.938 1 92.62 145 SER B CA 1
ATOM 5297 C C . SER B 1 145 ? -1.353 -25.781 -17.078 1 92.62 145 SER B C 1
ATOM 5299 O O . 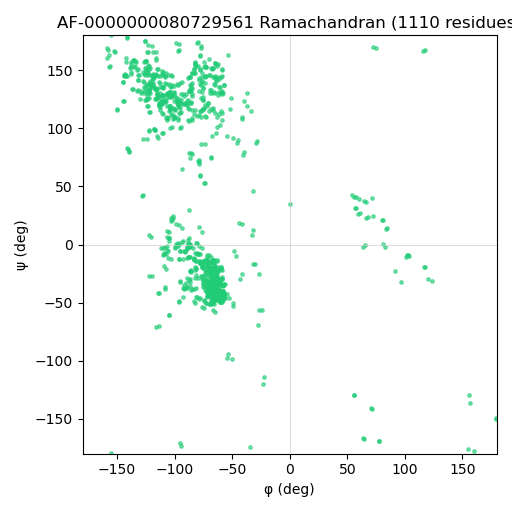SER B 1 145 ? -1.796 -24.828 -16.438 1 92.62 145 SER B O 1
ATOM 5301 N N . PRO B 1 146 ? -0.397 -25.562 -18 1 91.19 146 PRO B N 1
ATOM 5302 C CA . PRO B 1 146 ? 0.163 -24.219 -18.141 1 91.19 146 PRO B CA 1
ATOM 5303 C C . PRO B 1 146 ? -0.872 -23.188 -18.594 1 91.19 146 PRO B C 1
ATOM 5305 O O . PRO B 1 146 ? -0.814 -22.031 -18.188 1 91.19 146 PRO B O 1
ATOM 5308 N N . VAL B 1 147 ? -1.815 -23.594 -19.391 1 93.38 147 VAL B N 1
ATOM 5309 C CA . VAL B 1 147 ? -2.811 -22.656 -19.891 1 93.38 147 VAL B CA 1
ATOM 5310 C C . VAL B 1 147 ? -3.744 -22.25 -18.75 1 93.38 147 VAL B C 1
ATOM 5312 O O . VAL B 1 147 ? -4.078 -21.062 -18.609 1 93.38 147 VAL B O 1
ATOM 5315 N N . LEU B 1 148 ? -4.125 -23.219 -17.984 1 95.75 148 LEU B N 1
ATOM 5316 C CA . LEU B 1 148 ? -4.992 -22.891 -16.844 1 95.75 148 LEU B CA 1
ATOM 5317 C C . LEU B 1 148 ? -4.258 -22.016 -15.828 1 95.75 148 LEU B C 1
ATOM 5319 O O . LEU B 1 148 ? -4.848 -21.109 -15.242 1 95.75 148 LEU B O 1
ATOM 5323 N N . LEU B 1 149 ? -3.02 -22.25 -15.656 1 93.56 149 LEU B N 1
ATOM 5324 C CA . LEU B 1 149 ? -2.23 -21.469 -14.703 1 93.56 149 LEU B CA 1
ATOM 5325 C C . LEU B 1 149 ? -2.016 -20.047 -15.211 1 93.56 149 LEU B C 1
ATOM 5327 O O . LEU B 1 149 ? -1.93 -19.109 -14.414 1 93.56 149 LEU B O 1
ATOM 5331 N N . ALA B 1 150 ? -1.963 -19.922 -16.484 1 90.62 150 ALA B N 1
ATOM 5332 C CA . ALA B 1 150 ? -1.825 -18.594 -17.062 1 90.62 150 ALA B CA 1
ATOM 5333 C C . ALA B 1 150 ? -3.064 -17.75 -16.797 1 90.62 150 ALA B C 1
ATOM 5335 O O . ALA B 1 150 ? -2.998 -16.516 -16.828 1 90.62 150 ALA B O 1
ATOM 5336 N N . GLY B 1 151 ? -4.152 -18.375 -16.484 1 92.12 151 GLY B N 1
ATOM 5337 C CA . GLY B 1 151 ? -5.398 -17.656 -16.266 1 92.12 151 GLY B CA 1
ATOM 5338 C C . GLY B 1 151 ? -5.562 -17.172 -14.836 1 92.12 151 GLY B C 1
ATOM 5339 O O . GLY B 1 151 ? -6.562 -16.547 -14.492 1 92.12 151 GLY B O 1
ATOM 5340 N N . ILE B 1 152 ? -4.656 -17.453 -14.055 1 90.44 152 ILE B N 1
ATOM 5341 C CA . ILE B 1 152 ? -4.75 -17.031 -12.656 1 90.44 152 ILE B CA 1
ATOM 5342 C C . ILE B 1 152 ? -3.914 -15.766 -12.445 1 90.44 152 ILE B C 1
ATOM 5344 O O . ILE B 1 152 ? -2.709 -15.758 -12.711 1 90.44 152 ILE B O 1
ATOM 5348 N N . SER B 1 153 ? -4.59 -14.711 -12.109 1 86.75 153 SER B N 1
ATOM 5349 C CA . SER B 1 153 ? -3.92 -13.445 -11.812 1 86.75 153 SER B CA 1
ATOM 5350 C C . SER B 1 153 ? -4.328 -12.922 -10.438 1 86.75 153 SER B C 1
ATOM 5352 O O . SER B 1 153 ? -5.074 -13.578 -9.711 1 86.75 153 SER B O 1
ATOM 5354 N N . GLN B 1 154 ? -3.725 -11.867 -10.023 1 83 154 GLN B N 1
ATOM 5355 C CA . GLN B 1 154 ? -4.039 -11.266 -8.734 1 83 154 GLN B CA 1
ATOM 5356 C C . GLN B 1 154 ? -4.477 -9.812 -8.898 1 83 154 GLN B C 1
ATOM 5358 O O . GLN B 1 154 ? -4.012 -9.117 -9.812 1 83 154 GLN B O 1
ATOM 5363 N N . THR B 1 155 ? -5.531 -9.461 -8.133 1 80.31 155 THR B N 1
ATOM 5364 C CA . THR B 1 155 ? -5.992 -8.078 -8.125 1 80.31 155 THR B CA 1
ATOM 5365 C C . THR B 1 155 ? -6.246 -7.598 -6.699 1 80.31 155 THR B C 1
ATOM 5367 O O . THR B 1 155 ? -6.414 -8.414 -5.789 1 80.31 155 THR B O 1
ATOM 5370 N N . ASP B 1 156 ? -6.125 -6.324 -6.578 1 79.31 156 ASP B N 1
ATOM 5371 C CA . ASP B 1 156 ? -6.441 -5.734 -5.277 1 79.31 156 ASP B CA 1
ATOM 5372 C C . ASP B 1 156 ? -7.922 -5.379 -5.188 1 79.31 156 ASP B C 1
ATOM 5374 O O . ASP B 1 156 ? -8.445 -4.656 -6.035 1 79.31 156 ASP B O 1
ATOM 5378 N N . LEU B 1 157 ? -8.602 -6.031 -4.25 1 81 157 LEU B N 1
ATOM 5379 C CA . LEU B 1 157 ? -9.992 -5.703 -3.971 1 81 157 LEU B CA 1
ATOM 5380 C C . LEU B 1 157 ? -10.094 -4.672 -2.854 1 81 157 LEU B C 1
ATOM 5382 O O . LEU B 1 157 ? -9.562 -4.879 -1.763 1 81 157 LEU B O 1
ATOM 5386 N N . VAL B 1 158 ? -10.727 -3.547 -3.236 1 82 158 VAL B N 1
ATOM 5387 C CA . VAL B 1 158 ? -10.883 -2.475 -2.258 1 82 158 VAL B CA 1
ATOM 5388 C C . VAL B 1 158 ? -12.289 -2.504 -1.673 1 82 158 VAL B C 1
ATOM 5390 O O . VAL B 1 158 ? -13.281 -2.42 -2.408 1 82 158 VAL B O 1
ATOM 5393 N N . LYS B 1 159 ? -12.43 -2.871 -0.474 1 80.5 159 LYS B N 1
ATOM 5394 C CA . LYS B 1 159 ? -13.703 -2.775 0.232 1 80.5 159 LYS B CA 1
ATOM 5395 C C . LYS B 1 159 ? -13.844 -1.425 0.929 1 80.5 159 LYS B C 1
ATOM 5397 O O . LYS B 1 159 ? -12.961 -1.018 1.689 1 80.5 159 LYS B O 1
ATOM 5402 N N . VAL B 1 160 ? -14.969 -0.662 0.603 1 86.12 160 VAL B N 1
ATOM 5403 C CA . VAL B 1 160 ? -15.227 0.651 1.185 1 86.12 160 VAL B CA 1
ATOM 5404 C C . VAL B 1 160 ? -16.344 0.549 2.215 1 86.12 160 VAL B C 1
ATOM 5406 O O . VAL B 1 160 ? -17.406 -0.005 1.928 1 86.12 160 VAL B O 1
ATOM 5409 N N . SER B 1 161 ? -16.078 0.664 3.371 1 85 161 SER B N 1
ATOM 5410 C CA . SER B 1 161 ? -17.109 0.752 4.41 1 85 161 SER B CA 1
ATOM 5411 C C . SER B 1 161 ? -17.266 2.186 4.906 1 85 161 SER B C 1
ATOM 5413 O O . SER B 1 161 ? -16.281 2.912 5.055 1 85 161 SER B O 1
ATOM 5415 N N . SER B 1 162 ? -18.594 2.66 4.961 1 89 162 SER B N 1
ATOM 5416 C CA . SER B 1 162 ? -18.859 4.02 5.418 1 89 162 SER B CA 1
ATOM 5417 C C . SER B 1 162 ? -19.656 4.02 6.719 1 89 162 SER B C 1
ATOM 5419 O O . SER B 1 162 ? -20.578 3.207 6.895 1 89 162 SER B O 1
ATOM 5421 N N . THR B 1 163 ? -19.234 4.699 7.66 1 87.75 163 THR B N 1
ATOM 5422 C CA . THR B 1 163 ? -19.953 4.906 8.906 1 87.75 163 THR B CA 1
ATOM 5423 C C . THR B 1 163 ? -20.297 6.383 9.094 1 87.75 163 THR B C 1
ATOM 5425 O O . THR B 1 163 ? -19.484 7.258 8.797 1 87.75 163 THR B O 1
ATOM 5428 N N . THR B 1 164 ? -21.609 6.656 9.508 1 88.69 164 THR B N 1
ATOM 5429 C CA . THR B 1 164 ? -22.062 8.023 9.742 1 88.69 164 THR B CA 1
ATOM 5430 C C . THR B 1 164 ? -22.25 8.281 11.234 1 88.69 164 THR B C 1
ATOM 5432 O O . THR B 1 164 ? -22.875 7.48 11.938 1 88.69 164 THR B O 1
ATOM 5435 N N . SER B 1 165 ? -21.594 9.219 11.664 1 86.38 165 SER B N 1
ATOM 5436 C CA . SER B 1 165 ? -21.797 9.672 13.039 1 86.38 165 SER B CA 1
ATOM 5437 C C . SER B 1 165 ? -22.453 11.047 13.086 1 86.38 165 SER B C 1
ATOM 5439 O O . SER B 1 165 ? -22 11.969 12.398 1 86.38 165 SER B O 1
ATOM 5441 N N . SER B 1 166 ? -23.516 11.141 13.844 1 88.88 166 SER B N 1
ATOM 5442 C CA . SER B 1 166 ? -24.219 12.414 13.977 1 88.88 166 SER B CA 1
ATOM 5443 C C . SER B 1 166 ? -23.547 13.312 15.008 1 88.88 166 SER B C 1
ATOM 5445 O O . SER B 1 166 ? -22.875 12.82 15.914 1 88.88 166 SER B O 1
ATOM 5447 N N . HIS B 1 167 ? -23.812 14.617 14.812 1 89.75 167 HIS B N 1
ATOM 5448 C CA . HIS B 1 167 ? -23.203 15.578 15.727 1 89.75 167 HIS B CA 1
ATOM 5449 C C . HIS B 1 167 ? -23.719 15.375 17.156 1 89.75 167 HIS B C 1
ATOM 5451 O O . HIS B 1 167 ? -24.891 15.055 17.344 1 89.75 167 HIS B O 1
ATOM 5457 N N . ALA B 1 168 ? -22.797 15.547 18.047 1 84.56 168 ALA B N 1
ATOM 5458 C CA . ALA B 1 168 ? -23.141 15.414 19.469 1 84.56 168 ALA B CA 1
ATOM 5459 C C . ALA B 1 168 ? -23.125 16.781 20.156 1 84.56 168 ALA B C 1
ATOM 5461 O O . ALA B 1 168 ? -23.719 16.938 21.234 1 84.56 168 ALA B O 1
ATOM 5462 N N . ALA B 1 169 ? -22.484 17.766 19.562 1 82.69 169 ALA B N 1
ATOM 5463 C CA . ALA B 1 169 ? -22.391 19.109 20.109 1 82.69 169 ALA B CA 1
ATOM 5464 C C . ALA B 1 169 ? -23.031 20.125 19.156 1 82.69 169 ALA B C 1
ATOM 5466 O O . ALA B 1 169 ? -23.359 19.797 18.016 1 82.69 169 ALA B O 1
ATOM 5467 N N . ASP B 1 170 ? -23.234 21.312 19.781 1 86.75 170 ASP B N 1
ATOM 5468 C CA . ASP B 1 170 ? -23.797 22.391 18.953 1 86.75 170 ASP B CA 1
ATOM 5469 C C . ASP B 1 170 ? -22.891 22.703 17.766 1 86.75 170 ASP B C 1
ATOM 5471 O O . ASP B 1 170 ? -21.656 22.703 17.891 1 86.75 170 ASP B O 1
ATOM 5475 N N . TYR B 1 171 ? -23.516 23.031 16.609 1 88.06 171 TYR B N 1
ATOM 5476 C CA . TYR B 1 171 ? -22.812 23.25 15.352 1 88.06 171 TYR B CA 1
ATOM 5477 C C . TYR B 1 171 ? -21.797 24.375 15.469 1 88.06 171 TYR B C 1
ATOM 5479 O O . TYR B 1 171 ? -20.781 24.391 14.781 1 88.06 171 TYR B O 1
ATOM 5487 N N . TRP B 1 172 ? -22.062 25.312 16.312 1 90.12 172 TRP B N 1
ATOM 5488 C CA . TRP B 1 172 ? -21.219 26.5 16.375 1 90.12 172 TRP B CA 1
ATOM 5489 C C . TRP B 1 172 ? -20.344 26.469 17.625 1 90.12 172 TRP B C 1
ATOM 5491 O O . TRP B 1 172 ? -19.562 27.406 17.859 1 90.12 172 TRP B O 1
ATOM 5501 N N . ALA B 1 173 ? -20.344 25.391 18.375 1 83.88 173 ALA B N 1
ATOM 5502 C CA . ALA B 1 173 ? -19.578 25.266 19.609 1 83.88 173 ALA B CA 1
ATOM 5503 C C . ALA B 1 173 ? -18.078 25.453 19.344 1 83.88 173 ALA B C 1
ATOM 5505 O O . ALA B 1 173 ? -17.375 26.062 20.141 1 83.88 173 ALA B O 1
ATOM 5506 N N . PRO B 1 174 ? -17.656 24.969 18.172 1 85.81 174 PRO B N 1
ATOM 5507 C CA . PRO B 1 174 ? -16.203 25.078 17.953 1 85.81 174 PRO B CA 1
ATOM 5508 C C . PRO B 1 174 ? -15.758 26.516 17.734 1 85.81 174 PRO B C 1
ATOM 5510 O O . PRO B 1 174 ? -14.562 26.812 17.859 1 85.81 174 PRO B O 1
ATOM 5513 N N . TRP B 1 175 ? -16.641 27.391 17.375 1 84.94 175 TRP B N 1
ATOM 5514 C CA . TRP B 1 175 ? -16.312 28.781 17.109 1 84.94 175 TRP B CA 1
ATOM 5515 C C . TRP B 1 175 ? -16.344 29.609 18.391 1 84.94 175 TRP B C 1
ATOM 5517 O O . TRP B 1 175 ? -15.984 30.797 18.375 1 84.94 175 TRP B O 1
ATOM 5527 N N . ILE B 1 176 ? -16.859 28.984 19.391 1 74.5 176 ILE B N 1
ATOM 5528 C CA . ILE B 1 176 ? -17.078 29.719 20.641 1 74.5 176 ILE B CA 1
ATOM 5529 C C . ILE B 1 176 ? -16.031 29.312 21.672 1 74.5 176 ILE B C 1
ATOM 5531 O O . ILE B 1 176 ? -15.727 28.125 21.828 1 74.5 176 ILE B O 1
ATOM 5535 N N . ASN B 1 177 ? -15.453 30.312 22.141 1 66.56 177 ASN B N 1
ATOM 5536 C CA . ASN B 1 177 ? -14.602 30.125 23.312 1 66.56 177 ASN B CA 1
ATOM 5537 C C . ASN B 1 177 ? -15.031 31.016 24.469 1 66.56 177 ASN B C 1
ATOM 5539 O O . ASN B 1 177 ? -15.992 31.781 24.344 1 66.56 177 ASN B O 1
ATOM 5543 N N . ARG B 1 178 ? -14.516 30.859 25.547 1 56.91 178 ARG B N 1
ATOM 5544 C CA . ARG B 1 178 ? -14.938 31.625 26.719 1 56.91 178 ARG B CA 1
ATOM 5545 C C . ARG B 1 178 ? -14.742 33.125 26.5 1 56.91 178 ARG B C 1
ATOM 5547 O O . ARG B 1 178 ? -15.492 33.938 27.031 1 56.91 178 ARG B O 1
ATOM 5554 N N . GLY B 1 179 ? -13.703 33.406 25.75 1 59.81 179 GLY B N 1
ATOM 5555 C CA . GLY B 1 179 ? -13.461 34.812 25.469 1 59.81 179 GLY B CA 1
ATOM 5556 C C . GLY B 1 179 ? -14.57 35.469 24.672 1 59.81 179 GLY B C 1
ATOM 5557 O O . GLY B 1 179 ? -14.953 36.594 24.953 1 59.81 179 GLY B O 1
ATOM 5558 N N . ASN B 1 180 ? -15.031 34.719 23.75 1 64.5 180 ASN B N 1
ATOM 5559 C CA . ASN B 1 180 ? -16.047 35.344 22.906 1 64.5 180 ASN B CA 1
ATOM 5560 C C . ASN B 1 180 ? -17.453 35.062 23.438 1 64.5 180 ASN B C 1
ATOM 5562 O O . ASN B 1 180 ? -18.438 35.656 22.938 1 64.5 180 ASN B O 1
ATOM 5566 N N . TYR B 1 181 ? -17.484 34.156 24.344 1 61.53 181 TYR B N 1
ATOM 5567 C CA . TYR B 1 181 ? -18.781 33.906 24.953 1 61.53 181 TYR B CA 1
ATOM 5568 C C . TYR B 1 181 ? -19.141 35.031 25.922 1 61.53 181 TYR B C 1
ATOM 5570 O O . TYR B 1 181 ? -20.281 35.5 25.938 1 61.53 181 TYR B O 1
ATOM 5578 N N . ARG B 1 182 ? -18.219 35.219 26.797 1 54.56 182 ARG B N 1
ATOM 5579 C CA . ARG B 1 182 ? -18.578 36.156 27.859 1 54.56 182 ARG B CA 1
ATOM 5580 C C . ARG B 1 182 ? -18.125 37.562 27.531 1 54.56 182 ARG B C 1
ATOM 5582 O O . ARG B 1 182 ? -16.922 37.844 27.453 1 54.56 182 ARG B O 1
ATOM 5589 N N . SER B 1 183 ? -18.719 38.125 26.469 1 51.94 183 SER B N 1
ATOM 5590 C CA . SER B 1 183 ? -18.406 39.531 26.281 1 51.94 183 SER B CA 1
ATOM 5591 C C . SER B 1 183 ? -18.156 40.25 27.625 1 51.94 183 SER B C 1
ATOM 5593 O O . SER B 1 183 ? -19.078 40.781 28.234 1 51.94 183 SER B O 1
ATOM 5595 N N . ARG B 1 184 ? -17.375 39.625 28.469 1 49.47 184 ARG B N 1
ATOM 5596 C CA . ARG B 1 184 ? -17.219 40.312 29.75 1 49.47 184 ARG B CA 1
ATOM 5597 C C . ARG B 1 184 ? -16.391 41.594 29.594 1 49.47 184 ARG B C 1
ATOM 5599 O O . ARG B 1 184 ? -15.203 41.531 29.281 1 49.47 184 ARG B O 1
ATOM 5606 N N . GLY B 1 185 ? -16.891 42.781 29.797 1 49.34 185 GLY B N 1
ATOM 5607 C CA . GLY B 1 185 ? -16.328 44.094 30.062 1 49.34 185 GLY B CA 1
ATOM 5608 C C . GLY B 1 185 ? -15.664 44.719 28.844 1 49.34 185 GLY B C 1
ATOM 5609 O O . GLY B 1 185 ? -14.828 45.594 28.984 1 49.34 185 GLY B O 1
ATOM 5610 N N . GLY B 1 186 ? -16.031 44.344 27.641 1 52.69 186 GLY B N 1
ATOM 5611 C CA . GLY B 1 186 ? -15.609 45.156 26.5 1 52.69 186 GLY B CA 1
ATOM 5612 C C . GLY B 1 186 ? -14.289 44.688 25.906 1 52.69 186 GLY B C 1
ATOM 5613 O O . GLY B 1 186 ? -13.875 45.188 24.859 1 52.69 186 GLY B O 1
ATOM 5614 N N . SER B 1 187 ? -13.523 43.969 26.781 1 55.06 187 SER B N 1
ATOM 5615 C CA . SER B 1 187 ? -12.18 43.719 26.281 1 55.06 187 SER B CA 1
ATOM 5616 C C . SER B 1 187 ? -12.078 42.344 25.625 1 55.06 187 SER B C 1
ATOM 5618 O O . SER B 1 187 ? -10.977 41.906 25.297 1 55.06 187 SER B O 1
ATOM 5620 N N . ALA B 1 188 ? -13.234 41.844 25.328 1 61.81 188 ALA B N 1
ATOM 5621 C CA . ALA B 1 188 ? -13.133 40.5 24.766 1 61.81 188 ALA B CA 1
ATOM 5622 C C . ALA B 1 188 ? -12.922 40.531 23.25 1 61.81 188 ALA B C 1
ATOM 5624 O O . ALA B 1 188 ? -13.297 41.5 22.594 1 61.81 188 ALA B O 1
ATOM 5625 N N . GLY B 1 189 ? -12.031 39.844 22.703 1 68.31 189 GLY B N 1
ATOM 5626 C CA . GLY B 1 189 ? -11.828 39.688 21.266 1 68.31 189 GLY B CA 1
ATOM 5627 C C . GLY B 1 189 ? -12.031 38.25 20.797 1 68.31 189 GLY B C 1
ATOM 5628 O O . GLY B 1 189 ? -12.234 37.344 21.609 1 68.31 189 GLY B O 1
ATOM 5629 N N . ASP B 1 190 ? -12.25 38.125 19.562 1 75.44 190 ASP B N 1
ATOM 5630 C CA . ASP B 1 190 ? -12.367 36.781 18.984 1 75.44 190 ASP B CA 1
ATOM 5631 C C . ASP B 1 190 ? -11 36.156 18.812 1 75.44 190 ASP B C 1
ATOM 5633 O O . ASP B 1 190 ? -10.43 36.156 17.719 1 75.44 190 ASP B O 1
ATOM 5637 N N . LEU B 1 191 ? -10.586 35.562 19.828 1 70.38 191 LEU B N 1
ATOM 5638 C CA . LEU B 1 191 ? -9.242 35 19.859 1 70.38 191 LEU B CA 1
ATOM 5639 C C . LEU B 1 191 ? -9.133 33.812 18.938 1 70.38 191 LEU B C 1
ATOM 5641 O O . LEU B 1 191 ? -8.094 33.562 18.312 1 70.38 191 LEU B O 1
ATOM 5645 N N . VAL B 1 192 ? -10.227 33.031 18.844 1 74 192 VAL B N 1
ATOM 5646 C CA . VAL B 1 192 ? -10.219 31.828 18.016 1 74 192 VAL B CA 1
ATOM 5647 C C . VAL B 1 192 ? -10.023 32.188 16.547 1 74 192 VAL B C 1
ATOM 5649 O O . VAL B 1 192 ? -9.188 31.609 15.859 1 74 192 VAL B O 1
ATOM 5652 N N . PHE B 1 193 ? -10.664 33.156 16.156 1 81.25 193 PHE B N 1
ATOM 5653 C CA . PHE B 1 193 ? -10.531 33.594 14.781 1 81.25 193 PHE B CA 1
ATOM 5654 C C . PHE B 1 193 ? -9.188 34.281 14.555 1 81.25 193 PHE B C 1
ATOM 5656 O O . PHE B 1 193 ? -8.555 34.094 13.508 1 81.25 193 PHE B O 1
ATOM 5663 N N . GLY B 1 194 ? -8.812 35.031 15.508 1 79.19 194 GLY B N 1
ATOM 5664 C CA . GLY B 1 194 ? -7.512 35.688 15.406 1 79.19 194 GLY B CA 1
ATOM 5665 C C . GLY B 1 194 ? -6.367 34.688 15.234 1 79.19 194 GLY B C 1
ATOM 5666 O O . GLY B 1 194 ? -5.461 34.938 14.438 1 79.19 194 GLY B O 1
ATOM 5667 N N . MET B 1 195 ? -6.527 33.688 15.945 1 73.44 195 MET B N 1
ATOM 5668 C CA . MET B 1 195 ? -5.5 32.656 15.844 1 73.44 195 MET B CA 1
ATOM 5669 C C . MET B 1 195 ? -5.523 32 14.461 1 73.44 195 MET B C 1
ATOM 5671 O O . MET B 1 195 ? -4.473 31.734 13.883 1 73.44 195 MET B O 1
ATOM 5675 N N . ALA B 1 196 ? -6.645 31.734 14.008 1 80.31 196 ALA B N 1
ATOM 5676 C CA . ALA B 1 196 ? -6.781 31.109 12.695 1 80.31 196 ALA B CA 1
ATOM 5677 C C . ALA B 1 196 ? -6.211 32.031 11.602 1 80.31 196 ALA B C 1
ATOM 5679 O O . ALA B 1 196 ? -5.539 31.547 10.68 1 80.31 196 ALA B O 1
ATOM 5680 N N . VAL B 1 197 ? -6.449 33.25 11.734 1 83.81 197 VAL B N 1
ATOM 5681 C CA . VAL B 1 197 ? -5.973 34.219 10.758 1 83.81 197 VAL B CA 1
ATOM 5682 C C . VAL B 1 197 ? -4.445 34.25 10.758 1 83.81 197 VAL B C 1
ATOM 5684 O O . VAL B 1 197 ? -3.816 34.25 9.703 1 83.81 197 VAL B O 1
ATOM 5687 N N . GLN B 1 198 ? -3.961 34.281 11.844 1 76.19 198 GLN B N 1
ATOM 5688 C CA . GLN B 1 198 ? -2.506 34.344 11.938 1 76.19 198 GLN B CA 1
ATOM 5689 C C . GLN B 1 198 ? -1.864 33.062 11.391 1 76.19 198 GLN B C 1
ATOM 5691 O O . GLN B 1 198 ? -0.83 33.125 10.727 1 76.19 198 GLN B O 1
ATOM 5696 N N . ALA B 1 199 ? -2.477 32.031 11.719 1 73.19 199 ALA B N 1
ATOM 5697 C CA . ALA B 1 199 ? -1.955 30.766 11.203 1 73.19 199 ALA B CA 1
ATOM 5698 C C . ALA B 1 199 ? -2.035 30.703 9.68 1 73.19 199 ALA B C 1
ATOM 5700 O O . ALA B 1 199 ? -1.09 30.266 9.023 1 73.19 199 ALA B O 1
ATOM 5701 N N . SER B 1 200 ? -3.07 31.094 9.148 1 82.69 200 SER B N 1
ATOM 5702 C CA . SER B 1 200 ? -3.264 31.109 7.707 1 82.69 200 SER B CA 1
ATOM 5703 C C . SER B 1 200 ? -2.279 32.062 7.023 1 82.69 200 SER B C 1
ATOM 5705 O O . SER B 1 200 ? -1.688 31.703 6 1 82.69 200 SER B O 1
ATOM 5707 N N . ASN B 1 201 ? -2.145 33.219 7.645 1 78.94 201 ASN B N 1
ATOM 5708 C CA . ASN B 1 201 ? -1.202 34.188 7.09 1 78.94 201 ASN B CA 1
ATOM 5709 C C . ASN B 1 201 ? 0.223 33.656 7.086 1 78.94 201 ASN B C 1
ATOM 5711 O O . ASN B 1 201 ? 1.039 34.031 6.25 1 78.94 201 ASN B O 1
ATOM 5715 N N . GLY B 1 202 ? 0.437 32.844 8.031 1 70.25 202 GLY B N 1
ATOM 5716 C CA . GLY B 1 202 ? 1.747 32.219 8.109 1 70.25 202 GLY B CA 1
ATOM 5717 C C . GLY B 1 202 ? 1.886 31.031 7.184 1 70.25 202 GLY B C 1
ATOM 5718 O O . GLY B 1 202 ? 2.922 30.359 7.18 1 70.25 202 GLY B O 1
ATOM 5719 N N . ASN B 1 203 ? 0.843 30.734 6.422 1 70.94 203 ASN B N 1
ATOM 5720 C CA . ASN B 1 203 ? 0.807 29.641 5.453 1 70.94 203 ASN B CA 1
ATOM 5721 C C . ASN B 1 203 ? 0.925 28.281 6.137 1 70.94 203 ASN B C 1
ATOM 5723 O O . ASN B 1 203 ? 1.612 27.391 5.637 1 70.94 203 ASN B O 1
ATOM 5727 N N . PHE B 1 204 ? 0.323 28.266 7.199 1 68.62 204 PHE B N 1
ATOM 5728 C CA . PHE B 1 204 ? 0.284 26.984 7.879 1 68.62 204 PHE B CA 1
ATOM 5729 C C . PHE B 1 204 ? -0.869 26.125 7.355 1 68.62 204 PHE B C 1
ATOM 5731 O O . PHE B 1 204 ? -1.923 26.656 6.996 1 68.62 204 PHE B O 1
ATOM 5738 N N . ALA B 1 205 ? -0.584 24.859 7.379 1 71.44 205 ALA B N 1
ATOM 5739 C CA . ALA B 1 205 ? -1.676 23.953 7.031 1 71.44 205 ALA B CA 1
ATOM 5740 C C . ALA B 1 205 ? -2.709 23.891 8.156 1 71.44 205 ALA B C 1
ATOM 5742 O O . ALA B 1 205 ? -2.369 24.031 9.328 1 71.44 205 ALA B O 1
ATOM 5743 N N . PRO B 1 206 ? -3.883 23.766 7.746 1 79.88 206 PRO B N 1
ATOM 5744 C CA . PRO B 1 206 ? -4.895 23.578 8.789 1 79.88 206 PRO B CA 1
ATOM 5745 C C . PRO B 1 206 ? -4.633 22.344 9.656 1 79.88 206 PRO B C 1
ATOM 5747 O O . PRO B 1 206 ? -4.051 21.359 9.18 1 79.88 206 PRO B O 1
ATOM 5750 N N . PRO B 1 207 ? -5.094 22.453 10.883 1 76.12 207 PRO B N 1
ATOM 5751 C CA . PRO B 1 207 ? -4.906 21.312 11.766 1 76.12 207 PRO B CA 1
ATOM 5752 C C . PRO B 1 207 ? -5.738 20.094 11.344 1 76.12 207 PRO B C 1
ATOM 5754 O O . PRO B 1 207 ? -6.848 20.266 10.828 1 76.12 207 PRO B O 1
ATOM 5757 N N . VAL B 1 208 ? -5.172 18.922 11.703 1 79.38 208 VAL B N 1
ATOM 5758 C CA . VAL B 1 208 ? -5.84 17.672 11.352 1 79.38 208 VAL B CA 1
ATOM 5759 C C . VAL B 1 208 ? -6.836 17.281 12.438 1 79.38 208 VAL B C 1
ATOM 5761 O O . VAL B 1 208 ? -6.547 17.422 13.633 1 79.38 208 VAL B O 1
ATOM 5764 N N . ALA B 1 209 ? -7.965 16.953 11.984 1 86 209 ALA B N 1
ATOM 5765 C CA . ALA B 1 209 ? -8.953 16.453 12.938 1 86 209 ALA B CA 1
ATOM 5766 C C . ALA B 1 209 ? -8.633 15.023 13.359 1 86 209 ALA B C 1
ATOM 5768 O O . ALA B 1 209 ? -8.242 14.195 12.523 1 86 209 ALA B O 1
ATOM 5769 N N . PRO B 1 210 ? -8.703 14.719 14.586 1 83.25 210 PRO B N 1
ATOM 5770 C CA . PRO B 1 210 ? -8.398 13.367 15.055 1 83.25 210 PRO B CA 1
ATOM 5771 C C . PRO B 1 210 ? -9.539 12.383 14.805 1 83.25 210 PRO B C 1
ATOM 5773 O O . PRO B 1 210 ? -10.055 11.773 15.75 1 83.25 210 PRO B O 1
ATOM 5776 N N . VAL B 1 211 ? -9.898 12.219 13.656 1 85.06 211 VAL B N 1
ATOM 5777 C CA . VAL B 1 211 ? -10.992 11.32 13.305 1 85.06 211 VAL B CA 1
ATOM 5778 C C . VAL B 1 211 ? -10.43 10.078 12.609 1 85.06 211 VAL B C 1
ATOM 5780 O O . VAL B 1 211 ? -10.953 8.977 12.789 1 85.06 211 VAL B O 1
ATOM 5783 N N . CYS B 1 212 ? -9.422 10.289 11.82 1 85.5 212 CYS B N 1
ATOM 5784 C CA . CYS B 1 212 ? -8.805 9.188 11.094 1 85.5 212 CYS B CA 1
ATOM 5785 C C . CYS B 1 212 ? -7.434 8.852 11.672 1 85.5 212 CYS B C 1
ATOM 5787 O O . CYS B 1 212 ? -6.664 9.742 12.023 1 85.5 212 CYS B O 1
ATOM 5789 N N . ALA B 1 213 ? -7.172 7.512 11.766 1 73.94 213 ALA B N 1
ATOM 5790 C CA . ALA B 1 213 ? -5.906 7.066 12.352 1 73.94 213 ALA B CA 1
ATOM 5791 C C . ALA B 1 213 ? -4.871 6.793 11.258 1 73.94 213 ALA B C 1
ATOM 5793 O O . ALA B 1 213 ? -3.664 6.816 11.523 1 73.94 213 ALA B O 1
ATOM 5794 N N . ASP B 1 214 ? -5.402 6.344 10.109 1 75.88 214 ASP B N 1
ATOM 5795 C CA . ASP B 1 214 ? -4.465 6.004 9.047 1 75.88 214 ASP B CA 1
ATOM 5796 C C . ASP B 1 214 ? -5.004 6.422 7.68 1 75.88 214 ASP B C 1
ATOM 5798 O O . ASP B 1 214 ? -6.109 6.961 7.582 1 75.88 214 ASP B O 1
ATOM 5802 N N . ASP B 1 215 ? -4.188 6.172 6.672 1 75.62 215 ASP B N 1
ATOM 5803 C CA . ASP B 1 215 ? -4.492 6.645 5.324 1 75.62 215 ASP B CA 1
ATOM 5804 C C . ASP B 1 215 ? -5.641 5.852 4.707 1 75.62 215 ASP B C 1
ATOM 5806 O O . ASP B 1 215 ? -6.215 6.262 3.697 1 75.62 215 ASP B O 1
ATOM 5810 N N . SER B 1 216 ? -6.008 4.852 5.344 1 81.25 216 SER B N 1
ATOM 5811 C CA . SER B 1 216 ? -7.129 4.07 4.836 1 81.25 216 SER B CA 1
ATOM 5812 C C . SER B 1 216 ? -8.461 4.691 5.23 1 81.25 216 SER B C 1
ATOM 5814 O O . SER B 1 216 ? -9.508 4.312 4.703 1 81.25 216 SER B O 1
ATOM 5816 N N . CYS B 1 217 ? -8.305 5.711 6.062 1 88.31 217 CYS B N 1
ATOM 5817 C CA . CYS B 1 217 ? -9.492 6.398 6.566 1 88.31 217 CYS B CA 1
ATOM 5818 C C . CYS B 1 217 ? -9.648 7.766 5.914 1 88.31 217 CYS B C 1
ATOM 5820 O O . CYS B 1 217 ? -8.664 8.477 5.703 1 88.31 217 CYS B O 1
ATOM 5822 N N . SER B 1 218 ? -10.891 8 5.402 1 89.5 218 SER B N 1
ATOM 5823 C CA . SER B 1 218 ? -11.227 9.336 4.914 1 89.5 218 SER B CA 1
ATOM 5824 C C . SER B 1 218 ? -12.508 9.852 5.57 1 89.5 218 SER B C 1
ATOM 5826 O O . SER B 1 218 ? -13.398 9.078 5.902 1 89.5 218 SER B O 1
ATOM 5828 N N . VAL B 1 219 ? -12.508 11.109 5.75 1 92.31 219 VAL B N 1
ATOM 5829 C CA . VAL B 1 219 ? -13.648 11.734 6.402 1 92.31 219 VAL B CA 1
ATOM 5830 C C . VAL B 1 219 ? -14.25 12.797 5.488 1 92.31 219 VAL B C 1
ATOM 5832 O O . VAL B 1 219 ? -13.523 13.516 4.801 1 92.31 219 VAL B O 1
ATOM 5835 N N . SER B 1 220 ? -15.609 12.766 5.379 1 92.38 220 SER B N 1
ATOM 5836 C CA . SER B 1 220 ? -16.391 13.836 4.754 1 92.38 220 SER B CA 1
ATOM 5837 C C . SER B 1 220 ? -17.453 14.367 5.699 1 92.38 220 SER B C 1
ATOM 5839 O O . SER B 1 220 ? -18.203 13.594 6.301 1 92.38 220 SER B O 1
ATOM 5841 N N . THR B 1 221 ? -17.406 15.656 5.887 1 94 221 THR B N 1
ATOM 5842 C CA . THR B 1 221 ? -18.344 16.234 6.844 1 94 221 THR B CA 1
ATOM 5843 C C . THR B 1 221 ? -18.922 17.547 6.316 1 94 221 THR B C 1
ATOM 5845 O O . THR B 1 221 ? -18.328 18.172 5.441 1 94 221 THR B O 1
ATOM 5848 N N . THR B 1 222 ? -20.156 17.828 6.781 1 91.69 222 THR B N 1
ATOM 5849 C CA . THR B 1 222 ? -20.75 19.156 6.625 1 91.69 222 THR B CA 1
ATOM 5850 C C . THR B 1 222 ? -20.641 19.953 7.922 1 91.69 222 THR B C 1
ATOM 5852 O O . THR B 1 222 ? -21.266 19.578 8.93 1 91.69 222 THR B O 1
ATOM 5855 N N . SER B 1 223 ? -19.812 20.953 7.832 1 93.06 223 SER B N 1
ATOM 5856 C CA . SER B 1 223 ? -19.531 21.734 9.039 1 93.06 223 SER B CA 1
ATOM 5857 C C . SER B 1 223 ? -20.031 23.156 8.906 1 93.06 223 SER B C 1
ATOM 5859 O O . SER B 1 223 ? -20.219 23.656 7.793 1 93.06 223 SER B O 1
ATOM 5861 N N . SER B 1 224 ? -20.391 23.734 10.125 1 93.31 224 SER B N 1
ATOM 5862 C CA . SER B 1 224 ? -20.656 25.172 10.148 1 93.31 224 SER B CA 1
ATOM 5863 C C . SER B 1 224 ? -19.438 25.969 9.727 1 93.31 224 SER B C 1
ATOM 5865 O O . SER B 1 224 ? -18.312 25.656 10.117 1 93.31 224 SER B O 1
ATOM 5867 N N . ALA B 1 225 ? -19.75 26.938 8.883 1 94.94 225 ALA B N 1
ATOM 5868 C CA . ALA B 1 225 ? -18.609 27.641 8.312 1 94.94 225 ALA B CA 1
ATOM 5869 C C . ALA B 1 225 ? -18.906 29.125 8.125 1 94.94 225 ALA B C 1
ATOM 5871 O O . ALA B 1 225 ? -20.078 29.516 8.008 1 94.94 225 ALA B O 1
ATOM 5872 N N . LEU B 1 226 ? -17.891 29.906 8.312 1 94.19 226 LEU B N 1
ATOM 5873 C CA . LEU B 1 226 ? -17.859 31.281 7.832 1 94.19 226 LEU B CA 1
ATOM 5874 C C . LEU B 1 226 ? -17.125 31.375 6.5 1 94.19 226 LEU B C 1
ATOM 5876 O O . LEU B 1 226 ? -15.992 30.922 6.379 1 94.19 226 LEU B O 1
ATOM 5880 N N . LEU B 1 227 ? -17.828 31.891 5.5 1 96 227 LEU B N 1
ATOM 5881 C CA . LEU B 1 227 ? -17.234 31.969 4.168 1 96 227 LEU B CA 1
ATOM 5882 C C . LEU B 1 227 ? -17.109 33.438 3.723 1 96 227 LEU B C 1
ATOM 5884 O O . LEU B 1 227 ? -18.094 34.156 3.723 1 96 227 LEU B O 1
ATOM 5888 N N . ALA B 1 228 ? -15.883 33.781 3.375 1 96.38 228 ALA B N 1
ATOM 5889 C CA . ALA B 1 228 ? -15.641 35.125 2.85 1 96.38 228 ALA B CA 1
ATOM 5890 C C . ALA B 1 228 ? -15.477 35.094 1.334 1 96.38 228 ALA B C 1
ATOM 5892 O O . ALA B 1 228 ? -14.812 34.188 0.792 1 96.38 228 ALA B O 1
ATOM 5893 N N . THR B 1 229 ? -16.188 35.875 0.647 1 95.56 229 THR B N 1
ATOM 5894 C CA . THR B 1 229 ? -15.977 36.125 -0.771 1 95.56 229 THR B CA 1
ATOM 5895 C C . THR B 1 229 ? -15.508 37.562 -0.989 1 95.56 229 THR B C 1
ATOM 5897 O O . THR B 1 229 ? -16.172 38.5 -0.563 1 95.56 229 THR B O 1
ATOM 5900 N N . CYS B 1 230 ? -14.367 37.688 -1.604 1 96.69 230 CYS B N 1
ATOM 5901 C CA . CYS B 1 230 ? -13.75 39.031 -1.66 1 96.69 230 CYS B CA 1
ATOM 5902 C C . CYS B 1 230 ? -13.586 39.469 -3.102 1 96.69 230 CYS B C 1
ATOM 5904 O O . CYS B 1 230 ? -13.352 38.656 -4 1 96.69 230 CYS B O 1
ATOM 5906 N N . ASP B 1 231 ? -13.75 40.719 -3.287 1 95.5 231 ASP B N 1
ATOM 5907 C CA . ASP B 1 231 ? -13.477 41.438 -4.543 1 95.5 231 ASP B CA 1
ATOM 5908 C C . ASP B 1 231 ? -12.273 42.375 -4.402 1 95.5 231 ASP B C 1
ATOM 5910 O O . ASP B 1 231 ? -12.203 43.156 -3.455 1 95.5 231 ASP B O 1
ATOM 5914 N N . ALA B 1 232 ? -11.328 42.125 -5.297 1 96.75 232 ALA B N 1
ATOM 5915 C CA . ALA B 1 232 ? -10.109 42.938 -5.281 1 96.75 232 ALA B CA 1
ATOM 5916 C C . ALA B 1 232 ? -10.133 44 -6.402 1 96.75 232 ALA B C 1
ATOM 5918 O O . ALA B 1 232 ? -10.57 43.688 -7.52 1 96.75 232 ALA B O 1
ATOM 5919 N N . ARG B 1 233 ? -9.711 45.25 -6.07 1 96.38 233 ARG B N 1
ATOM 5920 C CA . ARG B 1 233 ? -9.609 46.312 -7.066 1 96.38 233 ARG B CA 1
ATOM 5921 C C . ARG B 1 233 ? -8.336 47.125 -6.867 1 96.38 233 ARG B C 1
ATOM 5923 O O . ARG B 1 233 ? -7.812 47.219 -5.754 1 96.38 233 ARG B O 1
ATOM 5930 N N . THR B 1 234 ? -7.84 47.594 -7.938 1 95.94 234 THR B N 1
ATOM 5931 C CA . THR B 1 234 ? -6.68 48.469 -7.914 1 95.94 234 THR B CA 1
ATOM 5932 C C . THR B 1 234 ? -6.965 49.75 -8.695 1 95.94 234 THR B C 1
ATOM 5934 O O . THR B 1 234 ? -7.668 49.719 -9.711 1 95.94 234 THR B O 1
ATOM 5937 N N . MET B 1 235 ? -6.516 50.906 -8.219 1 94.94 235 MET B N 1
ATOM 5938 C CA . MET B 1 235 ? -6.637 52.188 -8.906 1 94.94 235 MET B CA 1
ATOM 5939 C C . MET B 1 235 ? -5.332 52.969 -8.828 1 94.94 235 MET B C 1
ATOM 5941 O O . MET B 1 235 ? -4.484 52.688 -7.98 1 94.94 235 MET B O 1
ATOM 5945 N N . ALA B 1 236 ? -5.18 53.906 -9.75 1 94.94 236 ALA B N 1
ATOM 5946 C CA . ALA B 1 236 ? -3.967 54.75 -9.766 1 94.94 236 ALA B CA 1
ATOM 5947 C C . ALA B 1 236 ? -3.92 55.688 -8.57 1 94.94 236 ALA B C 1
ATOM 5949 O O . ALA B 1 236 ? -4.941 56.25 -8.188 1 94.94 236 ALA B O 1
ATOM 5950 N N . ASN B 1 237 ? -2.781 55.719 -7.941 1 94.44 237 ASN B N 1
ATOM 5951 C CA . ASN B 1 237 ? -2.555 56.656 -6.836 1 94.44 237 ASN B CA 1
ATOM 5952 C C . ASN B 1 237 ? -2.053 58 -7.328 1 94.44 237 ASN B C 1
ATOM 5954 O O . ASN B 1 237 ? -0.916 58.375 -7.051 1 94.44 237 ASN B O 1
ATOM 5958 N N . THR B 1 238 ? -2.863 58.812 -7.816 1 88.94 238 THR B N 1
ATOM 5959 C CA . THR B 1 238 ? -2.471 60.062 -8.461 1 88.94 238 THR B CA 1
ATOM 5960 C C . THR B 1 238 ? -2.219 61.125 -7.418 1 88.94 238 THR B C 1
ATOM 5962 O O . THR B 1 238 ? -1.53 62.125 -7.695 1 88.94 238 THR B O 1
ATOM 5965 N N . LYS B 1 239 ? -2.705 61.031 -6.23 1 88.62 239 LYS B N 1
ATOM 5966 C CA . LYS B 1 239 ? -2.6 62.062 -5.211 1 88.62 239 LYS B CA 1
ATOM 5967 C C . LYS B 1 239 ? -1.568 61.688 -4.148 1 88.62 239 LYS B C 1
ATOM 5969 O O . LYS B 1 239 ? -1.551 62.25 -3.061 1 88.62 239 LYS B O 1
ATOM 5974 N N . ASN B 1 240 ? -0.792 60.688 -4.352 1 91.5 240 ASN B N 1
ATOM 5975 C CA . ASN B 1 240 ? 0.28 60.219 -3.469 1 91.5 240 ASN B CA 1
ATOM 5976 C C . ASN B 1 240 ? -0.248 59.875 -2.086 1 91.5 240 ASN B C 1
ATOM 5978 O O . ASN B 1 240 ? 0.371 60.188 -1.072 1 91.5 240 ASN B O 1
ATOM 5982 N N . MET B 1 241 ? -1.415 59.25 -2.109 1 92.38 241 MET B N 1
ATOM 5983 C CA . MET B 1 241 ? -1.985 58.781 -0.841 1 92.38 241 MET B CA 1
ATOM 5984 C C . MET B 1 241 ? -1.113 57.719 -0.199 1 92.38 241 MET B C 1
ATOM 5986 O O . MET B 1 241 ? -0.531 56.875 -0.897 1 92.38 241 MET B O 1
ATOM 5990 N N . GLY B 1 242 ? -1.041 57.75 1.132 1 92.62 242 GLY B N 1
ATOM 5991 C CA . GLY B 1 242 ? -0.284 56.75 1.878 1 92.62 242 GLY B CA 1
ATOM 5992 C C . GLY B 1 242 ? 1.2 57.062 1.942 1 92.62 242 GLY B C 1
ATOM 5993 O O . GLY B 1 242 ? 1.954 56.375 2.621 1 92.62 242 GLY B O 1
ATOM 5994 N N . LEU B 1 243 ? 1.598 58.156 1.276 1 90.5 243 LEU B N 1
ATOM 5995 C CA . LEU B 1 243 ? 3.016 58.5 1.251 1 90.5 243 LEU B CA 1
ATOM 5996 C C . LEU B 1 243 ? 3.303 59.688 2.168 1 90.5 243 LEU B C 1
ATOM 5998 O O . LEU B 1 243 ? 2.457 60.562 2.332 1 90.5 243 LEU B O 1
ATOM 6002 N N . PRO B 1 244 ? 4.453 59.625 2.727 1 86.12 244 PRO B N 1
ATOM 6003 C CA . PRO B 1 244 ? 4.793 60.719 3.645 1 86.12 244 PRO B CA 1
ATOM 6004 C C . PRO B 1 244 ? 4.922 62.062 2.939 1 86.12 244 PRO B C 1
ATOM 6006 O O . PRO B 1 244 ? 4.805 63.125 3.578 1 86.12 244 PRO B O 1
ATOM 6009 N N . SER B 1 245 ? 5.168 62.062 1.615 1 84.38 245 SER B N 1
ATOM 6010 C CA . SER B 1 245 ? 5.238 63.312 0.847 1 84.38 245 SER B CA 1
ATOM 6011 C C . SER B 1 245 ? 4.086 63.406 -0.148 1 84.38 245 SER B C 1
ATOM 6013 O O . SER B 1 245 ? 3.891 62.5 -0.97 1 84.38 245 SER B O 1
ATOM 6015 N N . CYS B 1 246 ? 3.279 64.438 -0.011 1 84.06 246 CYS B N 1
ATOM 6016 C CA . CYS B 1 246 ? 2.107 64.625 -0.863 1 84.06 246 CYS B CA 1
ATOM 6017 C C . CYS B 1 246 ? 2.502 65.125 -2.244 1 84.06 246 CYS B C 1
ATOM 6019 O O . CYS B 1 246 ? 1.664 65.188 -3.145 1 84.06 246 CYS B O 1
ATOM 6021 N N . GLY B 1 247 ? 3.789 65.188 -2.762 1 71.31 247 GLY B N 1
ATOM 6022 C CA . GLY B 1 247 ? 4.281 65.75 -4.023 1 71.31 247 GLY B CA 1
ATOM 6023 C C . GLY B 1 247 ? 4.336 67.25 -4.059 1 71.31 247 GLY B C 1
ATOM 6024 O O . GLY B 1 247 ? 3.867 67.875 -3.131 1 71.31 247 GLY B O 1
ATOM 6025 N N . ALA B 1 248 ? 5.07 67.75 -5.242 1 59.25 248 ALA B N 1
ATOM 6026 C CA . ALA B 1 248 ? 5.336 69.125 -5.531 1 59.25 248 ALA B CA 1
ATOM 6027 C C . ALA B 1 248 ? 4.039 69.875 -5.793 1 59.25 248 ALA B C 1
ATOM 6029 O O . ALA B 1 248 ? 3.18 69.438 -6.539 1 59.25 248 ALA B O 1
ATOM 6030 N N . GLY B 1 249 ? 3.574 70.875 -4.93 1 55.66 249 GLY B N 1
ATOM 6031 C CA . GLY B 1 249 ? 2.543 71.875 -5.016 1 55.66 249 GLY B CA 1
ATOM 6032 C C . GLY B 1 249 ? 1.515 71.812 -3.906 1 55.66 249 GLY B C 1
ATOM 6033 O O . GLY B 1 249 ? 0.573 72.625 -3.855 1 55.66 249 GLY B O 1
ATOM 6034 N N . THR B 1 250 ? 1.377 70.562 -3.537 1 53.94 250 THR B N 1
ATOM 6035 C CA . THR B 1 250 ? 0.376 70.562 -2.477 1 53.94 250 THR B CA 1
ATOM 6036 C C . THR B 1 250 ? 0.989 71 -1.148 1 53.94 250 THR B C 1
ATOM 6038 O O . THR B 1 250 ? 1.873 70.312 -0.615 1 53.94 250 THR B O 1
ATOM 6041 N N . THR B 1 251 ? 1.349 72.312 -1.065 1 47.78 251 THR B N 1
ATOM 6042 C CA . THR B 1 251 ? 1.843 72.812 0.205 1 47.78 251 THR B CA 1
ATOM 6043 C C . THR B 1 251 ? 1.37 71.938 1.366 1 47.78 251 THR B C 1
ATOM 6045 O O . THR B 1 251 ? 2.174 71.562 2.199 1 47.78 251 THR B O 1
ATOM 6048 N N . GLY B 1 252 ? 0.456 72.688 2.246 1 43.5 252 GLY B N 1
ATOM 6049 C CA . GLY B 1 252 ? 0.061 72.438 3.631 1 43.5 252 GLY B CA 1
ATOM 6050 C C . GLY B 1 252 ? -0.49 71.062 3.893 1 43.5 252 GLY B C 1
ATOM 6051 O O . GLY B 1 252 ? 0.091 70.312 4.664 1 43.5 252 GLY B O 1
ATOM 6052 N N . SER B 1 253 ? -1.926 71 3.889 1 48.25 253 SER B N 1
ATOM 6053 C CA . SER B 1 253 ? -2.838 70.188 4.684 1 48.25 253 SER B CA 1
ATOM 6054 C C . SER B 1 253 ? -2.848 68.75 4.203 1 48.25 253 SER B C 1
ATOM 6056 O O . SER B 1 253 ? -2.768 68.5 3 1 48.25 253 SER B O 1
ATOM 6058 N N . ALA B 1 254 ? -2.596 67.75 4.992 1 61.44 254 ALA B N 1
ATOM 6059 C CA . ALA B 1 254 ? -2.787 66.312 4.988 1 61.44 254 ALA B CA 1
ATOM 6060 C C . ALA B 1 254 ? -4.008 65.938 4.156 1 61.44 254 ALA B C 1
ATOM 6062 O O . ALA B 1 254 ? -5.113 66.438 4.406 1 61.44 254 ALA B O 1
ATOM 6063 N N . GLY B 1 255 ? -3.787 65.688 2.701 1 79.56 255 GLY B N 1
ATOM 6064 C CA . GLY B 1 255 ? -4.914 65.25 1.907 1 79.56 255 GLY B CA 1
ATOM 6065 C C . GLY B 1 255 ? -5.496 63.938 2.41 1 79.56 255 GLY B C 1
ATOM 6066 O O . GLY B 1 255 ? -4.777 63.094 2.945 1 79.56 255 GLY B O 1
ATOM 6067 N N . VAL B 1 256 ? -6.805 64 2.543 1 88.5 256 VAL B N 1
ATOM 6068 C CA . VAL B 1 256 ? -7.547 62.781 2.926 1 88.5 256 VAL B CA 1
ATOM 6069 C C . VAL B 1 256 ? -8.398 62.312 1.751 1 88.5 256 VAL B C 1
ATOM 6071 O O . VAL B 1 256 ? -9.031 63.125 1.066 1 88.5 256 VAL B O 1
ATOM 6074 N N . THR B 1 257 ? -8.234 61.094 1.289 1 91.94 257 THR B N 1
ATOM 6075 C CA . THR B 1 257 ? -9.102 60.469 0.309 1 91.94 257 THR B CA 1
ATOM 6076 C C . THR B 1 257 ? -9.922 59.344 0.958 1 91.94 257 THR B C 1
ATOM 6078 O O . THR B 1 257 ? -9.367 58.438 1.592 1 91.94 257 THR B O 1
ATOM 6081 N N . ASP B 1 258 ? -11.211 59.438 0.729 1 94.12 258 ASP B N 1
ATOM 6082 C CA . ASP B 1 258 ? -12.094 58.375 1.23 1 94.12 258 ASP B CA 1
ATOM 6083 C C . ASP B 1 258 ? -12.383 57.344 0.152 1 94.12 258 ASP B C 1
ATOM 6085 O O . ASP B 1 258 ? -12.695 57.688 -0.987 1 94.12 258 ASP B O 1
ATOM 6089 N N . LEU B 1 259 ? -12.117 56.188 0.489 1 95.31 259 LEU B N 1
ATOM 6090 C CA . LEU B 1 259 ? -12.445 55.031 -0.361 1 95.31 259 LEU B CA 1
ATOM 6091 C C . LEU B 1 259 ? -13.562 54.219 0.259 1 95.31 259 LEU B C 1
ATOM 6093 O O . LEU B 1 259 ? -13.523 53.906 1.453 1 95.31 259 LEU B O 1
ATOM 6097 N N . CYS B 1 260 ? -14.516 53.844 -0.523 1 91.94 260 CYS B N 1
ATOM 6098 C CA . CYS B 1 260 ? -15.672 53.156 0.023 1 91.94 260 CYS B CA 1
ATOM 6099 C C . CYS B 1 260 ? -15.859 51.781 -0.636 1 91.94 260 CYS B C 1
ATOM 6101 O O . CYS B 1 260 ? -15.445 51.594 -1.778 1 91.94 260 CYS B O 1
ATOM 6103 N N . SER B 1 261 ? -16.484 50.875 0.12 1 90.44 261 SER B N 1
ATOM 6104 C CA . SER B 1 261 ? -16.734 49.531 -0.328 1 90.44 261 SER B CA 1
ATOM 6105 C C . SER B 1 261 ? -17.766 49.469 -1.44 1 90.44 261 SER B C 1
ATOM 6107 O O . SER B 1 261 ? -18.719 50.25 -1.435 1 90.44 261 SER B O 1
ATOM 6109 N N . ASN B 1 262 ? -17.625 48.562 -2.346 1 81.69 262 ASN B N 1
ATOM 6110 C CA . ASN B 1 262 ? -18.625 48.344 -3.4 1 81.69 262 ASN B CA 1
ATOM 6111 C C . ASN B 1 262 ? -19.797 47.5 -2.914 1 81.69 262 ASN B C 1
ATOM 6113 O O . ASN B 1 262 ? -20.875 47.562 -3.51 1 81.69 262 ASN B O 1
ATOM 6117 N N . ILE B 1 263 ? -19.609 46.75 -1.868 1 81.81 263 ILE B N 1
ATOM 6118 C CA . ILE B 1 263 ? -20.656 45.906 -1.312 1 81.81 263 ILE B CA 1
ATOM 6119 C C . ILE B 1 263 ? -21.562 46.719 -0.392 1 81.81 263 ILE B C 1
ATOM 6121 O O . ILE B 1 263 ? -22.797 46.656 -0.497 1 81.81 263 ILE B O 1
ATOM 6125 N N . VAL B 1 264 ? -20.875 47.469 0.501 1 83.44 264 VAL B N 1
ATOM 6126 C CA . VAL B 1 264 ? -21.562 48.406 1.396 1 83.44 264 VAL B CA 1
ATOM 6127 C C . VAL B 1 264 ? -21.031 49.812 1.195 1 83.44 264 VAL B C 1
ATOM 6129 O O . VAL B 1 264 ? -20.109 50.25 1.905 1 83.44 264 VAL B O 1
ATOM 6132 N N . PRO B 1 265 ? -21.672 50.594 0.45 1 84.06 265 PRO B N 1
ATOM 6133 C CA . PRO B 1 265 ? -21.156 51.938 0.092 1 84.06 265 PRO B CA 1
ATOM 6134 C C . PRO B 1 265 ? -21 52.844 1.302 1 84.06 265 PRO B C 1
ATOM 6136 O O . PRO B 1 265 ? -20.25 53.812 1.241 1 84.06 265 PRO B O 1
ATOM 6139 N N . SER B 1 266 ? -21.672 52.562 2.379 1 80.88 266 SER B N 1
ATOM 6140 C CA . SER B 1 266 ? -21.531 53.406 3.57 1 80.88 266 SER B CA 1
ATOM 6141 C C . SER B 1 266 ? -20.25 53.094 4.324 1 80.88 266 SER B C 1
ATOM 6143 O O . SER B 1 266 ? -19.812 53.875 5.176 1 80.88 266 SER B O 1
ATOM 6145 N N . MET B 1 267 ? -19.641 52 4.07 1 87.25 267 MET B N 1
ATOM 6146 C CA . MET B 1 267 ? -18.391 51.625 4.719 1 87.25 267 MET B CA 1
ATOM 6147 C C . MET B 1 267 ? -17.203 52.188 3.955 1 87.25 267 MET B C 1
ATOM 6149 O O . MET B 1 267 ? -16.828 51.656 2.902 1 87.25 267 MET B O 1
ATOM 6153 N N . CYS B 1 268 ? -16.641 53.219 4.582 1 91.62 268 CYS B N 1
ATOM 6154 C CA . CYS B 1 268 ? -15.523 53.906 3.924 1 91.62 268 CYS B CA 1
ATOM 6155 C C . CYS B 1 268 ? -14.289 53.906 4.816 1 91.62 268 CYS B C 1
ATOM 6157 O O . CYS B 1 268 ? -14.406 53.875 6.043 1 91.62 268 CYS B O 1
ATOM 6159 N N . VAL B 1 269 ? -13.164 53.875 4.223 1 94.81 269 VAL B N 1
ATOM 6160 C CA . VAL B 1 269 ? -11.883 54.062 4.906 1 94.81 269 VAL B CA 1
ATOM 6161 C C . VAL B 1 269 ? -11.094 55.188 4.25 1 94.81 269 VAL B C 1
ATOM 6163 O O . VAL B 1 269 ? -11.352 55.531 3.1 1 94.81 269 VAL B O 1
ATOM 6166 N N . ASN B 1 270 ? -10.188 55.719 5.039 1 94.88 270 ASN B N 1
ATOM 6167 C CA . ASN B 1 270 ? -9.453 56.875 4.5 1 94.88 270 ASN B CA 1
ATOM 6168 C C . ASN B 1 270 ? -7.957 56.594 4.422 1 94.88 270 ASN B C 1
ATOM 6170 O O . ASN B 1 270 ? -7.418 55.844 5.238 1 94.88 270 ASN B O 1
ATOM 6174 N N . LEU B 1 271 ? -7.375 57.156 3.41 1 95.94 271 LEU B N 1
ATOM 6175 C CA . LEU B 1 271 ? -5.926 57.219 3.281 1 95.94 271 LEU B CA 1
ATOM 6176 C C . LEU B 1 271 ? -5.473 58.688 3.252 1 95.94 271 LEU B C 1
ATOM 6178 O O . LEU B 1 271 ? -6.199 59.562 2.766 1 95.94 271 LEU B O 1
ATOM 6182 N N . THR B 1 272 ? -4.352 58.875 3.881 1 94.19 272 THR B N 1
ATOM 6183 C CA . THR B 1 272 ? -3.867 60.25 3.941 1 94.19 272 THR B CA 1
ATOM 6184 C C . THR B 1 272 ? -2.451 60.344 3.383 1 94.19 272 THR B C 1
ATOM 6186 O O . THR B 1 272 ? -1.705 59.375 3.391 1 94.19 272 THR B O 1
ATOM 6189 N N . CYS B 1 273 ? -2.189 61.562 2.805 1 90.5 273 CYS B N 1
ATOM 6190 C CA . CYS B 1 273 ? -0.815 61.875 2.443 1 90.5 273 CYS B CA 1
ATOM 6191 C C . CYS B 1 273 ? -0.194 62.844 3.461 1 90.5 273 CYS B C 1
ATOM 6193 O O . CYS B 1 273 ? -0.908 63.562 4.156 1 90.5 273 CYS B O 1
ATOM 6195 N N . GLY B 1 274 ? 1.153 62.688 3.715 1 86 274 GLY B N 1
ATOM 6196 C CA . GLY B 1 274 ? 1.852 63.531 4.672 1 86 274 GLY B CA 1
ATOM 6197 C C . GLY B 1 274 ? 2.381 62.75 5.871 1 86 274 GLY B C 1
ATOM 6198 O O . GLY B 1 274 ? 1.992 61.625 6.102 1 86 274 GLY B O 1
ATOM 6199 N N . ALA B 1 275 ? 3.258 63.438 6.594 1 77.25 275 ALA B N 1
ATOM 6200 C CA . ALA B 1 275 ? 3.861 62.781 7.746 1 77.25 275 ALA B CA 1
ATOM 6201 C C . ALA B 1 275 ? 3.123 63.156 9.031 1 77.25 275 ALA B C 1
ATOM 6203 O O . ALA B 1 275 ? 3.098 64.312 9.438 1 77.25 275 ALA B O 1
ATOM 6204 N N . PRO B 1 276 ? 2.332 62.188 9.656 1 85 276 PRO B N 1
ATOM 6205 C CA . PRO B 1 276 ? 2.174 60.75 9.359 1 85 276 PRO B CA 1
ATOM 6206 C C . PRO B 1 276 ? 1.135 60.5 8.273 1 85 276 PRO B C 1
ATOM 6208 O O . PRO B 1 276 ? 0.126 61.188 8.195 1 85 276 PRO B O 1
ATOM 6211 N N . SER B 1 277 ? 1.466 59.625 7.449 1 90.56 277 SER B N 1
ATOM 6212 C CA . SER B 1 277 ? 0.523 59.25 6.406 1 90.56 277 SER B CA 1
ATOM 6213 C C . SER B 1 277 ? -0.151 57.906 6.734 1 90.56 277 SER B C 1
ATOM 6215 O O . SER B 1 277 ? 0.491 57 7.254 1 90.56 277 SER B O 1
ATOM 6217 N N . VAL B 1 278 ? -1.456 57.844 6.535 1 93.88 278 VAL B N 1
ATOM 6218 C CA . VAL B 1 278 ? -2.184 56.594 6.629 1 93.88 278 VAL B CA 1
ATOM 6219 C C . VAL B 1 278 ? -2.104 55.844 5.297 1 93.88 278 VAL B C 1
ATOM 6221 O O . VAL B 1 278 ? -2.746 56.25 4.32 1 93.88 278 VAL B O 1
ATOM 6224 N N . TYR B 1 279 ? -1.348 54.719 5.234 1 94.31 279 TYR B N 1
ATOM 6225 C CA . TYR B 1 279 ? -1.146 54.062 3.957 1 94.31 279 TYR B CA 1
ATOM 6226 C C . TYR B 1 279 ? -1.979 52.781 3.875 1 94.31 279 TYR B C 1
ATOM 6228 O O . TYR B 1 279 ? -2.078 52.156 2.812 1 94.31 279 TYR B O 1
ATOM 6236 N N . ALA B 1 280 ? -2.523 52.375 4.988 1 96.06 280 ALA B N 1
ATOM 6237 C CA . ALA B 1 280 ? -3.451 51.25 4.996 1 96.06 280 ALA B CA 1
ATOM 6238 C C . ALA B 1 280 ? -4.551 51.438 6.035 1 96.06 280 ALA B C 1
ATOM 6240 O O . ALA B 1 280 ? -4.293 51.969 7.129 1 96.06 280 ALA B O 1
ATOM 6241 N N . ASN B 1 281 ? -5.703 51.094 5.723 1 96.88 281 ASN B N 1
ATOM 6242 C CA . ASN B 1 281 ? -6.867 51.219 6.594 1 96.88 281 ASN B CA 1
ATOM 6243 C C . ASN B 1 281 ? -7.898 50.125 6.301 1 96.88 281 ASN B C 1
ATOM 6245 O O . ASN B 1 281 ? -8.375 50 5.172 1 96.88 281 ASN B O 1
ATOM 6249 N N . PHE B 1 282 ? -8.117 49.312 7.281 1 95.62 282 PHE B N 1
ATOM 6250 C CA . PHE B 1 282 ? -9.086 48.219 7.188 1 95.62 282 PHE B CA 1
ATOM 6251 C C . PHE B 1 282 ? -10.188 48.375 8.227 1 95.62 282 PHE B C 1
ATOM 6253 O O . PHE B 1 282 ? -9.922 48.781 9.359 1 95.62 282 PHE B O 1
ATOM 6260 N N . LYS B 1 283 ? -11.344 48.031 7.852 1 91.75 283 LYS B N 1
ATOM 6261 C CA . LYS B 1 283 ? -12.5 48.094 8.742 1 91.75 283 LYS B CA 1
ATOM 6262 C C . LYS B 1 283 ? -13.445 46.938 8.508 1 91.75 283 LYS B C 1
ATOM 6264 O O . LYS B 1 283 ? -13.523 46.406 7.398 1 91.75 283 LYS B O 1
ATOM 6269 N N . THR B 1 284 ? -14.047 46.531 9.602 1 89.81 284 THR B N 1
ATOM 6270 C CA . THR B 1 284 ? -15.109 45.531 9.523 1 89.81 284 THR B CA 1
ATOM 6271 C C . THR B 1 284 ? -16.438 46.125 9.953 1 89.81 284 THR B C 1
ATOM 6273 O O . THR B 1 284 ? -16.484 47.094 10.727 1 89.81 284 THR B O 1
ATOM 6276 N N . GLY B 1 285 ? -17.438 45.688 9.328 1 82.94 285 GLY B N 1
ATOM 6277 C CA . GLY B 1 285 ? -18.766 46.125 9.648 1 82.94 285 GLY B CA 1
ATOM 6278 C C . GLY B 1 285 ? -19.859 45.156 9.266 1 82.94 285 GLY B C 1
ATOM 6279 O O . GLY B 1 285 ? -19.562 44.031 8.844 1 82.94 285 GLY B O 1
ATOM 6280 N N . LEU B 1 286 ? -21.047 45.531 9.539 1 78.12 286 LEU B N 1
ATOM 6281 C CA . LEU B 1 286 ? -22.172 44.656 9.227 1 78.12 286 LEU B CA 1
ATOM 6282 C C . LEU B 1 286 ? -22.609 44.844 7.773 1 78.12 286 LEU B C 1
ATOM 6284 O O . LEU B 1 286 ? -22.375 45.906 7.176 1 78.12 286 LEU B O 1
ATOM 6288 N N . ASP B 1 287 ? -23.109 43.75 7.109 1 66.69 287 ASP B N 1
ATOM 6289 C CA . ASP B 1 287 ? -23.594 43.781 5.73 1 66.69 287 ASP B CA 1
ATOM 6290 C C . ASP B 1 287 ? -24.812 44.656 5.594 1 66.69 287 ASP B C 1
ATOM 6292 O O . ASP B 1 287 ? -25.438 45.031 6.594 1 66.69 287 ASP B O 1
ATOM 6296 N N . TYR B 1 288 ? -25.031 45.188 4.254 1 55.44 288 TYR B N 1
ATOM 6297 C CA . TYR B 1 288 ? -26.109 46.125 3.904 1 55.44 288 TYR B CA 1
ATOM 6298 C C . TYR B 1 288 ? -27.453 45.625 4.43 1 55.44 288 TYR B C 1
ATOM 6300 O O . TYR B 1 288 ? -28.266 46.406 4.91 1 55.44 288 TYR B O 1
ATOM 6308 N N . ASN B 1 289 ? -27.672 44.406 4.039 1 51.75 289 ASN B N 1
ATOM 6309 C CA . ASN B 1 289 ? -29.016 44 4.41 1 51.75 289 ASN B CA 1
ATOM 6310 C C . ASN B 1 289 ? -29.234 44.062 5.922 1 51.75 289 ASN B C 1
ATOM 6312 O O . ASN B 1 289 ? -30.359 43.906 6.398 1 51.75 289 ASN B O 1
ATOM 6316 N N . CYS B 1 290 ? -28.125 44.031 6.562 1 51.75 290 CYS B N 1
ATOM 6317 C CA . CYS B 1 290 ? -28.188 44.281 8.008 1 51.75 290 CYS B CA 1
ATOM 6318 C C . CYS B 1 290 ? -28.328 45.75 8.32 1 51.75 290 CYS B C 1
ATOM 6320 O O . CYS B 1 290 ? -29.016 46.125 9.273 1 51.75 290 CYS B O 1
ATOM 6322 N N . GLU B 1 291 ? -27.469 46.562 7.609 1 45.75 291 GLU B N 1
ATOM 6323 C CA . GLU B 1 291 ? -27.453 48 7.898 1 45.75 291 GLU B CA 1
ATOM 6324 C C . GLU B 1 291 ? -28.719 48.688 7.395 1 45.75 291 GLU B C 1
ATOM 6326 O O . GLU B 1 291 ? -29.078 49.781 7.863 1 45.75 291 GLU B O 1
ATOM 6331 N N . SER B 1 292 ? -29.328 48.219 6.301 1 38.53 292 SER B N 1
ATOM 6332 C CA . SER B 1 292 ? -30.375 49.062 5.73 1 38.53 292 SER B CA 1
ATOM 6333 C C . SER B 1 292 ? -31.547 49.219 6.695 1 38.53 292 SER B C 1
ATOM 6335 O O . SER B 1 292 ? -32.594 49.75 6.328 1 38.53 292 SER B O 1
ATOM 6337 N N . GLY B 1 293 ? -31.938 48.344 7.625 1 36.47 293 GLY B N 1
ATOM 6338 C CA . GLY B 1 293 ? -33.188 48.844 8.164 1 36.47 293 GLY B CA 1
ATOM 6339 C C . GLY B 1 293 ? -33.094 50.281 8.609 1 36.47 293 GLY B C 1
ATOM 6340 O O . GLY B 1 293 ? -32.031 50.75 8.992 1 36.47 293 GLY B O 1
ATOM 6341 N N . SER B 1 294 ? -33.844 51.25 8 1 35.41 294 SER B N 1
ATOM 6342 C CA . SER B 1 294 ? -34.156 52.656 8.273 1 35.41 294 SER B CA 1
ATOM 6343 C C . SER B 1 294 ? -34 52.969 9.758 1 35.41 294 SER B C 1
ATOM 6345 O O . SER B 1 294 ? -34.219 54.125 10.18 1 35.41 294 SER B O 1
ATOM 6347 N N . ASP B 1 295 ? -34.719 52.219 10.648 1 35.19 295 ASP B N 1
ATOM 6348 C CA . ASP B 1 295 ? -34.781 52.906 11.93 1 35.19 295 ASP B CA 1
ATOM 6349 C C . ASP B 1 295 ? -33.406 53.281 12.445 1 35.19 295 ASP B C 1
ATOM 6351 O O . ASP B 1 295 ? -32.406 52.625 12.086 1 35.19 295 ASP B O 1
ATOM 6355 N N . SER B 1 296 ? -33.344 54.25 13.461 1 33.53 296 SER B N 1
ATOM 6356 C CA . SER B 1 296 ? -32.219 54.969 14.062 1 33.53 296 SER B CA 1
ATOM 6357 C C . SER B 1 296 ? -30.969 54.125 14.148 1 33.53 296 SER B C 1
ATOM 6359 O O . SER B 1 296 ? -31.031 52.906 14.055 1 33.53 296 SER B O 1
ATOM 6361 N N . SER B 1 297 ? -29.844 54.75 14.867 1 34.22 297 SER B N 1
ATOM 6362 C CA . SER B 1 297 ? -28.406 54.719 15.102 1 34.22 297 SER B CA 1
ATOM 6363 C C . SER B 1 297 ? -27.922 53.312 15.461 1 34.22 297 SER B C 1
ATOM 6365 O O . SER B 1 297 ? -26.969 52.812 14.875 1 34.22 297 SER B O 1
ATOM 6367 N N . SER B 1 298 ? -27.703 52.906 16.797 1 36.03 298 SER B N 1
ATOM 6368 C CA . SER B 1 298 ? -26.734 52.375 17.75 1 36.03 298 SER B CA 1
ATOM 6369 C C . SER B 1 298 ? -26.812 50.844 17.812 1 36.03 298 SER B C 1
ATOM 6371 O O . SER B 1 298 ? -26 50.188 18.484 1 36.03 298 SER B O 1
ATOM 6373 N N . LYS B 1 299 ? -28.047 50.125 17.891 1 41.41 299 LYS B N 1
ATOM 6374 C CA . LYS B 1 299 ? -28.109 48.75 18.391 1 41.41 299 LYS B CA 1
ATOM 6375 C C . LYS B 1 299 ? -28.047 47.75 17.234 1 41.41 299 LYS B C 1
ATOM 6377 O O . LYS B 1 299 ? -28.766 47.906 16.234 1 41.41 299 LYS B O 1
ATOM 6382 N N . PRO B 1 300 ? -27.016 46.906 17.047 1 43.47 300 PRO B N 1
ATOM 6383 C CA . PRO B 1 300 ? -26.719 45.781 16.156 1 43.47 300 PRO B CA 1
ATOM 6384 C C . PRO B 1 300 ? -27.969 45 15.781 1 43.47 300 PRO B C 1
ATOM 6386 O O . PRO B 1 300 ? -27.891 43.781 15.531 1 43.47 300 PRO B O 1
ATOM 6389 N N . THR B 1 301 ? -29.203 45.344 15.969 1 42.03 301 THR B N 1
ATOM 6390 C CA . THR B 1 301 ? -30.375 44.531 15.805 1 42.03 301 THR B CA 1
ATOM 6391 C C . THR B 1 301 ? -30.578 44.156 14.336 1 42.03 301 THR B C 1
ATOM 6393 O O . THR B 1 301 ? -31.438 43.344 14.008 1 42.03 301 THR B O 1
ATOM 6396 N N . ALA B 1 302 ? -30.203 44.812 13.398 1 42.75 302 ALA B N 1
ATOM 6397 C CA . ALA B 1 302 ? -30.578 44.656 11.992 1 42.75 302 ALA B CA 1
ATOM 6398 C C . ALA B 1 302 ? -29.984 43.375 11.398 1 42.75 302 ALA B C 1
ATOM 6400 O O . ALA B 1 302 ? -30.609 42.75 10.555 1 42.75 302 ALA B O 1
ATOM 6401 N N . CYS B 1 303 ? -28.656 43.156 11.555 1 50.34 303 CYS B N 1
ATOM 6402 C CA . CYS B 1 303 ? -28.109 41.938 11.008 1 50.34 303 CYS B CA 1
ATOM 6403 C C . CYS B 1 303 ? -28.984 40.719 11.391 1 50.34 303 CYS B C 1
ATOM 6405 O O . CYS B 1 303 ? -28.812 39.625 10.844 1 50.34 303 CYS B O 1
ATOM 6407 N N . ILE B 1 304 ? -29.938 40.969 12.312 1 51.91 304 ILE B N 1
ATOM 6408 C CA . ILE B 1 304 ? -30.75 39.906 12.922 1 51.91 304 ILE B CA 1
ATOM 6409 C C . ILE B 1 304 ? -31.828 39.469 11.945 1 51.91 304 ILE B C 1
ATOM 6411 O O . ILE B 1 304 ? -32.406 38.375 12.086 1 51.91 304 ILE B O 1
ATOM 6415 N N . LYS B 1 305 ? -31.922 40.281 10.773 1 58.44 305 LYS B N 1
ATOM 6416 C CA . LYS B 1 305 ? -33.094 39.812 10.031 1 58.44 305 LYS B CA 1
ATOM 6417 C C . LYS B 1 305 ? -32.688 39.094 8.758 1 58.44 305 LYS B C 1
ATOM 6419 O O . LYS B 1 305 ? -33.531 38.594 8.008 1 58.44 305 LYS B O 1
ATOM 6424 N N . SER B 1 306 ? -31.391 39.094 8.352 1 73.06 306 SER B N 1
ATOM 6425 C CA . SER B 1 306 ? -30.969 38.344 7.168 1 73.06 306 SER B CA 1
ATOM 6426 C C . SER B 1 306 ? -30.188 37.094 7.547 1 73.06 306 SER B C 1
ATOM 6428 O O . SER B 1 306 ? -29 37.188 7.867 1 73.06 306 SER B O 1
ATOM 6430 N N . PRO B 1 307 ? -30.859 36.062 7.363 1 83.5 307 PRO B N 1
ATOM 6431 C CA . PRO B 1 307 ? -30.156 34.812 7.715 1 83.5 307 PRO B CA 1
ATOM 6432 C C . PRO B 1 307 ? -28.953 34.562 6.824 1 83.5 307 PRO B C 1
ATOM 6434 O O . PRO B 1 307 ? -29 34.812 5.617 1 83.5 307 PRO B O 1
ATOM 6437 N N . GLY B 1 308 ? -27.844 34.281 7.344 1 88.44 308 GLY B N 1
ATOM 6438 C CA . GLY B 1 308 ? -26.641 33.875 6.617 1 88.44 308 GLY B CA 1
ATOM 6439 C C . GLY B 1 308 ? -25.641 35 6.477 1 88.44 308 GLY B C 1
ATOM 6440 O O . GLY B 1 308 ? -24.516 34.781 6.008 1 88.44 308 GLY B O 1
ATOM 6441 N N . SER B 1 309 ? -26.047 36.219 6.84 1 84.69 309 SER B N 1
ATOM 6442 C CA . SER B 1 309 ? -25.125 37.344 6.773 1 84.69 309 SER B CA 1
ATOM 6443 C C . SER B 1 309 ? -24.297 37.469 8.047 1 84.69 309 SER B C 1
ATOM 6445 O O . SER B 1 309 ? -24.828 37.344 9.156 1 84.69 309 SER B O 1
ATOM 6447 N N . TRP B 1 310 ? -22.984 37.656 7.879 1 88.19 310 TRP B N 1
ATOM 6448 C CA . TRP B 1 310 ? -22.109 37.781 9.039 1 88.19 310 TRP B CA 1
ATOM 6449 C C . TRP B 1 310 ? -21.5 39.156 9.148 1 88.19 310 TRP B C 1
ATOM 6451 O O . TRP B 1 310 ? -21.875 39.938 10.023 1 88.19 310 TRP B O 1
ATOM 6461 N N . SER B 1 311 ? -20.578 39.469 8.211 1 88.06 311 SER B N 1
ATOM 6462 C CA . SER B 1 311 ? -19.922 40.781 8.25 1 88.06 311 SER B CA 1
ATOM 6463 C C . SER B 1 311 ? -19.344 41.156 6.891 1 88.06 311 SER B C 1
ATOM 6465 O O . SER B 1 311 ? -19.375 40.344 5.957 1 88.06 311 SER B O 1
ATOM 6467 N N . VAL B 1 312 ? -18.953 42.438 6.848 1 90.06 312 VAL B N 1
ATOM 6468 C CA . VAL B 1 312 ? -18.25 42.938 5.676 1 90.06 312 VAL B CA 1
ATOM 6469 C C . VAL B 1 312 ? -16.875 43.469 6.09 1 90.06 312 VAL B C 1
ATOM 6471 O O . VAL B 1 312 ? -16.734 44.062 7.148 1 90.06 312 VAL B O 1
ATOM 6474 N N . ILE B 1 313 ? -15.938 43.125 5.301 1 92.81 313 ILE B N 1
ATOM 6475 C CA . ILE B 1 313 ? -14.578 43.625 5.5 1 92.81 313 ILE B CA 1
ATOM 6476 C C . ILE B 1 313 ? -14.172 44.5 4.328 1 92.81 313 ILE B C 1
ATOM 6478 O O . ILE B 1 313 ? -14.352 44.125 3.166 1 92.81 313 ILE B O 1
ATOM 6482 N N . PHE B 1 314 ? -13.734 45.719 4.66 1 95.06 314 PHE B N 1
ATOM 6483 C CA . PHE B 1 314 ? -13.227 46.625 3.623 1 95.06 314 PHE B CA 1
ATOM 6484 C C . PHE B 1 314 ? -11.859 47.188 4 1 95.06 314 PHE B C 1
ATOM 6486 O O . PHE B 1 314 ? -11.633 47.562 5.152 1 95.06 314 PHE B O 1
ATOM 6493 N N . GLY B 1 315 ? -10.977 47.094 3.072 1 97.31 315 GLY B N 1
ATOM 6494 C CA . GLY B 1 315 ? -9.641 47.594 3.309 1 97.31 315 GLY B CA 1
ATOM 6495 C C . GLY B 1 315 ? -9.047 48.281 2.094 1 97.31 315 GLY B C 1
ATOM 6496 O O . GLY B 1 315 ? -9.375 47.938 0.956 1 97.31 315 GLY B O 1
ATOM 6497 N N . ALA B 1 316 ? -8.258 49.312 2.35 1 97.88 316 ALA B N 1
ATOM 6498 C CA . ALA B 1 316 ? -7.477 50.031 1.339 1 97.88 316 ALA B CA 1
ATOM 6499 C C . ALA B 1 316 ? -6.031 50.219 1.792 1 97.88 316 ALA B C 1
ATOM 6501 O O . ALA B 1 316 ? -5.77 50.469 2.973 1 97.88 316 ALA B O 1
ATOM 6502 N N . TRP B 1 317 ? -5.137 50.094 0.831 1 97.62 317 TRP B N 1
ATOM 6503 C CA . TRP B 1 317 ? -3.742 50.281 1.224 1 97.62 317 TRP B CA 1
ATOM 6504 C C . TRP B 1 317 ? -2.881 50.625 0.02 1 97.62 317 TRP B C 1
ATOM 6506 O O . TRP B 1 317 ? -3.311 50.5 -1.127 1 97.62 317 TRP B O 1
ATOM 6516 N N . VAL B 1 318 ? -1.739 51.188 0.269 1 95.94 318 VAL B N 1
ATOM 6517 C CA . VAL B 1 318 ? -0.698 51.5 -0.7 1 95.94 318 VAL B CA 1
ATOM 6518 C C . VAL B 1 318 ? 0.608 50.812 -0.306 1 95.94 318 VAL B C 1
ATOM 6520 O O . VAL B 1 318 ? 1.042 50.906 0.845 1 95.94 318 VAL B O 1
ATOM 6523 N N . GLY B 1 319 ? 1.095 50.094 -1.266 1 92.44 319 GLY B N 1
ATOM 6524 C CA . GLY B 1 319 ? 2.352 49.406 -1.002 1 92.44 319 GLY B CA 1
ATOM 6525 C C . GLY B 1 319 ? 3.566 50.312 -1.223 1 92.44 319 GLY B C 1
ATOM 6526 O O . GLY B 1 319 ? 3.516 51.25 -2.008 1 92.44 319 GLY B O 1
ATOM 6527 N N . GLY B 1 320 ? 4.672 50 -0.436 1 87.75 320 GLY B N 1
ATOM 6528 C CA . GLY B 1 320 ? 5.957 50.656 -0.646 1 87.75 320 GLY B CA 1
ATOM 6529 C C . GLY B 1 320 ? 6.043 52.031 0.008 1 87.75 320 GLY B C 1
ATOM 6530 O O . GLY B 1 320 ? 6.82 52.875 -0.426 1 87.75 320 GLY B O 1
ATOM 6531 N N . ALA B 1 321 ? 5.258 52.25 0.917 1 84.44 321 ALA B N 1
ATOM 6532 C CA . ALA B 1 321 ? 5.215 53.562 1.548 1 84.44 321 ALA B CA 1
ATOM 6533 C C . ALA B 1 321 ? 6.453 53.812 2.41 1 84.44 321 ALA B C 1
ATOM 6535 O O . ALA B 1 321 ? 6.855 54.938 2.629 1 84.44 321 ALA B O 1
ATOM 6536 N N . ASP B 1 322 ? 7.051 52.719 2.795 1 79.69 322 ASP B N 1
ATOM 6537 C CA . ASP B 1 322 ? 8.172 52.875 3.713 1 79.69 322 ASP B CA 1
ATOM 6538 C C . ASP B 1 322 ? 9.5 52.656 2.994 1 79.69 322 ASP B C 1
ATOM 6540 O O . ASP B 1 322 ? 10.297 53.594 2.834 1 79.69 322 ASP B O 1
ATOM 6544 N N . PHE B 1 323 ? 9.695 51.406 2.424 1 75.25 323 PHE B N 1
ATOM 6545 C CA . PHE B 1 323 ? 10.977 51.031 1.849 1 75.25 323 PHE B CA 1
ATOM 6546 C C . PHE B 1 323 ? 10.891 50.938 0.329 1 75.25 323 PHE B C 1
ATOM 6548 O O . PHE B 1 323 ? 11.891 50.688 -0.346 1 75.25 323 PHE B O 1
ATOM 6555 N N . GLY B 1 324 ? 9.805 51.125 -0.063 1 78.06 324 GLY B N 1
ATOM 6556 C CA . GLY B 1 324 ? 9.656 51.125 -1.51 1 78.06 324 GLY B CA 1
ATOM 6557 C C . GLY B 1 324 ? 9.508 49.719 -2.08 1 78.06 324 GLY B C 1
ATOM 6558 O O . GLY B 1 324 ? 9.789 49.5 -3.26 1 78.06 324 GLY B O 1
ATOM 6559 N N . VAL B 1 325 ? 9.25 48.781 -1.113 1 79.94 325 VAL B N 1
ATOM 6560 C CA . VAL B 1 325 ? 8.984 47.438 -1.569 1 79.94 325 VAL B CA 1
ATOM 6561 C C . VAL B 1 325 ? 7.508 47.281 -1.928 1 79.94 325 VAL B C 1
ATOM 6563 O O . VAL B 1 325 ? 6.648 47.25 -1.043 1 79.94 325 VAL B O 1
ATOM 6566 N N . GLY B 1 326 ? 6.992 47.656 -2.906 1 85.69 326 GLY B N 1
ATOM 6567 C CA . GLY B 1 326 ? 5.625 47.656 -3.406 1 85.69 326 GLY B CA 1
ATOM 6568 C C . GLY B 1 326 ? 5.359 48.75 -4.418 1 85.69 326 GLY B C 1
ATOM 6569 O O . GLY B 1 326 ? 6.285 49.438 -4.844 1 85.69 326 GLY B O 1
ATOM 6570 N N . ASN B 1 327 ? 4.215 48.812 -4.785 1 89.88 327 ASN B N 1
ATOM 6571 C CA . ASN B 1 327 ? 3.861 49.781 -5.809 1 89.88 327 ASN B CA 1
ATOM 6572 C C . ASN B 1 327 ? 3.135 51 -5.207 1 89.88 327 ASN B C 1
ATOM 6574 O O . ASN B 1 327 ? 1.925 50.938 -4.977 1 89.88 327 ASN B O 1
ATOM 6578 N N . LYS B 1 328 ? 3.873 52 -5.055 1 92.12 328 LYS B N 1
ATOM 6579 C CA . LYS B 1 328 ? 3.328 53.188 -4.418 1 92.12 328 LYS B CA 1
ATOM 6580 C C . LYS B 1 328 ? 2.369 53.938 -5.355 1 92.12 328 LYS B C 1
ATOM 6582 O O . LYS B 1 328 ? 1.604 54.781 -4.918 1 92.12 328 LYS B O 1
ATOM 6587 N N . ASN B 1 329 ? 2.389 53.594 -6.574 1 92.69 329 ASN B N 1
ATOM 6588 C CA . ASN B 1 329 ? 1.588 54.312 -7.562 1 92.69 329 ASN B CA 1
ATOM 6589 C C . ASN B 1 329 ? 0.184 53.719 -7.676 1 92.69 329 ASN B C 1
ATOM 6591 O O . ASN B 1 329 ? -0.633 54.188 -8.461 1 92.69 329 ASN B O 1
ATOM 6595 N N . LEU B 1 330 ? -0.073 52.719 -6.914 1 95.62 330 LEU B N 1
ATOM 6596 C CA . LEU B 1 330 ? -1.379 52.062 -6.977 1 95.62 330 LEU B CA 1
ATOM 6597 C C . LEU B 1 330 ? -2.037 52.031 -5.602 1 95.62 330 LEU B C 1
ATOM 6599 O O . LEU B 1 330 ? -1.364 51.812 -4.594 1 95.62 330 LEU B O 1
ATOM 6603 N N . ILE B 1 331 ? -3.332 52.312 -5.574 1 96.56 331 ILE B N 1
ATOM 6604 C CA . ILE B 1 331 ? -4.152 52.062 -4.391 1 96.56 331 ILE B CA 1
ATOM 6605 C C . ILE B 1 331 ? -4.898 50.75 -4.535 1 96.56 331 ILE B C 1
ATOM 6607 O O . ILE B 1 331 ? -5.57 50.5 -5.539 1 96.56 331 ILE B O 1
ATOM 6611 N N . ASN B 1 332 ? -4.695 49.906 -3.617 1 97.69 332 ASN B N 1
ATOM 6612 C CA . ASN B 1 332 ? -5.387 48.625 -3.586 1 97.69 332 ASN B CA 1
ATOM 6613 C C . ASN B 1 332 ? -6.598 48.656 -2.66 1 97.69 332 ASN B C 1
ATOM 6615 O O . ASN B 1 332 ? -6.551 49.25 -1.594 1 97.69 332 ASN B O 1
ATOM 6619 N N . THR B 1 333 ? -7.711 48.094 -3.021 1 97.56 333 THR B N 1
ATOM 6620 C CA . THR B 1 333 ? -8.875 47.938 -2.156 1 97.56 333 THR B CA 1
ATOM 6621 C C . THR B 1 333 ? -9.406 46.5 -2.205 1 97.56 333 THR B C 1
ATOM 6623 O O . THR B 1 333 ? -9.219 45.812 -3.203 1 97.56 333 THR B O 1
ATOM 6626 N N . VAL B 1 334 ? -9.891 46.062 -1.149 1 97.5 334 VAL B N 1
ATOM 6627 C CA . VAL B 1 334 ? -10.531 44.75 -1.063 1 97.5 334 VAL B CA 1
ATOM 6628 C C . VAL B 1 334 ? -11.867 44.875 -0.33 1 97.5 334 VAL B C 1
ATOM 6630 O O . VAL B 1 334 ? -11.977 45.625 0.646 1 97.5 334 VAL B O 1
ATOM 6633 N N . SER B 1 335 ? -12.883 44.312 -0.862 1 95.25 335 SER B N 1
ATOM 6634 C CA . SER B 1 335 ? -14.203 44.25 -0.254 1 95.25 335 SER B CA 1
ATOM 6635 C C . SER B 1 335 ? -14.664 42.781 -0.127 1 95.25 335 SER B C 1
ATOM 6637 O O . SER B 1 335 ? -14.758 42.062 -1.126 1 95.25 335 SER B O 1
ATOM 6639 N N . CYS B 1 336 ? -14.875 42.406 1.13 1 95.25 336 CYS B N 1
ATOM 6640 C CA . CYS B 1 336 ? -15.242 41.031 1.372 1 95.25 336 CYS B CA 1
ATOM 6641 C C . CYS B 1 336 ? -16.625 40.906 2.021 1 95.25 336 CYS B C 1
ATOM 6643 O O . CYS B 1 336 ? -16.969 41.719 2.879 1 95.25 336 CYS B O 1
ATOM 6645 N N . LEU B 1 337 ? -17.391 40 1.589 1 92.38 337 LEU B N 1
ATOM 6646 C CA . LEU B 1 337 ? -18.641 39.594 2.219 1 92.38 337 LEU B CA 1
ATOM 6647 C C . LEU B 1 337 ? -18.5 38.281 2.951 1 92.38 337 LEU B C 1
ATOM 6649 O O . LEU B 1 337 ? -18.094 37.281 2.354 1 92.38 337 LEU B O 1
ATOM 6653 N N . VAL B 1 338 ? -18.734 38.344 4.262 1 92.81 338 VAL B N 1
ATOM 6654 C CA . VAL B 1 338 ? -18.625 37.125 5.07 1 92.81 338 VAL B CA 1
ATOM 6655 C C . VAL B 1 338 ? -20.031 36.625 5.383 1 92.81 338 VAL B C 1
ATOM 6657 O O . VAL B 1 338 ? -20.891 37.344 5.879 1 92.81 338 VAL B O 1
ATOM 6660 N N . GLN B 1 339 ? -20.219 35.406 5.109 1 91.62 339 GLN B N 1
ATOM 6661 C CA . GLN B 1 339 ? -21.5 34.719 5.359 1 91.62 339 GLN B CA 1
ATOM 6662 C C . GLN B 1 339 ? -21.312 33.469 6.215 1 91.62 339 GLN B C 1
ATOM 6664 O O . GLN B 1 339 ? -20.203 32.938 6.297 1 91.62 339 GLN B O 1
ATOM 6669 N N . TYR B 1 340 ? -22.375 33.156 6.949 1 92.5 340 TYR B N 1
ATOM 6670 C CA . TYR B 1 340 ? -22.297 31.922 7.715 1 92.5 340 TYR B CA 1
ATOM 6671 C C . TYR B 1 340 ? -23.25 30.875 7.148 1 92.5 340 TYR B C 1
ATOM 6673 O O . TYR B 1 340 ? -24.297 31.219 6.578 1 92.5 340 TYR B O 1
ATOM 6681 N N . GLY B 1 341 ? -22.859 29.656 7.227 1 94.38 341 GLY B N 1
ATOM 6682 C CA . GLY B 1 341 ? -23.578 28.5 6.707 1 94.38 341 GLY B CA 1
ATOM 6683 C C . GLY B 1 341 ? -22.859 27.188 6.93 1 94.38 341 GLY B C 1
ATOM 6684 O O . GLY B 1 341 ? -22.25 26.984 7.988 1 94.38 341 GLY B O 1
ATOM 6685 N N . ASN B 1 342 ? -23.141 26.328 5.961 1 94.75 342 ASN B N 1
ATOM 6686 C CA . ASN B 1 342 ? -22.484 25.031 6.02 1 94.75 342 ASN B CA 1
ATOM 6687 C C . ASN B 1 342 ? -21.594 24.797 4.809 1 94.75 342 ASN B C 1
ATOM 6689 O O . ASN B 1 342 ? -21.859 25.297 3.719 1 94.75 342 ASN B O 1
ATOM 6693 N N . VAL B 1 343 ? -20.5 24.109 5.059 1 96.12 343 VAL B N 1
ATOM 6694 C CA . VAL B 1 343 ? -19.562 23.781 3.994 1 96.12 343 VAL B CA 1
ATOM 6695 C C . VAL B 1 343 ? -19.094 22.328 4.16 1 96.12 343 VAL B C 1
ATOM 6697 O O . VAL B 1 343 ? -19.172 21.766 5.25 1 96.12 343 VAL B O 1
ATOM 6700 N N . THR B 1 344 ? -18.688 21.781 3.09 1 95.88 344 THR B N 1
ATOM 6701 C CA . THR B 1 344 ? -18.188 20.406 3.143 1 95.88 344 THR B CA 1
ATOM 6702 C C . THR B 1 344 ? -16.672 20.391 3.346 1 95.88 344 THR B C 1
ATOM 6704 O O . THR B 1 344 ? -15.938 21.109 2.658 1 95.88 344 THR B O 1
ATOM 6707 N N . ILE B 1 345 ? -16.234 19.656 4.285 1 95.06 345 ILE B N 1
ATOM 6708 C CA . ILE B 1 345 ? -14.812 19.438 4.562 1 95.06 345 ILE B CA 1
ATOM 6709 C C . ILE B 1 345 ? -14.469 17.969 4.359 1 95.06 345 ILE B C 1
ATOM 6711 O O . ILE B 1 345 ? -15.25 17.078 4.723 1 95.06 345 ILE B O 1
ATOM 6715 N N . THR B 1 346 ? -13.391 17.719 3.682 1 93.56 346 THR B N 1
ATOM 6716 C CA . THR B 1 346 ? -12.898 16.359 3.504 1 93.56 346 THR B CA 1
ATOM 6717 C C . THR B 1 346 ? -11.484 16.203 4.07 1 93.56 346 THR B C 1
ATOM 6719 O O . THR B 1 346 ? -10.688 17.141 4.004 1 93.56 346 THR B O 1
ATOM 6722 N N . GLN B 1 347 ? -11.203 15.117 4.715 1 89.31 347 GLN B N 1
ATOM 6723 C CA . GLN B 1 347 ? -9.898 14.789 5.262 1 89.31 347 GLN B CA 1
ATOM 6724 C C . GLN B 1 347 ? -9.531 13.336 4.984 1 89.31 347 GLN B C 1
ATOM 6726 O O . GLN B 1 347 ? -10.359 12.438 5.168 1 89.31 347 GLN B O 1
ATOM 6731 N N . ARG B 1 348 ? -8.305 13.117 4.539 1 83.69 348 ARG B N 1
ATOM 6732 C CA . ARG B 1 348 ? -7.809 11.766 4.297 1 83.69 348 ARG B CA 1
ATOM 6733 C C . ARG B 1 348 ? -6.68 11.414 5.262 1 83.69 348 ARG B C 1
ATOM 6735 O O . ARG B 1 348 ? -5.609 12.023 5.219 1 83.69 348 ARG B O 1
ATOM 6742 N N . GLY B 1 349 ? -6.965 10.406 5.988 1 81.56 349 GLY B N 1
ATOM 6743 C CA . GLY B 1 349 ? -5.938 10.008 6.934 1 81.56 349 GLY B CA 1
ATOM 6744 C C . GLY B 1 349 ? -5.512 11.125 7.867 1 81.56 349 GLY B C 1
ATOM 6745 O O . GLY B 1 349 ? -6.359 11.781 8.477 1 81.56 349 GLY B O 1
ATOM 6746 N N . GLU B 1 350 ? -4.152 11.289 7.926 1 74.75 350 GLU B N 1
ATOM 6747 C CA . GLU B 1 350 ? -3.605 12.32 8.805 1 74.75 350 GLU B CA 1
ATOM 6748 C C . GLU B 1 350 ? -3.182 13.555 8.016 1 74.75 350 GLU B C 1
ATOM 6750 O O . GLU B 1 350 ? -2.383 14.359 8.492 1 74.75 350 GLU B O 1
ATOM 6755 N N . ASN B 1 351 ? -3.791 13.609 6.828 1 75.25 351 ASN B N 1
ATOM 6756 C CA . ASN B 1 351 ? -3.562 14.805 6.023 1 75.25 351 ASN B CA 1
ATOM 6757 C C . ASN B 1 351 ? -4.465 15.953 6.465 1 75.25 351 ASN B C 1
ATOM 6759 O O . ASN B 1 351 ? -5.547 15.727 7.004 1 75.25 351 ASN B O 1
ATOM 6763 N N . PRO B 1 352 ? -3.992 17.125 6.207 1 79.62 352 PRO B N 1
ATOM 6764 C CA . PRO B 1 352 ? -4.844 18.266 6.551 1 79.62 352 PRO B CA 1
ATOM 6765 C C . PRO B 1 352 ? -6.164 18.266 5.781 1 79.62 352 PRO B C 1
ATOM 6767 O O . PRO B 1 352 ? -6.207 17.844 4.621 1 79.62 352 PRO B O 1
ATOM 6770 N N . PRO B 1 353 ? -7.148 18.688 6.43 1 88.69 353 PRO B N 1
ATOM 6771 C CA . PRO B 1 353 ? -8.453 18.75 5.758 1 88.69 353 PRO B CA 1
ATOM 6772 C C . PRO B 1 353 ? -8.477 19.75 4.605 1 88.69 353 PRO B C 1
ATOM 6774 O O . PRO B 1 353 ? -7.66 20.672 4.562 1 88.69 353 PRO B O 1
ATOM 6777 N N . GLN B 1 354 ? -9.43 19.438 3.709 1 90.25 354 GLN B N 1
ATOM 6778 C CA . GLN B 1 354 ? -9.664 20.312 2.57 1 90.25 354 GLN B CA 1
ATOM 6779 C C . GLN B 1 354 ? -11.117 20.781 2.537 1 90.25 354 GLN B C 1
ATOM 6781 O O . GLN B 1 354 ? -12.031 20.016 2.836 1 90.25 354 GLN B O 1
ATOM 6786 N N . LEU B 1 355 ? -11.18 22.062 2.34 1 95.19 355 LEU B N 1
ATOM 6787 C CA . LEU B 1 355 ? -12.5 22.688 2.279 1 95.19 355 LEU B CA 1
ATOM 6788 C C . LEU B 1 355 ? -12.922 22.938 0.835 1 95.19 355 LEU B C 1
ATOM 6790 O O . LEU B 1 355 ? -12.133 23.453 0.038 1 95.19 355 LEU B O 1
ATOM 6794 N N . ASP B 1 356 ? -14.195 22.484 0.496 1 94.81 356 ASP B N 1
ATOM 6795 C CA . ASP B 1 356 ? -14.773 22.766 -0.815 1 94.81 356 ASP B CA 1
ATOM 6796 C C . ASP B 1 356 ? -15.656 24.016 -0.773 1 94.81 356 ASP B C 1
ATOM 6798 O O . ASP B 1 356 ? -16.844 23.938 -0.423 1 94.81 356 ASP B O 1
ATOM 6802 N N . ARG B 1 357 ? -15.125 25.078 -1.232 1 95.19 357 ARG B N 1
ATOM 6803 C CA . ARG B 1 357 ? -15.828 26.359 -1.156 1 95.19 357 ARG B CA 1
ATOM 6804 C C . ARG B 1 357 ? -17.109 26.328 -1.979 1 95.19 357 ARG B C 1
ATOM 6806 O O . ARG B 1 357 ? -18.078 27.016 -1.649 1 95.19 357 ARG B O 1
ATOM 6813 N N . SER B 1 358 ? -17.156 25.516 -3.01 1 93.88 358 SER B N 1
ATOM 6814 C CA . SER B 1 358 ? -18.297 25.469 -3.904 1 93.88 358 SER B CA 1
ATOM 6815 C C . SER B 1 358 ? -19.484 24.766 -3.244 1 93.88 358 SER B C 1
ATOM 6817 O O . SER B 1 358 ? -20.625 24.906 -3.686 1 93.88 358 SER B O 1
ATOM 6819 N N . SER B 1 359 ? -19.297 24.094 -2.186 1 94.81 359 SER B N 1
ATOM 6820 C CA . SER B 1 359 ? -20.344 23.359 -1.507 1 94.81 359 SER B CA 1
ATOM 6821 C C . SER B 1 359 ? -21.062 24.234 -0.482 1 94.81 359 SER B C 1
ATOM 6823 O O . SER B 1 359 ? -22.016 23.797 0.162 1 94.81 359 SER B O 1
ATOM 6825 N N . PHE B 1 360 ? -20.578 25.484 -0.325 1 96.5 360 PHE B N 1
ATOM 6826 C CA . PHE B 1 360 ? -21.109 26.344 0.721 1 96.5 360 PHE B CA 1
ATOM 6827 C C . PHE B 1 360 ? -22.609 26.594 0.51 1 96.5 360 PHE B C 1
ATOM 6829 O O . PHE B 1 360 ? -23.031 26.906 -0.602 1 96.5 360 PHE B O 1
ATOM 6836 N N . LYS B 1 361 ? -23.344 26.391 1.603 1 94.75 361 LYS B N 1
ATOM 6837 C CA . LYS B 1 361 ? -24.766 26.719 1.639 1 94.75 361 LYS B CA 1
ATOM 6838 C C . LYS B 1 361 ? -25.078 27.734 2.746 1 94.75 361 LYS B C 1
ATOM 6840 O O . LYS B 1 361 ? -24.938 27.422 3.93 1 94.75 361 LYS B O 1
ATOM 6845 N N . ARG B 1 362 ? -25.484 28.906 2.346 1 93.75 362 ARG B N 1
ATOM 6846 C CA . ARG B 1 362 ? -25.844 29.953 3.283 1 93.75 362 ARG B CA 1
ATOM 6847 C C . ARG B 1 362 ? -26.938 29.5 4.23 1 93.75 362 ARG B C 1
ATOM 6849 O O . ARG B 1 362 ? -27.875 28.797 3.818 1 93.75 362 ARG B O 1
ATOM 6856 N N . SER B 1 363 ? -26.719 29.875 5.48 1 91.12 363 SER B N 1
ATOM 6857 C CA . SER B 1 363 ? -27.703 29.453 6.465 1 91.12 363 SER B CA 1
ATOM 6858 C C . SER B 1 363 ? -29.062 30.109 6.223 1 91.12 363 SER B C 1
ATOM 6860 O O . SER B 1 363 ? -29.125 31.281 5.863 1 91.12 363 SER B O 1
ATOM 6862 N N . ARG B 1 364 ? -30.172 29.344 6.48 1 87.25 364 ARG B N 1
ATOM 6863 C CA . ARG B 1 364 ? -31.516 29.859 6.359 1 87.25 364 ARG B CA 1
ATOM 6864 C C . ARG B 1 364 ? -32.062 30.312 7.719 1 87.25 364 ARG B C 1
ATOM 6866 O O . ARG B 1 364 ? -33.156 30.891 7.801 1 87.25 364 ARG B O 1
ATOM 6873 N N . TYR B 1 365 ? -31.25 30.141 8.711 1 84.69 365 TYR B N 1
ATOM 6874 C CA . TYR B 1 365 ? -31.672 30.453 10.062 1 84.69 365 TYR B CA 1
ATOM 6875 C C . TYR B 1 365 ? -30.938 31.688 10.594 1 84.69 365 TYR B C 1
ATOM 6877 O O . TYR B 1 365 ? -29.781 31.906 10.258 1 84.69 365 TYR B O 1
ATOM 6885 N N . LEU B 1 366 ? -31.656 32.375 11.422 1 82.06 366 LEU B N 1
ATOM 6886 C CA . LEU B 1 366 ? -31.047 33.531 12.094 1 82.06 366 LEU B CA 1
ATOM 6887 C C . LEU B 1 366 ? -30.094 33.062 13.195 1 82.06 366 LEU B C 1
ATOM 6889 O O . LEU B 1 366 ? -30.281 31.984 13.773 1 82.06 366 LEU B O 1
ATOM 6893 N N . LEU B 1 367 ? -29.078 33.844 13.531 1 80.38 367 LEU B N 1
ATOM 6894 C CA . LEU B 1 367 ? -28.062 33.469 14.523 1 80.38 367 LEU B CA 1
ATOM 6895 C C . LEU B 1 367 ? -28.703 33.219 15.883 1 80.38 367 LEU B C 1
ATOM 6897 O O . LEU B 1 367 ? -28.219 32.406 16.656 1 80.38 367 LEU B O 1
ATOM 6901 N N . GLY B 1 368 ? -29.766 34 16.125 1 73.19 368 GLY B N 1
ATOM 6902 C CA . GLY B 1 368 ? -30.469 33.812 17.406 1 73.19 368 GLY B CA 1
ATOM 6903 C C . GLY B 1 368 ? -31.156 32.5 17.547 1 73.19 368 GLY B C 1
ATOM 6904 O O . GLY B 1 368 ? -31.5 32.062 18.656 1 73.19 368 GLY B O 1
ATOM 6905 N N . ASN B 1 369 ? -31.281 31.828 16.469 1 78.44 369 ASN B N 1
ATOM 6906 C CA . ASN B 1 369 ? -31.984 30.547 16.484 1 78.44 369 ASN B CA 1
ATOM 6907 C C . ASN B 1 369 ? -31.062 29.422 16.938 1 78.44 369 ASN B C 1
ATOM 6909 O O . ASN B 1 369 ? -31.531 28.328 17.266 1 78.44 369 ASN B O 1
ATOM 6913 N N . TYR B 1 370 ? -29.859 29.719 16.969 1 79.75 370 TYR B N 1
ATOM 6914 C CA . TYR B 1 370 ? -28.938 28.672 17.391 1 79.75 370 TYR B CA 1
ATOM 6915 C C . TYR B 1 370 ? -28.797 28.641 18.906 1 79.75 370 TYR B C 1
ATOM 6917 O O . TYR B 1 370 ? -28.891 29.688 19.562 1 79.75 370 TYR B O 1
ATOM 6925 N N . SER B 1 371 ? -28.656 27.469 19.484 1 77.56 371 SER B N 1
ATOM 6926 C CA . SER B 1 371 ? -28.516 27.328 20.922 1 77.56 371 SER B CA 1
ATOM 6927 C C . SER B 1 371 ? -27.172 27.859 21.406 1 77.56 371 SER B C 1
ATOM 6929 O O . SER B 1 371 ? -27.062 28.344 22.531 1 77.56 371 SER B O 1
ATOM 6931 N N . SER B 1 372 ? -26.25 27.797 20.516 1 77.5 372 SER B N 1
ATOM 6932 C CA . SER B 1 372 ? -24.938 28.312 20.859 1 77.5 372 SER B CA 1
ATOM 6933 C C . SER B 1 372 ? -24.891 29.844 20.781 1 77.5 372 SER B C 1
ATOM 6935 O O . SER B 1 372 ? -25.562 30.438 19.953 1 77.5 372 SER B O 1
ATOM 6937 N N . PRO B 1 373 ? -24.188 30.438 21.703 1 76 373 PRO B N 1
ATOM 6938 C CA . PRO B 1 373 ? -24.109 31.891 21.688 1 76 373 PRO B CA 1
ATOM 6939 C C . PRO B 1 373 ? -23.219 32.438 20.578 1 76 373 PRO B C 1
ATOM 6941 O O . PRO B 1 373 ? -22.391 33.312 20.812 1 76 373 PRO B O 1
ATOM 6944 N N . ILE B 1 374 ? -23.469 32.031 19.328 1 79.25 374 ILE B N 1
ATOM 6945 C CA . ILE B 1 374 ? -22.641 32.406 18.188 1 79.25 374 ILE B CA 1
ATOM 6946 C C . ILE B 1 374 ? -22.906 33.875 17.844 1 79.25 374 ILE B C 1
ATOM 6948 O O . ILE B 1 374 ? -22.031 34.562 17.297 1 79.25 374 ILE B O 1
ATOM 6952 N N . SER B 1 375 ? -23.984 34.375 18.328 1 75.56 375 SER B N 1
ATOM 6953 C CA . SER B 1 375 ? -24.297 35.781 18.109 1 75.56 375 SER B CA 1
ATOM 6954 C C . SER B 1 375 ? -23.328 36.688 18.859 1 75.56 375 SER B C 1
ATOM 6956 O O . SER B 1 375 ? -23 37.781 18.406 1 75.56 375 SER B O 1
ATOM 6958 N N . GLY B 1 376 ? -22.828 36.188 19.875 1 73.12 376 GLY B N 1
ATOM 6959 C CA . GLY B 1 376 ? -21.859 36.938 20.656 1 73.12 376 GLY B CA 1
ATOM 6960 C C . GLY B 1 376 ? -20.5 37.062 19.969 1 73.12 376 GLY B C 1
ATOM 6961 O O . GLY B 1 376 ? -19.797 38.031 20.156 1 73.12 376 GLY B O 1
ATOM 6962 N N . VAL B 1 377 ? -20.266 36.125 19.156 1 77.25 377 VAL B N 1
ATOM 6963 C CA . VAL B 1 377 ? -18.984 36.125 18.438 1 77.25 377 VAL B CA 1
ATOM 6964 C C . VAL B 1 377 ? -19.016 37.188 17.328 1 77.25 377 VAL B C 1
ATOM 6966 O O . VAL B 1 377 ? -18 37.812 17.047 1 77.25 377 VAL B O 1
ATOM 6969 N N . ARG B 1 378 ? -20.109 37.375 16.797 1 77.5 378 ARG B N 1
ATOM 6970 C CA . ARG B 1 378 ? -20.25 38.344 15.719 1 77.5 378 ARG B CA 1
ATOM 6971 C C . ARG B 1 378 ? -20.062 39.781 16.219 1 77.5 378 ARG B C 1
ATOM 6973 O O . ARG B 1 378 ? -19.734 40.688 15.453 1 77.5 378 ARG B O 1
ATOM 6980 N N . THR B 1 379 ? -20.219 39.938 17.484 1 70.06 379 THR B N 1
ATOM 6981 C CA . THR B 1 379 ? -20.141 41.281 18.047 1 70.06 379 THR B CA 1
ATOM 6982 C C . THR B 1 379 ? -18.75 41.875 17.844 1 70.06 379 THR B C 1
ATOM 6984 O O . THR B 1 379 ? -18.578 43.094 17.875 1 70.06 379 THR B O 1
ATOM 6987 N N . TYR B 1 380 ? -17.875 41.094 17.516 1 72.44 380 TYR B N 1
ATOM 6988 C CA . TYR B 1 380 ? -16.516 41.562 17.359 1 72.44 380 TYR B CA 1
ATOM 6989 C C . TYR B 1 380 ? -16.281 42.062 15.953 1 72.44 380 TYR B C 1
ATOM 6991 O O . TYR B 1 380 ? -15.195 42.594 15.648 1 72.44 380 TYR B O 1
ATOM 6999 N N . THR B 1 381 ? -17.328 42.062 15.188 1 74.88 381 THR B N 1
ATOM 7000 C CA . THR B 1 381 ? -17.156 42.531 13.812 1 74.88 381 THR B CA 1
ATOM 7001 C C . THR B 1 381 ? -17.781 43.906 13.609 1 74.88 381 THR B C 1
ATOM 7003 O O . THR B 1 381 ? -17.719 44.469 12.508 1 74.88 381 THR B O 1
ATOM 7006 N N . TRP B 1 382 ? -18.391 44.438 14.703 1 69.94 382 TRP B N 1
ATOM 7007 C CA . TRP B 1 382 ? -18.984 45.75 14.5 1 69.94 382 TRP B CA 1
ATOM 7008 C C . TRP B 1 382 ? -19.016 46.531 15.797 1 69.94 382 TRP B C 1
ATOM 7010 O O . TRP B 1 382 ? -18.797 46 16.875 1 69.94 382 TRP B O 1
ATOM 7020 N N . GLY B 1 383 ? -19.25 47.75 15.602 1 66 383 GLY B N 1
ATOM 7021 C CA . GLY B 1 383 ? -19.406 48.625 16.734 1 66 383 GLY B CA 1
ATOM 7022 C C . GLY B 1 383 ? -18.094 48.906 17.469 1 66 383 GLY B C 1
ATOM 7023 O O . GLY B 1 383 ? -17.062 49.094 16.844 1 66 383 GLY B O 1
ATOM 7024 N N . GLU B 1 384 ? -18.219 48.969 18.797 1 64.25 384 GLU B N 1
ATOM 7025 C CA . GLU B 1 384 ? -17.078 49.312 19.625 1 64.25 384 GLU B CA 1
ATOM 7026 C C . GLU B 1 384 ? -16.078 48.156 19.688 1 64.25 384 GLU B C 1
ATOM 7028 O O . GLU B 1 384 ? -14.883 48.344 19.875 1 64.25 384 GLU B O 1
ATOM 7033 N N . ASN B 1 385 ? -16.672 47.031 19.391 1 70.69 385 ASN B N 1
ATOM 7034 C CA . ASN B 1 385 ? -15.828 45.844 19.531 1 70.69 385 ASN B CA 1
ATOM 7035 C C . ASN B 1 385 ? -15.078 45.562 18.234 1 70.69 385 ASN B C 1
ATOM 7037 O O . ASN B 1 385 ? -14.266 44.625 18.188 1 70.69 385 ASN B O 1
ATOM 7041 N N . ASN B 1 386 ? -15.367 46.344 17.234 1 74.12 386 ASN B N 1
ATOM 7042 C CA . ASN B 1 386 ? -14.719 46.156 15.945 1 74.12 386 ASN B CA 1
ATOM 7043 C C . ASN B 1 386 ? -13.211 46.344 16.047 1 74.12 386 ASN B C 1
ATOM 7045 O O . ASN B 1 386 ? -12.461 45.781 15.227 1 74.12 386 ASN B O 1
ATOM 7049 N N . ALA B 1 387 ? -12.836 47.031 17.062 1 73.25 387 ALA B N 1
ATOM 7050 C CA . ALA B 1 387 ? -11.422 47.344 17.219 1 73.25 387 ALA B CA 1
ATOM 7051 C C . ALA B 1 387 ? -10.625 46.094 17.547 1 73.25 387 ALA B C 1
ATOM 7053 O O . ALA B 1 387 ? -9.414 46.031 17.312 1 73.25 387 ALA B O 1
ATOM 7054 N N . THR B 1 388 ? -11.344 45.094 17.938 1 73.19 388 THR B N 1
ATOM 7055 C CA . THR B 1 388 ? -10.641 43.875 18.344 1 73.19 388 THR B CA 1
ATOM 7056 C C . THR B 1 388 ? -10.633 42.844 17.203 1 73.19 388 THR B C 1
ATOM 7058 O O . THR B 1 388 ? -10.055 41.781 17.344 1 73.19 388 THR B O 1
ATOM 7061 N N . SER B 1 389 ? -11.219 43.219 16.094 1 81.31 389 SER B N 1
ATOM 7062 C CA . SER B 1 389 ? -11.172 42.344 14.922 1 81.31 389 SER B CA 1
ATOM 7063 C C . SER B 1 389 ? -9.805 42.406 14.25 1 81.31 389 SER B C 1
ATOM 7065 O O . SER B 1 389 ? -9.195 43.469 14.156 1 81.31 389 SER B O 1
ATOM 7067 N N . PRO B 1 390 ? -9.344 41.312 13.836 1 82.88 390 PRO B N 1
ATOM 7068 C CA . PRO B 1 390 ? -8.062 41.312 13.125 1 82.88 390 PRO B CA 1
ATOM 7069 C C . PRO B 1 390 ? -8.086 42.156 11.867 1 82.88 390 PRO B C 1
ATOM 7071 O O . PRO B 1 390 ? -7.035 42.562 11.375 1 82.88 390 PRO B O 1
ATOM 7074 N N . TYR B 1 391 ? -9.273 42.406 11.406 1 91.25 391 TYR B N 1
ATOM 7075 C CA . TYR B 1 391 ? -9.367 43.156 10.172 1 91.25 391 TYR B CA 1
ATOM 7076 C C . TYR B 1 391 ? -9.758 44.594 10.461 1 91.25 391 TYR B C 1
ATOM 7078 O O . TYR B 1 391 ? -10.352 45.281 9.609 1 91.25 391 TYR B O 1
ATOM 7086 N N . SER B 1 392 ? -9.5 45 11.633 1 89.38 392 SER B N 1
ATOM 7087 C CA . SER B 1 392 ? -9.656 46.406 11.992 1 89.38 392 SER B CA 1
ATOM 7088 C C . SER B 1 392 ? -8.328 47.031 12.422 1 89.38 392 SER B C 1
ATOM 7090 O O . SER B 1 392 ? -7.941 46.938 13.594 1 89.38 392 SER B O 1
ATOM 7092 N N . PHE B 1 393 ? -7.723 47.75 11.43 1 89.38 393 PHE B N 1
ATOM 7093 C CA . PHE B 1 393 ? -6.441 48.375 11.758 1 89.38 393 PHE B CA 1
ATOM 7094 C C . PHE B 1 393 ? -6.168 49.562 10.844 1 89.38 393 PHE B C 1
ATOM 7096 O O . PHE B 1 393 ? -6.727 49.656 9.75 1 89.38 393 PHE B O 1
ATOM 7103 N N . THR B 1 394 ? -5.418 50.438 11.359 1 92.06 394 THR B N 1
ATOM 7104 C CA . THR B 1 394 ? -4.887 51.594 10.625 1 92.06 394 THR B CA 1
ATOM 7105 C C . THR B 1 394 ? -3.365 51.625 10.711 1 92.06 394 THR B C 1
ATOM 7107 O O . THR B 1 394 ? -2.803 51.594 11.812 1 92.06 394 THR B O 1
ATOM 7110 N N . LEU B 1 395 ? -2.766 51.719 9.547 1 90.94 395 LEU B N 1
ATOM 7111 C CA . LEU B 1 395 ? -1.308 51.781 9.523 1 90.94 395 LEU B CA 1
ATOM 7112 C C . LEU B 1 395 ? -0.813 53.125 9.055 1 90.94 395 LEU B C 1
ATOM 7114 O O . LEU B 1 395 ? -1.207 53.594 7.984 1 90.94 395 LEU B O 1
ATOM 7118 N N . ARG B 1 396 ? 0.096 53.656 9.82 1 90.38 396 ARG B N 1
ATOM 7119 C CA . ARG B 1 396 ? 0.683 54.969 9.523 1 90.38 396 ARG B CA 1
ATOM 7120 C C . ARG B 1 396 ? 2.201 54.875 9.406 1 90.38 396 ARG B C 1
ATOM 7122 O O . ARG B 1 396 ? 2.822 54 10.031 1 90.38 396 ARG B O 1
ATOM 7129 N N . VAL B 1 397 ? 2.688 55.656 8.578 1 85.06 397 VAL B N 1
ATOM 7130 C CA . VAL B 1 397 ? 4.137 55.75 8.438 1 85.06 397 VAL B CA 1
ATOM 7131 C C . VAL B 1 397 ? 4.59 57.188 8.562 1 85.06 397 VAL B C 1
ATOM 7133 O O . VAL B 1 397 ? 3.908 58.094 8.078 1 85.06 397 VAL B O 1
ATOM 7136 N N . VAL B 1 398 ? 5.652 57.25 9.492 1 78.5 398 VAL B N 1
ATOM 7137 C CA . VAL B 1 398 ? 6.266 58.594 9.609 1 78.5 398 VAL B CA 1
ATOM 7138 C C . VAL B 1 398 ? 7.613 58.594 8.891 1 78.5 398 VAL B C 1
ATOM 7140 O O . VAL B 1 398 ? 8.25 57.531 8.742 1 78.5 398 VAL B O 1
ATOM 7143 N N . GLY B 1 399 ? 7.949 59.688 8.109 1 62.09 399 GLY B N 1
ATOM 7144 C CA . GLY B 1 399 ? 9.203 59.812 7.383 1 62.09 399 GLY B CA 1
ATOM 7145 C C . GLY B 1 399 ? 10.406 59.375 8.195 1 62.09 399 GLY B C 1
ATOM 7146 O O . GLY B 1 399 ? 11.398 58.906 7.637 1 62.09 399 GLY B O 1
ATOM 7147 N N . THR B 1 400 ? 10.414 59.5 9.57 1 61.81 400 THR B N 1
ATOM 7148 C CA . THR B 1 400 ? 11.617 59.281 10.359 1 61.81 400 THR B CA 1
ATOM 7149 C C . THR B 1 400 ? 11.602 57.906 11.016 1 61.81 400 THR B C 1
ATOM 7151 O O . THR B 1 400 ? 12.219 57.719 12.062 1 61.81 400 THR B O 1
ATOM 7154 N N . GLY B 1 401 ? 10.836 57 10.391 1 63.69 401 GLY B N 1
ATOM 7155 C CA . GLY B 1 401 ? 11.148 55.656 10.805 1 63.69 401 GLY B CA 1
ATOM 7156 C C . GLY B 1 401 ? 10 54.938 11.5 1 63.69 401 GLY B C 1
ATOM 7157 O O . GLY B 1 401 ? 10.047 53.75 11.734 1 63.69 401 GLY B O 1
ATOM 7158 N N . PHE B 1 402 ? 9.047 55.656 11.992 1 70.38 402 PHE B N 1
ATOM 7159 C CA . PHE B 1 402 ? 7.949 54.969 12.68 1 70.38 402 PHE B CA 1
ATOM 7160 C C . PHE B 1 402 ? 6.969 54.375 11.672 1 70.38 402 PHE B C 1
ATOM 7162 O O . PHE B 1 402 ? 6.637 55.031 10.672 1 70.38 402 PHE B O 1
ATOM 7169 N N . ASN B 1 403 ? 6.59 53.062 11.883 1 79.06 403 ASN B N 1
ATOM 7170 C CA . ASN B 1 403 ? 5.629 52.375 11.039 1 79.06 403 ASN B CA 1
ATOM 7171 C C . ASN B 1 403 ? 4.766 51.406 11.859 1 79.06 403 ASN B C 1
ATOM 7173 O O . ASN B 1 403 ? 5.277 50.5 12.508 1 79.06 403 ASN B O 1
ATOM 7177 N N . ASP B 1 404 ? 3.414 51.594 11.797 1 77.62 404 ASP B N 1
ATOM 7178 C CA . ASP B 1 404 ? 2.451 50.812 12.578 1 77.62 404 ASP B CA 1
ATOM 7179 C C . ASP B 1 404 ? 2.449 49.375 12.148 1 77.62 404 ASP B C 1
ATOM 7181 O O . ASP B 1 404 ? 2.016 48.5 12.898 1 77.62 404 ASP B O 1
ATOM 7185 N N . MET B 1 405 ? 2.871 49 10.992 1 78.06 405 MET B N 1
ATOM 7186 C CA . MET B 1 405 ? 2.791 47.656 10.453 1 78.06 405 MET B CA 1
ATOM 7187 C C . MET B 1 405 ? 3.523 46.656 11.352 1 78.06 405 MET B C 1
ATOM 7189 O O . MET B 1 405 ? 3.098 45.5 11.5 1 78.06 405 MET B O 1
ATOM 7193 N N . TYR B 1 406 ? 4.48 47.094 12.031 1 66.94 406 TYR B N 1
ATOM 7194 C CA . TYR B 1 406 ? 5.348 46.188 12.789 1 66.94 406 TYR B CA 1
ATOM 7195 C C . TYR B 1 406 ? 4.801 45.938 14.188 1 66.94 406 TYR B C 1
ATOM 7197 O O . TYR B 1 406 ? 5.324 45.125 14.938 1 66.94 406 TYR B O 1
ATOM 7205 N N . ARG B 1 407 ? 3.637 46.562 14.453 1 67.25 407 ARG B N 1
ATOM 7206 C CA . ARG B 1 407 ? 2.938 46.344 15.711 1 67.25 407 ARG B CA 1
ATOM 7207 C C . ARG B 1 407 ? 1.647 45.562 15.492 1 67.25 407 ARG B C 1
ATOM 7209 O O . ARG B 1 407 ? 0.979 45.188 16.453 1 67.25 407 ARG B O 1
ATOM 7216 N N . GLU B 1 408 ? 1.371 45.438 14.305 1 73.06 408 GLU B N 1
ATOM 7217 C CA . GLU B 1 408 ? 0.133 44.75 13.953 1 73.06 408 GLU B CA 1
ATOM 7218 C C . GLU B 1 408 ? 0.419 43.438 13.211 1 73.06 408 GLU B C 1
ATOM 7220 O O . GLU B 1 408 ? 0.412 43.406 11.977 1 73.06 408 GLU B O 1
ATOM 7225 N N . PRO B 1 409 ? 0.516 42.375 14 1 69.62 409 PRO B N 1
ATOM 7226 C CA . PRO B 1 409 ? 0.909 41.125 13.359 1 69.62 409 PRO B CA 1
ATOM 7227 C C . PRO B 1 409 ? -0.087 40.656 12.297 1 69.62 409 PRO B C 1
ATOM 7229 O O . PRO B 1 409 ? 0.311 40.094 11.281 1 69.62 409 PRO B O 1
ATOM 7232 N N . PHE B 1 410 ? -1.311 40.938 12.461 1 77.81 410 PHE B N 1
ATOM 7233 C CA . PHE B 1 410 ? -2.314 40.5 11.5 1 77.81 410 PHE B CA 1
ATOM 7234 C C . PHE B 1 410 ? -2.16 41.25 10.18 1 77.81 410 PHE B C 1
ATOM 7236 O O . PHE B 1 410 ? -2.225 40.656 9.102 1 77.81 410 PHE B O 1
ATOM 7243 N N . ALA B 1 411 ? -1.874 42.469 10.336 1 83.88 411 ALA B N 1
ATOM 7244 C CA . ALA B 1 411 ? -1.712 43.312 9.141 1 83.88 411 ALA B CA 1
ATOM 7245 C C . ALA B 1 411 ? -0.445 42.938 8.375 1 83.88 411 ALA B C 1
ATOM 7247 O O . ALA B 1 411 ? -0.438 42.906 7.145 1 83.88 411 ALA B O 1
ATOM 7248 N N . SER B 1 412 ? 0.518 42.719 9.102 1 77.88 412 SER B N 1
ATOM 7249 C CA . SER B 1 412 ? 1.777 42.312 8.469 1 77.88 412 SER B CA 1
ATOM 7250 C C . SER B 1 412 ? 1.643 41 7.719 1 77.88 412 SER B C 1
ATOM 7252 O O . SER B 1 412 ? 2.227 40.844 6.648 1 77.88 412 SER B O 1
ATOM 7254 N N . GLY B 1 413 ? 0.954 40.125 8.336 1 77.69 413 GLY B N 1
ATOM 7255 C CA . GLY B 1 413 ? 0.748 38.844 7.688 1 77.69 413 GLY B CA 1
ATOM 7256 C C . GLY B 1 413 ? -0.134 38.938 6.453 1 77.69 413 GLY B C 1
ATOM 7257 O O . GLY B 1 413 ? 0.062 38.188 5.488 1 77.69 413 GLY B O 1
ATOM 7258 N N . LEU B 1 414 ? -0.985 39.781 6.484 1 88.56 414 LEU B N 1
ATOM 7259 C CA . LEU B 1 414 ? -1.961 39.938 5.41 1 88.56 414 LEU B CA 1
ATOM 7260 C C . LEU B 1 414 ? -1.37 40.719 4.238 1 88.56 414 LEU B C 1
ATOM 7262 O O . LEU B 1 414 ? -1.526 40.312 3.082 1 88.56 414 LEU B O 1
ATOM 7266 N N . LEU B 1 415 ? -0.658 41.844 4.562 1 90.56 415 LEU B N 1
ATOM 7267 C CA . LEU B 1 415 ? -0.244 42.781 3.525 1 90.56 415 LEU B CA 1
ATOM 7268 C C . LEU B 1 415 ? 1.188 42.5 3.082 1 90.56 415 LEU B C 1
ATOM 7270 O O . LEU B 1 415 ? 1.621 42.969 2.029 1 90.56 415 LEU B O 1
ATOM 7274 N N . GLY B 1 416 ? 1.829 41.688 3.857 1 79 416 GLY B N 1
ATOM 7275 C CA . GLY B 1 416 ? 3.203 41.375 3.496 1 79 416 GLY B CA 1
ATOM 7276 C C . GLY B 1 416 ? 4.18 42.5 3.867 1 79 416 GLY B C 1
ATOM 7277 O O . GLY B 1 416 ? 3.781 43.5 4.43 1 79 416 GLY B O 1
ATOM 7278 N N . ASP B 1 417 ? 5.375 42.344 3.355 1 73.88 417 ASP B N 1
ATOM 7279 C CA . ASP B 1 417 ? 6.438 43.281 3.648 1 73.88 417 ASP B CA 1
ATOM 7280 C C . ASP B 1 417 ? 6.176 44.625 2.953 1 73.88 417 ASP B C 1
ATOM 7282 O O . ASP B 1 417 ? 5.992 44.656 1.734 1 73.88 417 ASP B O 1
ATOM 7286 N N . ASP B 1 418 ? 6.105 45.688 3.732 1 80.5 418 ASP B N 1
ATOM 7287 C CA . ASP B 1 418 ? 5.848 47.031 3.219 1 80.5 418 ASP B CA 1
ATOM 7288 C C . ASP B 1 418 ? 4.543 47.062 2.428 1 80.5 418 ASP B C 1
ATOM 7290 O O . ASP B 1 418 ? 4.453 47.75 1.404 1 80.5 418 ASP B O 1
ATOM 7294 N N . ALA B 1 419 ? 3.635 46.188 2.881 1 89.44 419 ALA B N 1
ATOM 7295 C CA . ALA B 1 419 ? 2.322 46.125 2.244 1 89.44 419 ALA B CA 1
ATOM 7296 C C . ALA B 1 419 ? 2.455 45.875 0.744 1 89.44 419 ALA B C 1
ATOM 7298 O O . ALA B 1 419 ? 1.794 46.531 -0.06 1 89.44 419 ALA B O 1
ATOM 7299 N N . SER B 1 420 ? 3.299 45.062 0.391 1 90.31 420 SER B N 1
ATOM 7300 C CA . SER B 1 420 ? 3.623 44.844 -1.015 1 90.31 420 SER B CA 1
ATOM 7301 C C . SER B 1 420 ? 2.613 43.906 -1.676 1 90.31 420 SER B C 1
ATOM 7303 O O . SER B 1 420 ? 2.549 43.812 -2.904 1 90.31 420 SER B O 1
ATOM 7305 N N . ASN B 1 421 ? 1.813 43.219 -0.906 1 92.25 421 ASN B N 1
ATOM 7306 C CA . ASN B 1 421 ? 0.851 42.312 -1.507 1 92.25 421 ASN B CA 1
ATOM 7307 C C . ASN B 1 421 ? -0.201 43.062 -2.322 1 92.25 421 ASN B C 1
ATOM 7309 O O . ASN B 1 421 ? -0.687 44.094 -1.902 1 92.25 421 ASN B O 1
ATOM 7313 N N . ASP B 1 422 ? -0.501 42.531 -3.43 1 94.69 422 ASP B N 1
ATOM 7314 C CA . ASP B 1 422 ? -1.488 43.188 -4.281 1 94.69 422 ASP B CA 1
ATOM 7315 C C . ASP B 1 422 ? -2.91 42.875 -3.818 1 94.69 422 ASP B C 1
ATOM 7317 O O . ASP B 1 422 ? -3.105 42.062 -2.904 1 94.69 422 ASP B O 1
ATOM 7321 N N . ALA B 1 423 ? -3.816 43.5 -4.418 1 96.75 423 ALA B N 1
ATOM 7322 C CA . ALA B 1 423 ? -5.211 43.406 -3.998 1 96.75 423 ALA B CA 1
ATOM 7323 C C . ALA B 1 423 ? -5.73 41.969 -4.152 1 96.75 423 ALA B C 1
ATOM 7325 O O . ALA B 1 423 ? -6.457 41.469 -3.291 1 96.75 423 ALA B O 1
ATOM 7326 N N . GLN B 1 424 ? -5.34 41.344 -5.242 1 96.56 424 GLN B N 1
ATOM 7327 C CA . GLN B 1 424 ? -5.82 40 -5.48 1 96.56 424 GLN B CA 1
ATOM 7328 C C . GLN B 1 424 ? -5.266 39.031 -4.438 1 96.56 424 GLN B C 1
ATOM 7330 O O . GLN B 1 424 ? -5.992 38.156 -3.938 1 96.56 424 GLN B O 1
ATOM 7335 N N . HIS B 1 425 ? -4.055 39.156 -4.164 1 95.5 425 HIS B N 1
ATOM 7336 C CA . HIS B 1 425 ? -3.436 38.312 -3.16 1 95.5 425 HIS B CA 1
ATOM 7337 C C . HIS B 1 425 ? -4.105 38.469 -1.8 1 95.5 425 HIS B C 1
ATOM 7339 O O . HIS B 1 425 ? -4.398 37.5 -1.117 1 95.5 425 HIS B O 1
ATOM 7345 N N . VAL B 1 426 ? -4.285 39.719 -1.436 1 96.44 426 VAL B N 1
ATOM 7346 C CA . VAL B 1 426 ? -4.898 40 -0.141 1 96.44 426 VAL B CA 1
ATOM 7347 C C . VAL B 1 426 ? -6.328 39.469 -0.116 1 96.44 426 VAL B C 1
ATOM 7349 O O . VAL B 1 426 ? -6.773 38.906 0.892 1 96.44 426 VAL B O 1
ATOM 7352 N N . ALA B 1 427 ? -7.039 39.594 -1.148 1 97.44 427 ALA B N 1
ATOM 7353 C CA . ALA B 1 427 ? -8.398 39.062 -1.237 1 97.44 427 ALA B CA 1
ATOM 7354 C C . ALA B 1 427 ? -8.422 37.562 -1.021 1 97.44 427 ALA B C 1
ATOM 7356 O O . ALA B 1 427 ? -9.227 37.062 -0.239 1 97.44 427 ALA B O 1
ATOM 7357 N N . ARG B 1 428 ? -7.578 36.938 -1.721 1 96 428 ARG B N 1
ATOM 7358 C CA . ARG B 1 428 ? -7.52 35.5 -1.605 1 96 428 ARG B CA 1
ATOM 7359 C C . ARG B 1 428 ? -7.051 35.062 -0.216 1 96 428 ARG B C 1
ATOM 7361 O O . ARG B 1 428 ? -7.512 34.062 0.321 1 96 428 ARG B O 1
ATOM 7368 N N . GLN B 1 429 ? -6.18 35.844 0.313 1 94.5 429 GLN B N 1
ATOM 7369 C CA . GLN B 1 429 ? -5.695 35.531 1.654 1 94.5 429 GLN B CA 1
ATOM 7370 C C . GLN B 1 429 ? -6.816 35.656 2.682 1 94.5 429 GLN B C 1
ATOM 7372 O O . GLN B 1 429 ? -6.902 34.844 3.611 1 94.5 429 GLN B O 1
ATOM 7377 N N . ILE B 1 430 ? -7.59 36.625 2.59 1 95.94 430 ILE B N 1
ATOM 7378 C CA . ILE B 1 430 ? -8.711 36.781 3.516 1 95.94 430 ILE B CA 1
ATOM 7379 C C . ILE B 1 430 ? -9.664 35.594 3.369 1 95.94 430 ILE B C 1
ATOM 7381 O O . ILE B 1 430 ? -10.156 35.062 4.367 1 95.94 430 ILE B O 1
ATOM 7385 N N . GLU B 1 431 ? -9.906 35.25 2.131 1 96.88 431 GLU B N 1
ATOM 7386 C CA . GLU B 1 431 ? -10.75 34.062 1.91 1 96.88 431 GLU B CA 1
ATOM 7387 C C . GLU B 1 431 ? -10.148 32.812 2.559 1 96.88 431 GLU B C 1
ATOM 7389 O O . GLU B 1 431 ? -10.844 32.062 3.23 1 96.88 431 GLU B O 1
ATOM 7394 N N . GLN B 1 432 ? -8.93 32.688 2.393 1 93.88 432 GLN B N 1
ATOM 7395 C CA . GLN B 1 432 ? -8.234 31.547 2.959 1 93.88 432 GLN B CA 1
ATOM 7396 C C . GLN B 1 432 ? -8.25 31.578 4.484 1 93.88 432 GLN B C 1
ATOM 7398 O O . GLN B 1 432 ? -8.281 30.531 5.137 1 93.88 432 GLN B O 1
ATOM 7403 N N . ASN B 1 433 ? -8.148 32.75 5.023 1 93.38 433 ASN B N 1
ATOM 7404 C CA . ASN B 1 433 ? -8.203 32.906 6.477 1 93.38 433 ASN B CA 1
ATOM 7405 C C . ASN B 1 433 ? -9.5 32.312 7.039 1 93.38 433 ASN B C 1
ATOM 7407 O O . ASN B 1 433 ? -9.477 31.625 8.055 1 93.38 433 ASN B O 1
ATOM 7411 N N . PHE B 1 434 ? -10.555 32.625 6.395 1 95.69 434 PHE B N 1
ATOM 7412 C CA . PHE B 1 434 ? -11.836 32.125 6.871 1 95.69 434 PHE B CA 1
ATOM 7413 C C . PHE B 1 434 ? -11.961 30.625 6.625 1 95.69 434 PHE B C 1
ATOM 7415 O O . PHE B 1 434 ? -12.562 29.906 7.426 1 95.69 434 PHE B O 1
ATOM 7422 N N . ASP B 1 435 ? -11.438 30.203 5.484 1 95.19 435 ASP B N 1
ATOM 7423 C CA . ASP B 1 435 ? -11.406 28.75 5.246 1 95.19 435 ASP B CA 1
ATOM 7424 C C . ASP B 1 435 ? -10.609 28.031 6.332 1 95.19 435 ASP B C 1
ATOM 7426 O O . ASP B 1 435 ? -11.055 27 6.852 1 95.19 435 ASP B O 1
ATOM 7430 N N . TRP B 1 436 ? -9.477 28.578 6.578 1 90.31 436 TRP B N 1
ATOM 7431 C CA . TRP B 1 436 ? -8.633 28.016 7.625 1 90.31 436 TRP B CA 1
ATOM 7432 C C . TRP B 1 436 ? -9.367 27.969 8.961 1 90.31 436 TRP B C 1
ATOM 7434 O O . TRP B 1 436 ? -9.25 27 9.711 1 90.31 436 TRP B O 1
ATOM 7444 N N . ALA B 1 437 ? -10.031 29.031 9.305 1 91.06 437 ALA B N 1
ATOM 7445 C CA . ALA B 1 437 ? -10.773 29.109 10.555 1 91.06 437 ALA B CA 1
ATOM 7446 C C . ALA B 1 437 ? -11.844 28.016 10.625 1 91.06 437 ALA B C 1
ATOM 7448 O O . ALA B 1 437 ? -12.07 27.422 11.688 1 91.06 437 ALA B O 1
ATOM 7449 N N . THR B 1 438 ? -12.484 27.797 9.547 1 93.81 438 THR B N 1
ATOM 7450 C CA . THR B 1 438 ? -13.508 26.766 9.484 1 93.81 438 THR B CA 1
ATOM 7451 C C . THR B 1 438 ? -12.883 25.391 9.672 1 93.81 438 THR B C 1
ATOM 7453 O O . THR B 1 438 ? -13.391 24.562 10.438 1 93.81 438 THR B O 1
ATOM 7456 N N . MET B 1 439 ? -11.867 25.188 8.953 1 91.12 439 MET B N 1
ATOM 7457 C CA . MET B 1 439 ? -11.18 23.906 9.102 1 91.12 439 MET B CA 1
ATOM 7458 C C . MET B 1 439 ? -10.617 23.75 10.508 1 91.12 439 MET B C 1
ATOM 7460 O O . MET B 1 439 ? -10.625 22.641 11.062 1 91.12 439 MET B O 1
ATOM 7464 N N . GLY B 1 440 ? -10.109 24.844 11.023 1 86.06 440 GLY B N 1
ATOM 7465 C CA . GLY B 1 440 ? -9.648 24.797 12.398 1 86.06 440 GLY B CA 1
ATOM 7466 C C . GLY B 1 440 ? -10.758 24.484 13.391 1 86.06 440 GLY B C 1
ATOM 7467 O O . GLY B 1 440 ? -10.531 23.766 14.367 1 86.06 440 GLY B O 1
ATOM 7468 N N . ALA B 1 441 ? -11.852 25.078 13.172 1 88.38 441 ALA B N 1
ATOM 7469 C CA . ALA B 1 441 ? -13 24.797 14.031 1 88.38 441 ALA B CA 1
ATOM 7470 C C . ALA B 1 441 ? -13.383 23.312 13.969 1 88.38 441 ALA B C 1
ATOM 7472 O O . ALA B 1 441 ? -13.672 22.703 15 1 88.38 441 ALA B O 1
ATOM 7473 N N . PHE B 1 442 ? -13.375 22.75 12.789 1 90.38 442 PHE B N 1
ATOM 7474 C CA . PHE B 1 442 ? -13.664 21.328 12.625 1 90.38 442 PHE B CA 1
ATOM 7475 C C . PHE B 1 442 ? -12.648 20.484 13.383 1 90.38 442 PHE B C 1
ATOM 7477 O O . PHE B 1 442 ? -13.016 19.516 14.047 1 90.38 442 PHE B O 1
ATOM 7484 N N . ALA B 1 443 ? -11.484 20.797 13.164 1 84.81 443 ALA B N 1
ATOM 7485 C CA . ALA B 1 443 ? -10.43 20.031 13.805 1 84.81 443 ALA B CA 1
ATOM 7486 C C . ALA B 1 443 ? -10.547 20.078 15.32 1 84.81 443 ALA B C 1
ATOM 7488 O O . ALA B 1 443 ? -10.219 19.094 16 1 84.81 443 ALA B O 1
ATOM 7489 N N . ARG B 1 444 ? -10.969 21.156 15.844 1 79.81 444 ARG B N 1
ATOM 7490 C CA . ARG B 1 444 ? -11.07 21.328 17.297 1 79.81 444 ARG B CA 1
ATOM 7491 C C . ARG B 1 444 ? -12.195 20.484 17.875 1 79.81 444 ARG B C 1
ATOM 7493 O O . ARG B 1 444 ? -12.055 19.938 18.969 1 79.81 444 ARG B O 1
ATOM 7500 N N . MET B 1 445 ? -13.242 20.484 17.203 1 85.81 445 MET B N 1
ATOM 7501 C CA . MET B 1 445 ? -14.391 19.719 17.688 1 85.81 445 MET B CA 1
ATOM 7502 C C . MET B 1 445 ? -15.125 19.047 16.531 1 85.81 445 MET B C 1
ATOM 7504 O O . MET B 1 445 ? -16.25 19.422 16.203 1 85.81 445 MET B O 1
ATOM 7508 N N . PRO B 1 446 ? -14.578 17.922 16.172 1 88.44 446 PRO B N 1
ATOM 7509 C CA . PRO B 1 446 ? -15.203 17.234 15.039 1 88.44 446 PRO B CA 1
ATOM 7510 C C . PRO B 1 446 ? -16.594 16.719 15.367 1 88.44 446 PRO B C 1
ATOM 7512 O O . PRO B 1 446 ? -17.422 16.5 14.461 1 88.44 446 PRO B O 1
ATOM 7515 N N . ASN B 1 447 ? -16.906 16.531 16.609 1 89 447 ASN B N 1
ATOM 7516 C CA . ASN B 1 447 ? -18.188 15.984 17 1 89 447 ASN B CA 1
ATOM 7517 C C . ASN B 1 447 ? -19.312 17.016 16.891 1 89 447 ASN B C 1
ATOM 7519 O O . ASN B 1 447 ? -20.469 16.719 17.172 1 89 447 ASN B O 1
ATOM 7523 N N . ALA B 1 448 ? -18.953 18.266 16.516 1 90.81 448 ALA B N 1
ATOM 7524 C CA . ALA B 1 448 ? -19.969 19.297 16.297 1 90.81 448 ALA B CA 1
ATOM 7525 C C . ALA B 1 448 ? -20.5 19.234 14.859 1 90.81 448 ALA B C 1
ATOM 7527 O O . ALA B 1 448 ? -21.359 20.031 14.477 1 90.81 448 ALA B O 1
ATOM 7528 N N . SER B 1 449 ? -20 18.328 14.117 1 90.5 449 SER B N 1
ATOM 7529 C CA . SER B 1 449 ? -20.438 18.141 12.742 1 90.5 449 SER B CA 1
ATOM 7530 C C . SER B 1 449 ? -20.844 16.688 12.5 1 90.5 449 SER B C 1
ATOM 7532 O O . SER B 1 449 ? -20.5 15.797 13.273 1 90.5 449 SER B O 1
ATOM 7534 N N . ASP B 1 450 ? -21.688 16.516 11.477 1 89.19 450 ASP B N 1
ATOM 7535 C CA . ASP B 1 450 ? -21.969 15.164 11.008 1 89.19 450 ASP B CA 1
ATOM 7536 C C . ASP B 1 450 ? -20.812 14.602 10.203 1 89.19 450 ASP B C 1
ATOM 7538 O O . ASP B 1 450 ? -20.422 15.164 9.172 1 89.19 450 ASP B O 1
ATOM 7542 N N . VAL B 1 451 ? -20.281 13.586 10.742 1 91.81 451 VAL B N 1
ATOM 7543 C CA . VAL B 1 451 ? -19.062 13.07 10.141 1 91.81 451 VAL B CA 1
ATOM 7544 C C . VAL B 1 451 ? -19.344 11.734 9.461 1 91.81 451 VAL B C 1
ATOM 7546 O O . VAL B 1 451 ? -19.969 10.852 10.055 1 91.81 451 VAL B O 1
ATOM 7549 N N . VAL B 1 452 ? -19.047 11.664 8.203 1 91.62 452 VAL B N 1
ATOM 7550 C CA . VAL B 1 452 ? -19.078 10.406 7.469 1 91.62 452 VAL B CA 1
ATOM 7551 C C . VAL B 1 452 ? -17.656 9.875 7.289 1 91.62 452 VAL B C 1
ATOM 7553 O O . VAL B 1 452 ? -16.828 10.516 6.629 1 91.62 452 VAL B O 1
ATOM 7556 N N . THR B 1 453 ? -17.344 8.844 7.891 1 90.69 453 THR B N 1
ATOM 7557 C CA . THR B 1 453 ? -16.031 8.211 7.777 1 90.69 453 THR B CA 1
ATOM 7558 C C . THR B 1 453 ? -16.078 7.043 6.797 1 90.69 453 THR B C 1
ATOM 7560 O O . THR B 1 453 ? -16.969 6.195 6.879 1 90.69 453 THR B O 1
ATOM 7563 N N . THR B 1 454 ? -15.18 7.098 5.855 1 90.06 454 THR B N 1
ATOM 7564 C CA . THR B 1 454 ? -15.062 6.02 4.879 1 90.06 454 THR B CA 1
ATOM 7565 C C . THR B 1 454 ? -13.734 5.285 5.047 1 90.06 454 THR B C 1
ATOM 7567 O O . THR B 1 454 ? -12.672 5.902 5.035 1 90.06 454 THR B O 1
ATOM 7570 N N . ASN B 1 455 ? -13.727 4.055 5.285 1 88.44 455 ASN B N 1
ATOM 7571 C CA . ASN B 1 455 ? -12.539 3.211 5.406 1 88.44 455 ASN B CA 1
ATOM 7572 C C . ASN B 1 455 ? -12.367 2.312 4.184 1 88.44 455 ASN B C 1
ATOM 7574 O O . ASN B 1 455 ? -13.32 1.675 3.738 1 88.44 455 ASN B O 1
ATOM 7578 N N . ARG B 1 456 ? -11.117 2.361 3.68 1 83.88 456 ARG B N 1
ATOM 7579 C CA . ARG B 1 456 ? -10.789 1.535 2.521 1 83.88 456 ARG B CA 1
ATOM 7580 C C . ARG B 1 456 ? -9.828 0.411 2.906 1 83.88 456 ARG B C 1
ATOM 7582 O O . ARG B 1 456 ? -8.695 0.667 3.322 1 83.88 456 ARG B O 1
ATOM 7589 N N . THR B 1 457 ? -10.242 -0.804 2.863 1 79.88 457 THR B N 1
ATOM 7590 C CA . THR B 1 457 ? -9.391 -1.967 3.094 1 79.88 457 THR B CA 1
ATOM 7591 C C . THR B 1 457 ? -9.07 -2.676 1.78 1 79.88 457 THR B C 1
ATOM 7593 O O . THR B 1 457 ? -9.977 -3.014 1.019 1 79.88 457 THR B O 1
ATOM 7596 N N . THR B 1 458 ? -7.754 -2.703 1.524 1 78.19 458 THR B N 1
ATOM 7597 C CA . THR B 1 458 ? -7.34 -3.365 0.293 1 78.19 458 THR B CA 1
ATOM 7598 C C . THR B 1 458 ? -6.926 -4.809 0.568 1 78.19 458 THR B C 1
ATOM 7600 O O . THR B 1 458 ? -6.105 -5.066 1.448 1 78.19 458 THR B O 1
ATOM 7603 N N . THR B 1 459 ? -7.672 -5.766 0.069 1 78.12 459 THR B N 1
ATOM 7604 C CA . THR B 1 459 ? -7.32 -7.18 0.146 1 78.12 459 THR B CA 1
ATOM 7605 C C . THR B 1 459 ? -6.957 -7.723 -1.231 1 78.12 459 THR B C 1
ATOM 7607 O O . THR B 1 459 ? -7.625 -7.422 -2.223 1 78.12 459 THR B O 1
ATOM 7610 N N . ARG B 1 460 ? -5.828 -8.523 -1.263 1 84.38 460 ARG B N 1
ATOM 7611 C CA . ARG B 1 460 ? -5.414 -9.109 -2.531 1 84.38 460 ARG B CA 1
ATOM 7612 C C . ARG B 1 460 ? -6.145 -10.43 -2.783 1 84.38 460 ARG B C 1
ATOM 7614 O O . ARG B 1 460 ? -6.141 -11.32 -1.931 1 84.38 460 ARG B O 1
ATOM 7621 N N . ALA B 1 461 ? -6.777 -10.414 -3.871 1 85.69 461 ALA B N 1
ATOM 7622 C CA . ALA B 1 461 ? -7.555 -11.602 -4.219 1 85.69 461 ALA B CA 1
ATOM 7623 C C . ALA B 1 461 ? -7.109 -12.172 -5.562 1 85.69 461 ALA B C 1
ATOM 7625 O O . ALA B 1 461 ? -6.551 -11.453 -6.395 1 85.69 461 ALA B O 1
ATOM 7626 N N . TYR B 1 462 ? -7.285 -13.562 -5.719 1 89.19 462 TYR B N 1
ATOM 7627 C CA . TYR B 1 462 ? -7.027 -14.227 -6.992 1 89.19 462 TYR B CA 1
ATOM 7628 C C . TYR B 1 462 ? -8.172 -13.992 -7.969 1 89.19 462 TYR B C 1
ATOM 7630 O O . TYR B 1 462 ? -9.336 -13.953 -7.566 1 89.19 462 TYR B O 1
ATOM 7638 N N . VAL B 1 463 ? -7.801 -13.727 -9.195 1 89.56 463 VAL B N 1
ATOM 7639 C CA . VAL B 1 463 ? -8.789 -13.586 -10.258 1 89.56 463 VAL B CA 1
ATOM 7640 C C . VAL B 1 463 ? -8.609 -14.711 -11.281 1 89.56 463 VAL B C 1
ATOM 7642 O O . VAL B 1 463 ? -7.508 -14.914 -11.789 1 89.56 463 VAL B O 1
ATOM 7645 N N . TYR B 1 464 ? -9.719 -15.453 -11.578 1 93.69 464 TYR B N 1
ATOM 7646 C CA . TYR B 1 464 ? -9.703 -16.562 -12.516 1 93.69 464 TYR B CA 1
ATOM 7647 C C . TYR B 1 464 ? -10.328 -16.172 -13.852 1 93.69 464 TYR B C 1
ATOM 7649 O O . TYR B 1 464 ? -11.492 -15.789 -13.906 1 93.69 464 TYR B O 1
ATOM 7657 N N . ASN B 1 465 ? -9.508 -16.219 -14.859 1 93.44 465 ASN B N 1
ATOM 7658 C CA . ASN B 1 465 ? -10.039 -15.977 -16.203 1 93.44 465 ASN B CA 1
ATOM 7659 C C . ASN B 1 465 ? -10.828 -17.188 -16.719 1 93.44 465 ASN B C 1
ATOM 7661 O O . ASN B 1 465 ? -10.242 -18.219 -17.016 1 93.44 465 ASN B O 1
ATOM 7665 N N . GLN B 1 466 ? -12.094 -17.078 -16.969 1 94.12 466 GLN B N 1
ATOM 7666 C CA . GLN B 1 466 ? -12.969 -18.188 -17.344 1 94.12 466 GLN B CA 1
ATOM 7667 C C . GLN B 1 466 ? -12.727 -18.609 -18.797 1 94.12 466 GLN B C 1
ATOM 7669 O O . GLN B 1 466 ? -13.062 -19.734 -19.188 1 94.12 466 GLN B O 1
ATOM 7674 N N . LEU B 1 467 ? -12.133 -17.75 -19.562 1 94.44 467 LEU B N 1
ATOM 7675 C CA . LEU B 1 467 ? -11.898 -18.062 -20.969 1 94.44 467 LEU B CA 1
ATOM 7676 C C . LEU B 1 467 ? -10.898 -19.203 -21.125 1 94.44 467 LEU B C 1
ATOM 7678 O O . LEU B 1 467 ? -10.969 -19.969 -22.078 1 94.44 467 LEU B O 1
ATOM 7682 N N . VAL B 1 468 ? -10.023 -19.328 -20.141 1 95 468 VAL B N 1
ATOM 7683 C CA . VAL B 1 468 ? -8.984 -20.344 -20.234 1 95 468 VAL B CA 1
ATOM 7684 C C . VAL B 1 468 ? -9.609 -21.734 -20.047 1 95 468 VAL B C 1
ATOM 7686 O O . VAL B 1 468 ? -8.992 -22.734 -20.391 1 95 468 VAL B O 1
ATOM 7689 N N . LEU B 1 469 ? -10.859 -21.781 -19.547 1 95.81 469 LEU B N 1
ATOM 7690 C CA . LEU B 1 469 ? -11.547 -23.062 -19.375 1 95.81 469 LEU B CA 1
ATOM 7691 C C . LEU B 1 469 ? -11.844 -23.703 -20.719 1 95.81 469 LEU B C 1
ATOM 7693 O O . LEU B 1 469 ? -12.109 -24.906 -20.797 1 95.81 469 LEU B O 1
ATOM 7697 N N . LEU B 1 470 ? -11.734 -23.016 -21.797 1 96.19 470 LEU B N 1
ATOM 7698 C CA . LEU B 1 470 ? -11.953 -23.562 -23.125 1 96.19 470 LEU B CA 1
ATOM 7699 C C . LEU B 1 470 ? -10.922 -24.641 -23.453 1 96.19 470 LEU B C 1
ATOM 7701 O O . LEU B 1 470 ? -11.18 -25.531 -24.25 1 96.19 470 LEU B O 1
ATOM 7705 N N . ILE B 1 471 ? -9.797 -24.562 -22.75 1 95.5 471 ILE B N 1
ATOM 7706 C CA . ILE B 1 471 ? -8.742 -25.531 -23 1 95.5 471 ILE B CA 1
ATOM 7707 C C . ILE B 1 471 ? -9.188 -26.922 -22.562 1 95.5 471 ILE B C 1
ATOM 7709 O O . ILE B 1 471 ? -8.625 -27.922 -22.984 1 95.5 471 ILE B O 1
ATOM 7713 N N . LEU B 1 472 ? -10.219 -26.938 -21.688 1 96.25 472 LEU B N 1
ATOM 7714 C CA . LEU B 1 472 ? -10.719 -28.219 -21.203 1 96.25 472 LEU B CA 1
ATOM 7715 C C . LEU B 1 472 ? -11.43 -28.969 -22.328 1 96.25 472 LEU B C 1
ATOM 7717 O O . LEU B 1 472 ? -11.688 -30.172 -22.203 1 96.25 472 LEU B O 1
ATOM 7721 N N . LEU B 1 473 ? -11.648 -28.359 -23.422 1 96.62 473 LEU B N 1
ATOM 7722 C CA . LEU B 1 473 ? -12.227 -29.016 -24.578 1 96.62 473 LEU B CA 1
ATOM 7723 C C . LEU B 1 473 ? -11.227 -30 -25.203 1 96.62 473 LEU B C 1
ATOM 7725 O O . LEU B 1 473 ? -11.625 -30.953 -25.875 1 96.62 473 LEU B O 1
ATOM 7729 N N . VAL B 1 474 ? -9.969 -29.766 -24.953 1 96.06 474 VAL B N 1
ATOM 7730 C CA . VAL B 1 474 ? -8.93 -30.609 -25.531 1 96.06 474 VAL B CA 1
ATOM 7731 C C . VAL B 1 474 ? -9.047 -32.031 -24.984 1 96.06 474 VAL B C 1
ATOM 7733 O O . VAL B 1 474 ? -9.219 -32.969 -25.75 1 96.06 474 VAL B O 1
ATOM 7736 N N . PRO B 1 475 ? -8.977 -32.219 -23.688 1 96.56 475 PRO B N 1
ATOM 7737 C CA . PRO B 1 475 ? -9.148 -33.594 -23.203 1 96.56 475 PRO B CA 1
ATOM 7738 C C . PRO B 1 475 ? -10.531 -34.156 -23.5 1 96.56 475 PRO B C 1
ATOM 7740 O O . PRO B 1 475 ? -10.672 -35.375 -23.719 1 96.56 475 PRO B O 1
ATOM 7743 N N . LEU B 1 476 ? -11.578 -33.344 -23.578 1 96.44 476 LEU B N 1
ATOM 7744 C CA . LEU B 1 476 ? -12.922 -33.812 -23.906 1 96.44 476 LEU B CA 1
ATOM 7745 C C . LEU B 1 476 ? -12.977 -34.344 -25.328 1 96.44 476 LEU B C 1
ATOM 7747 O O . LEU B 1 476 ? -13.484 -35.438 -25.578 1 96.44 476 LEU B O 1
ATOM 7751 N N . LEU B 1 477 ? -12.406 -33.562 -26.203 1 96.88 477 LEU B N 1
ATOM 7752 C CA . LEU B 1 477 ? -12.383 -34 -27.609 1 96.88 477 LEU B CA 1
ATOM 7753 C C . LEU B 1 477 ? -11.508 -35.219 -27.797 1 96.88 477 LEU B C 1
ATOM 7755 O O . LEU B 1 477 ? -11.828 -36.094 -28.594 1 96.88 477 LEU B O 1
ATOM 7759 N N . ALA B 1 478 ? -10.406 -35.219 -27.094 1 96.69 478 ALA B N 1
ATOM 7760 C CA . ALA B 1 478 ? -9.555 -36.406 -27.156 1 96.69 478 ALA B CA 1
ATOM 7761 C C . ALA B 1 478 ? -10.328 -37.656 -26.734 1 96.69 478 ALA B C 1
ATOM 7763 O O . ALA B 1 478 ? -10.242 -38.688 -27.391 1 96.69 478 ALA B O 1
ATOM 7764 N N . SER B 1 479 ? -11.102 -37.531 -25.703 1 95.62 479 SER B N 1
ATOM 7765 C CA . SER B 1 479 ? -11.875 -38.656 -25.188 1 95.62 479 SER B CA 1
ATOM 7766 C C . SER B 1 479 ? -12.977 -39.062 -26.156 1 95.62 479 SER B C 1
ATOM 7768 O O . SER B 1 479 ? -13.203 -40.25 -26.406 1 95.62 479 SER B O 1
ATOM 7770 N N . MET B 1 480 ? -13.57 -38.125 -26.75 1 95.25 480 MET B N 1
ATOM 7771 C CA . MET B 1 480 ? -14.672 -38.406 -27.656 1 95.25 480 MET B CA 1
ATOM 7772 C C . MET B 1 480 ? -14.164 -39.094 -28.922 1 95.25 480 MET B C 1
ATOM 7774 O O . MET B 1 480 ? -14.75 -40.094 -29.375 1 95.25 480 MET B O 1
ATOM 7778 N N . THR B 1 481 ? -13.117 -38.625 -29.422 1 96.06 481 THR B N 1
ATOM 7779 C CA . THR B 1 481 ? -12.586 -39.188 -30.672 1 96.06 481 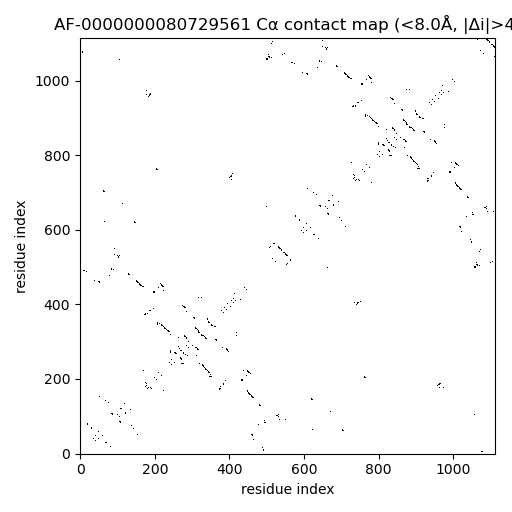THR B CA 1
ATOM 7780 C C . THR B 1 481 ? -11.914 -40.531 -30.406 1 96.06 481 THR B C 1
ATOM 7782 O O . THR B 1 481 ? -12 -41.438 -31.234 1 96.06 481 THR B O 1
ATOM 7785 N N . GLY B 1 482 ? -11.289 -40.625 -29.328 1 94.44 482 GLY B N 1
ATOM 7786 C CA . GLY B 1 482 ? -10.562 -41.875 -29.031 1 94.44 482 GLY B CA 1
ATOM 7787 C C . GLY B 1 482 ? -11.469 -43.031 -28.656 1 94.44 482 GLY B C 1
ATOM 7788 O O . GLY B 1 482 ? -11.141 -44.188 -28.891 1 94.44 482 GLY B O 1
ATOM 7789 N N . THR B 1 483 ? -12.594 -42.75 -28.062 1 94.19 483 THR B N 1
ATOM 7790 C CA . THR B 1 483 ? -13.453 -43.812 -27.562 1 94.19 483 THR B CA 1
ATOM 7791 C C . THR B 1 483 ? -14.664 -44 -28.469 1 94.19 483 THR B C 1
ATOM 7793 O O . THR B 1 483 ? -15.5 -44.875 -28.219 1 94.19 483 THR B O 1
ATOM 7796 N N . TRP B 1 484 ? -14.641 -43.281 -29.531 1 93.31 484 TRP B N 1
ATOM 7797 C CA . TRP B 1 484 ? -15.797 -43.375 -30.422 1 93.31 484 TRP B CA 1
ATOM 7798 C C . TRP B 1 484 ? -16.016 -44.781 -30.906 1 93.31 484 TRP B C 1
ATOM 7800 O O . TRP B 1 484 ? -15.141 -45.375 -31.562 1 93.31 484 TRP B O 1
ATOM 7810 N N . ARG B 1 485 ? -17.062 -45.5 -30.578 1 89.12 485 ARG B N 1
ATOM 7811 C CA . ARG B 1 485 ? -17.453 -46.844 -30.953 1 89.12 485 ARG B CA 1
ATOM 7812 C C . ARG B 1 485 ? -16.5 -47.875 -30.359 1 89.12 485 ARG B C 1
ATOM 7814 O O . ARG B 1 485 ? -16.281 -48.938 -30.969 1 89.12 485 ARG B O 1
ATOM 7821 N N . ARG B 1 486 ? -15.875 -47.531 -29.359 1 92.19 486 ARG B N 1
ATOM 7822 C CA . ARG B 1 486 ? -14.906 -48.438 -28.766 1 92.19 486 ARG B CA 1
ATOM 7823 C C . ARG B 1 486 ? -15.148 -48.625 -27.281 1 92.19 486 ARG B C 1
ATOM 7825 O O . ARG B 1 486 ? -14.203 -48.656 -26.484 1 92.19 486 ARG B O 1
ATOM 7832 N N . TRP B 1 487 ? -16.297 -48.75 -26.875 1 90 487 TRP B N 1
ATOM 7833 C CA . TRP B 1 487 ? -16.672 -48.812 -25.453 1 90 487 TRP B CA 1
ATOM 7834 C C . TRP B 1 487 ? -16.797 -50.25 -25 1 90 487 TRP B C 1
ATOM 7836 O O . TRP B 1 487 ? -16.969 -50.531 -23.812 1 90 487 TRP B O 1
ATOM 7846 N N . LYS B 1 488 ? -16.672 -51.156 -25.906 1 88.31 488 LYS B N 1
ATOM 7847 C CA . LYS B 1 488 ? -16.844 -52.562 -25.547 1 88.31 488 LYS B CA 1
ATOM 7848 C C . LYS B 1 488 ? -15.617 -53.062 -24.797 1 88.31 488 LYS B C 1
ATOM 7850 O O . LYS B 1 488 ? -14.477 -52.812 -25.219 1 88.31 488 LYS B O 1
ATOM 7855 N N . ALA B 1 489 ? -15.805 -53.625 -23.656 1 89.88 489 ALA B N 1
ATOM 7856 C CA . ALA B 1 489 ? -14.734 -54.188 -22.844 1 89.88 489 ALA B CA 1
ATOM 7857 C C . ALA B 1 489 ? -14.734 -55.719 -22.953 1 89.88 489 ALA B C 1
ATOM 7859 O O . ALA B 1 489 ? -15.797 -56.344 -22.938 1 89.88 489 ALA B O 1
ATOM 7860 N N . GLY B 1 490 ? -13.562 -56.281 -23.219 1 89.31 490 GLY B N 1
ATOM 7861 C CA . GLY B 1 490 ? -13.43 -57.719 -23.297 1 89.31 490 GLY B CA 1
ATOM 7862 C C . GLY B 1 490 ? -12.922 -58.344 -22 1 89.31 490 GLY B C 1
ATOM 7863 O O . GLY B 1 490 ? -12.562 -57.625 -21.062 1 89.31 490 GLY B O 1
ATOM 7864 N N . SER B 1 491 ? -13.078 -59.656 -21.984 1 88.31 491 SER B N 1
ATOM 7865 C CA . SER B 1 491 ? -12.516 -60.375 -20.859 1 88.31 491 SER B CA 1
ATOM 7866 C C . SER B 1 491 ? -11.008 -60.531 -20.984 1 88.31 491 SER B C 1
ATOM 7868 O O . SER B 1 491 ? -10.438 -60.219 -22.031 1 88.31 491 SER B O 1
ATOM 7870 N N . ASP B 1 492 ? -10.266 -61 -19.984 1 84.69 492 ASP B N 1
ATOM 7871 C CA . ASP B 1 492 ? -8.812 -61.156 -19.984 1 84.69 492 ASP B CA 1
ATOM 7872 C C . ASP B 1 492 ? -8.375 -62.188 -21 1 84.69 492 ASP B C 1
ATOM 7874 O O . ASP B 1 492 ? -7.223 -62.188 -21.438 1 84.69 492 ASP B O 1
ATOM 7878 N N . ASP B 1 493 ? -9.305 -63.031 -21.422 1 83.69 493 ASP B N 1
ATOM 7879 C CA . ASP B 1 493 ? -8.984 -64.062 -22.422 1 83.69 493 ASP B CA 1
ATOM 7880 C C . ASP B 1 493 ? -9.016 -63.469 -23.828 1 83.69 493 ASP B C 1
ATOM 7882 O O . ASP B 1 493 ? -8.312 -63.938 -24.719 1 83.69 493 ASP B O 1
ATOM 7886 N N . ASP B 1 494 ? -9.828 -62.406 -23.938 1 87.19 494 ASP B N 1
ATOM 7887 C CA . ASP B 1 494 ? -9.969 -61.781 -25.25 1 87.19 494 ASP B CA 1
ATOM 7888 C C . ASP B 1 494 ? -8.922 -60.688 -25.438 1 87.19 494 ASP B C 1
ATOM 7890 O O . ASP B 1 494 ? -8.406 -60.5 -26.547 1 87.19 494 ASP B O 1
ATOM 7894 N N . VAL B 1 495 ? -8.625 -60.062 -24.328 1 91.06 495 VAL B N 1
ATOM 7895 C CA . VAL B 1 495 ? -7.699 -58.938 -24.375 1 91.06 495 VAL B CA 1
ATOM 7896 C C . VAL B 1 495 ? -6.387 -59.312 -23.688 1 91.06 495 VAL B C 1
ATOM 7898 O O . VAL B 1 495 ? -6.258 -59.188 -22.469 1 91.06 495 VAL B O 1
ATOM 7901 N N . LEU B 1 496 ? -5.457 -59.719 -24.391 1 90.88 496 LEU B N 1
ATOM 7902 C CA . LEU B 1 496 ? -4.199 -60.219 -23.859 1 90.88 496 LEU B CA 1
ATOM 7903 C C . LEU B 1 496 ? -3.311 -59.062 -23.375 1 90.88 496 LEU B C 1
ATOM 7905 O O . LEU B 1 496 ? -2.5 -59.25 -22.469 1 90.88 496 LEU B O 1
ATOM 7909 N N . GLY B 1 497 ? -3.479 -57.906 -23.953 1 91.38 497 GLY B N 1
ATOM 7910 C CA . GLY B 1 497 ? -2.566 -56.812 -23.609 1 91.38 497 GLY B CA 1
ATOM 7911 C C . GLY B 1 497 ? -1.133 -57.094 -24.031 1 91.38 497 GLY B C 1
ATOM 7912 O O . GLY B 1 497 ? -0.881 -57.969 -24.875 1 91.38 497 GLY B O 1
ATOM 7913 N N . TYR B 1 498 ? -0.237 -56.281 -23.516 1 93.19 498 TYR B N 1
ATOM 7914 C CA . TYR B 1 498 ? 1.173 -56.469 -23.844 1 93.19 498 TYR B CA 1
ATOM 7915 C C . TYR B 1 498 ? 1.773 -57.594 -23.031 1 93.19 498 TYR B C 1
ATOM 7917 O O . TYR B 1 498 ? 2.549 -57.375 -22.094 1 93.19 498 TYR B O 1
ATOM 7925 N N . ASP B 1 499 ? 1.397 -58.75 -23.375 1 93.25 499 ASP B N 1
ATOM 7926 C CA . ASP B 1 499 ? 1.907 -60 -22.812 1 93.25 499 ASP B CA 1
ATOM 7927 C C . ASP B 1 499 ? 2.586 -60.844 -23.875 1 93.25 499 ASP B C 1
ATOM 7929 O O . ASP B 1 499 ? 1.927 -61.625 -24.562 1 93.25 499 ASP B O 1
ATOM 7933 N N . PRO B 1 500 ? 3.906 -60.781 -23.922 1 93.69 500 PRO B N 1
ATOM 7934 C CA . PRO B 1 500 ? 4.629 -61.438 -25 1 93.69 500 PRO B CA 1
ATOM 7935 C C . PRO B 1 500 ? 4.391 -62.938 -25.031 1 93.69 500 PRO B C 1
ATOM 7937 O O . PRO B 1 500 ? 4.32 -63.562 -26.094 1 93.69 500 PRO B O 1
ATOM 7940 N N . VAL B 1 501 ? 4.18 -63.625 -23.922 1 92.94 501 VAL B N 1
ATOM 7941 C CA . VAL B 1 501 ? 4.008 -65.062 -23.859 1 92.94 501 VAL B CA 1
ATOM 7942 C C . VAL B 1 501 ? 2.623 -65.438 -24.375 1 92.94 501 VAL B C 1
ATOM 7944 O O . VAL 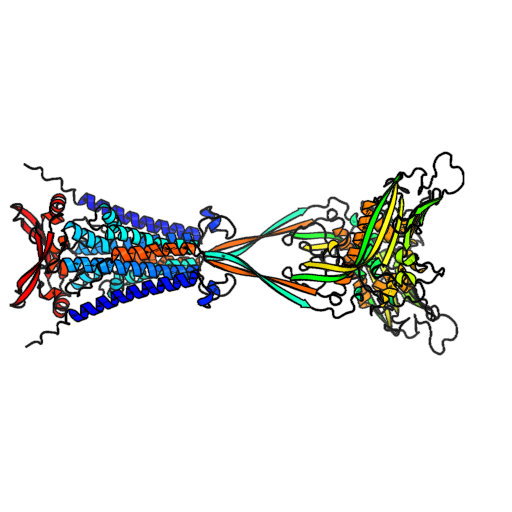B 1 501 ? 2.496 -66.312 -25.234 1 92.94 501 VAL B O 1
ATOM 7947 N N . ALA B 1 502 ? 1.688 -64.75 -23.891 1 92.25 502 ALA B N 1
ATOM 7948 C CA . ALA B 1 502 ? 0.322 -65.062 -24.328 1 92.25 502 ALA B CA 1
ATOM 7949 C C . ALA B 1 502 ? 0.156 -64.75 -25.812 1 92.25 502 ALA B C 1
ATOM 7951 O O . ALA B 1 502 ? -0.53 -65.5 -26.516 1 92.25 502 ALA B O 1
ATOM 7952 N N . ILE B 1 503 ? 0.784 -63.719 -26.297 1 93.5 503 ILE B N 1
ATOM 7953 C CA . ILE B 1 503 ? 0.673 -63.375 -27.719 1 93.5 503 ILE B CA 1
ATOM 7954 C C . ILE B 1 503 ? 1.389 -64.438 -28.562 1 93.5 503 ILE B C 1
ATOM 7956 O O . ILE B 1 503 ? 0.882 -64.812 -29.609 1 93.5 503 ILE B O 1
ATOM 7960 N N . ALA B 1 504 ? 2.496 -64.875 -28.078 1 93.31 504 ALA B N 1
ATOM 7961 C CA . ALA B 1 504 ? 3.283 -65.875 -28.812 1 93.31 504 ALA B CA 1
ATOM 7962 C C . ALA B 1 504 ? 2.551 -67.25 -28.891 1 93.31 504 ALA B C 1
ATOM 7964 O O . ALA B 1 504 ? 2.73 -68 -29.844 1 93.31 504 ALA B O 1
ATOM 7965 N N . THR B 1 505 ? 1.72 -67.5 -27.938 1 90.62 505 THR B N 1
ATOM 7966 C CA . THR B 1 505 ? 0.983 -68.812 -27.938 1 90.62 505 THR B CA 1
ATOM 7967 C C . THR B 1 505 ? -0.055 -68.812 -29.047 1 90.62 505 THR B C 1
ATOM 7969 O O . THR B 1 505 ? -0.568 -69.875 -29.422 1 90.62 505 THR B O 1
ATOM 7972 N N . ARG B 1 506 ? -0.291 -67.688 -29.594 1 89.88 506 ARG B N 1
ATOM 7973 C CA . ARG B 1 506 ? -1.255 -67.625 -30.688 1 89.88 506 ARG B CA 1
ATOM 7974 C C . ARG B 1 506 ? -0.562 -67.75 -32.031 1 89.88 506 ARG B C 1
ATOM 7976 O O . ARG B 1 506 ? -1.187 -67.562 -33.094 1 89.88 506 ARG B O 1
ATOM 7983 N N . GLY B 1 507 ? 0.719 -67.938 -31.969 1 87.25 507 GLY B N 1
ATOM 7984 C CA . GLY B 1 507 ? 1.508 -68.125 -33.188 1 87.25 507 GLY B CA 1
ATOM 7985 C C . GLY B 1 507 ? 1.753 -69.562 -33.531 1 87.25 507 GLY B C 1
ATOM 7986 O O . GLY B 1 507 ? 1.365 -70.5 -32.781 1 87.25 507 GLY B O 1
ATOM 7987 N N . PRO B 1 508 ? 2.297 -69.938 -34.625 1 87.19 508 PRO B N 1
ATOM 7988 C CA . PRO B 1 508 ? 2.768 -69.062 -35.656 1 87.19 508 PRO B CA 1
ATOM 7989 C C . PRO B 1 508 ? 1.623 -68.438 -36.469 1 87.19 508 PRO B C 1
ATOM 7991 O O . PRO B 1 508 ? 0.503 -68.938 -36.438 1 87.19 508 PRO B O 1
ATOM 7994 N N . VAL B 1 509 ? 1.947 -67.312 -37.062 1 90.31 509 VAL B N 1
ATOM 7995 C CA . VAL B 1 509 ? 0.943 -66.625 -37.844 1 90.31 509 VAL B CA 1
ATOM 7996 C C . VAL B 1 509 ? 0.87 -67.25 -39.25 1 90.31 509 VAL B C 1
ATOM 7998 O O . VAL B 1 509 ? 1.843 -67.188 -40 1 90.31 509 VAL B O 1
ATOM 8001 N N . GLU B 1 510 ? -0.281 -67.812 -39.469 1 88.81 510 GLU B N 1
ATOM 8002 C CA . GLU B 1 510 ? -0.453 -68.375 -40.781 1 88.81 510 GLU B CA 1
ATOM 8003 C C . GLU B 1 510 ? -0.501 -67.312 -41.875 1 88.81 510 GLU B C 1
ATOM 8005 O O . GLU B 1 510 ? -1.188 -66.312 -41.75 1 88.81 510 GLU B O 1
ATOM 8010 N N . GLY B 1 511 ? 0.297 -67.5 -42.938 1 86.62 511 GLY B N 1
ATOM 8011 C CA . GLY B 1 511 ? 0.299 -66.562 -44.031 1 86.62 511 GLY B CA 1
ATOM 8012 C C . GLY B 1 511 ? 1.494 -65.625 -44.031 1 86.62 511 GLY B C 1
ATOM 8013 O O . GLY B 1 511 ? 1.691 -64.875 -45 1 86.62 511 GLY B O 1
ATOM 8014 N N . VAL B 1 512 ? 2.223 -65.688 -42.969 1 89.38 512 VAL B N 1
ATOM 8015 C CA . VAL B 1 512 ? 3.395 -64.812 -42.844 1 89.38 512 VAL B CA 1
ATOM 8016 C C . VAL B 1 512 ? 4.625 -65.625 -42.531 1 89.38 512 VAL B C 1
ATOM 8018 O O . VAL B 1 512 ? 4.547 -66.562 -41.719 1 89.38 512 VAL B O 1
ATOM 8021 N N . SER B 1 513 ? 5.715 -65.312 -43.219 1 85.5 513 SER B N 1
ATOM 8022 C CA . SER B 1 513 ? 6.969 -66 -42.938 1 85.5 513 SER B CA 1
ATOM 8023 C C . SER B 1 513 ? 7.562 -65.5 -41.594 1 85.5 513 SER B C 1
ATOM 8025 O O . SER B 1 513 ? 7.848 -64.312 -41.438 1 85.5 513 SER B O 1
ATOM 8027 N N . PRO B 1 514 ? 7.719 -66.438 -40.688 1 82.44 514 PRO B N 1
ATOM 8028 C CA . PRO B 1 514 ? 8.242 -66 -39.375 1 82.44 514 PRO B CA 1
ATOM 8029 C C . PRO B 1 514 ? 9.664 -65.438 -39.469 1 82.44 514 PRO B C 1
ATOM 8031 O O . PRO B 1 514 ? 10.055 -64.625 -38.625 1 82.44 514 PRO B O 1
ATOM 8034 N N . THR B 1 515 ? 10.445 -65.875 -40.375 1 78.88 515 THR B N 1
ATOM 8035 C CA . THR B 1 515 ? 11.836 -65.438 -40.5 1 78.88 515 THR B CA 1
ATOM 8036 C C . THR B 1 515 ? 11.93 -64.125 -41.219 1 78.88 515 THR B C 1
ATOM 8038 O O . THR B 1 515 ? 12.625 -63.188 -40.781 1 78.88 515 THR B O 1
ATOM 8041 N N . ALA B 1 516 ? 11.133 -63.969 -42.156 1 80.88 516 ALA B N 1
ATOM 8042 C CA . ALA B 1 516 ? 11.25 -62.781 -43.031 1 80.88 516 ALA B CA 1
ATOM 8043 C C . ALA B 1 516 ? 10.508 -61.594 -42.438 1 80.88 516 ALA B C 1
ATOM 8045 O O . ALA B 1 516 ? 10.883 -60.438 -42.656 1 80.88 516 ALA B O 1
ATOM 8046 N N . PHE B 1 517 ? 9.539 -61.844 -41.594 1 85.38 517 PHE B N 1
ATOM 8047 C CA . PHE B 1 517 ? 8.695 -60.75 -41.094 1 85.38 517 PHE B CA 1
ATOM 8048 C C . PHE B 1 517 ? 9.484 -59.844 -40.156 1 85.38 517 PHE B C 1
ATOM 8050 O O . PHE B 1 517 ? 9.312 -58.625 -40.188 1 85.38 517 PHE B O 1
ATOM 8057 N N . VAL B 1 518 ? 10.336 -60.406 -39.375 1 81.5 518 VAL B N 1
ATOM 8058 C CA . VAL B 1 518 ? 11.055 -59.625 -38.375 1 81.5 518 VAL B CA 1
ATOM 8059 C C . VAL B 1 518 ? 12.344 -59.062 -38.969 1 81.5 518 VAL B C 1
ATOM 8061 O O . VAL B 1 518 ? 12.695 -57.906 -38.75 1 81.5 518 VAL B O 1
ATOM 8064 N N . ALA B 1 519 ? 13.023 -59.844 -39.844 1 78.12 519 ALA B N 1
ATOM 8065 C CA . ALA B 1 519 ? 14.367 -59.5 -40.312 1 78.12 519 ALA B CA 1
ATOM 8066 C C . ALA B 1 519 ? 14.305 -58.625 -41.562 1 78.12 519 ALA B C 1
ATOM 8068 O O . ALA B 1 519 ? 15.172 -57.75 -41.75 1 78.12 519 ALA B O 1
ATOM 8069 N N . ASP B 1 520 ? 13.242 -58.781 -42.344 1 80.94 520 ASP B N 1
ATOM 8070 C CA . ASP B 1 520 ? 13.195 -58.125 -43.656 1 80.94 520 ASP B CA 1
ATOM 8071 C C . ASP B 1 520 ? 12.109 -57.031 -43.656 1 80.94 520 ASP B C 1
ATOM 8073 O O . ASP B 1 520 ? 10.914 -57.344 -43.688 1 80.94 520 ASP B O 1
ATOM 8077 N N . HIS B 1 521 ? 12.523 -55.875 -43.812 1 83.19 521 HIS B N 1
ATOM 8078 C CA . HIS B 1 521 ? 11.609 -54.719 -43.781 1 83.19 521 HIS B CA 1
ATOM 8079 C C . HIS B 1 521 ? 10.734 -54.688 -45.031 1 83.19 521 HIS B C 1
ATOM 8081 O O . HIS B 1 521 ? 9.555 -54.344 -44.938 1 83.19 521 HIS B O 1
ATOM 8087 N N . GLU B 1 522 ? 11.32 -55.094 -46.156 1 83.56 522 GLU B N 1
ATOM 8088 C CA . GLU B 1 522 ? 10.555 -55.062 -47.406 1 83.56 522 GLU B CA 1
ATOM 8089 C C . GLU B 1 522 ? 9.469 -56.125 -47.406 1 83.56 522 GLU B C 1
ATOM 8091 O O . GLU B 1 522 ? 8.352 -55.906 -47.875 1 83.56 522 GLU B O 1
ATOM 8096 N N . TYR B 1 523 ? 9.82 -57.25 -46.875 1 86.25 523 TYR B N 1
ATOM 8097 C CA . TYR B 1 523 ? 8.812 -58.281 -46.75 1 86.25 523 TYR B CA 1
ATOM 8098 C C . TYR B 1 523 ? 7.695 -57.844 -45.812 1 86.25 523 TYR B C 1
ATOM 8100 O O . TYR B 1 523 ? 6.516 -58.062 -46.094 1 86.25 523 TYR B O 1
ATOM 8108 N N . ARG B 1 524 ? 8.055 -57.281 -44.75 1 87.62 524 ARG B N 1
ATOM 8109 C CA . ARG B 1 524 ? 7.074 -56.781 -43.812 1 87.62 524 ARG B CA 1
ATOM 8110 C C . ARG B 1 524 ? 6.125 -55.781 -44.438 1 87.62 524 ARG B C 1
ATOM 8112 O O . ARG B 1 524 ? 4.922 -55.812 -44.188 1 87.62 524 ARG B O 1
ATOM 8119 N N . LYS B 1 525 ? 6.703 -54.938 -45.219 1 86.81 525 LYS B N 1
ATOM 8120 C CA . LYS B 1 525 ? 5.883 -53.969 -45.906 1 86.81 525 LYS B CA 1
ATOM 8121 C C . LYS B 1 525 ? 4.895 -54.656 -46.875 1 86.81 525 LYS B C 1
ATOM 8123 O O . LYS B 1 525 ? 3.76 -54.188 -47 1 86.81 525 LYS B O 1
ATOM 8128 N N . GLY B 1 526 ? 5.332 -55.688 -47.438 1 86.75 526 GLY B N 1
ATOM 8129 C CA . GLY B 1 526 ? 4.449 -56.438 -48.312 1 86.75 526 GLY B CA 1
ATOM 8130 C C . GLY B 1 526 ? 3.309 -57.094 -47.562 1 86.75 526 GLY B C 1
ATOM 8131 O O . GLY B 1 526 ? 2.213 -57.281 -48.094 1 86.75 526 GLY B O 1
ATOM 8132 N N . CYS B 1 527 ? 3.533 -57.406 -46.281 1 91.12 527 CYS B N 1
ATOM 8133 C CA . CYS B 1 527 ? 2.529 -58.094 -45.469 1 91.12 527 CYS B CA 1
ATOM 8134 C C . CYS B 1 527 ? 1.577 -57.062 -44.812 1 91.12 527 CYS B C 1
ATOM 8136 O O . CYS B 1 527 ? 0.583 -57.438 -44.188 1 91.12 527 CYS B O 1
ATOM 8138 N N . ASP B 1 528 ? 1.8 -55.875 -45.031 1 90.62 528 ASP B N 1
ATOM 8139 C CA . ASP B 1 528 ? 1.07 -54.812 -44.344 1 90.62 528 ASP B CA 1
ATOM 8140 C C . ASP B 1 528 ? -0.396 -54.781 -44.75 1 90.62 528 ASP B C 1
ATOM 8142 O O . ASP B 1 528 ? -1.275 -54.469 -43.938 1 90.62 528 ASP B O 1
ATOM 8146 N N . LYS B 1 529 ? -0.662 -55.219 -45.906 1 90.94 529 LYS B N 1
ATOM 8147 C CA . LYS B 1 529 ? -2.02 -55.125 -46.438 1 90.94 529 LYS B CA 1
ATOM 8148 C C . LYS B 1 529 ? -2.824 -56.375 -46.125 1 90.94 529 LYS B C 1
ATOM 8150 O O . LYS B 1 529 ? -4.043 -56.406 -46.344 1 90.94 529 LYS B O 1
ATOM 8155 N N . LEU B 1 530 ? -2.221 -57.344 -45.562 1 94.38 530 LEU B N 1
ATOM 8156 C CA . LEU B 1 530 ? -2.93 -58.594 -45.25 1 94.38 530 LEU B CA 1
ATOM 8157 C C . LEU B 1 530 ? -3.854 -58.375 -44.062 1 94.38 530 LEU B C 1
ATOM 8159 O O . LEU B 1 530 ? -3.527 -57.625 -43.125 1 94.38 530 LEU B O 1
ATOM 8163 N N . ARG B 1 531 ? -5 -59.062 -44.156 1 93.25 531 ARG B N 1
ATOM 8164 C CA . ARG B 1 531 ? -5.938 -59 -43.031 1 93.25 531 ARG B CA 1
ATOM 8165 C C . ARG B 1 531 ? -5.586 -60.031 -41.969 1 93.25 531 ARG B C 1
ATOM 8167 O O . ARG B 1 531 ? -5.309 -61.188 -42.281 1 93.25 531 ARG B O 1
ATOM 8174 N N . LEU B 1 532 ? -5.5 -59.562 -40.719 1 93.44 532 LEU B N 1
ATOM 8175 C CA . LEU B 1 532 ? -5.176 -60.469 -39.594 1 93.44 532 LEU B CA 1
ATOM 8176 C C . LEU B 1 532 ? -6.438 -60.844 -38.844 1 93.44 532 LEU B C 1
ATOM 8178 O O . LEU B 1 532 ? -7.191 -59.969 -38.406 1 93.44 532 LEU B O 1
ATOM 8182 N N . THR B 1 533 ? -6.734 -62.125 -38.719 1 90.81 533 THR B N 1
ATOM 8183 C CA . THR B 1 533 ? -7.898 -62.625 -38 1 90.81 533 THR B CA 1
ATOM 8184 C C . THR B 1 533 ? -7.516 -63.75 -37.062 1 90.81 533 THR B C 1
ATOM 8186 O O . THR B 1 533 ? -6.473 -64.375 -37.219 1 90.81 533 THR B O 1
ATOM 8189 N N . GLY B 1 534 ? -8.281 -63.844 -35.969 1 89.62 534 GLY B N 1
ATOM 8190 C CA . GLY B 1 534 ? -8.133 -65 -35.094 1 89.62 534 GLY B CA 1
ATOM 8191 C C . GLY B 1 534 ? -9.023 -66.125 -35.469 1 89.62 534 GLY B C 1
ATOM 8192 O O . GLY B 1 534 ? -10.195 -65.938 -35.781 1 89.62 534 GLY B O 1
ATOM 8193 N N . LEU B 1 535 ? -8.398 -67.375 -35.594 1 89.19 535 LEU B N 1
ATOM 8194 C CA . LEU B 1 535 ? -9.133 -68.562 -35.906 1 89.19 535 LEU B CA 1
ATOM 8195 C C . LEU B 1 535 ? -9.078 -69.562 -34.75 1 89.19 535 LEU B C 1
ATOM 8197 O O . LEU B 1 535 ? -8.031 -69.75 -34.125 1 89.19 535 LEU B O 1
ATOM 8201 N N . GLU B 1 536 ? -10.227 -70.062 -34.469 1 88.25 536 GLU B N 1
ATOM 8202 C CA . GLU B 1 536 ? -10.289 -71.062 -33.438 1 88.25 536 GLU B CA 1
ATOM 8203 C C . GLU B 1 536 ? -10.055 -72.438 -34 1 88.25 536 GLU B C 1
ATOM 8205 O O . GLU B 1 536 ? -10.633 -72.812 -35 1 88.25 536 GLU B O 1
ATOM 8210 N N . GLU B 1 537 ? -9.039 -73.062 -33.469 1 84.69 537 GLU B N 1
ATOM 8211 C CA . GLU B 1 537 ? -8.727 -74.438 -33.875 1 84.69 537 GLU B CA 1
ATOM 8212 C C . GLU B 1 537 ? -8.742 -75.375 -32.719 1 84.69 537 GLU B C 1
ATOM 8214 O O . GLU B 1 537 ? -8.359 -75 -31.594 1 84.69 537 GLU B O 1
ATOM 8219 N N . SER B 1 538 ? -9.336 -76.562 -32.969 1 81.19 538 SER B N 1
ATOM 8220 C CA . SER B 1 538 ? -9.344 -77.562 -31.938 1 81.19 538 S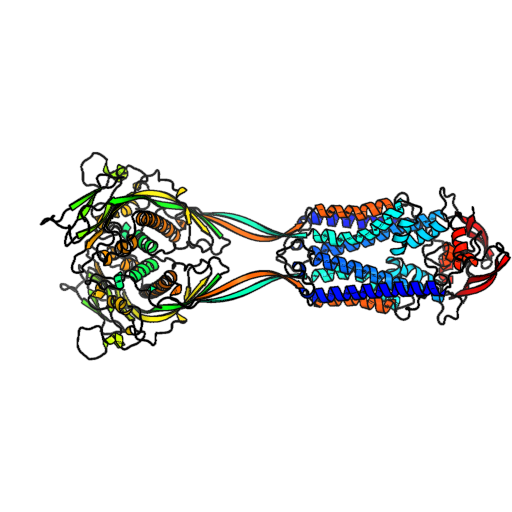ER B CA 1
ATOM 8221 C C . SER B 1 538 ? -8.031 -78.375 -31.922 1 81.19 538 SER B C 1
ATOM 8223 O O . SER B 1 538 ? -7.582 -78.875 -32.969 1 81.19 538 SER B O 1
ATOM 8225 N N . VAL B 1 539 ? -7.305 -78.188 -30.906 1 77.19 539 VAL B N 1
ATOM 8226 C CA . VAL B 1 539 ? -6.031 -78.875 -30.828 1 77.19 539 VAL B CA 1
ATOM 8227 C C . VAL B 1 539 ? -6.016 -79.812 -29.609 1 77.19 539 VAL B C 1
ATOM 8229 O O . VAL B 1 539 ? -6.672 -79.5 -28.609 1 77.19 539 VAL B O 1
ATOM 8232 N N . VAL B 1 540 ? -5.527 -81 -29.844 1 74.5 540 VAL B N 1
ATOM 8233 C CA . VAL B 1 540 ? -5.297 -81.875 -28.703 1 74.5 540 VAL B CA 1
ATOM 8234 C C . VAL B 1 540 ? -4.004 -81.5 -27.984 1 74.5 540 VAL B C 1
ATOM 8236 O O . VAL B 1 540 ? -2.939 -81.438 -28.609 1 74.5 540 VAL B O 1
ATOM 8239 N N . ASP B 1 541 ? -4.051 -81 -26.812 1 66.12 541 ASP B N 1
ATOM 8240 C CA . ASP B 1 541 ? -2.898 -80.562 -26.031 1 66.12 541 ASP B CA 1
ATOM 8241 C C . ASP B 1 541 ? -1.969 -81.75 -25.719 1 66.12 541 ASP B C 1
ATOM 8243 O O . ASP B 1 541 ? -2.383 -82.75 -25.109 1 66.12 541 ASP B O 1
ATOM 8247 N N . PRO B 1 542 ? -0.844 -81.75 -26.328 1 62.72 542 PRO B N 1
ATOM 8248 C CA . PRO B 1 542 ? 0.021 -82.875 -26.109 1 62.72 542 PRO B CA 1
ATOM 8249 C C . PRO B 1 542 ? 0.407 -83.062 -24.641 1 62.72 542 PRO B C 1
ATOM 8251 O O . PRO B 1 542 ? 0.788 -84.188 -24.25 1 62.72 542 PRO B O 1
ATOM 8254 N N . TYR B 1 543 ? 0.284 -82.062 -23.828 1 61.38 543 TYR B N 1
ATOM 8255 C CA . TYR B 1 543 ? 0.748 -82.125 -22.453 1 61.38 543 TYR B CA 1
ATOM 8256 C C . TYR B 1 543 ? -0.368 -82.625 -21.531 1 61.38 543 TYR B C 1
ATOM 8258 O O . TYR B 1 543 ? -0.133 -83.438 -20.625 1 61.38 543 TYR B O 1
ATOM 8266 N N . THR B 1 544 ? -1.59 -82.188 -21.828 1 62.62 544 THR B N 1
ATOM 8267 C CA . THR B 1 544 ? -2.68 -82.562 -20.938 1 62.62 544 THR B CA 1
ATOM 8268 C C . THR B 1 544 ? -3.545 -83.625 -21.594 1 62.62 544 THR B C 1
ATOM 8270 O O . THR B 1 544 ? -4.305 -84.312 -20.906 1 62.62 544 THR B O 1
ATOM 8273 N N . GLY B 1 545 ? -3.324 -84 -22.828 1 63.5 545 GLY B N 1
ATOM 8274 C CA . GLY B 1 545 ? -4.113 -84.938 -23.547 1 63.5 545 GLY B CA 1
ATOM 8275 C C . GLY B 1 545 ? -5.547 -84.5 -23.781 1 63.5 545 GLY B C 1
ATOM 8276 O O . GLY B 1 545 ? -6.352 -85.312 -24.328 1 63.5 545 GLY B O 1
ATOM 8277 N N . GLN B 1 546 ? -5.879 -83.438 -23.312 1 65.81 546 GLN B N 1
ATOM 8278 C CA . GLN B 1 546 ? -7.27 -83 -23.438 1 65.81 546 GLN B CA 1
ATOM 8279 C C . GLN B 1 546 ? -7.461 -82.125 -24.656 1 65.81 546 GLN B C 1
ATOM 8281 O O . GLN B 1 546 ? -6.539 -81.438 -25.078 1 65.81 546 GLN B O 1
ATOM 8286 N N . SER B 1 547 ? -8.562 -82.312 -25.359 1 72.5 547 SER B N 1
ATOM 8287 C CA . SER B 1 547 ? -8.914 -81.5 -26.531 1 72.5 547 SER B CA 1
ATOM 8288 C C . SER B 1 547 ? -9.352 -80.125 -26.125 1 72.5 547 SER B C 1
ATOM 8290 O O . SER B 1 547 ? -10.141 -79.938 -25.203 1 72.5 547 SER B O 1
ATOM 8292 N N . GLY B 1 548 ? -8.531 -79.125 -26.422 1 74.19 548 GLY B N 1
ATOM 8293 C CA . GLY B 1 548 ? -8.938 -77.75 -26.141 1 74.19 548 GLY B CA 1
ATOM 8294 C C . GLY B 1 548 ? -8.922 -76.875 -27.375 1 74.19 548 GLY B C 1
ATOM 8295 O O . GLY B 1 548 ? -8.625 -77.312 -28.484 1 74.19 548 GLY B O 1
ATOM 8296 N N . THR B 1 549 ? -9.57 -75.688 -27.234 1 79.31 549 THR B N 1
ATOM 8297 C CA . THR B 1 549 ? -9.648 -74.75 -28.359 1 79.31 549 THR B CA 1
ATOM 8298 C C . THR B 1 549 ? -8.562 -73.688 -28.25 1 79.31 549 THR B C 1
ATOM 8300 O O . THR B 1 549 ? -8.297 -73.188 -27.156 1 79.31 549 THR B O 1
ATOM 8303 N N . ARG B 1 550 ? -7.711 -73.625 -29.25 1 83.06 550 ARG B N 1
ATOM 8304 C CA . ARG B 1 550 ? -6.695 -72.562 -29.297 1 83.06 550 ARG B CA 1
ATOM 8305 C C . ARG B 1 550 ? -7.016 -71.562 -30.375 1 83.06 550 ARG B C 1
ATOM 8307 O O . ARG B 1 550 ? -7.629 -71.875 -31.391 1 83.06 550 ARG B O 1
ATOM 8314 N N . VAL B 1 551 ? -6.691 -70.312 -30.047 1 86.38 551 VAL B N 1
ATOM 8315 C CA . VAL B 1 551 ? -6.848 -69.25 -31.031 1 86.38 551 VAL B CA 1
ATOM 8316 C C . VAL B 1 551 ? -5.523 -69 -31.75 1 86.38 551 VAL B C 1
ATOM 8318 O O . VAL B 1 551 ? -4.484 -68.812 -31.109 1 86.38 551 VAL B O 1
ATOM 8321 N N . ARG B 1 552 ? -5.504 -69.125 -33.031 1 90.44 552 ARG B N 1
ATOM 8322 C CA . ARG B 1 552 ? -4.316 -68.875 -33.844 1 90.44 552 ARG B CA 1
ATOM 8323 C C . ARG B 1 552 ? -4.547 -67.688 -34.812 1 90.44 552 ARG B C 1
ATOM 8325 O O . ARG B 1 552 ? -5.656 -67.5 -35.312 1 90.44 552 ARG B O 1
ATOM 8332 N N . PHE B 1 553 ? -3.48 -66.938 -35.062 1 92 553 PHE B N 1
ATOM 8333 C CA . PHE B 1 553 ? -3.572 -65.812 -35.969 1 92 553 PHE B CA 1
ATOM 8334 C C . PHE B 1 553 ? -3.383 -66.25 -37.438 1 92 553 PHE B C 1
ATOM 8336 O O . PHE B 1 553 ? -2.537 -67.125 -37.719 1 92 553 PHE B O 1
ATOM 8343 N N . VAL B 1 554 ? -4.219 -65.75 -38.219 1 91.69 554 VAL B N 1
ATOM 8344 C CA . VAL B 1 554 ? -4.133 -66 -39.656 1 91.69 554 VAL B CA 1
ATOM 8345 C C . VAL B 1 554 ? -4.113 -64.688 -40.438 1 91.69 554 VAL B C 1
ATOM 8347 O O . VAL B 1 554 ? -4.957 -63.844 -40.219 1 91.69 554 VAL B O 1
ATOM 8350 N N . ALA B 1 555 ? -3.068 -64.562 -41.25 1 92.44 555 ALA B N 1
ATOM 8351 C CA . ALA B 1 555 ? -2.973 -63.406 -42.156 1 92.44 555 ALA B CA 1
ATOM 8352 C C . ALA B 1 555 ? -3.391 -63.781 -43.562 1 92.44 555 ALA B C 1
ATOM 8354 O O . ALA B 1 555 ? -2.795 -64.688 -44.188 1 92.44 555 ALA B O 1
ATOM 8355 N N . GLN B 1 556 ? -4.453 -63.188 -44.062 1 89.94 556 GLN B N 1
ATOM 8356 C CA . GLN B 1 556 ? -4.969 -63.531 -45.375 1 89.94 556 GLN B CA 1
ATOM 8357 C C . GLN B 1 556 ? -5.285 -62.281 -46.188 1 89.94 556 GLN B C 1
ATOM 8359 O O . GLN B 1 556 ? -5.434 -61.188 -45.656 1 89.94 556 GLN B O 1
ATOM 8364 N N . GLN B 1 557 ? -5.309 -62.469 -47.625 1 85.5 557 GLN B N 1
ATOM 8365 C CA . GLN B 1 557 ? -5.637 -61.375 -48.531 1 85.5 557 GLN B CA 1
ATOM 8366 C C . GLN B 1 557 ? -7.121 -61.031 -48.469 1 85.5 557 GLN B C 1
ATOM 8368 O O . GLN B 1 557 ? -7.965 -61.938 -48.375 1 85.5 557 GLN B O 1
#

Secondary structure (DSSP, 8-state):
---------HHHHHHHHHHHHHHHHHHHHHHHHHHHHHHH-GGGG--GGGTBSSS-SS--HHHHHHHHHHHHHHHHHHHHHHHHHHHHHHTTSSS--SSPEEHHHHHHHHHHHH-HHHHHHHHHH-S-HHHHHHHHHHHHGGGHHHHHHHTEEEEEEEEEEEEEE---S-TTGGG--HHHHS--TT----HHHHHHHHHHHTTPPPPPPTT-SSTTEEEEEEEEEEEEEEEEEEEE-TT-TTSS---TT--SS--EEEEE-SSSTT-EEEEE-SSSEEEEEEEEE--HHHH--S-----TTGGGGSTTEEEEEEEEEES-SSSS-S-TTEEEEEEEEEEEEEEEEEEETTSPPEEEEEEEEE-SS-GGGSSSTHHHHHGGGSGGGGGGSTT-EEEEE-TTS-BGGGG-HHHHHHH-GGG---HHHHHHHHHHHHHHHHHHHHHH-GGGSEEEEEEEEEEEEEEE-GGGGGGGHHHHHHHHHHHTT--PPPPTTT---S-HHHHHTT-S-BTS-HHHHHH-HHHHHHHTTSEEEEEEEEEE-TTT--EEEEEEEEEE-/---------HHHHHHHHHHHHHHHHHHHHHHHHHHHHHHH-GGGG--GGGTBSSS-SS--HHHHHHHHHHHHHHHHHHHHHHHHHHHHHHTSSSS--SSPEEHHHHHHHHHHHH-HHHHHHHHHH-S-HHHHHHHHHHHHGGGHHHHHHHTEEEEEEEEEEEEEE---S-TTGGG--HHHH---TT----HHHHHHHHHHHTTPPPPPPTT-SSTTEEEEEEEEEEEEEEEEEEEE-TT-TTSS---TT--SS--EEEEE-SS-TT-EEEEE-SSSEEEEEEEEE--HHHHT--S-SS---GGGGSTTEEEEEEEEEES-SSSS-S-TTEEEEEEEEEEEEEEEEEEETTSPPEEEEEEEEE-SS-GGGSSS-HHHHHGGGSGGGGGGSTT-EEEEE-TTS-BGGGG-HHHHHHH-GGG---HHHHHHHHHHHHHHHHHHHHHH-GGGSEEEEEEEEEEEEEEE-GGGGGGGHHHHHHHHHHHTT--PPPPTTT---S-HHHHHTT-S-BTS-HHHHHH-HHHHHHHTTSEEEEEEEEEE-TTT--EEEEEEEEEE-

Organism: Metarhizium acridum (strain CQMa 102) (NCBI:txid655827)

Sequence (1114 aa):
MTALPQVVPASRRRLLNILFTASLALVILACYTLLIILYVQPKLYRISSLVYVDGSSSIKPSVAVSLITTVLAAATSAFITRCVEHSLWLKLVPRLVGSPLTVRETRSLAQWTVSPLARLAYAVSGGFWLIRMSGLLLLAVYIVSPVLLAGISQTDLVKVSSTTSSHAADYWAPWINRGNYRSRGGSAGDLVFGMAVQASNGNFAPPVAPVCADDSCSVSTTSSALLATCDARTMANTKNMGLPSCGAGTTGSAGVTDLCSNIVPSMCVNLTCGAPSVYANFKTGLDYNCESGSDSSSKPTACIKSPGSWSVIFGAWVGGADFGVGNKNLINTVSCLVQYGNVTITQRGENPPQLDRSSFKRSRYLLGNYSSPISGVRTYTWGENNATSPYSFTLRVVGTGFNDMYREPFASGLLGDDASNDAQHVARQIEQNFDWATMGAFARMPNASDVVTTNRTTTRAYVYNQLVLLILLVPLLASMTGTWRRWKAGSDDDVLGYDPVAIATRGPVEGVSPTAFVADHEYRKGCDKLRLTGLEESVVDPYTGQSGTRVRFVAQQMTALPQVVPASRRRLLNILFTASLALVILACYTLLIILYVQPKLYRISSLVYVDGSSSIKPSVAVSLITTVLAAATSAFITRCVEHSLWLKLVPRLVGSPLTVRETRSLAQWTVSPLARLAYAVSGGFWLIRMSGLLLLAVYIVSPVLLAGISQTDLVKVSSTTSSHAADYWAPWINRGNYRSRGGSAGDLVFGMAVQASNGNFAPPVAPVCADDSCSVSTTSSALLATCDARTMANTKNMGLPSCGAGTTGSAGVTDLCSNIVPSMCVNLTCGAPSVYANFKTGLDYNCESGSDSSSKPTACIKSPGSWSVIFGAWVGGADFGVGNKNLINTVSCLVQYGNVTITQRGENPPQLDRSSFKRSRYLLGNYSSPISGVRTYTWGENNATSPYSFTLRVVGTGFNDMYREPFASGLLGDDASNDAQHVARQIEQNFDWATMGAFARMPNASDVVTTNRTTTRAYVYNQLVLLILLVPLLASMTGTWRRWKAGSDDDVLGYDPVAIATRGPVEGVSPTAFVADHEYRKGCDKLRLTGLEESVVDPYTGQSGTRVRFVAQQ

Solvent-accessible surface area (backbone atoms only — not comparable to full-atom values): 55582 Å² total; per-residue (Å²): 132,80,74,74,74,80,65,75,56,65,62,59,49,20,51,53,47,45,51,52,53,51,50,33,52,49,52,38,52,49,37,51,50,53,52,50,39,51,42,74,45,46,72,78,74,75,47,64,35,57,42,30,68,76,73,70,93,55,71,42,53,66,27,52,49,39,51,44,42,50,49,35,43,52,34,48,51,54,47,30,33,50,22,44,50,29,41,55,28,58,42,42,35,67,57,96,53,92,74,64,41,28,43,43,54,48,33,50,53,46,31,36,55,60,32,72,66,38,19,58,52,32,52,78,72,52,85,53,68,45,51,25,51,16,37,54,28,58,62,51,33,70,49,42,43,29,47,48,46,64,26,55,46,77,43,77,43,72,48,78,48,75,49,78,43,72,48,78,45,53,56,53,47,54,75,54,46,69,44,26,58,53,58,49,68,73,40,30,26,51,50,65,54,44,33,25,35,38,29,34,47,68,67,38,49,46,24,52,41,89,79,35,89,39,77,45,22,32,37,42,28,54,31,58,29,51,47,44,50,54,47,53,43,75,44,79,31,85,65,28,47,17,20,41,58,51,56,96,81,63,75,83,78,67,48,73,48,79,46,58,27,86,82,36,66,85,50,63,40,58,32,18,12,19,71,67,2,27,19,30,22,30,37,43,28,65,37,45,76,18,58,57,58,78,75,82,74,94,65,88,62,40,49,62,74,40,46,23,62,60,29,25,40,34,34,40,35,29,10,16,52,79,80,53,48,38,51,50,56,33,35,27,31,31,34,29,45,31,30,32,25,34,26,37,36,37,28,49,11,67,32,50,54,44,75,44,75,87,58,52,40,72,29,87,53,40,58,83,74,45,87,41,67,54,55,48,50,55,46,28,36,28,77,85,32,16,64,49,26,74,55,30,48,72,27,38,34,35,81,87,43,41,47,43,50,36,67,30,58,52,52,34,43,54,27,36,70,48,34,38,50,49,29,60,56,39,26,52,47,53,27,44,20,32,48,33,30,30,43,36,25,40,29,73,35,53,48,26,20,39,36,34,38,37,37,50,47,78,43,46,28,56,41,55,47,59,72,43,56,59,53,57,48,42,52,51,50,19,44,51,37,33,33,59,94,21,77,63,64,52,23,66,69,48,36,65,72,61,23,61,65,68,39,9,32,21,19,48,35,42,80,53,56,52,37,44,48,62,69,26,66,68,55,32,58,66,45,29,75,22,33,36,38,24,40,74,41,83,39,69,35,85,86,74,68,46,78,38,64,29,57,33,35,35,41,42,128,133,79,74,75,77,81,66,74,56,66,62,60,49,21,52,52,47,46,51,52,53,50,50,34,52,48,53,38,51,49,38,50,50,53,52,52,39,50,41,74,46,46,71,78,73,74,46,63,35,57,43,29,68,77,72,70,94,54,71,42,53,67,27,52,50,41,50,44,41,50,50,34,45,52,33,49,50,53,45,31,32,48,24,46,50,28,41,54,29,58,44,42,37,66,57,95,53,92,75,64,40,27,43,44,54,50,33,50,53,46,31,38,53,60,32,73,67,39,19,59,52,31,51,78,72,50,87,51,68,47,51,26,50,16,36,52,28,57,62,51,33,69,50,41,43,29,48,47,47,64,26,54,46,76,45,76,44,72,47,76,47,76,48,78,42,72,48,79,46,54,56,51,47,52,77,54,46,69,40,26,55,47,68,44,66,75,43,34,22,51,49,68,54,46,38,24,36,38,27,34,49,68,66,40,50,45,22,49,42,89,81,36,90,38,78,45,22,33,36,43,29,55,30,55,29,50,46,44,51,53,46,52,42,74,44,78,30,86,66,29,47,17,20,41,60,49,56,96,80,63,73,83,78,65,48,73,48,79,46,58,27,88,83,37,65,86,50,62,40,58,32,19,12,19,72,66,2,28,20,30,22,31,39,45,28,66,38,46,78,20,59,57,59,79,67,87,92,84,74,86,63,35,49,62,73,40,44,24,61,60,29,25,39,37,34,39,34,27,11,15,51,79,79,53,47,38,50,50,57,34,35,27,30,31,32,28,45,29,29,31,26,35,27,37,36,36,29,49,11,68,30,52,54,43,76,43,76,86,57,52,41,71,29,87,53,39,59,83,73,45,91,45,66,55,55,48,50,53,45,28,36,29,76,86,33,17,66,50,27,73,56,29,49,71,29,38,34,36,82,87,48,46,46,42,50,35,66,31,61,54,50,33,44,55,27,37,68,49,33,39,51,48,28,59,56,37,24,51,47,52,28,44,19,30,48,32,32,29,44,36,26,38,29,72,35,53,48,27,20,40,37,34,37,36,39,51,48,77,43,46,27,56,41,55,47,60,74,44,57,59,53,58,47,40,51,51,49,20,45,51,36,33,34,60,96,22,77,64,63,51,23,65,70,48,34,66,72,61,24,61,65,66,40,9,32,22,19,47,36,42,79,53,56,53,37,43,49,62,68,26,67,68,54,34,59,67,46,29,74,22,33,35,38,24,40,74,40,84,39,68,34,85,87,75,67,44,77,36,64,29,57,33,35,34,41,42,129